Protein AF-0000000084404288 (afdb_homodimer)

Secondary structure (DSSP, 8-state):
------------------------------SS-EEEEEEE---EEEEGGGSPTTSEETTEESTTEEEEEEEE-SS-BSSEEEEEE-TT-SS-EEE-EEEEEPBP-TTS-S--SS--S-TT-SBB-GGG-EE--BTTBS-EEE-TT-EEEPPPB---B-TT-EEEEEEEESS-EESSEEEEES---S-EEEEES--TT-SBGGGSTT-EEES-EESEEEEEEEE-TT-EEEEEEE-HHHHTTTS-TT---SHHHHHHHHHHHH--TTGGGEEEEEEE-TT--SS--SSS--TTTSHIIIIITSTTEEEEEEE--HHHHHTS-SSHHHHHHHHHHHHHHHHHHHHHHHTTT--EEEEPPPP---GGG-TTTSTT--HHHHHHHHHHHHHHHHSS-SSEEE-HHHHHB-SS-TTSB-TTTB-SSSS-B-HHHHHHHHHHS-TTHHHHTTT------/------------------------------SS-EEEEEEE---EEEEGGGSPTTSEETTEESTTEEEEEEEE-SS-BSSEEEEEE-TT-SS-EEE-EEEEEPBP-SSS-S--SS--S-TT-SBB-GGG-EE--BTTBS-EEE-TT-EEEPPPB---B-TT-EEEEEEEESS-EESSEEEEES---S-EEEEES--TT-SBGGGSTT-EEES-EESEEEEEEEE-TT-EEEEEEE-HHHHTTTS-TT---SHHHHHHHHHHHH--TTGGGEEEEEEE-TT--SS--SSS--TTTSHIIIIITSTTEEEEEEE--HHHHHTS-SSHHHHHHHHHHHHHHHHHHHHHHHTTT--EEEEPPPP---GGG-TTTSTT--HHHHHHHHHHHHHHHHSS-SSEEE-HHHHHB-SS-TTSB-TTTB-SSSS-B-HHHHHHHHHHS-TTHHHHTTT------

Organism: NCBI:txid1296121

pLDDT: mean 90.59, std 18.6, range [27.28, 98.94]

Radius of gyration: 29.41 Å; Cα contacts (8 Å, |Δi|>4): 2404; chains: 2; bounding box: 126×80×82 Å

Solvent-accessible surface area (backbone atoms only — not comparable to full-atom values): 44511 Å² total; per-residue (Å²): 136,84,80,76,80,80,79,77,79,76,75,73,78,76,75,76,75,76,75,72,74,75,74,50,56,51,55,49,50,28,94,44,63,38,42,20,29,15,25,44,39,39,80,30,58,35,51,30,83,74,42,58,90,90,35,32,49,92,53,22,34,34,47,32,19,15,40,41,37,42,50,72,30,38,48,51,21,60,25,29,30,44,30,38,38,21,60,45,15,71,32,45,42,43,41,54,41,36,24,38,24,40,37,29,54,78,76,49,78,76,75,64,64,87,46,71,55,18,48,32,37,56,28,37,38,64,91,52,55,36,82,46,32,38,83,84,27,54,47,50,74,36,33,47,38,13,64,46,55,36,37,73,35,91,50,66,43,53,58,68,32,42,39,27,41,18,41,20,15,68,71,18,26,39,50,64,27,33,25,20,27,78,64,51,49,27,40,17,38,38,28,67,40,85,48,56,75,49,42,48,43,73,75,42,90,65,41,48,73,47,41,36,44,67,31,60,32,34,35,27,21,52,32,54,44,74,48,28,12,34,28,34,41,23,13,31,63,65,40,22,52,53,32,52,71,30,46,73,33,24,27,65,46,42,30,51,53,43,25,64,74,71,34,55,81,53,29,53,31,47,14,51,23,52,40,20,40,73,72,34,17,43,70,46,63,70,84,42,77,12,51,53,38,35,44,40,61,64,42,55,44,40,45,37,58,50,34,34,32,46,44,66,39,61,48,51,51,43,75,41,63,68,40,66,69,56,44,49,54,47,49,55,51,48,54,51,47,50,48,47,49,48,41,62,43,16,41,72,25,30,38,37,30,32,43,35,63,58,34,34,19,26,77,92,39,30,40,89,66,2,74,45,20,26,70,51,40,48,54,48,52,50,53,50,32,48,44,58,73,65,62,69,78,47,76,41,70,34,60,44,25,78,63,45,31,17,88,90,47,56,58,17,43,25,78,87,25,33,70,75,52,28,66,42,29,24,46,68,31,22,45,40,51,27,67,57,50,68,59,64,52,46,58,73,41,53,30,35,43,75,27,87,89,135,85,79,75,78,80,77,76,77,75,77,74,78,76,73,77,74,74,76,74,74,72,73,50,57,50,55,48,51,28,94,44,62,37,41,20,31,15,24,44,39,39,80,29,58,35,54,30,85,75,43,60,88,88,34,34,48,92,52,20,35,34,47,32,19,15,40,41,37,40,48,72,28,37,47,51,20,61,27,28,31,45,30,38,38,21,60,45,14,70,31,47,43,44,40,55,41,37,24,38,25,39,36,29,54,76,75,51,79,77,75,65,68,85,45,70,54,18,47,35,37,55,29,40,37,63,91,53,55,37,82,44,31,38,84,84,29,55,47,50,73,35,33,46,39,13,62,47,55,33,37,73,37,91,50,66,43,54,58,68,33,42,39,27,41,17,43,19,14,67,70,17,28,40,50,63,27,33,26,18,27,78,64,52,49,26,38,18,38,36,27,68,40,85,47,58,75,48,44,48,44,73,74,43,91,66,39,48,72,47,41,36,42,66,32,61,32,34,34,28,23,54,32,53,45,74,48,28,11,33,28,33,42,23,13,31,62,64,40,24,52,54,31,52,72,31,44,72,32,25,27,64,46,44,30,50,52,44,24,63,74,70,33,55,81,53,28,53,30,47,15,52,22,51,40,19,38,72,73,33,17,44,69,46,63,70,82,42,76,12,51,52,38,33,44,39,61,64,42,56,44,39,45,36,57,50,33,35,31,47,46,66,37,60,48,49,52,43,76,42,62,70,39,66,69,56,44,49,57,49,49,56,52,46,53,53,46,52,49,47,48,49,42,61,43,16,40,74,25,29,38,37,30,34,42,35,65,57,35,36,19,26,77,91,39,30,41,88,67,3,73,47,20,27,71,50,40,50,54,47,52,51,52,52,30,48,44,58,73,64,63,70,79,45,77,39,68,33,59,45,27,77,63,46,31,17,89,89,48,56,59,17,43,25,77,88,25,34,70,73,53,26,66,43,29,24,46,68,32,21,46,42,49,28,68,57,50,70,60,63,53,47,59,73,40,54,28,36,44,74,28,87,89

Sequence (906 aa):
MLFFPQISLALSSLSLISFSLALSPRWLLSSQQHWTDIWTATPFSAPVVNLPSGFNQTGAAFSNTTLRQTVHVTLGAPQIRITLSNNFGNQALNVTHMTVAYPDIINGDGNATGINSGTGSPSIITSSVQTVTFSGNETISIPNGALAKTDPINMPVDSQSQIAISIYTSTGQGGTNITGHLSSFTTTWFAQGDQTTTSDISTVDTVKSGQQWYFISAVEGWVGPQQSSLAIIGDSITDGVGSTPNGNNRWTDQLFARMQSEGDSVAKNVAIANQAWNGNKVLFDGSGASAISRVERDVLAQSGIAYAMVFDGVNDIGHTDDNVEDQQAKYDSLIQGYEQIITRIHAFGIPVFGATITPSNGPDYNATLGKYSGRVREQYRQKINDWIRNSGKYDYVVDFDAAVRNTTAPYQINSTLGIGDYLHFNPMGYRLFAEAFDLSVFSRFQGGVSGYQMLFFPQISLALSSLSLISFSLALSPRWLLSSQQHWTDIWTATPFSAPVVNLPSGFNQTGAAFSNTTLRQTVHVTLGAPQIRITLSNNFGNQALNVTHMTVAYPDIINGDGNATGINSGTGSPSIITSSVQTVTFSGNETISIPNGALAKTDPINMPVDSQSQIAISIYTSTGQGGTNITGHLSSFTTTWFAQGDQTTTSDISTVDTVKSGQQWYFISAVEGWVGPQQSSLAIIGDSITDGVGSTPNGNNRWTDQLFARMQSEGDSVAKNVAIANQAWNGNKVLFDGSGASAISRVERDVLAQSGIAYAMVFDGVNDIGHTDDNVEDQQAKYDSLIQGYEQIITRIHAFGIPVFGATITPSNGPDYNATLGKYSGRVREQYRQKINDWIRNSGKYDYVVDFDAAVRNTTAPYQINSTLGIGDYLHFNPMGYRLFAEAFDLSVFSRFQGGVSGYQ

Foldseek 3Di:
DPPPPPPPPPPPPPPPPPPPPPLQQQLPLPQFWWKAFQEFFAKFKDFLVPDDPPQSPAFFGQAQKKKKAKDFGAAWFQKKKWKFDFQRAPFKFKFDWKKKFAAQLPDDPPPPDPLSQSFQALFGDLVGIDTWAFPPHRIDIAGHNGMTMIDIDRDTDHGRHMMMMMTGDNGGGGDGIGIKAQAQLTKMKMAGHPCNNPRGCVPGPRIDIDRMGGRITTMIHGGGSLAAEEEEEEAPLLSAVQEHRSRQLRLLSLLSVCLCVPNDPSSVRYRYYRNYGYLEAQPDADSHDHVLRCLCPRAVPGIRHQEYEYEHHLSLLQVFDQDQVRLVVSLVVVVVSVLSSLLVCCLVLHAYEYEQAAAQADPPQDCVQAVSGHDSSLVSSVVSRVCNVPVPSHVYYQYLLVQFADPVHSSFGDPVFPPRNRHYGHSVSSNSSSVSDDSCVSVVQVSGHHSPD/DCPPPPPPPPPPPPPPPPPPPPLQQQLPLPQFWWKAFQEFFAKFKDFLVPDDPPQSPAFFGQAQKKKKAKDFGAAWFQKKKWKFDFQRAPFKFKFDWKKKFAAQLPDDDPPPDPLSQSFQALFGDLVGIDTWAFPPHRIDIAGHNGMTMIDIDRDTDHGRHMMMMMTGDNGGGGDGIGIKAQAQLTKMKMAGHPCNNPRGCVPGPRIDIDRMGGRITTMIHRGGSLAAEEEEEEAPLLSAVQEHRSRQLRLLSLLSVCLCVPNDPSSVRYRYYRNYGYLEAQPDDDSHDHVLRCLCPRAVPGIRHQEYEYEHHLSLLQVFDQDQVRLVVSLVVVVVSVLSSLLVCCLVLHAYEYEQAAAQADPVQDCVQAVSGHDSSLVSSVVSRCCNVPVPSHVYYQYLLVQFADPVHSSFGDPQFPPRNRHYGHSVSSNSSSVSDDSCVSVVQVSGHHSPD

Nearest PDB structures (foldseek):
  7tog-assembly1_A  TM=9.577E-01  e=9.803E-46  Prolixibacter bellariivorans
  7toj-assembly1_A  TM=9.394E-01  e=1.505E-39  Chryseobacterium sp. YR480
  7tok-assembly2_B  TM=8.234E-01  e=1.547E-09  Flavobacterium johnsoniae
  7tok-assembly1_A  TM=8.227E-01  e=2.247E-09  Flavobacterium johnsoniae
  7bxd-assembly1_A  TM=6.723E-01  e=1.452E-08  Collinsella aerofaciens ATCC 25986

Structure (mmCIF, N/CA/C/O backbone):
data_AF-0000000084404288-model_v1
#
loop_
_entity.id
_entity.type
_entity.pdbx_description
1 polymer 'SGNH hydrolase-type esterase domain-containing protein'
#
loop_
_atom_site.group_PDB
_atom_site.id
_atom_site.type_symbol
_atom_site.label_atom_id
_atom_site.label_alt_id
_atom_site.label_comp_id
_atom_site.label_asym_id
_atom_site.label_entity_id
_atom_site.label_seq_id
_atom_site.pdbx_PDB_ins_code
_atom_site.Cartn_x
_atom_site.Cartn_y
_atom_site.Cartn_z
_atom_site.occupancy
_atom_site.B_iso_or_equiv
_atom_site.auth_seq_id
_atom_site.auth_comp_id
_atom_site.auth_asym_id
_atom_site.auth_atom_id
_atom_site.pdbx_PDB_model_num
ATOM 1 N N . MET A 1 1 ? -73 -1.384 -47.062 1 28.92 1 MET A N 1
ATOM 2 C CA . MET A 1 1 ? -71.938 -0.49 -47.469 1 28.92 1 MET A CA 1
ATOM 3 C C . MET A 1 1 ? -70.875 -0.35 -46.375 1 28.92 1 MET A C 1
ATOM 5 O O . MET A 1 1 ? -71.188 0.185 -45.312 1 28.92 1 MET A O 1
ATOM 9 N N . LEU A 1 2 ? -70 -1.387 -46.25 1 32.78 2 LEU A N 1
ATOM 10 C CA . LEU A 1 2 ? -69 -1.834 -45.25 1 32.78 2 LEU A CA 1
ATOM 11 C C . LEU A 1 2 ? -67.812 -0.865 -45.188 1 32.78 2 LEU A C 1
ATOM 13 O O . LEU A 1 2 ? -67.125 -0.637 -46.188 1 32.78 2 LEU A O 1
ATOM 17 N N . PHE A 1 3 ? -68 0.251 -44.438 1 32.91 3 PHE A N 1
ATOM 18 C CA . PHE A 1 3 ? -67.125 1.363 -44.281 1 32.91 3 PHE A CA 1
ATOM 19 C C . PHE A 1 3 ? -65.75 0.883 -43.688 1 32.91 3 PHE A C 1
ATOM 21 O O . PHE A 1 3 ? -65.75 0.188 -42.688 1 32.91 3 PHE A O 1
ATOM 28 N N . PHE A 1 4 ? -64.75 0.658 -44.531 1 33.34 4 PHE A N 1
ATOM 29 C CA . PHE A 1 4 ? -63.344 0.219 -44.375 1 33.34 4 PHE A CA 1
ATOM 30 C C . PHE A 1 4 ? -62.562 1.246 -43.562 1 33.34 4 PHE A C 1
ATOM 32 O O . PHE A 1 4 ? -62.438 2.402 -44 1 33.34 4 PHE A O 1
ATOM 39 N N . PRO A 1 5 ? -62.594 1.168 -42.219 1 34.41 5 PRO A N 1
ATOM 40 C CA . PRO A 1 5 ? -61.875 2.18 -41.438 1 34.41 5 PRO A CA 1
ATOM 41 C C . PRO A 1 5 ? -60.375 2.199 -41.75 1 34.41 5 PRO A C 1
ATOM 43 O O . PRO A 1 5 ? -59.781 1.154 -42.062 1 34.41 5 PRO A O 1
ATOM 46 N N . GLN A 1 6 ? -59.844 3.24 -42.406 1 30.7 6 GLN A N 1
ATOM 47 C CA . GLN A 1 6 ? -58.469 3.545 -42.812 1 30.7 6 GLN A CA 1
ATOM 48 C C . GLN A 1 6 ? -57.531 3.615 -41.625 1 30.7 6 GLN A C 1
ATOM 50 O O . GLN A 1 6 ? -57.75 4.41 -40.688 1 30.7 6 GLN A O 1
ATOM 55 N N . ILE A 1 7 ? -56.969 2.494 -41.156 1 30.25 7 ILE A N 1
ATOM 56 C CA . ILE A 1 7 ? -56.031 2.389 -40.031 1 30.25 7 ILE A CA 1
ATOM 57 C C . ILE A 1 7 ? -54.75 3.164 -40.375 1 30.25 7 ILE A C 1
ATOM 59 O O . ILE A 1 7 ? -54.094 2.9 -41.375 1 30.25 7 ILE A O 1
ATOM 63 N N . SER A 1 8 ? -54.688 4.477 -40.062 1 28.41 8 SER A N 1
ATOM 64 C CA . SER A 1 8 ? -53.5 5.305 -40.25 1 28.41 8 SER A CA 1
ATOM 65 C C . SER A 1 8 ? -52.281 4.734 -39.5 1 28.41 8 SER A C 1
ATOM 67 O O . SER A 1 8 ? -52.375 4.441 -38.312 1 28.41 8 SER A O 1
ATOM 69 N N . LEU A 1 9 ? -51.344 4.066 -40.156 1 27.28 9 LEU A N 1
ATOM 70 C CA . LEU A 1 9 ? -50.062 3.514 -39.75 1 27.28 9 LEU A CA 1
ATOM 71 C C . LEU A 1 9 ? -49.156 4.602 -39.188 1 27.28 9 LEU A C 1
ATOM 73 O O . LEU A 1 9 ? -48.781 5.543 -39.875 1 27.28 9 LEU A O 1
ATOM 77 N N . ALA A 1 10 ? -49.438 5.062 -37.906 1 28.53 10 ALA A N 1
ATOM 78 C CA . ALA A 1 10 ? -48.5 5.969 -37.25 1 28.53 10 ALA A CA 1
ATOM 79 C C . ALA A 1 10 ? -47.094 5.379 -37.25 1 28.53 10 ALA A C 1
ATOM 81 O O . ALA A 1 10 ? -46.875 4.309 -36.688 1 28.53 10 ALA A O 1
ATOM 82 N N . LEU A 1 11 ? -46.281 5.602 -38.281 1 27.94 11 LEU A N 1
ATOM 83 C CA . LEU A 1 11 ? -44.844 5.293 -38.344 1 27.94 11 LEU A CA 1
ATOM 84 C C . LEU A 1 11 ? -44.125 5.848 -37.125 1 27.94 11 LEU A C 1
ATOM 86 O O . LEU A 1 11 ? -44.125 7.059 -36.906 1 27.94 11 LEU A O 1
ATOM 90 N N . SER A 1 12 ? -44.156 5.105 -36 1 28.89 12 SER A N 1
ATOM 91 C CA . SER A 1 12 ? -43.344 5.426 -34.812 1 28.89 12 SER A CA 1
ATOM 92 C C . SER A 1 12 ? -41.875 5.594 -35.219 1 28.89 12 SER A C 1
ATOM 94 O O . SER A 1 12 ? -41.344 4.766 -35.938 1 28.89 12 SER A O 1
ATOM 96 N N . SER A 1 13 ? -41.438 6.828 -35.344 1 30.5 13 SER A N 1
ATOM 97 C CA . SER A 1 13 ? -40.031 7.215 -35.531 1 30.5 13 SER A CA 1
ATOM 98 C C . SER A 1 13 ? -39.156 6.555 -34.469 1 30.5 13 SER A C 1
ATOM 100 O O . SER A 1 13 ? -39.406 6.676 -33.281 1 30.5 13 SER A O 1
ATOM 102 N N . LEU A 1 14 ? -38.625 5.359 -34.75 1 30.36 14 LEU A N 1
ATOM 103 C CA . LEU A 1 14 ? -37.562 4.711 -34.031 1 30.36 14 LEU A CA 1
ATOM 104 C C . LEU A 1 14 ? -36.406 5.684 -33.781 1 30.36 14 LEU A C 1
ATOM 106 O O . LEU A 1 14 ? -35.781 6.164 -34.719 1 30.36 14 LEU A O 1
ATOM 110 N N . SER A 1 15 ? -36.625 6.5 -32.719 1 31 15 SER A N 1
ATOM 111 C CA . SER A 1 15 ? -35.438 7.277 -32.281 1 31 15 SER A CA 1
ATOM 112 C C . SER A 1 15 ? -34.25 6.387 -32.062 1 31 15 SER A C 1
ATOM 114 O O . SER A 1 15 ? -34.312 5.426 -31.297 1 31 15 SER A O 1
ATOM 116 N N . LEU A 1 16 ? -33.406 6.211 -33.062 1 30.86 16 LEU A N 1
ATOM 117 C CA . LEU A 1 16 ? -32.062 5.637 -32.938 1 30.86 16 LEU A CA 1
ATOM 118 C C . LEU A 1 16 ? -31.297 6.312 -31.797 1 30.86 16 LEU A C 1
ATOM 120 O O . LEU A 1 16 ? -30.984 7.5 -31.875 1 30.86 16 LEU A O 1
ATOM 124 N N . ILE A 1 17 ? -31.578 5.832 -30.578 1 33.38 17 ILE A N 1
ATOM 125 C CA . ILE A 1 17 ? -30.688 6.227 -29.5 1 33.38 17 ILE A CA 1
ATOM 126 C C . ILE A 1 17 ? -29.25 5.84 -29.828 1 33.38 17 ILE A C 1
ATOM 128 O O . ILE A 1 17 ? -28.938 4.66 -29.984 1 33.38 17 ILE A O 1
ATOM 132 N N . SER A 1 18 ? -28.578 6.684 -30.547 1 30.42 18 SER A N 1
ATOM 133 C CA . SER A 1 18 ? -27.141 6.52 -30.688 1 30.42 18 SER A CA 1
ATOM 134 C C . SER A 1 18 ? -26.453 6.406 -29.328 1 30.42 18 SER A C 1
ATOM 136 O O . SER A 1 18 ? -26.5 7.344 -28.531 1 30.42 18 SER A O 1
ATOM 138 N N . PHE A 1 19 ? -26.406 5.203 -28.812 1 34.41 19 PHE A N 1
ATOM 139 C CA . PHE A 1 19 ? -25.5 4.926 -27.719 1 34.41 19 PHE A CA 1
ATOM 140 C C . PHE A 1 19 ? -24.078 5.352 -28.078 1 34.41 19 PHE A C 1
ATOM 142 O O . PHE A 1 19 ? -23.453 4.758 -28.953 1 34.41 19 PHE A O 1
ATOM 149 N N . SER A 1 20 ? -23.828 6.59 -27.953 1 29.12 20 SER A N 1
ATOM 150 C CA . SER A 1 20 ? -22.406 6.938 -27.953 1 29.12 20 SER A CA 1
ATOM 151 C C . SER A 1 20 ? -21.656 6.164 -26.875 1 29.12 20 SER A C 1
ATOM 153 O O . SER A 1 20 ? -21.922 6.328 -25.688 1 29.12 20 SER A O 1
ATOM 155 N N . LEU A 1 21 ? -21.25 5.02 -27.203 1 31.69 21 LEU A N 1
ATOM 156 C CA . LEU A 1 21 ? -20.203 4.379 -26.406 1 31.69 21 LEU A CA 1
ATOM 157 C C . LEU A 1 21 ? -19.078 5.355 -26.109 1 31.69 21 LEU A C 1
ATOM 159 O O . LEU A 1 21 ? -18.328 5.754 -27.016 1 31.69 21 LEU A O 1
ATOM 163 N N . ALA A 1 22 ? -19.344 6.152 -25.047 1 31.61 22 ALA A N 1
ATOM 164 C CA . ALA A 1 22 ? -18.203 6.883 -24.516 1 31.61 22 ALA A CA 1
ATOM 165 C C . ALA A 1 22 ? -17.016 5.945 -24.266 1 31.61 22 ALA A C 1
ATOM 167 O O . ALA A 1 22 ? -17.062 5.113 -23.359 1 31.61 22 ALA A O 1
ATOM 168 N N . LEU A 1 23 ? -16.266 5.66 -25.328 1 30.5 23 LEU A N 1
ATOM 169 C CA . LEU A 1 23 ? -14.938 5.074 -25.156 1 30.5 23 LEU A CA 1
ATOM 170 C C . LEU A 1 23 ? -14.148 5.816 -24.094 1 30.5 23 LEU A C 1
ATOM 172 O O . LEU A 1 23 ? -13.875 7.012 -24.234 1 30.5 23 LEU A O 1
ATOM 176 N N . SER A 1 24 ? -14.461 5.445 -22.906 1 30.19 24 SER A N 1
ATOM 177 C CA . SER A 1 24 ? -13.664 5.961 -21.797 1 30.19 24 SER A CA 1
ATOM 178 C C . SER A 1 24 ? -12.172 5.832 -22.094 1 30.19 24 SER A C 1
ATOM 180 O O . SER A 1 24 ? -11.664 4.727 -22.312 1 30.19 24 SER A O 1
ATOM 182 N N . PRO A 1 25 ? -11.531 6.895 -22.531 1 30.36 25 PRO A N 1
ATOM 183 C CA . PRO A 1 25 ? -10.109 6.855 -22.891 1 30.36 25 PRO A CA 1
ATOM 184 C C . PRO A 1 25 ? -9.203 6.621 -21.688 1 30.36 25 PRO A C 1
ATOM 186 O O . PRO A 1 25 ? -7.988 6.832 -21.781 1 30.36 25 PRO A O 1
ATOM 189 N N . ARG A 1 26 ? -9.523 5.977 -20.688 1 32.28 26 ARG A N 1
ATOM 190 C CA . ARG A 1 26 ? -8.57 6.109 -19.578 1 32.28 26 ARG A CA 1
ATOM 191 C C . ARG A 1 26 ? -7.16 5.727 -20.031 1 32.28 26 ARG A C 1
ATOM 193 O O . ARG A 1 26 ? -6.23 5.715 -19.219 1 32.28 26 ARG A O 1
ATOM 200 N N . TRP A 1 27 ? -7.035 4.578 -20.781 1 34.16 27 TRP A N 1
ATOM 201 C CA . TRP A 1 27 ? -5.633 4.207 -20.922 1 34.16 27 TRP A CA 1
ATOM 202 C C . TRP A 1 27 ? -4.863 5.289 -21.688 1 34.16 27 TRP A C 1
ATOM 204 O O . TRP A 1 27 ? -4.91 5.348 -22.906 1 34.16 27 TRP A O 1
ATOM 214 N N . LEU A 1 28 ? -4.965 6.375 -21.219 1 34 28 LEU A N 1
ATOM 215 C CA . LEU A 1 28 ? -4.043 7.215 -21.984 1 34 28 LEU A CA 1
ATOM 216 C C . LEU A 1 28 ? -2.652 6.594 -22.016 1 34 28 LEU A C 1
ATOM 218 O O . LEU A 1 28 ? -1.983 6.484 -20.984 1 34 28 LEU A O 1
ATOM 222 N N . LEU A 1 29 ? -2.406 5.691 -22.766 1 39 29 LEU A N 1
ATOM 223 C CA . LEU A 1 29 ? -1.14 5.199 -23.297 1 39 29 LEU A CA 1
ATOM 224 C C . LEU A 1 29 ? -0.105 6.316 -23.359 1 39 29 LEU A C 1
ATOM 226 O O . LEU A 1 29 ? -0.232 7.238 -24.172 1 39 29 LEU A O 1
ATOM 230 N N . SER A 1 30 ? 0.36 6.746 -22.203 1 46.81 30 SER A N 1
ATOM 231 C CA . SER A 1 30 ? 1.539 7.578 -22.422 1 46.81 30 SER A CA 1
ATOM 232 C C . SER A 1 30 ? 2.447 6.988 -23.484 1 46.81 30 SER A C 1
ATOM 234 O O . SER A 1 30 ? 2.639 5.773 -23.547 1 46.81 30 SER A O 1
ATOM 236 N N . SER A 1 31 ? 2.463 7.68 -24.484 1 59.09 31 SER A N 1
ATOM 237 C CA . SER A 1 31 ? 3.307 7.355 -25.641 1 59.09 31 SER A CA 1
ATOM 238 C C . SER A 1 31 ? 4.715 6.98 -25.203 1 59.09 31 SER A C 1
ATOM 240 O O . SER A 1 31 ? 5.59 6.742 -26.031 1 59.09 31 SER A O 1
ATOM 242 N N . GLN A 1 32 ? 4.719 6.77 -23.656 1 82.88 32 GLN A N 1
ATOM 243 C CA . GLN A 1 32 ? 6.094 6.555 -23.219 1 82.88 32 GLN A CA 1
ATOM 244 C C . GLN A 1 32 ? 6.258 5.18 -22.594 1 82.88 32 GLN A C 1
ATOM 246 O O . GLN A 1 32 ? 5.293 4.598 -22.094 1 82.88 32 GLN A O 1
ATOM 251 N N . GLN A 1 33 ? 7.281 4.676 -22.734 1 95.06 33 GLN A N 1
ATOM 252 C CA . GLN A 1 33 ? 7.699 3.436 -22.078 1 95.06 33 GLN A CA 1
ATOM 253 C C . GLN A 1 33 ? 7.508 3.516 -20.562 1 95.06 33 GLN A C 1
ATOM 255 O O . GLN A 1 33 ? 7.52 4.605 -19.984 1 95.06 33 GLN A O 1
ATOM 260 N N . HIS A 1 34 ? 7.109 2.463 -19.984 1 97.19 34 HIS A N 1
ATOM 261 C CA . HIS A 1 34 ? 6.887 2.412 -18.547 1 97.19 34 HIS A CA 1
ATOM 262 C C . HIS A 1 34 ? 7.223 1.035 -17.984 1 97.19 34 HIS A C 1
ATOM 264 O O . HIS A 1 34 ? 7.352 0.068 -18.734 1 97.19 34 HIS A O 1
ATOM 270 N N . TRP A 1 35 ? 7.41 0.954 -16.703 1 98.31 35 TRP A N 1
ATOM 271 C CA . TRP A 1 35 ? 7.645 -0.308 -16 1 98.31 35 TRP A CA 1
ATOM 272 C C . TRP A 1 35 ? 6.336 -1.07 -15.805 1 98.31 35 TRP A C 1
ATOM 274 O O . TRP A 1 35 ? 5.324 -0.489 -15.414 1 98.31 35 TRP A O 1
ATOM 284 N N . THR A 1 36 ? 6.32 -2.348 -16.109 1 98.62 36 THR A N 1
ATOM 285 C CA . THR A 1 36 ? 5.176 -3.234 -15.922 1 98.62 36 THR A CA 1
ATOM 286 C C . THR A 1 36 ? 5.605 -4.543 -15.266 1 98.62 36 THR A C 1
ATOM 288 O O . THR A 1 36 ? 6.609 -5.141 -15.656 1 98.62 36 THR A O 1
ATOM 291 N N . ASP A 1 37 ? 4.844 -4.949 -14.258 1 98.81 37 ASP A N 1
ATOM 292 C CA . ASP A 1 37 ? 5.121 -6.25 -13.656 1 98.81 37 ASP A CA 1
ATOM 293 C C . ASP A 1 37 ? 4.922 -7.375 -14.672 1 98.81 37 ASP A C 1
ATOM 295 O O . ASP A 1 37 ? 3.842 -7.523 -15.242 1 98.81 37 ASP A O 1
ATOM 299 N N . ILE A 1 38 ? 5.953 -8.141 -14.852 1 98.94 38 ILE A N 1
ATOM 300 C CA . ILE A 1 38 ? 5.852 -9.273 -15.766 1 98.94 38 ILE A CA 1
ATOM 301 C C . ILE A 1 38 ? 6.008 -10.578 -14.992 1 98.94 38 ILE A C 1
ATOM 303 O O . ILE A 1 38 ? 5.953 -11.664 -15.57 1 98.94 38 ILE A O 1
ATOM 307 N N . TRP A 1 39 ? 6.23 -10.5 -13.742 1 98.81 39 TRP A N 1
ATOM 308 C CA . TRP A 1 39 ? 6.168 -11.586 -12.773 1 98.81 39 TRP A CA 1
ATOM 309 C C . TRP A 1 39 ? 5.992 -11.039 -11.359 1 98.81 39 TRP A C 1
ATOM 311 O O . TRP A 1 39 ? 6.602 -10.023 -11 1 98.81 39 TRP A O 1
ATOM 321 N N . THR A 1 40 ? 5.191 -11.695 -10.516 1 98.75 40 THR A N 1
ATOM 322 C CA . THR A 1 40 ? 5.086 -11.336 -9.102 1 98.75 40 THR A CA 1
ATOM 323 C C . THR A 1 40 ? 5.012 -12.578 -8.227 1 98.75 40 THR A C 1
ATOM 325 O O . THR A 1 40 ? 4.641 -13.656 -8.703 1 98.75 40 THR A O 1
ATOM 328 N N . ALA A 1 41 ? 5.438 -12.43 -7.016 1 97.56 41 ALA A N 1
ATOM 329 C CA . ALA A 1 41 ? 5.195 -13.344 -5.906 1 97.56 41 ALA A CA 1
ATOM 330 C C . ALA A 1 41 ? 4.691 -12.602 -4.676 1 97.56 41 ALA A C 1
ATOM 332 O O . ALA A 1 41 ? 5.352 -11.68 -4.188 1 97.56 41 ALA A O 1
ATOM 333 N N . THR A 1 42 ? 3.562 -12.984 -4.207 1 96.38 42 THR A N 1
ATOM 334 C CA . THR A 1 42 ? 2.986 -12.297 -3.057 1 96.38 42 THR A CA 1
ATOM 335 C C . THR A 1 42 ? 3.865 -12.484 -1.823 1 96.38 42 THR A C 1
ATOM 337 O O . THR A 1 42 ? 4.148 -13.609 -1.416 1 96.38 42 THR A O 1
ATOM 340 N N . PRO A 1 43 ? 4.289 -11.383 -1.182 1 94.62 43 PRO A N 1
ATOM 341 C CA . PRO A 1 43 ? 5.047 -11.5 0.064 1 94.62 43 PRO A CA 1
ATOM 342 C C . PRO A 1 43 ? 4.242 -12.148 1.187 1 94.62 43 PRO A C 1
ATOM 344 O O . PRO A 1 43 ? 3.047 -11.883 1.33 1 94.62 43 PRO A O 1
ATOM 347 N N . PHE A 1 44 ? 4.926 -12.953 1.879 1 92.94 44 PHE A N 1
ATOM 348 C CA . PHE A 1 44 ? 4.363 -13.672 3.018 1 92.94 44 PHE A CA 1
ATOM 349 C C . PHE A 1 44 ? 5.375 -13.766 4.152 1 92.94 44 PHE A C 1
ATOM 351 O O . PHE A 1 44 ? 6.582 -13.75 3.918 1 92.94 44 PHE A O 1
ATOM 358 N N . SER A 1 45 ? 4.828 -13.797 5.348 1 92.62 45 SER A N 1
ATOM 359 C CA . SER A 1 45 ? 5.684 -13.977 6.516 1 92.62 45 SER A CA 1
ATOM 360 C C . SER A 1 45 ? 6.211 -15.406 6.602 1 92.62 45 SER A C 1
ATOM 362 O O . SER A 1 45 ? 5.434 -16.359 6.641 1 92.62 45 SER A O 1
ATOM 364 N N . ALA A 1 46 ? 7.492 -15.539 6.586 1 91.94 46 ALA A N 1
ATOM 365 C CA . ALA A 1 46 ? 8.156 -16.828 6.703 1 91.94 46 ALA A CA 1
ATOM 366 C C . ALA A 1 46 ? 8.914 -16.938 8.023 1 91.94 46 ALA A C 1
ATOM 368 O O . ALA A 1 46 ? 9.969 -16.312 8.188 1 91.94 46 ALA A O 1
ATOM 369 N N . PRO A 1 47 ? 8.445 -17.781 8.945 1 90.75 47 PRO A N 1
ATOM 370 C CA . PRO A 1 47 ? 9.188 -17.953 10.195 1 90.75 47 PRO A CA 1
ATOM 371 C C . PRO A 1 47 ? 10.562 -18.594 9.984 1 90.75 47 PRO A C 1
ATOM 373 O O . PRO A 1 47 ? 10.664 -19.625 9.297 1 90.75 47 PRO A O 1
ATOM 376 N N . VAL A 1 48 ? 11.523 -18.031 10.594 1 91.12 48 VAL A N 1
ATOM 377 C CA . VAL A 1 48 ? 12.906 -18.469 10.438 1 91.12 48 VAL A CA 1
ATOM 378 C C . VAL A 1 48 ? 13.047 -19.922 10.898 1 91.12 48 VAL A C 1
ATOM 380 O O . VAL A 1 48 ? 13.797 -20.688 10.312 1 91.12 48 VAL A O 1
ATOM 383 N N . VAL A 1 49 ? 12.281 -20.297 11.844 1 87.19 49 VAL A N 1
ATOM 384 C CA . VAL A 1 49 ? 12.367 -21.625 12.445 1 87.19 49 VAL A CA 1
ATOM 385 C C . VAL A 1 49 ? 11.977 -22.688 11.422 1 87.19 49 VAL A C 1
ATOM 387 O O . VAL A 1 49 ? 12.344 -23.859 11.562 1 87.19 49 VAL A O 1
ATOM 390 N N . ASN A 1 50 ? 11.258 -22.297 10.352 1 86 50 ASN A N 1
ATOM 391 C CA . ASN A 1 50 ? 10.766 -23.25 9.359 1 86 50 ASN A CA 1
ATOM 392 C C . ASN A 1 50 ? 11.727 -23.375 8.172 1 86 50 ASN A C 1
ATOM 394 O O . ASN A 1 50 ? 11.5 -24.172 7.266 1 86 50 ASN A O 1
ATOM 398 N N . LEU A 1 51 ? 12.781 -22.594 8.18 1 88.62 51 LEU A N 1
ATOM 399 C CA . LEU A 1 51 ? 13.789 -22.703 7.129 1 88.62 51 LEU A CA 1
ATOM 400 C C . LEU A 1 51 ? 14.594 -23.984 7.281 1 88.62 51 LEU A C 1
ATOM 402 O O . LEU A 1 51 ? 14.617 -24.578 8.359 1 88.62 51 LEU A O 1
ATOM 406 N N . PRO A 1 52 ? 15.203 -24.438 6.125 1 84.31 52 PRO A N 1
ATOM 407 C CA . PRO A 1 52 ? 16.016 -25.656 6.23 1 84.31 52 PRO A CA 1
ATOM 408 C C . PRO A 1 52 ? 17.141 -25.516 7.254 1 84.31 52 PRO A C 1
ATOM 410 O O . PRO A 1 52 ? 17.672 -24.422 7.449 1 84.31 52 PRO A O 1
ATOM 413 N N . SER A 1 53 ? 17.422 -26.75 7.758 1 84.88 53 SER A N 1
ATOM 414 C CA . SER A 1 53 ? 18.531 -26.797 8.711 1 84.88 53 SER A CA 1
ATOM 415 C C . SER A 1 53 ? 19.812 -26.266 8.086 1 84.88 53 SER A C 1
ATOM 417 O O . SER A 1 53 ? 20.125 -26.562 6.934 1 84.88 53 SER A O 1
ATOM 419 N N . GLY A 1 54 ? 20.516 -25.453 8.875 1 87.5 54 GLY A N 1
ATOM 420 C CA . GLY A 1 54 ? 21.75 -24.859 8.375 1 87.5 54 GLY A CA 1
ATOM 421 C C . GLY A 1 54 ? 21.562 -23.453 7.848 1 87.5 54 GLY A C 1
ATOM 422 O O . GLY A 1 54 ? 22.547 -22.734 7.645 1 87.5 54 GLY A O 1
ATOM 423 N N . PHE A 1 55 ? 20.328 -23.125 7.66 1 91.44 55 PHE A N 1
ATOM 424 C CA . PHE A 1 55 ? 20.062 -21.797 7.105 1 91.44 55 PHE A CA 1
ATOM 425 C C . PHE A 1 55 ? 19.141 -21 8.016 1 91.44 55 PHE A C 1
ATOM 427 O O . PHE A 1 55 ? 18.594 -19.969 7.609 1 91.44 55 PHE A O 1
ATOM 434 N N . ASN A 1 56 ? 18.891 -21.516 9.219 1 86.5 56 ASN A N 1
ATOM 435 C CA . ASN A 1 56 ? 17.984 -20.938 10.211 1 86.5 56 ASN A CA 1
ATOM 436 C C . ASN A 1 56 ? 18.688 -20.766 11.562 1 86.5 56 ASN A C 1
ATOM 438 O O . ASN A 1 56 ? 18.109 -21.078 12.602 1 86.5 56 ASN A O 1
ATOM 442 N N . GLN A 1 57 ? 19.938 -20.406 11.484 1 76.31 57 GLN A N 1
ATOM 443 C CA . GLN A 1 57 ? 20.625 -20.219 12.758 1 76.31 57 GLN A CA 1
ATOM 444 C C . GLN A 1 57 ? 19.859 -19.266 13.672 1 76.31 57 GLN A C 1
ATOM 446 O O . GLN A 1 57 ? 19.047 -18.469 13.203 1 76.31 57 GLN A O 1
ATOM 451 N N . THR A 1 58 ? 20.078 -19.516 14.914 1 68.5 58 THR A N 1
ATOM 452 C CA . THR A 1 58 ? 19.328 -18.75 15.898 1 68.5 58 THR A CA 1
ATOM 453 C C . THR A 1 58 ? 19.5 -17.25 15.68 1 68.5 58 THR A C 1
ATOM 455 O O . THR A 1 58 ? 20.609 -16.734 15.805 1 68.5 58 THR A O 1
ATOM 458 N N . GLY A 1 59 ? 18.484 -16.672 15.234 1 72 59 GLY A N 1
ATOM 459 C CA . GLY A 1 59 ? 18.359 -15.227 15.086 1 72 59 GLY A CA 1
ATOM 460 C C . GLY A 1 59 ? 18.859 -14.727 13.75 1 72 59 GLY A C 1
ATOM 461 O O . GLY A 1 59 ? 19.062 -13.523 13.57 1 72 59 GLY A O 1
ATOM 462 N N . ALA A 1 60 ? 19.219 -15.672 12.891 1 86.81 60 ALA A N 1
ATOM 463 C CA . ALA A 1 60 ? 19.672 -15.172 11.594 1 86.81 60 ALA A CA 1
ATOM 464 C C . ALA A 1 60 ? 19.25 -16.109 10.461 1 86.81 60 ALA A C 1
ATOM 466 O O . ALA A 1 60 ? 19.594 -17.281 10.469 1 86.81 60 ALA A O 1
ATOM 467 N N . ALA A 1 61 ? 18.516 -15.656 9.594 1 95.06 61 ALA A N 1
ATOM 468 C CA . ALA A 1 61 ? 18.141 -16.375 8.383 1 95.06 61 ALA A CA 1
ATOM 469 C C . ALA A 1 61 ? 19.172 -16.172 7.281 1 95.06 61 ALA A C 1
ATOM 471 O O . ALA A 1 61 ? 19.609 -15.047 7.027 1 95.06 61 ALA A O 1
ATOM 472 N N . PHE A 1 62 ? 19.719 -17.312 6.723 1 97.12 62 PHE A N 1
ATOM 473 C CA . PHE A 1 62 ? 20.531 -17.328 5.516 1 97.12 62 PHE A CA 1
ATOM 474 C C . PHE A 1 62 ? 21.828 -16.562 5.734 1 97.12 62 PHE A C 1
ATOM 476 O O . PHE A 1 62 ? 22.219 -15.734 4.906 1 97.12 62 PHE A O 1
ATOM 483 N N . SER A 1 63 ? 22.406 -16.734 6.91 1 96 63 SER A N 1
ATOM 484 C CA . SER A 1 63 ? 23.75 -16.219 7.141 1 96 63 SER A CA 1
ATOM 485 C C . SER A 1 63 ? 24.766 -16.875 6.211 1 96 63 SER A C 1
ATOM 487 O O . SER A 1 63 ? 24.766 -18.094 6.055 1 96 63 SER A O 1
ATOM 489 N N . ASN A 1 64 ? 25.609 -16 5.555 1 96.56 64 ASN A N 1
ATOM 490 C CA . ASN A 1 64 ? 26.625 -16.484 4.625 1 96.56 64 ASN A CA 1
ATOM 491 C C . ASN A 1 64 ? 26.031 -17.438 3.596 1 96.56 64 ASN A C 1
ATOM 493 O O . ASN A 1 64 ? 26.531 -18.562 3.42 1 96.56 64 ASN A O 1
ATOM 497 N N . THR A 1 65 ? 24.984 -17.047 2.955 1 97.62 65 THR A N 1
ATOM 498 C CA . THR A 1 65 ? 24.219 -17.953 2.117 1 97.62 65 THR A CA 1
ATOM 499 C C . THR A 1 65 ? 23.859 -17.297 0.792 1 97.62 65 THR A C 1
ATOM 501 O O . THR A 1 65 ? 23.5 -16.109 0.76 1 97.62 65 THR A O 1
ATOM 504 N N . THR A 1 66 ? 23.969 -18.016 -0.28 1 98.5 66 THR A N 1
ATOM 505 C CA . THR A 1 66 ? 23.406 -17.609 -1.564 1 98.5 66 THR A CA 1
ATOM 506 C C . THR A 1 66 ? 22.094 -18.344 -1.834 1 98.5 66 THR A C 1
ATOM 508 O O . THR A 1 66 ? 22.016 -19.562 -1.646 1 98.5 66 THR A O 1
ATOM 511 N N . LEU A 1 67 ? 21.125 -17.625 -2.162 1 98.5 67 LEU A N 1
ATOM 512 C CA . LEU A 1 67 ? 19.875 -18.156 -2.713 1 98.5 67 LEU A CA 1
ATOM 513 C C . LEU A 1 67 ? 19.859 -18.031 -4.234 1 98.5 67 LEU A C 1
ATOM 515 O O . LEU A 1 67 ? 20.094 -16.938 -4.77 1 98.5 67 LEU A O 1
ATOM 519 N N . ARG A 1 68 ? 19.672 -19.109 -4.938 1 98.5 68 ARG A N 1
ATOM 520 C CA . ARG A 1 68 ? 19.422 -19.078 -6.375 1 98.5 68 ARG A CA 1
ATOM 521 C C . ARG A 1 68 ? 17.984 -19.438 -6.691 1 98.5 68 ARG A C 1
ATOM 523 O O . ARG A 1 68 ? 17.547 -20.562 -6.402 1 98.5 68 ARG A O 1
ATOM 530 N N . GLN A 1 69 ? 17.312 -18.5 -7.273 1 98.5 69 GLN A N 1
ATOM 531 C CA . GLN A 1 69 ? 15.875 -18.609 -7.535 1 98.5 69 GLN A CA 1
ATOM 532 C C . GLN A 1 69 ? 15.562 -18.344 -9 1 98.5 69 GLN A C 1
ATOM 534 O O . GLN A 1 69 ? 16.109 -17.422 -9.602 1 98.5 69 GLN A O 1
ATOM 539 N N . THR A 1 70 ? 14.781 -19.234 -9.625 1 97.88 70 THR A N 1
ATOM 540 C CA . THR A 1 70 ? 14.328 -18.984 -10.984 1 97.88 70 THR A CA 1
ATOM 541 C C . THR A 1 70 ? 12.875 -18.516 -11 1 97.88 70 THR A C 1
ATOM 543 O O . THR A 1 70 ? 12.094 -18.891 -10.125 1 97.88 70 THR A O 1
ATOM 546 N N . VAL A 1 71 ? 12.586 -17.672 -11.938 1 98.06 71 VAL A N 1
ATOM 547 C CA . VAL A 1 71 ? 11.203 -17.234 -12.125 1 98.06 71 VAL A CA 1
ATOM 548 C C . VAL A 1 71 ? 10.828 -17.344 -13.602 1 98.06 71 VAL A C 1
ATOM 550 O O . VAL A 1 71 ? 11.695 -17.25 -14.477 1 98.06 71 VAL A O 1
ATOM 553 N N . HIS A 1 72 ? 9.578 -17.656 -13.875 1 97.44 72 HIS A N 1
ATOM 554 C CA . HIS A 1 72 ? 8.977 -17.719 -15.203 1 97.44 72 HIS A CA 1
ATOM 555 C C . HIS A 1 72 ? 8.234 -16.438 -15.539 1 97.44 72 HIS A C 1
ATOM 557 O O . HIS A 1 72 ? 7.09 -16.25 -15.109 1 97.44 72 HIS A O 1
ATOM 563 N N . VAL A 1 73 ? 8.867 -15.539 -16.312 1 97.94 73 VAL A N 1
ATOM 564 C CA . VAL A 1 73 ? 8.219 -14.273 -16.625 1 97.94 73 VAL A CA 1
ATOM 565 C C . VAL A 1 73 ? 7.156 -14.477 -17.688 1 97.94 73 VAL A C 1
ATOM 567 O O . VAL A 1 73 ? 7.23 -15.43 -18.484 1 97.94 73 VAL A O 1
ATOM 570 N N . THR A 1 74 ? 6.156 -13.641 -17.703 1 98 74 THR A N 1
ATOM 571 C CA . THR A 1 74 ? 5.078 -13.766 -18.688 1 98 74 THR A CA 1
ATOM 572 C C . THR A 1 74 ? 5.379 -12.938 -19.938 1 98 74 THR A C 1
ATOM 574 O O . THR A 1 74 ? 5.812 -13.484 -20.953 1 98 74 THR A O 1
ATOM 577 N N . LEU A 1 75 ? 5.375 -11.641 -19.828 1 97.81 75 LEU A N 1
ATOM 578 C CA . LEU A 1 75 ? 5.594 -10.75 -20.969 1 97.81 75 LEU A CA 1
ATOM 579 C C . LEU A 1 75 ? 7.082 -10.484 -21.172 1 97.81 75 LEU A C 1
ATOM 581 O O . LEU A 1 75 ? 7.832 -10.359 -20.203 1 97.81 75 LEU A O 1
ATOM 585 N N . GLY A 1 76 ? 7.48 -10.398 -22.484 1 97.94 76 GLY A N 1
ATOM 586 C CA . GLY A 1 76 ? 8.859 -10.07 -22.812 1 97.94 76 GLY A CA 1
ATOM 587 C C . GLY A 1 76 ? 9.18 -8.602 -22.609 1 97.94 76 GLY A C 1
ATOM 588 O O . GLY A 1 76 ? 8.281 -7.754 -22.625 1 97.94 76 GLY A O 1
ATOM 589 N N . ALA A 1 77 ? 10.422 -8.328 -22.391 1 98.5 77 ALA A N 1
ATOM 590 C CA . ALA A 1 77 ? 10.922 -6.969 -22.234 1 98.5 77 ALA A CA 1
ATOM 591 C C . ALA A 1 77 ? 12.414 -6.898 -22.547 1 98.5 77 ALA A C 1
ATOM 593 O O . ALA A 1 77 ? 13.164 -7.836 -22.266 1 98.5 77 ALA A O 1
ATOM 594 N N . PRO A 1 78 ? 12.891 -5.777 -23.094 1 97.94 78 PRO A N 1
ATOM 595 C CA . PRO A 1 78 ? 14.32 -5.637 -23.391 1 97.94 78 PRO A CA 1
ATOM 596 C C . PRO A 1 78 ? 15.164 -5.434 -22.141 1 97.94 78 PRO A C 1
ATOM 598 O O . PRO A 1 78 ? 16.344 -5.777 -22.109 1 97.94 78 PRO A O 1
ATOM 601 N N . GLN A 1 79 ? 14.625 -4.805 -21.125 1 98.31 79 GLN A N 1
ATOM 602 C CA . GLN A 1 79 ? 15.266 -4.57 -19.828 1 98.31 79 GLN A CA 1
ATOM 603 C C . GLN A 1 79 ? 14.328 -4.918 -18.672 1 98.31 79 GLN A C 1
ATOM 605 O O . GLN A 1 79 ? 13.109 -4.82 -18.812 1 98.31 79 GLN A O 1
ATOM 610 N N . ILE A 1 80 ? 14.953 -5.305 -17.609 1 98.69 80 ILE A N 1
ATOM 611 C CA . ILE A 1 80 ? 14.133 -5.684 -16.469 1 98.69 80 ILE A CA 1
ATOM 612 C C . ILE A 1 80 ? 14.664 -5 -15.203 1 98.69 80 ILE A C 1
ATOM 614 O O . ILE A 1 80 ? 15.758 -4.422 -15.219 1 98.69 80 ILE A O 1
ATOM 618 N N . ARG A 1 81 ? 13.859 -4.996 -14.18 1 98.5 81 ARG A N 1
ATOM 619 C CA . ARG A 1 81 ? 14.164 -4.664 -12.797 1 98.5 81 ARG A CA 1
ATOM 620 C C . ARG A 1 81 ? 13.562 -5.684 -11.836 1 98.5 81 ARG A C 1
ATOM 622 O O . ARG A 1 81 ? 12.562 -6.336 -12.164 1 98.5 81 ARG A O 1
ATOM 629 N N . ILE A 1 82 ? 14.219 -5.82 -10.758 1 98.81 82 ILE A N 1
ATOM 630 C CA . ILE A 1 82 ? 13.75 -6.773 -9.758 1 98.81 82 ILE A CA 1
ATOM 631 C C . ILE A 1 82 ? 13.414 -6.039 -8.461 1 98.81 82 ILE A C 1
ATOM 633 O O . ILE A 1 82 ? 14.148 -5.148 -8.031 1 98.81 82 ILE A O 1
ATOM 637 N N . THR A 1 83 ? 12.305 -6.367 -7.871 1 98.75 83 THR A N 1
ATOM 638 C CA . THR A 1 83 ? 11.914 -5.84 -6.57 1 98.75 83 THR A CA 1
ATOM 639 C C . THR A 1 83 ? 12.203 -6.852 -5.469 1 98.75 83 THR A C 1
ATOM 641 O O . THR A 1 83 ? 11.781 -8.008 -5.555 1 98.75 83 THR A O 1
ATOM 644 N N . LEU A 1 84 ? 12.93 -6.438 -4.484 1 98.81 84 LEU A N 1
ATOM 645 C CA . LEU A 1 84 ? 13.086 -7.188 -3.246 1 98.81 84 LEU A CA 1
ATOM 646 C C . LEU A 1 84 ? 12.164 -6.648 -2.16 1 98.81 84 LEU A C 1
ATOM 648 O O . LEU A 1 84 ? 11.969 -5.438 -2.049 1 98.81 84 LEU A O 1
ATOM 652 N N . SER A 1 85 ? 11.641 -7.586 -1.353 1 98.31 85 SER A N 1
ATOM 653 C CA . SER A 1 85 ? 10.688 -7.18 -0.323 1 98.31 85 SER A CA 1
ATOM 654 C C . SER A 1 85 ? 11.141 -7.625 1.061 1 98.31 85 SER A C 1
ATOM 656 O O . SER A 1 85 ? 11.594 -8.758 1.235 1 98.31 85 SER A O 1
ATOM 658 N N . ASN A 1 86 ? 11.07 -6.75 2.031 1 97.06 86 ASN A N 1
ATOM 659 C CA . ASN A 1 86 ? 11.211 -7.012 3.461 1 97.06 86 ASN A CA 1
ATOM 660 C C . ASN A 1 86 ? 9.938 -6.652 4.223 1 97.06 86 ASN A C 1
ATOM 662 O O . ASN A 1 86 ? 10.008 -6.18 5.359 1 97.06 86 ASN A O 1
ATOM 666 N N . ASN A 1 87 ? 8.812 -6.863 3.621 1 94.56 87 ASN A N 1
ATOM 667 C CA . ASN A 1 87 ? 7.504 -6.477 4.148 1 94.56 87 ASN A CA 1
ATOM 668 C C . ASN A 1 87 ? 7.242 -7.113 5.512 1 94.56 87 ASN A C 1
ATOM 670 O O . ASN A 1 87 ? 6.562 -6.523 6.355 1 94.56 87 ASN A O 1
ATOM 674 N N . PHE A 1 88 ? 7.738 -8.281 5.691 1 93.06 88 PHE A N 1
ATOM 675 C CA . PHE A 1 88 ? 7.355 -9.016 6.891 1 93.06 88 PHE A CA 1
ATOM 676 C C . PHE A 1 88 ? 8.578 -9.305 7.762 1 93.06 88 PHE A C 1
ATOM 678 O O . PHE A 1 88 ? 8.477 -10 8.773 1 93.06 88 PHE A O 1
ATOM 685 N N . GLY A 1 89 ? 9.727 -8.797 7.289 1 93.38 89 GLY A N 1
ATOM 686 C CA . GLY A 1 89 ? 10.914 -8.961 8.117 1 93.38 89 GLY A CA 1
ATOM 687 C C . GLY A 1 89 ? 10.914 -8.07 9.344 1 93.38 89 GLY A C 1
ATOM 688 O O . GLY A 1 89 ? 10.492 -6.918 9.281 1 93.38 89 GLY A O 1
ATOM 689 N N . ASN A 1 90 ? 11.414 -8.594 10.469 1 89.69 90 ASN A N 1
ATOM 690 C CA . ASN A 1 90 ? 11.484 -7.828 11.703 1 89.69 90 ASN A CA 1
ATOM 691 C C . ASN A 1 90 ? 12.711 -6.922 11.734 1 89.69 90 ASN A C 1
ATOM 693 O O . ASN A 1 90 ? 12.773 -5.977 12.523 1 89.69 90 ASN A O 1
ATOM 697 N N . GLN A 1 91 ? 13.648 -7.293 10.953 1 93.5 91 GLN A N 1
ATOM 698 C CA . GLN A 1 91 ? 14.898 -6.547 10.875 1 93.5 91 GLN A CA 1
ATOM 699 C C . GLN A 1 91 ? 15.289 -6.266 9.43 1 93.5 91 GLN A C 1
ATOM 701 O O . GLN A 1 91 ? 14.672 -6.797 8.5 1 93.5 91 GLN A O 1
ATOM 706 N N . ALA A 1 92 ? 16.297 -5.441 9.273 1 95.12 92 ALA A N 1
ATOM 707 C CA . ALA A 1 92 ? 16.734 -5.047 7.938 1 95.12 92 ALA A CA 1
ATOM 708 C C . ALA A 1 92 ? 17.25 -6.25 7.145 1 95.12 92 ALA A C 1
ATOM 710 O O . ALA A 1 92 ? 17.922 -7.125 7.699 1 95.12 92 ALA A O 1
ATOM 711 N N . LEU A 1 93 ? 16.922 -6.363 5.906 1 97.31 93 LEU A N 1
ATOM 712 C CA . LEU A 1 93 ? 17.484 -7.301 4.945 1 97.31 93 LEU A CA 1
ATOM 713 C C . LEU A 1 93 ? 18.734 -6.715 4.285 1 97.31 93 LEU A C 1
ATOM 715 O O . LEU A 1 93 ? 18.641 -5.773 3.494 1 97.31 93 LEU A O 1
ATOM 719 N N . ASN A 1 94 ? 19.891 -7.258 4.613 1 97.19 94 ASN A N 1
ATOM 720 C CA . ASN A 1 94 ? 21.141 -6.809 4.039 1 97.19 94 ASN A CA 1
ATOM 721 C C . ASN A 1 94 ? 21.578 -7.688 2.865 1 97.19 94 ASN A C 1
ATOM 723 O O . ASN A 1 94 ? 21.938 -8.852 3.057 1 97.19 94 ASN A O 1
ATOM 727 N N . VAL A 1 95 ? 21.531 -7.176 1.683 1 98.56 95 VAL A N 1
ATOM 728 C CA . VAL A 1 95 ? 21.984 -7.863 0.477 1 98.56 95 VAL A CA 1
ATOM 729 C C . VAL A 1 95 ? 23.438 -7.473 0.169 1 98.56 95 VAL A C 1
ATOM 731 O O . VAL A 1 95 ? 23.734 -6.293 -0.029 1 98.56 95 VAL A O 1
ATOM 734 N N . THR A 1 96 ? 24.266 -8.414 0.103 1 98.5 96 THR A N 1
ATOM 735 C CA . THR A 1 96 ? 25.688 -8.18 -0.082 1 98.5 96 THR A CA 1
ATOM 736 C C . THR A 1 96 ? 26.062 -8.211 -1.563 1 98.5 96 THR A C 1
ATOM 738 O O . THR A 1 96 ? 26.906 -7.441 -2.014 1 98.5 96 THR A O 1
ATOM 741 N N . HIS A 1 97 ? 25.562 -9.164 -2.238 1 98.69 97 HIS A N 1
ATOM 742 C CA . HIS A 1 97 ? 25.797 -9.352 -3.666 1 98.69 97 HIS A CA 1
ATOM 743 C C . HIS A 1 97 ? 24.594 -10 -4.348 1 98.69 97 HIS A C 1
ATOM 745 O O . HIS A 1 97 ? 23.984 -10.914 -3.787 1 98.69 97 HIS A O 1
ATOM 751 N N . MET A 1 98 ? 24.266 -9.516 -5.535 1 98.88 98 MET A N 1
ATOM 752 C CA . MET A 1 98 ? 23.125 -10.055 -6.285 1 98.88 98 MET A CA 1
ATOM 753 C C . MET A 1 98 ? 23.438 -10.102 -7.777 1 98.88 98 MET A C 1
ATOM 755 O O . MET A 1 98 ? 24.031 -9.164 -8.32 1 98.88 98 MET A O 1
ATOM 759 N N . THR A 1 99 ? 23.109 -11.195 -8.43 1 98.94 99 THR A N 1
ATOM 760 C CA . THR A 1 99 ? 23.281 -11.328 -9.875 1 98.94 99 THR A CA 1
ATOM 761 C C . THR A 1 99 ? 22.016 -11.891 -10.516 1 98.94 99 THR A C 1
ATOM 763 O O . THR A 1 99 ? 21.156 -12.453 -9.828 1 98.94 99 THR A O 1
ATOM 766 N N . VAL A 1 100 ? 21.906 -11.664 -11.797 1 98.88 100 VAL A N 1
ATOM 767 C CA . VAL A 1 100 ? 20.891 -12.281 -12.641 1 98.88 100 VAL A CA 1
ATOM 768 C C . VAL A 1 100 ? 21.562 -12.969 -13.828 1 98.88 100 VAL A C 1
ATOM 770 O O . VAL A 1 100 ? 22.609 -12.523 -14.297 1 98.88 100 VAL A O 1
ATOM 773 N N . ALA A 1 101 ? 21.016 -14.062 -14.281 1 98.56 101 ALA A N 1
ATOM 774 C CA . ALA A 1 101 ? 21.5 -14.812 -15.43 1 98.56 101 ALA A CA 1
ATOM 775 C C . ALA A 1 101 ? 20.375 -15.594 -16.109 1 98.56 101 ALA A C 1
ATOM 777 O O . ALA A 1 101 ? 19.281 -15.711 -15.555 1 98.56 101 ALA A O 1
ATOM 778 N N . TYR A 1 102 ? 20.641 -15.984 -17.328 1 97.19 102 TYR A N 1
ATOM 779 C CA . TYR A 1 102 ? 19.766 -17.016 -17.906 1 97.19 102 TYR A CA 1
ATOM 780 C C . TYR A 1 102 ? 20.078 -18.375 -17.312 1 97.19 102 TYR A C 1
ATOM 782 O O . TYR A 1 102 ? 21.25 -18.734 -17.125 1 97.19 102 TYR A O 1
ATOM 790 N N . PRO A 1 103 ? 19.031 -19.047 -16.953 1 96.69 103 PRO A N 1
ATOM 791 C CA . PRO A 1 103 ? 19.297 -20.406 -16.469 1 96.69 103 PRO A CA 1
ATOM 792 C C . PRO A 1 103 ? 19.766 -21.344 -17.578 1 96.69 103 PRO A C 1
ATOM 794 O O . PRO A 1 103 ? 19.453 -21.125 -18.75 1 96.69 103 PRO A O 1
ATOM 797 N N . ASP A 1 104 ? 20.609 -22.266 -17.281 1 91.38 104 ASP A N 1
ATOM 798 C CA . ASP A 1 104 ? 21.016 -23.328 -18.219 1 91.38 104 ASP A CA 1
ATOM 799 C C . ASP A 1 104 ? 20.016 -24.484 -18.188 1 91.38 104 ASP A C 1
ATOM 801 O O . ASP A 1 104 ? 19.5 -24.844 -17.125 1 91.38 104 ASP A O 1
ATOM 805 N N . ILE A 1 105 ? 19.578 -24.828 -19.359 1 75.75 105 ILE A N 1
ATOM 806 C CA . ILE A 1 105 ? 18.547 -25.859 -19.516 1 75.75 105 ILE A CA 1
ATOM 807 C C . ILE A 1 105 ? 19.156 -27.234 -19.297 1 75.75 105 ILE A C 1
ATOM 809 O O . ILE A 1 105 ? 18.453 -28.172 -18.906 1 75.75 105 ILE A O 1
ATOM 813 N N . ILE A 1 106 ? 20.625 -27.297 -19.312 1 56.28 106 ILE A N 1
ATOM 814 C CA . ILE A 1 106 ? 21.234 -28.609 -19.453 1 56.28 106 ILE A CA 1
ATOM 815 C C . ILE A 1 106 ? 20.641 -29.562 -18.422 1 56.28 106 ILE A C 1
ATOM 817 O O . ILE A 1 106 ? 20.141 -30.641 -18.766 1 56.28 106 ILE A O 1
ATOM 821 N N . ASN A 1 107 ? 21.578 -29.625 -17.266 1 47.78 107 ASN A N 1
ATOM 822 C CA . ASN A 1 107 ? 21.734 -30.812 -16.422 1 47.78 107 ASN A CA 1
ATOM 823 C C . ASN A 1 107 ? 20.516 -31.016 -15.523 1 47.78 107 ASN A C 1
ATOM 825 O O . ASN A 1 107 ? 20.609 -31.703 -14.508 1 47.78 107 ASN A O 1
ATOM 829 N N . GLY A 1 108 ? 19.625 -30.141 -15.531 1 41.28 108 GLY A N 1
ATOM 830 C CA . GLY A 1 108 ? 18.859 -30.531 -14.359 1 41.28 108 GLY A CA 1
ATOM 831 C C . GLY A 1 108 ? 18.5 -32 -14.344 1 41.28 108 GLY A C 1
ATOM 832 O O . GLY A 1 108 ? 18.719 -32.719 -15.328 1 41.28 108 GLY A O 1
ATOM 833 N N . ASP A 1 109 ? 18.203 -32.562 -13.141 1 38.19 109 ASP A N 1
ATOM 834 C CA . ASP A 1 109 ? 17.906 -33.969 -12.922 1 38.19 109 ASP A CA 1
ATOM 835 C C . ASP A 1 109 ? 17.156 -34.562 -14.117 1 38.19 109 ASP A C 1
ATOM 837 O O . ASP A 1 109 ? 16.406 -33.844 -14.797 1 38.19 109 ASP A O 1
ATOM 841 N N . GLY A 1 110 ? 17.734 -35.281 -15.164 1 33.78 110 GLY A N 1
ATOM 842 C CA . GLY A 1 110 ? 17.219 -36.219 -16.172 1 33.78 110 GLY A CA 1
ATOM 843 C C . GLY A 1 110 ? 15.719 -36.125 -16.344 1 33.78 110 GLY A C 1
ATOM 844 O O . GLY A 1 110 ? 15.141 -36.875 -17.125 1 33.78 110 GLY A O 1
ATOM 845 N N . ASN A 1 111 ? 15.031 -36.219 -15.289 1 33.88 111 ASN A N 1
ATOM 846 C CA . ASN A 1 111 ? 13.625 -36.375 -15.617 1 33.88 111 ASN A CA 1
ATOM 847 C C . ASN A 1 111 ? 13.125 -35.25 -16.531 1 33.88 111 ASN A C 1
ATOM 849 O O . ASN A 1 111 ? 13.141 -34.062 -16.156 1 33.88 111 ASN A O 1
ATOM 853 N N . ALA A 1 112 ? 13.414 -35.469 -17.859 1 34.66 112 ALA A N 1
ATOM 854 C CA . ALA A 1 112 ? 12.977 -34.781 -19.078 1 34.66 112 ALA A CA 1
ATOM 855 C C . ALA A 1 112 ? 11.578 -34.219 -18.906 1 34.66 112 ALA A C 1
ATOM 857 O O . ALA A 1 112 ? 10.93 -33.812 -19.891 1 34.66 112 ALA A O 1
ATOM 858 N N . THR A 1 113 ? 10.859 -34.531 -18.094 1 33.38 113 THR A N 1
ATOM 859 C CA . THR A 1 113 ? 9.578 -34.031 -18.578 1 33.38 113 THR A CA 1
ATOM 860 C C . THR A 1 113 ? 9.703 -32.594 -19.031 1 33.38 113 THR A C 1
ATOM 862 O O . THR A 1 113 ? 10.648 -31.891 -18.656 1 33.38 113 THR A O 1
ATOM 865 N N . GLY A 1 114 ? 8.93 -32.031 -19.922 1 36.91 114 GLY A N 1
ATOM 866 C CA . GLY A 1 114 ? 8.664 -30.797 -20.641 1 36.91 114 GLY A CA 1
A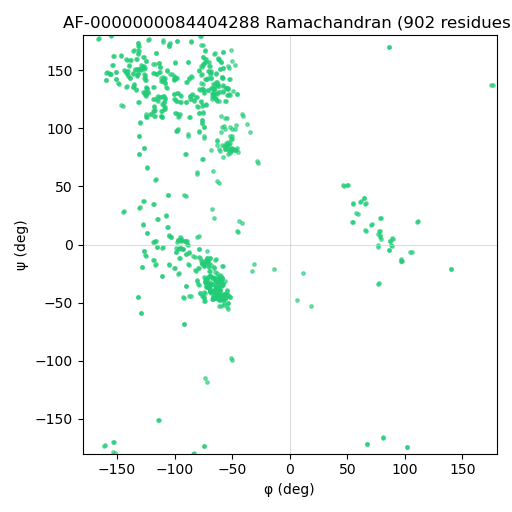TOM 867 C C . GLY A 1 114 ? 9.375 -29.594 -20.062 1 36.91 114 GLY A C 1
ATOM 868 O O . GLY A 1 114 ? 9.281 -28.484 -20.609 1 36.91 114 GLY A O 1
ATOM 869 N N . ILE A 1 115 ? 9.844 -29.5 -18.797 1 44.94 115 ILE A N 1
ATOM 870 C CA . ILE A 1 115 ? 10.102 -28.156 -18.312 1 44.94 115 ILE A CA 1
ATOM 871 C C . ILE A 1 115 ? 11.539 -27.766 -18.625 1 44.94 115 ILE A C 1
ATOM 873 O O . ILE A 1 115 ? 12.453 -28.047 -17.828 1 44.94 115 ILE A O 1
ATOM 877 N N . ASN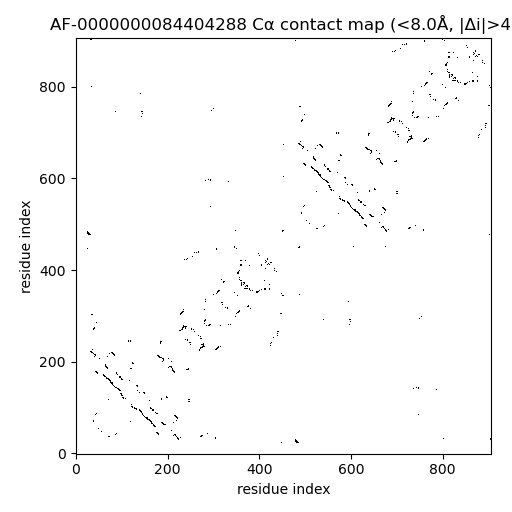 A 1 116 ? 12.008 -28.094 -19.797 1 53.09 116 ASN A N 1
ATOM 878 C CA . ASN A 1 116 ? 13.164 -27.531 -20.5 1 53.09 116 ASN A CA 1
ATOM 879 C C . ASN A 1 116 ? 13.227 -26.016 -20.359 1 53.09 116 ASN A C 1
ATOM 881 O O . ASN A 1 116 ? 13.656 -25.328 -21.281 1 53.09 116 ASN A O 1
ATOM 885 N N . SER A 1 117 ? 12.633 -25.438 -19.516 1 67.81 117 SER A N 1
ATOM 886 C CA . SER A 1 117 ? 12.484 -23.984 -19.516 1 67.81 117 SER A CA 1
ATOM 887 C C . SER A 1 117 ? 13.508 -23.328 -18.609 1 67.81 117 SER A C 1
ATOM 889 O O . SER A 1 117 ? 13.68 -22.109 -18.641 1 67.81 117 SER A O 1
ATOM 891 N N . GLY A 1 118 ? 14.406 -24.219 -18 1 90.44 118 GLY A N 1
ATOM 892 C CA . GLY A 1 118 ? 15.305 -23.609 -17.031 1 90.44 118 GLY A CA 1
ATOM 893 C C . GLY A 1 118 ? 14.641 -23.312 -15.695 1 90.44 118 GLY A C 1
ATOM 894 O O . GLY A 1 118 ? 15.305 -22.891 -14.75 1 90.44 118 GLY A O 1
ATOM 895 N N . THR A 1 119 ? 13.32 -23.625 -15.57 1 94.75 119 THR A N 1
ATOM 896 C CA . THR A 1 119 ? 12.625 -23.406 -14.305 1 94.75 119 THR A CA 1
ATOM 897 C C . THR A 1 119 ? 13.164 -24.359 -13.227 1 94.75 119 THR A C 1
ATOM 899 O O . THR A 1 119 ? 13.25 -25.562 -13.445 1 94.75 119 THR A O 1
ATOM 902 N N . GLY A 1 120 ? 13.578 -23.781 -12.133 1 96 120 GLY A N 1
ATOM 903 C CA . GLY A 1 120 ? 14.094 -24.578 -11.023 1 96 120 GLY A CA 1
ATOM 904 C C . GLY A 1 120 ? 15.516 -25.047 -11.234 1 96 120 GLY A C 1
ATOM 905 O O . GLY A 1 120 ? 16.062 -25.797 -10.422 1 96 120 GLY A O 1
ATOM 906 N N . SER A 1 121 ? 16.188 -24.609 -12.273 1 95.31 121 SER A N 1
ATOM 907 C CA . SER A 1 121 ? 17.547 -25.047 -12.586 1 95.31 121 SER A CA 1
ATOM 908 C C . SER A 1 121 ? 18.547 -24.531 -11.555 1 95.31 121 SER A C 1
ATOM 910 O O . SER A 1 121 ? 18.469 -23.375 -11.133 1 95.31 121 SER A O 1
ATOM 912 N N . PRO A 1 122 ? 19.438 -25.391 -11.109 1 96.06 122 PRO A N 1
ATOM 913 C CA . PRO A 1 122 ? 20.547 -24.906 -10.273 1 96.06 122 PRO A CA 1
ATOM 914 C C . PRO A 1 122 ? 21.656 -24.266 -11.086 1 96.06 122 PRO A C 1
ATOM 916 O O . PRO A 1 122 ? 22.562 -23.656 -10.516 1 96.06 122 PRO A O 1
ATOM 919 N N . SER A 1 123 ? 21.609 -24.422 -12.453 1 96 123 SER A N 1
ATOM 920 C CA . SER A 1 123 ? 22.703 -24.016 -13.336 1 96 123 SER A CA 1
ATOM 921 C C . SER A 1 123 ? 22.344 -22.75 -14.109 1 96 123 SER A C 1
ATOM 923 O O . SER A 1 123 ? 21.172 -22.516 -14.406 1 96 123 SER A O 1
ATOM 925 N N . ILE A 1 124 ? 23.375 -21.969 -14.414 1 97.19 124 ILE A N 1
ATOM 926 C CA . ILE A 1 124 ? 23.203 -20.734 -15.18 1 97.19 124 ILE A CA 1
ATOM 927 C C . ILE A 1 124 ? 24.188 -20.719 -16.359 1 97.19 124 ILE A C 1
ATOM 929 O O . ILE A 1 124 ? 25.188 -21.422 -16.344 1 97.19 124 ILE A O 1
ATOM 933 N N . ILE A 1 125 ? 23.797 -20 -17.344 1 96.88 125 ILE A N 1
ATOM 934 C CA . ILE A 1 125 ? 24.719 -19.641 -18.406 1 96.88 125 ILE A CA 1
ATOM 935 C C . ILE A 1 125 ? 25.656 -18.547 -17.938 1 96.88 125 ILE A C 1
ATOM 937 O O . ILE A 1 125 ? 25.281 -17.359 -17.906 1 96.88 125 ILE A O 1
ATOM 941 N N . THR A 1 126 ? 26.875 -18.844 -17.641 1 97.06 126 THR A N 1
ATOM 942 C CA . THR A 1 126 ? 27.812 -17.984 -16.922 1 97.06 126 THR A CA 1
ATOM 943 C C . THR A 1 126 ? 28.094 -16.719 -17.734 1 97.06 126 THR A C 1
ATOM 945 O O . THR A 1 126 ? 28.328 -15.648 -17.156 1 97.06 126 THR A O 1
ATOM 948 N N . SER A 1 127 ? 28.047 -16.766 -19.062 1 97.5 127 SER A N 1
ATOM 949 C CA . SER A 1 127 ? 28.344 -15.609 -19.891 1 97.5 127 SER A CA 1
ATOM 950 C C . SER A 1 127 ? 27.234 -14.57 -19.812 1 97.5 127 SER A C 1
ATOM 952 O O . SER A 1 127 ? 27.406 -13.43 -20.25 1 97.5 127 SER A O 1
ATOM 954 N N . SER A 1 128 ? 26.109 -14.984 -19.281 1 97.81 128 SER A N 1
ATOM 955 C CA . SER A 1 128 ? 24.969 -14.078 -19.188 1 97.81 128 SER A CA 1
ATOM 956 C C . SER A 1 128 ? 24.891 -13.398 -17.828 1 97.81 128 SER A C 1
ATOM 958 O O . SER A 1 128 ? 24.047 -12.531 -17.609 1 97.81 128 SER A O 1
ATOM 960 N N . VAL A 1 129 ? 25.766 -13.711 -16.906 1 98.62 129 VAL A N 1
ATOM 961 C CA . VAL A 1 129 ? 25.703 -13.227 -15.531 1 98.62 129 VAL A CA 1
ATOM 962 C C . VAL A 1 129 ? 25.906 -11.711 -15.5 1 98.62 129 VAL A C 1
ATOM 964 O O . VAL A 1 129 ? 26.828 -11.195 -16.125 1 98.62 129 VAL A O 1
ATOM 967 N N . GLN A 1 130 ? 25.031 -11.047 -14.859 1 98.56 130 GLN A N 1
ATOM 968 C CA . GLN A 1 130 ? 25.156 -9.609 -14.625 1 98.56 130 GLN A CA 1
ATOM 969 C C . GLN A 1 130 ? 25.047 -9.281 -13.141 1 98.56 130 GLN A C 1
ATOM 971 O O . GLN A 1 130 ? 24.125 -9.766 -12.461 1 98.56 130 GLN A O 1
ATOM 976 N N . THR A 1 131 ? 25.984 -8.5 -12.695 1 98.38 131 THR A N 1
ATOM 977 C CA . THR A 1 131 ? 25.875 -7.957 -11.352 1 98.38 131 THR A CA 1
ATOM 978 C C . THR A 1 131 ? 24.781 -6.906 -11.273 1 98.38 131 THR A C 1
ATOM 980 O O . THR A 1 131 ? 24.672 -6.051 -12.156 1 98.38 131 THR A O 1
ATOM 983 N N . VAL A 1 132 ? 23.969 -7.012 -10.266 1 97.81 132 VAL A N 1
ATOM 984 C CA . VAL A 1 132 ? 22.812 -6.145 -10.07 1 97.81 132 VAL A CA 1
ATOM 985 C C . VAL A 1 132 ? 23.156 -5.059 -9.055 1 97.81 132 VAL A C 1
ATOM 987 O O . VAL A 1 132 ? 23.891 -5.305 -8.094 1 97.81 132 VAL A O 1
ATOM 990 N N . THR A 1 133 ? 22.656 -3.852 -9.289 1 98.62 133 THR A N 1
ATOM 991 C CA . THR A 1 133 ? 22.891 -2.756 -8.352 1 98.62 133 THR A CA 1
ATOM 992 C C . THR A 1 133 ? 21.578 -2.137 -7.906 1 98.62 133 THR A C 1
ATOM 994 O O . THR A 1 133 ? 20.531 -2.342 -8.539 1 98.62 133 THR A O 1
ATOM 997 N N . PHE A 1 134 ? 21.625 -1.488 -6.789 1 98.44 134 PHE A N 1
ATOM 998 C CA . PHE A 1 134 ? 20.562 -0.681 -6.195 1 98.44 134 PHE A CA 1
ATOM 999 C C . PHE A 1 134 ? 21.031 0.758 -5.996 1 98.44 134 PHE A C 1
ATOM 1001 O O . PHE A 1 134 ? 21.891 1.027 -5.168 1 98.44 134 PHE A O 1
ATOM 1008 N N . SER A 1 135 ? 20.406 1.657 -6.785 1 97.62 135 SER A N 1
ATOM 1009 C CA . SER A 1 135 ? 20.828 3.049 -6.691 1 97.62 135 SER A CA 1
ATOM 1010 C C . SER A 1 135 ? 22.328 3.178 -6.934 1 97.62 135 SER A C 1
ATOM 1012 O O . SER A 1 135 ? 23.031 3.881 -6.195 1 97.62 135 SER A O 1
ATOM 1014 N N . GLY A 1 136 ? 22.812 2.361 -7.793 1 97.62 136 GLY A N 1
ATOM 1015 C CA . GLY A 1 136 ? 24.203 2.438 -8.211 1 97.62 136 GLY A CA 1
ATOM 1016 C C . GLY A 1 136 ? 25.125 1.63 -7.332 1 97.62 136 GLY A C 1
ATOM 1017 O O . GLY A 1 136 ? 26.328 1.562 -7.594 1 97.62 136 GLY A O 1
ATOM 1018 N N . ASN A 1 137 ? 24.625 0.988 -6.309 1 98.19 137 ASN A N 1
ATOM 1019 C CA . ASN A 1 137 ? 25.453 0.254 -5.363 1 98.19 137 ASN A CA 1
ATOM 1020 C C . ASN A 1 137 ? 25.203 -1.249 -5.445 1 98.19 137 ASN A C 1
ATOM 1022 O O . ASN A 1 137 ? 24.062 -1.687 -5.625 1 98.19 137 ASN A O 1
ATOM 1026 N N . GLU A 1 138 ? 26.234 -2.027 -5.184 1 98 138 GLU A N 1
ATOM 1027 C CA . GLU A 1 138 ? 26.109 -3.48 -5.227 1 98 138 GLU A CA 1
ATOM 1028 C C . GLU A 1 138 ? 25.453 -4.012 -3.957 1 98 138 GLU A C 1
ATOM 1030 O O . GLU A 1 138 ? 24.969 -5.148 -3.932 1 98 138 GLU A O 1
ATOM 1035 N N . THR A 1 139 ? 25.5 -3.191 -2.914 1 98.19 139 THR A N 1
ATOM 1036 C CA . THR A 1 139 ? 24.938 -3.594 -1.637 1 98.19 139 THR A CA 1
ATOM 1037 C C . THR A 1 139 ? 23.719 -2.723 -1.29 1 98.19 139 THR A C 1
ATOM 1039 O O . THR A 1 139 ? 23.609 -1.596 -1.774 1 98.19 139 THR A O 1
ATOM 1042 N N . ILE A 1 140 ? 22.859 -3.293 -0.444 1 97.94 140 ILE A N 1
ATOM 1043 C CA . ILE A 1 140 ? 21.734 -2.512 0.074 1 97.94 140 ILE A CA 1
ATOM 1044 C C . ILE A 1 140 ? 21.266 -3.107 1.397 1 97.94 140 ILE A C 1
ATOM 1046 O O . ILE A 1 140 ? 21.375 -4.316 1.616 1 97.94 140 ILE A O 1
ATOM 1050 N N . SER A 1 141 ? 20.828 -2.227 2.24 1 97.31 141 SER A N 1
ATOM 1051 C CA . SER A 1 141 ? 20.094 -2.59 3.449 1 97.31 141 SER A CA 1
ATOM 1052 C C . SER A 1 141 ? 18.625 -2.152 3.359 1 97.31 141 SER A C 1
ATOM 1054 O O . SER A 1 141 ? 18.344 -0.959 3.268 1 97.31 141 SER A O 1
ATOM 1056 N N . ILE A 1 142 ? 17.703 -3.088 3.342 1 97.38 142 ILE A N 1
ATOM 1057 C CA . ILE A 1 142 ? 16.281 -2.805 3.207 1 97.38 142 ILE A CA 1
ATOM 1058 C C . ILE A 1 142 ? 15.609 -2.848 4.578 1 97.38 142 ILE A C 1
ATOM 1060 O O . ILE A 1 142 ? 15.484 -3.918 5.18 1 97.38 142 ILE A O 1
ATOM 1064 N N . PRO A 1 143 ? 15.133 -1.746 5.062 1 95.5 143 PRO A N 1
ATOM 1065 C CA . PRO A 1 143 ? 14.508 -1.723 6.387 1 95.5 143 PRO A CA 1
ATOM 1066 C C . PRO A 1 143 ? 13.266 -2.604 6.469 1 95.5 143 PRO A C 1
ATOM 1068 O O . PRO A 1 143 ? 12.703 -2.988 5.438 1 95.5 143 PRO A O 1
ATOM 1071 N N . ASN A 1 144 ? 12.883 -2.967 7.766 1 93.94 144 ASN A N 1
ATOM 1072 C CA . ASN A 1 144 ? 11.641 -3.707 7.977 1 93.94 144 ASN A CA 1
ATOM 1073 C C . ASN A 1 144 ? 10.453 -2.994 7.348 1 93.94 144 ASN A C 1
ATOM 1075 O O . ASN A 1 144 ? 10.344 -1.769 7.426 1 93.94 144 ASN A O 1
ATOM 1079 N N . GLY A 1 145 ? 9.602 -3.76 6.617 1 93 145 GLY A N 1
ATOM 1080 C CA . GLY A 1 145 ? 8.383 -3.232 6.02 1 93 145 GLY A CA 1
ATOM 1081 C C . GLY A 1 145 ? 8.617 -2.605 4.66 1 93 145 GLY A C 1
ATOM 1082 O O . GLY A 1 145 ? 7.66 -2.281 3.949 1 93 145 GLY A O 1
ATOM 1083 N N . ALA A 1 146 ? 9.883 -2.525 4.242 1 96.19 146 ALA A N 1
ATOM 1084 C CA . ALA A 1 146 ? 10.188 -1.762 3.035 1 96.19 146 ALA A CA 1
ATOM 1085 C C . ALA A 1 146 ? 10.461 -2.689 1.854 1 96.19 146 ALA A C 1
ATOM 1087 O O . ALA A 1 146 ? 10.398 -3.914 1.99 1 96.19 146 ALA A O 1
ATOM 1088 N N . LEU A 1 147 ? 10.609 -2.047 0.659 1 96.88 147 LEU A N 1
ATOM 1089 C CA . LEU A 1 147 ? 11.016 -2.693 -0.586 1 96.88 147 LEU A CA 1
ATOM 1090 C C . LEU A 1 147 ? 12.195 -1.966 -1.216 1 96.88 147 LEU A C 1
ATOM 1092 O O . LEU A 1 147 ? 12.492 -0.827 -0.851 1 96.88 147 LEU A O 1
ATOM 1096 N N . ALA A 1 148 ? 12.82 -2.682 -2.082 1 98 148 ALA A N 1
ATOM 1097 C CA . ALA A 1 148 ? 13.859 -2.062 -2.902 1 98 148 ALA A CA 1
ATOM 1098 C C . ALA A 1 148 ? 13.773 -2.541 -4.348 1 98 148 ALA A C 1
ATOM 1100 O O . ALA A 1 148 ? 13.484 -3.713 -4.605 1 98 148 ALA A O 1
ATOM 1101 N N . LYS A 1 149 ? 14.031 -1.659 -5.246 1 98.5 149 LYS A N 1
ATOM 1102 C CA . LYS A 1 149 ? 14.125 -1.977 -6.668 1 98.5 149 LYS A CA 1
ATOM 1103 C C . LYS A 1 149 ? 15.562 -1.879 -7.16 1 98.5 149 LYS A C 1
ATOM 1105 O O . LYS A 1 149 ? 16.297 -0.971 -6.77 1 98.5 149 LYS A O 1
ATOM 1110 N N . THR A 1 150 ? 15.922 -2.773 -8.016 1 98.75 150 THR A N 1
ATOM 1111 C CA . THR A 1 150 ? 17.234 -2.705 -8.648 1 98.75 150 THR A CA 1
ATOM 1112 C C . THR A 1 150 ? 17.281 -1.583 -9.68 1 98.75 150 THR A C 1
ATOM 1114 O O . THR A 1 150 ? 16.234 -1.075 -10.102 1 98.75 150 THR A O 1
ATOM 1117 N N . ASP A 1 151 ? 18.5 -1.185 -9.977 1 98.5 151 ASP A N 1
ATOM 1118 C CA . ASP A 1 151 ? 18.672 -0.412 -11.203 1 98.5 151 ASP A CA 1
ATOM 1119 C C . ASP A 1 151 ? 18.25 -1.223 -12.422 1 98.5 151 ASP A C 1
ATOM 1121 O O . ASP A 1 151 ? 18.141 -2.449 -12.359 1 98.5 151 ASP A O 1
ATOM 1125 N N . PRO A 1 152 ? 17.922 -0.533 -13.57 1 98.38 152 PRO A N 1
ATOM 1126 C CA . PRO A 1 152 ? 17.609 -1.282 -14.781 1 98.38 152 PRO A CA 1
ATOM 1127 C C . PRO A 1 152 ? 18.719 -2.256 -15.188 1 98.38 152 PRO A C 1
ATOM 1129 O O . PRO A 1 152 ? 19.906 -1.922 -15.086 1 98.38 152 PRO A O 1
ATOM 1132 N N . ILE A 1 153 ? 18.312 -3.42 -15.516 1 98.69 153 ILE A N 1
ATOM 1133 C CA . ILE A 1 153 ? 19.234 -4.473 -15.953 1 98.69 153 ILE A CA 1
ATOM 1134 C C . ILE A 1 153 ? 19.047 -4.727 -17.453 1 98.69 153 ILE A C 1
ATOM 1136 O O . ILE A 1 153 ? 17.953 -5.023 -17.906 1 98.69 153 ILE A O 1
ATOM 1140 N N . ASN A 1 154 ? 20.094 -4.586 -18.188 1 97.75 154 ASN A N 1
ATOM 1141 C CA . ASN A 1 154 ? 20.047 -4.895 -19.609 1 97.75 154 ASN A CA 1
ATOM 1142 C C . ASN A 1 154 ? 20.047 -6.398 -19.859 1 97.75 154 ASN A C 1
ATOM 1144 O O . ASN A 1 154 ? 21.062 -6.965 -20.297 1 97.75 154 ASN A O 1
ATOM 1148 N N . MET A 1 155 ? 18.984 -6.984 -19.594 1 97.75 155 MET A N 1
ATOM 1149 C CA . MET A 1 155 ? 18.734 -8.414 -19.766 1 97.75 155 MET A CA 1
ATOM 1150 C C . MET A 1 155 ? 17.422 -8.648 -20.5 1 97.75 155 MET A C 1
ATOM 1152 O O . MET A 1 155 ? 16.375 -8.75 -19.875 1 97.75 155 MET A O 1
ATOM 1156 N N . PRO A 1 156 ? 17.547 -8.789 -21.844 1 98.25 156 PRO A N 1
ATOM 1157 C CA . PRO A 1 156 ? 16.312 -9.062 -22.578 1 98.25 156 PRO A CA 1
ATOM 1158 C C . PRO A 1 156 ? 15.688 -10.406 -22.203 1 98.25 156 PRO A C 1
ATOM 1160 O O . PRO A 1 156 ? 16.406 -11.391 -22.016 1 98.25 156 PRO A O 1
ATOM 1163 N N . VAL A 1 157 ? 14.422 -10.406 -22.047 1 97.88 157 VAL A N 1
ATOM 1164 C CA . VAL A 1 157 ? 13.672 -11.633 -21.797 1 97.88 157 VAL A CA 1
ATOM 1165 C C . VAL A 1 157 ? 12.555 -11.781 -22.828 1 97.88 157 VAL A C 1
ATOM 1167 O O . VAL A 1 157 ? 11.938 -10.797 -23.219 1 97.88 157 VAL A O 1
ATOM 1170 N N . ASP A 1 158 ? 12.328 -13.031 -23.266 1 96.69 158 ASP A N 1
ATOM 1171 C CA . ASP A 1 158 ? 11.188 -13.375 -24.109 1 96.69 158 ASP A CA 1
ATOM 1172 C C . ASP A 1 158 ? 9.969 -13.727 -23.281 1 96.69 158 ASP A C 1
ATOM 1174 O O . ASP A 1 158 ? 10.094 -14.07 -22.094 1 96.69 158 ASP A O 1
ATOM 1178 N N . SER A 1 159 ? 8.789 -13.57 -23.938 1 97.19 159 SER A N 1
ATOM 1179 C CA . SER A 1 159 ? 7.59 -14.062 -23.266 1 97.19 159 SER A CA 1
ATOM 1180 C C . SER A 1 159 ? 7.742 -15.523 -22.859 1 97.19 159 SER A C 1
ATOM 1182 O O . SER A 1 159 ? 8.266 -16.328 -23.625 1 97.19 159 SER A O 1
ATOM 1184 N N . GLN A 1 160 ? 7.328 -15.773 -21.609 1 96.62 160 GLN A N 1
ATOM 1185 C CA . GLN A 1 160 ? 7.293 -17.125 -21.078 1 96.62 160 GLN A CA 1
ATOM 1186 C C . GLN A 1 160 ? 8.703 -17.719 -20.953 1 96.62 160 GLN A C 1
ATOM 1188 O O . GLN A 1 160 ? 8.906 -18.906 -21.203 1 96.62 160 GLN A O 1
ATOM 1193 N N . SER A 1 161 ? 9.641 -16.891 -20.625 1 95.62 161 SER A N 1
ATOM 1194 C CA . SER A 1 161 ? 11.016 -17.344 -20.422 1 95.62 161 SER A CA 1
ATOM 1195 C C . SER A 1 161 ? 11.406 -17.281 -18.938 1 95.62 161 SER A C 1
ATOM 1197 O O . SER A 1 161 ? 10.602 -16.875 -18.094 1 95.62 161 SER A O 1
ATOM 1199 N N . GLN A 1 162 ? 12.633 -17.812 -18.688 1 96.44 162 GLN A N 1
ATOM 1200 C CA . GLN A 1 162 ? 13.094 -17.906 -17.312 1 96.44 162 GLN A CA 1
ATOM 1201 C C . GLN A 1 162 ? 14.32 -17.016 -17.078 1 96.44 162 GLN A C 1
ATOM 1203 O O . GLN A 1 162 ? 15.133 -16.828 -17.984 1 96.44 162 GLN A O 1
ATOM 1208 N N . ILE A 1 163 ? 14.422 -16.484 -15.906 1 97.69 163 ILE A N 1
ATOM 1209 C CA . ILE A 1 163 ? 15.656 -15.891 -15.414 1 97.69 163 ILE A CA 1
ATOM 1210 C C . ILE A 1 163 ? 16.016 -16.5 -14.062 1 97.69 163 ILE A C 1
ATOM 1212 O O . ILE A 1 163 ? 15.156 -17.031 -13.367 1 97.69 163 ILE A O 1
ATOM 1216 N N . ALA A 1 164 ? 17.281 -16.484 -13.773 1 98.5 164 ALA A N 1
ATOM 1217 C CA . ALA A 1 164 ? 17.812 -16.922 -12.484 1 98.5 164 ALA A CA 1
ATOM 1218 C C . ALA A 1 164 ? 18.312 -15.727 -11.664 1 98.5 164 ALA A C 1
ATOM 1220 O O . ALA A 1 164 ? 19.125 -14.938 -12.148 1 98.5 164 ALA A O 1
ATOM 1221 N N . ILE A 1 165 ? 17.844 -15.578 -10.508 1 98.94 165 ILE A N 1
ATOM 1222 C CA . ILE A 1 165 ? 18.203 -14.516 -9.578 1 98.94 165 ILE A CA 1
ATOM 1223 C C . ILE A 1 165 ? 19 -15.102 -8.414 1 98.94 165 ILE A C 1
ATOM 1225 O O . ILE A 1 165 ? 18.484 -15.969 -7.688 1 98.94 165 ILE A O 1
ATOM 1229 N N . SER A 1 166 ? 20.203 -14.648 -8.195 1 98.94 166 SER A N 1
ATOM 1230 C CA . SER A 1 166 ? 21.031 -15.102 -7.09 1 98.94 166 SER A CA 1
ATOM 1231 C C . SER A 1 166 ? 21.297 -13.977 -6.098 1 98.94 166 SER A C 1
ATOM 1233 O O . SER A 1 166 ? 21.781 -12.906 -6.48 1 98.94 166 SER A O 1
ATOM 1235 N N . ILE A 1 167 ? 20.969 -14.219 -4.867 1 98.88 167 ILE A N 1
ATOM 1236 C CA . ILE A 1 167 ? 21.141 -13.242 -3.793 1 98.88 167 ILE A CA 1
ATOM 1237 C C . ILE A 1 167 ? 22.094 -13.805 -2.74 1 98.88 167 ILE A C 1
ATOM 1239 O O . ILE A 1 167 ? 21.875 -14.898 -2.209 1 98.88 167 ILE A O 1
ATOM 1243 N N . TYR A 1 168 ? 23.125 -13.109 -2.424 1 98.75 168 TYR A N 1
ATOM 1244 C CA . TYR A 1 168 ? 24.031 -13.477 -1.354 1 98.75 168 TYR A CA 1
ATOM 1245 C C . TYR A 1 168 ? 23.906 -12.531 -0.167 1 98.75 168 TYR A C 1
ATOM 1247 O O . TYR A 1 168 ? 23.922 -11.312 -0.334 1 98.75 168 TYR A O 1
ATOM 1255 N N . THR A 1 169 ? 23.719 -13.086 0.988 1 97.81 169 THR A N 1
ATOM 1256 C CA . THR A 1 169 ? 23.719 -12.352 2.25 1 97.81 169 THR A CA 1
ATOM 1257 C C . THR A 1 169 ? 24.859 -12.828 3.152 1 97.81 169 THR A C 1
ATOM 1259 O O . THR A 1 169 ? 24.844 -13.961 3.637 1 97.81 169 THR A O 1
ATOM 1262 N N . SER A 1 170 ? 25.797 -11.938 3.438 1 96.88 170 SER A N 1
ATOM 1263 C CA . SER A 1 170 ? 26.969 -12.312 4.234 1 96.88 170 SER A CA 1
ATOM 1264 C C . SER A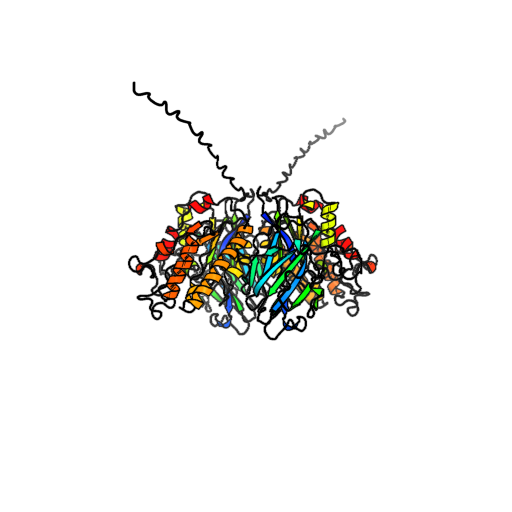 1 170 ? 26.594 -12.508 5.699 1 96.88 170 SER A C 1
ATOM 1266 O O . SER A 1 170 ? 27.094 -13.422 6.359 1 96.88 170 SER A O 1
ATOM 1268 N N . THR A 1 171 ? 25.625 -11.664 6.191 1 94.38 171 THR A N 1
ATOM 1269 C CA . THR A 1 171 ? 25.297 -11.711 7.609 1 94.38 171 THR A CA 1
ATOM 1270 C C . THR A 1 171 ? 23.906 -12.281 7.82 1 94.38 171 THR A C 1
ATOM 1272 O O . THR A 1 171 ? 23.469 -12.477 8.961 1 94.38 171 THR A O 1
ATOM 1275 N N . GLY A 1 172 ? 23.203 -12.57 6.754 1 95.75 172 GLY A N 1
ATOM 1276 C CA . GLY A 1 172 ? 21.828 -13 6.875 1 95.75 172 GLY A CA 1
ATOM 1277 C C . GLY A 1 172 ? 20.906 -11.914 7.391 1 95.75 172 GLY A C 1
ATOM 1278 O O . GLY A 1 172 ? 21.234 -10.727 7.316 1 95.75 172 GLY A O 1
ATOM 1279 N N . GLN A 1 173 ? 19.703 -12.273 7.676 1 96.25 173 GLN A N 1
ATOM 1280 C CA . GLN A 1 173 ? 18.734 -11.367 8.266 1 96.25 173 GLN A CA 1
ATOM 1281 C C . GLN A 1 173 ? 18.344 -11.812 9.68 1 96.25 173 GLN A C 1
ATOM 1283 O O . GLN A 1 173 ? 17.953 -12.961 9.883 1 96.25 173 GLN A O 1
ATOM 1288 N N . GLY A 1 174 ? 18.453 -10.867 10.602 1 94.06 174 GLY A N 1
ATOM 1289 C CA . GLY A 1 174 ? 18.062 -11.156 11.969 1 94.06 174 GLY A CA 1
ATOM 1290 C C . GLY A 1 174 ? 16.562 -11.156 12.172 1 94.06 174 GLY A C 1
ATOM 1291 O O . GLY A 1 174 ? 15.812 -10.812 11.258 1 94.06 174 GLY A O 1
ATOM 1292 N N . GLY A 1 175 ? 16.141 -11.602 13.414 1 92.19 175 GLY A N 1
ATOM 1293 C CA . GLY A 1 175 ? 14.734 -11.602 13.766 1 92.19 175 GLY A CA 1
ATOM 1294 C C . GLY A 1 175 ? 14.102 -12.977 13.68 1 92.19 175 GLY A C 1
ATOM 1295 O O . GLY A 1 175 ? 14.797 -13.977 13.453 1 92.19 175 GLY A O 1
ATOM 1296 N N . THR A 1 176 ? 12.758 -12.992 13.875 1 92.38 176 THR A N 1
ATOM 1297 C CA . THR A 1 176 ? 12.039 -14.266 13.938 1 92.38 176 THR A CA 1
ATOM 1298 C C . THR A 1 176 ? 11.344 -14.562 12.617 1 92.38 176 THR A C 1
ATOM 1300 O O . THR A 1 176 ? 10.922 -15.695 12.367 1 92.38 176 THR A O 1
ATOM 1303 N N . ASN A 1 177 ? 11.133 -13.531 11.812 1 93.06 177 ASN A N 1
ATOM 1304 C CA . ASN A 1 177 ? 10.453 -13.688 10.523 1 93.06 177 ASN A CA 1
ATOM 1305 C C . ASN A 1 177 ? 11.203 -12.977 9.406 1 93.06 177 ASN A C 1
ATOM 1307 O O . ASN A 1 177 ? 11.812 -11.93 9.633 1 93.06 177 ASN A O 1
ATOM 1311 N N . ILE A 1 178 ? 11.156 -13.57 8.234 1 95.31 178 ILE A N 1
ATOM 1312 C CA . ILE A 1 178 ? 11.602 -12.938 7 1 95.31 178 ILE A CA 1
ATOM 1313 C C . ILE A 1 178 ? 10.461 -12.914 5.984 1 95.31 178 ILE A C 1
ATOM 1315 O O . ILE A 1 178 ? 9.352 -13.367 6.277 1 95.31 178 ILE A O 1
ATOM 1319 N N . THR A 1 179 ? 10.742 -12.297 4.875 1 96.06 179 THR A N 1
ATOM 1320 C CA . THR A 1 179 ? 9.742 -12.25 3.814 1 96.06 179 THR A CA 1
ATOM 1321 C C . THR A 1 179 ? 10 -13.344 2.779 1 96.06 179 THR A C 1
ATOM 1323 O O . THR A 1 179 ? 11.125 -13.508 2.314 1 96.06 179 THR A O 1
ATOM 1326 N N . GLY A 1 180 ? 8.953 -14.109 2.436 1 95.81 180 GLY A N 1
ATOM 1327 C CA . GLY A 1 180 ? 9.031 -15.109 1.383 1 95.81 180 GLY A CA 1
ATOM 1328 C C . GLY A 1 180 ? 7.688 -15.383 0.725 1 95.81 180 GLY A C 1
ATOM 1329 O O . GLY A 1 180 ? 6.742 -14.617 0.891 1 95.81 180 GLY A O 1
ATOM 1330 N N . HIS A 1 181 ? 7.676 -16.266 -0.195 1 96.25 181 HIS A N 1
ATOM 1331 C CA . HIS A 1 181 ? 6.516 -16.906 -0.802 1 96.25 181 HIS A CA 1
ATOM 1332 C C . HIS A 1 181 ? 6.613 -18.422 -0.703 1 96.25 181 HIS A C 1
ATOM 1334 O O . HIS A 1 181 ? 7.418 -19.047 -1.401 1 96.25 181 HIS A O 1
ATOM 1340 N N . LEU A 1 182 ? 5.828 -19.047 0.081 1 93.25 182 LEU A N 1
ATOM 1341 C CA . LEU A 1 182 ? 6.125 -20.375 0.613 1 93.25 182 LEU A CA 1
ATOM 1342 C C . LEU A 1 182 ? 5.59 -21.469 -0.311 1 93.25 182 LEU A C 1
ATOM 1344 O O . LEU A 1 182 ? 5.891 -22.641 -0.125 1 93.25 182 LEU A O 1
ATOM 1348 N N . SER A 1 183 ? 4.828 -21.094 -1.321 1 93.69 183 SER A N 1
ATOM 1349 C CA . SER A 1 183 ? 4.293 -22.047 -2.287 1 93.69 183 SER A CA 1
ATOM 1350 C C . SER A 1 183 ? 4.688 -21.672 -3.711 1 93.69 183 SER A C 1
ATOM 1352 O O . SER A 1 183 ? 3.824 -21.453 -4.566 1 93.69 183 SER A O 1
ATOM 1354 N N . SER A 1 184 ? 5.98 -21.766 -3.953 1 95.56 184 SER A N 1
ATOM 1355 C CA . SER A 1 184 ? 6.469 -21.328 -5.254 1 95.56 184 SER A CA 1
ATOM 1356 C C . SER A 1 184 ? 6.246 -22.391 -6.324 1 95.56 184 SER A C 1
ATOM 1358 O O . SER A 1 184 ? 6.148 -22.078 -7.512 1 95.56 184 SER A O 1
ATOM 1360 N N . PHE A 1 185 ? 6.289 -23.703 -5.91 1 96.31 185 PHE A N 1
ATOM 1361 C CA . PHE A 1 185 ? 6.277 -24.859 -6.797 1 96.31 185 PHE A CA 1
ATOM 1362 C C . PHE A 1 185 ? 7.395 -24.766 -7.828 1 96.31 185 PHE A C 1
ATOM 1364 O O . PHE A 1 185 ? 7.27 -25.281 -8.938 1 96.31 185 PHE A O 1
ATOM 1371 N N . THR A 1 186 ? 8.344 -23.984 -7.57 1 96.69 186 THR A N 1
ATOM 1372 C CA . THR A 1 186 ? 9.609 -23.828 -8.289 1 96.69 186 THR A CA 1
ATOM 1373 C C . THR A 1 186 ? 10.789 -24.062 -7.352 1 96.69 186 THR A C 1
ATOM 1375 O O . THR A 1 186 ? 10.828 -23.5 -6.25 1 96.69 186 THR A O 1
ATOM 1378 N N . THR A 1 187 ? 11.68 -24.875 -7.805 1 96.44 187 THR A N 1
ATOM 1379 C CA . THR A 1 187 ? 12.812 -25.219 -6.945 1 96.44 187 THR A CA 1
ATOM 1380 C C . THR A 1 187 ? 13.711 -24 -6.734 1 96.44 187 THR A C 1
ATOM 1382 O O . THR A 1 187 ? 14.086 -23.328 -7.695 1 96.44 187 THR A O 1
ATOM 1385 N N . THR A 1 188 ? 14.016 -23.656 -5.523 1 97 188 THR A N 1
ATOM 1386 C CA . THR A 1 188 ? 15.031 -22.703 -5.09 1 97 188 THR A CA 1
ATOM 1387 C C . THR A 1 188 ? 16.219 -23.422 -4.445 1 97 188 THR A C 1
ATOM 1389 O O . THR A 1 188 ? 16.031 -24.359 -3.678 1 97 188 THR A O 1
ATOM 1392 N N . TRP A 1 189 ? 17.406 -22.969 -4.746 1 96.88 189 TRP A N 1
ATOM 1393 C CA . TRP A 1 189 ? 18.625 -23.578 -4.219 1 96.88 189 TRP A CA 1
ATOM 1394 C C . TRP A 1 189 ? 19.312 -22.656 -3.229 1 96.88 189 TRP A C 1
ATOM 1396 O O . TRP A 1 189 ? 19.375 -21.438 -3.436 1 96.88 189 TRP A O 1
ATOM 1406 N N . PHE A 1 190 ? 19.875 -23.219 -2.098 1 95.56 190 PHE A N 1
ATOM 1407 C CA . PHE A 1 190 ? 20.609 -22.516 -1.06 1 95.56 190 PHE A CA 1
ATOM 1408 C C . PHE A 1 190 ? 22 -23.141 -0.864 1 95.56 190 PHE A C 1
ATOM 1410 O O . PHE A 1 190 ? 22.125 -24.375 -0.843 1 95.56 190 PHE A O 1
ATOM 1417 N N . ALA A 1 191 ? 22.984 -22.359 -0.758 1 97.25 191 ALA A N 1
ATOM 1418 C CA . ALA A 1 191 ?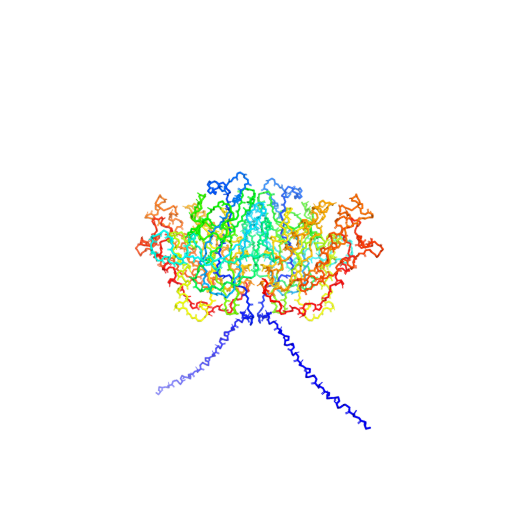 24.328 -22.859 -0.466 1 97.25 191 ALA A CA 1
ATOM 1419 C C . ALA A 1 191 ? 25.141 -21.812 0.282 1 97.25 191 ALA A C 1
ATOM 1421 O O . ALA A 1 191 ? 24.938 -20.609 0.107 1 97.25 191 ALA A O 1
ATOM 1422 N N . GLN A 1 192 ? 26.016 -22.266 1.112 1 96.44 192 GLN A N 1
ATOM 1423 C CA . GLN A 1 192 ? 26.859 -21.359 1.882 1 96.44 192 GLN A CA 1
ATOM 1424 C C . GLN A 1 192 ? 27.891 -20.656 0.985 1 96.44 192 GLN A C 1
ATOM 1426 O O . GLN A 1 192 ? 28.328 -21.219 -0.02 1 96.44 192 GLN A O 1
ATOM 1431 N N . GLY A 1 193 ? 28.219 -19.438 1.405 1 97.69 193 GLY A N 1
ATOM 1432 C CA . GLY A 1 193 ? 29.203 -18.656 0.669 1 97.69 193 GLY A CA 1
ATOM 1433 C C . GLY A 1 193 ? 28.594 -17.859 -0.471 1 97.69 193 GLY A C 1
ATOM 1434 O O . GLY A 1 193 ? 27.406 -18 -0.772 1 97.69 193 GLY A O 1
ATOM 1435 N N . ASP A 1 194 ? 29.406 -16.969 -1.05 1 98.62 194 ASP A N 1
ATOM 1436 C CA . ASP A 1 194 ? 28.953 -16.234 -2.227 1 98.62 194 ASP A CA 1
ATOM 1437 C C . ASP A 1 194 ? 29.047 -17.094 -3.484 1 98.62 194 ASP A C 1
ATOM 1439 O O . ASP A 1 194 ? 30.109 -17.188 -4.105 1 98.62 194 ASP A O 1
ATOM 1443 N N . GLN A 1 195 ? 27.922 -17.656 -3.809 1 98.56 195 GLN A N 1
ATOM 1444 C CA . GLN A 1 195 ? 27.812 -18.547 -4.957 1 98.56 195 GLN A CA 1
ATOM 1445 C C . GLN A 1 195 ? 27.047 -17.875 -6.098 1 98.56 195 GLN A C 1
ATOM 1447 O O . GLN A 1 195 ? 26.469 -18.562 -6.945 1 98.56 195 GLN A O 1
ATOM 1452 N N . THR A 1 196 ? 27.016 -16.547 -6.199 1 98.69 196 THR A N 1
ATOM 1453 C CA . THR A 1 196 ? 26.125 -15.844 -7.109 1 98.69 196 THR A CA 1
ATOM 1454 C C . THR A 1 196 ? 26.562 -16.047 -8.555 1 98.69 196 THR A C 1
ATOM 1456 O O . THR A 1 196 ? 25.766 -15.867 -9.477 1 98.69 196 THR A O 1
ATOM 1459 N N . THR A 1 197 ? 27.844 -16.469 -8.75 1 98.31 197 THR A N 1
ATOM 1460 C CA . THR A 1 197 ? 28.344 -16.625 -10.117 1 98.31 197 THR A CA 1
ATOM 1461 C C . THR A 1 197 ? 28.703 -18.094 -10.391 1 98.31 197 THR A C 1
ATOM 1463 O O . THR A 1 197 ? 29.234 -18.406 -11.453 1 98.31 197 THR A O 1
ATOM 1466 N N . THR A 1 198 ? 28.453 -18.922 -9.414 1 97.94 198 THR A N 1
ATOM 1467 C CA . THR A 1 198 ? 28.75 -20.328 -9.602 1 97.94 198 THR A CA 1
ATOM 1468 C C . THR A 1 198 ? 27.891 -20.938 -10.711 1 97.94 198 THR A C 1
ATOM 1470 O O . THR A 1 198 ? 26.672 -20.75 -10.727 1 97.94 198 THR A O 1
ATOM 1473 N N . SER A 1 199 ? 28.469 -21.609 -11.609 1 97.06 199 SER A N 1
ATOM 1474 C CA . SER A 1 199 ? 27.781 -22.125 -12.789 1 97.06 199 SER A CA 1
ATOM 1475 C C . SER A 1 199 ? 26.672 -23.094 -12.398 1 97.06 199 SER A C 1
ATOM 1477 O O . SER A 1 199 ? 25.547 -23 -12.898 1 97.06 199 SER A O 1
ATOM 1479 N N . ASP A 1 200 ? 27 -24 -11.539 1 96.94 200 ASP A N 1
ATOM 1480 C CA . ASP A 1 200 ? 26.047 -24.969 -11.023 1 96.94 200 ASP A CA 1
ATOM 1481 C C . ASP A 1 200 ? 26.094 -25.031 -9.492 1 96.94 200 ASP A C 1
ATOM 1483 O O . ASP A 1 200 ? 26.984 -25.641 -8.914 1 96.94 200 ASP A O 1
ATOM 1487 N N . ILE A 1 201 ? 25.078 -24.453 -8.867 1 97.38 201 ILE A N 1
ATOM 1488 C CA . ILE A 1 201 ? 25.094 -24.281 -7.418 1 97.38 201 ILE A CA 1
ATOM 1489 C C . ILE A 1 201 ? 24.828 -25.625 -6.742 1 97.38 201 ILE A C 1
ATOM 1491 O O . ILE A 1 201 ? 25.094 -25.797 -5.551 1 97.38 201 ILE A O 1
ATOM 1495 N N . SER A 1 202 ? 24.266 -26.594 -7.48 1 95.75 202 SER A N 1
ATOM 1496 C CA . SER A 1 202 ? 24 -27.906 -6.902 1 95.75 202 SER A CA 1
ATOM 1497 C C . SER A 1 202 ? 25.281 -28.672 -6.609 1 95.75 202 SER A C 1
ATOM 1499 O O . SER A 1 202 ? 25.266 -29.688 -5.91 1 95.75 202 SER A O 1
ATOM 1501 N N . THR A 1 203 ? 26.406 -28.203 -7.098 1 96.12 203 THR A N 1
ATOM 1502 C CA . THR A 1 203 ? 27.672 -28.875 -6.891 1 96.12 203 THR A CA 1
ATOM 1503 C C . THR A 1 203 ? 28.328 -28.406 -5.586 1 96.12 203 THR A C 1
ATOM 1505 O O . THR A 1 203 ? 29.344 -28.969 -5.16 1 96.12 203 THR A O 1
ATOM 1508 N N . VAL A 1 204 ? 27.75 -27.422 -4.965 1 97 204 VAL A N 1
ATOM 1509 C CA . VAL A 1 204 ? 28.297 -26.922 -3.709 1 97 204 VAL A CA 1
ATOM 1510 C C . VAL A 1 204 ? 27.969 -27.891 -2.576 1 97 204 VAL A C 1
ATOM 1512 O O . VAL A 1 204 ? 26.828 -28.359 -2.467 1 97 204 VAL A O 1
ATOM 1515 N N . ASP A 1 205 ? 28.859 -28.188 -1.662 1 96 205 ASP A N 1
ATOM 1516 C CA . ASP A 1 205 ? 28.734 -29.234 -0.647 1 96 205 ASP A CA 1
ATOM 1517 C C . ASP A 1 205 ? 27.562 -28.953 0.298 1 96 205 ASP A C 1
ATOM 1519 O O . ASP A 1 205 ? 26.875 -29.875 0.74 1 96 205 ASP A O 1
ATOM 1523 N N . THR A 1 206 ? 27.281 -27.719 0.534 1 94.88 206 THR A N 1
ATOM 1524 C CA . THR A 1 206 ? 26.297 -27.344 1.552 1 94.88 206 THR A CA 1
ATOM 1525 C C . THR A 1 206 ? 24.922 -27.141 0.933 1 94.88 206 THR A C 1
ATOM 1527 O O . THR A 1 206 ? 24 -26.672 1.601 1 94.88 206 THR A O 1
ATOM 1530 N N . VAL A 1 207 ? 24.75 -27.422 -0.324 1 96.25 207 VAL A N 1
ATOM 1531 C CA . VAL A 1 207 ? 23.562 -27.078 -1.084 1 96.25 207 VAL A CA 1
ATOM 1532 C C . VAL A 1 207 ? 22.328 -27.766 -0.476 1 96.25 207 VAL A C 1
ATOM 1534 O O . VAL A 1 207 ? 22.422 -28.906 -0.022 1 96.25 207 VAL A O 1
ATOM 1537 N N . LYS A 1 208 ? 21.266 -27.109 -0.351 1 95.75 208 LYS A N 1
ATOM 1538 C CA . LYS A 1 208 ? 19.922 -27.594 -0.107 1 95.75 208 LYS A CA 1
ATOM 1539 C C . LYS A 1 208 ? 18.922 -26.969 -1.076 1 95.75 208 LYS A C 1
ATOM 1541 O O . LYS A 1 208 ? 19.281 -26.062 -1.837 1 95.75 208 LYS A O 1
ATOM 1546 N N . SER A 1 209 ? 17.75 -27.516 -1.134 1 95.31 209 SER A N 1
ATOM 1547 C CA . SER A 1 209 ? 16.734 -26.938 -2.008 1 95.31 209 SER A CA 1
ATOM 1548 C C . SER A 1 209 ? 15.359 -27 -1.354 1 95.31 209 SER A C 1
ATOM 1550 O O . SER A 1 209 ? 15.172 -27.688 -0.345 1 95.31 209 SER A O 1
ATOM 1552 N N . GLY A 1 210 ? 14.492 -26.234 -1.773 1 94.94 210 GLY A N 1
ATOM 1553 C CA . GLY A 1 210 ? 13.086 -26.172 -1.414 1 94.94 210 GLY A CA 1
ATOM 1554 C C . GLY A 1 210 ? 12.219 -25.562 -2.496 1 94.94 210 GLY A C 1
ATOM 1555 O O . GLY A 1 210 ? 12.711 -25.234 -3.58 1 94.94 210 GLY A O 1
ATOM 1556 N N . GLN A 1 211 ? 10.945 -25.484 -2.258 1 95.44 211 GLN A N 1
ATOM 1557 C CA . GLN A 1 211 ? 10.016 -24.906 -3.223 1 95.44 211 GLN A CA 1
ATOM 1558 C C . GLN A 1 211 ? 9.352 -23.641 -2.67 1 95.44 211 GLN A C 1
ATOM 1560 O O . GLN A 1 211 ? 8.125 -23.578 -2.564 1 95.44 211 GLN A O 1
ATOM 1565 N N . GLN A 1 212 ? 10.141 -22.703 -2.281 1 96.31 212 GLN A N 1
ATOM 1566 C CA . GLN A 1 212 ? 9.781 -21.359 -1.832 1 96.31 212 GLN A CA 1
ATOM 1567 C C . GLN A 1 212 ? 10.594 -20.297 -2.559 1 96.31 212 GLN A C 1
ATOM 1569 O O . GLN A 1 212 ? 11.695 -20.578 -3.037 1 96.31 212 GLN A O 1
ATOM 1574 N N . TRP A 1 213 ? 10.078 -19.188 -2.734 1 97.75 213 TRP A N 1
ATOM 1575 C CA . TRP A 1 213 ? 10.867 -18.016 -3.07 1 97.75 213 TRP A CA 1
ATOM 1576 C C . TRP A 1 213 ? 11.102 -17.156 -1.836 1 97.75 213 TRP A C 1
ATOM 1578 O O . TRP A 1 213 ? 10.258 -17.078 -0.946 1 97.75 213 TRP A O 1
ATOM 1588 N N . TYR A 1 214 ? 12.273 -16.547 -1.771 1 97.56 214 TYR A N 1
ATOM 1589 C CA . TYR A 1 214 ? 12.594 -15.656 -0.664 1 97.56 214 TYR A CA 1
ATOM 1590 C C . TYR A 1 214 ? 13.023 -14.289 -1.174 1 97.56 214 TYR A C 1
ATOM 1592 O O . TYR A 1 214 ? 13.789 -14.195 -2.139 1 97.56 214 TYR A O 1
ATOM 1600 N N . PHE A 1 215 ? 12.445 -13.25 -0.64 1 98.44 215 PHE A N 1
ATOM 1601 C CA . PHE A 1 215 ? 12.828 -11.844 -0.739 1 98.44 215 PHE A CA 1
ATOM 1602 C C . PHE A 1 215 ? 12.422 -11.266 -2.09 1 98.44 215 PHE A C 1
ATOM 1604 O O . PHE A 1 215 ? 12.133 -10.07 -2.197 1 98.44 215 PHE A O 1
ATOM 1611 N N . ILE A 1 216 ? 12.43 -12.023 -3.234 1 98.81 216 ILE A N 1
ATOM 1612 C CA . ILE A 1 216 ? 12.016 -11.492 -4.531 1 98.81 216 ILE A CA 1
ATOM 1613 C C . ILE A 1 216 ? 10.492 -11.406 -4.594 1 98.81 216 ILE A C 1
ATOM 1615 O O . ILE A 1 216 ? 9.789 -12.336 -4.199 1 98.81 216 ILE A O 1
ATOM 1619 N N . SER A 1 217 ? 9.961 -10.25 -5.074 1 98.56 217 SER A N 1
ATOM 1620 C CA . SER A 1 217 ? 8.508 -10.109 -5.07 1 98.56 217 SER A CA 1
ATOM 1621 C C . SER A 1 217 ? 7.988 -9.695 -6.441 1 98.56 217 SER A C 1
ATOM 1623 O O . SER A 1 217 ? 6.797 -9.844 -6.73 1 98.56 217 SER A O 1
ATOM 1625 N N . ALA A 1 218 ? 8.852 -9.141 -7.316 1 98.88 218 ALA A N 1
ATOM 1626 C CA . ALA A 1 218 ? 8.398 -8.797 -8.656 1 98.88 218 ALA A CA 1
ATOM 1627 C C . ALA A 1 218 ? 9.578 -8.68 -9.625 1 98.88 218 ALA A C 1
ATOM 1629 O O . ALA A 1 218 ? 10.695 -8.383 -9.203 1 98.88 218 ALA A O 1
ATOM 1630 N N . VAL A 1 219 ? 9.352 -9 -10.852 1 98.88 219 VAL A N 1
ATOM 1631 C CA . VAL A 1 219 ? 10.156 -8.594 -12 1 98.88 219 VAL A CA 1
ATOM 1632 C C . VAL A 1 219 ? 9.352 -7.652 -12.891 1 98.88 219 VAL A C 1
ATOM 1634 O O . VAL A 1 219 ? 8.219 -7.957 -13.266 1 98.88 219 VAL A O 1
ATOM 1637 N N . GLU A 1 220 ? 9.93 -6.52 -13.164 1 98.75 220 GLU A N 1
ATOM 1638 C CA . GLU A 1 220 ? 9.305 -5.539 -14.055 1 98.75 220 GLU A CA 1
ATOM 1639 C C . GLU A 1 220 ? 10.031 -5.457 -15.391 1 98.75 220 GLU A C 1
ATOM 1641 O O . GLU A 1 220 ? 11.258 -5.582 -15.438 1 98.75 220 GLU A O 1
ATOM 1646 N N . GLY A 1 221 ? 9.258 -5.27 -16.438 1 98.75 221 GLY A N 1
ATOM 1647 C CA . GLY A 1 221 ? 9.805 -4.996 -17.75 1 98.75 221 GLY A CA 1
ATOM 1648 C C . GLY A 1 221 ? 9.609 -3.559 -18.188 1 98.75 221 GLY A C 1
ATOM 1649 O O . GLY A 1 221 ? 8.562 -2.961 -17.922 1 98.75 221 GLY A O 1
ATOM 1650 N N . TRP A 1 222 ? 10.664 -3.006 -18.734 1 98.19 222 TRP A N 1
ATOM 1651 C CA . TRP A 1 222 ? 10.523 -1.724 -19.422 1 98.19 222 TRP A CA 1
ATOM 1652 C C . TRP A 1 222 ? 9.883 -1.904 -20.797 1 98.19 222 TRP A C 1
ATOM 1654 O O . TRP A 1 222 ? 10.523 -2.389 -21.719 1 98.19 222 TRP A O 1
ATOM 1664 N N . VAL A 1 223 ? 8.602 -1.486 -20.906 1 98.12 223 VAL A N 1
ATOM 1665 C CA . VAL A 1 223 ? 7.824 -1.87 -22.078 1 98.12 223 VAL A CA 1
ATOM 1666 C C . VAL A 1 223 ? 7.129 -0.642 -22.656 1 98.12 223 VAL A C 1
ATOM 1668 O O . VAL A 1 223 ? 7.227 0.456 -22.094 1 98.12 223 VAL A O 1
ATOM 1671 N N . GLY A 1 224 ? 6.496 -0.838 -23.812 1 96.69 224 GLY A N 1
ATOM 1672 C CA . GLY A 1 224 ? 5.781 0.233 -24.484 1 96.69 224 GLY A CA 1
ATOM 1673 C C . GLY A 1 224 ? 4.434 0.541 -23.859 1 96.69 224 GLY A C 1
ATOM 1674 O O . GLY A 1 224 ? 4.035 -0.11 -22.891 1 96.69 224 GLY A O 1
ATOM 1675 N N . PRO A 1 225 ? 3.719 1.5 -24.391 1 94.69 225 PRO A N 1
ATOM 1676 C CA . PRO A 1 225 ? 2.473 1.982 -23.797 1 94.69 225 PRO A CA 1
ATOM 1677 C C . PRO A 1 225 ? 1.326 0.984 -23.938 1 94.69 225 PRO A C 1
ATOM 1679 O O . PRO A 1 225 ? 0.323 1.088 -23.219 1 94.69 225 PRO A O 1
ATOM 1682 N N . GLN A 1 226 ? 1.476 0.008 -24.797 1 96.06 226 GLN A N 1
ATOM 1683 C CA . GLN A 1 226 ? 0.388 -0.936 -25.031 1 96.06 226 GLN A CA 1
ATOM 1684 C C . GLN A 1 226 ? 0.455 -2.107 -24.047 1 96.06 226 GLN A C 1
ATOM 1686 O O . GLN A 1 226 ? -0.499 -2.879 -23.938 1 96.06 226 GLN A O 1
ATOM 1691 N N . GLN A 1 227 ? 1.574 -2.283 -23.422 1 98.19 227 GLN A N 1
ATOM 1692 C CA . GLN A 1 227 ? 1.742 -3.406 -22.5 1 98.19 227 GLN A CA 1
ATOM 1693 C C . GLN A 1 227 ? 1.218 -3.061 -21.109 1 98.19 227 GLN A C 1
ATOM 1695 O O . GLN A 1 227 ? 1.327 -1.916 -20.672 1 98.19 227 GLN A O 1
ATOM 1700 N N . SER A 1 228 ? 0.671 -3.961 -20.453 1 98.62 228 SER A N 1
ATOM 1701 C CA . SER A 1 228 ? 0.131 -3.822 -19.109 1 98.62 228 SER A CA 1
ATOM 1702 C C . SER A 1 228 ? 0.149 -5.156 -18.359 1 98.62 228 SER A C 1
ATOM 1704 O O . SER A 1 228 ? 0.815 -6.102 -18.797 1 98.62 228 SER A O 1
ATOM 1706 N N . SER A 1 229 ? -0.5 -5.199 -17.219 1 98.88 229 SER A N 1
ATOM 1707 C CA . SER A 1 229 ? -0.537 -6.422 -16.422 1 98.88 229 SER A CA 1
ATOM 1708 C C . SER A 1 229 ? -1.912 -6.637 -15.797 1 98.88 229 SER A C 1
ATOM 1710 O O . SER A 1 229 ? -2.619 -5.672 -15.5 1 98.88 229 SER A O 1
ATOM 1712 N N . LEU A 1 230 ? -2.344 -7.883 -15.68 1 98.94 230 LEU A N 1
ATOM 1713 C CA . LEU A 1 230 ? -3.48 -8.352 -14.891 1 98.94 230 LEU A CA 1
ATOM 1714 C C . LEU A 1 230 ? -3.029 -8.852 -13.523 1 98.94 230 LEU A C 1
ATOM 1716 O O . LEU A 1 230 ? -2.285 -9.828 -13.43 1 98.94 230 LEU A O 1
ATOM 1720 N N . ALA A 1 231 ? -3.414 -8.141 -12.492 1 98.94 231 ALA A N 1
ATOM 1721 C CA . ALA A 1 231 ? -3.146 -8.609 -11.133 1 98.94 231 ALA A CA 1
ATOM 1722 C C . ALA A 1 231 ? -4.258 -9.531 -10.641 1 98.94 231 ALA A C 1
ATOM 1724 O O . ALA A 1 231 ? -5.434 -9.164 -10.664 1 98.94 231 ALA A O 1
ATOM 1725 N N . ILE A 1 232 ? -3.922 -10.727 -10.141 1 98.94 232 ILE A N 1
ATOM 1726 C CA . ILE A 1 232 ? -4.918 -11.695 -9.703 1 98.94 232 ILE A CA 1
ATOM 1727 C C . ILE A 1 232 ? -4.754 -11.961 -8.203 1 98.94 232 ILE A C 1
ATOM 1729 O O . ILE A 1 232 ? -3.756 -12.539 -7.773 1 98.94 232 ILE A O 1
ATOM 1733 N N . ILE A 1 233 ? -5.711 -11.508 -7.418 1 98.12 233 ILE A N 1
ATOM 1734 C CA . ILE A 1 233 ? -5.785 -11.836 -5.996 1 98.12 233 ILE A CA 1
ATOM 1735 C C . ILE A 1 233 ? -6.461 -13.188 -5.812 1 98.12 233 ILE A C 1
ATOM 1737 O O . ILE A 1 233 ? -7.586 -13.398 -6.27 1 98.12 233 ILE A O 1
ATOM 1741 N N . GLY A 1 234 ? -5.781 -14.07 -5.164 1 97.06 234 GLY A N 1
ATOM 1742 C CA . GLY A 1 234 ? -6.367 -15.391 -5.016 1 97.06 234 GLY A CA 1
ATOM 1743 C C . GLY A 1 234 ? -5.762 -16.188 -3.881 1 97.06 234 GLY A C 1
ATOM 1744 O O . GLY A 1 234 ? -4.992 -15.656 -3.078 1 97.06 234 GLY A O 1
ATOM 1745 N N . ASP A 1 235 ? -6.195 -17.484 -3.834 1 96.31 235 ASP A N 1
ATOM 1746 C CA . ASP A 1 235 ? -5.773 -18.391 -2.777 1 96.31 235 ASP A CA 1
ATOM 1747 C C . ASP A 1 235 ? -4.918 -19.531 -3.338 1 96.31 235 ASP A C 1
ATOM 1749 O O . ASP A 1 235 ? -4.18 -19.328 -4.305 1 96.31 235 ASP A O 1
ATOM 1753 N N . SER A 1 236 ? -4.953 -20.672 -2.705 1 97 236 SER A N 1
ATOM 1754 C CA . SER A 1 236 ? -4.094 -21.797 -3.059 1 97 236 SER A CA 1
ATOM 1755 C C . SER A 1 236 ? -4.352 -22.266 -4.488 1 97 236 SER A C 1
ATOM 1757 O O . SER A 1 236 ? -3.449 -22.781 -5.148 1 97 236 SER A O 1
ATOM 1759 N N . ILE A 1 237 ? -5.535 -22.109 -4.988 1 98.25 237 ILE A N 1
ATOM 1760 C CA . ILE A 1 237 ? -5.867 -22.547 -6.34 1 98.25 237 ILE A CA 1
ATOM 1761 C C . ILE A 1 237 ? -5.121 -21.688 -7.355 1 98.25 237 ILE A C 1
ATOM 1763 O O . ILE A 1 237 ? -4.469 -22.219 -8.266 1 98.25 237 ILE A O 1
ATOM 1767 N N . THR A 1 238 ? -5.145 -20.375 -7.176 1 98.5 238 THR A N 1
ATOM 1768 C CA . THR A 1 238 ? -4.438 -19.453 -8.062 1 98.5 238 THR A CA 1
ATOM 1769 C C . THR A 1 238 ? -2.93 -19.562 -7.852 1 98.5 238 THR A C 1
ATOM 1771 O O . THR A 1 238 ? -2.156 -19.438 -8.805 1 98.5 238 THR A O 1
ATOM 1774 N N . ASP A 1 239 ? -2.547 -19.797 -6.613 1 97 239 ASP A N 1
ATOM 1775 C CA . ASP A 1 239 ? -1.135 -19.953 -6.281 1 97 239 ASP A CA 1
ATOM 1776 C C . ASP A 1 239 ? -0.542 -21.172 -6.984 1 97 239 ASP A C 1
ATOM 1778 O O . ASP A 1 239 ? 0.67 -21.25 -7.203 1 97 239 ASP A O 1
ATOM 1782 N N . GLY A 1 240 ? -1.355 -22.172 -7.285 1 97.88 240 GLY A N 1
ATOM 1783 C CA . GLY A 1 240 ? -0.934 -23.281 -8.133 1 97.88 240 GLY A CA 1
ATOM 1784 C C . GLY A 1 240 ? -0.79 -24.594 -7.383 1 97.88 240 GLY A C 1
ATOM 1785 O O . GLY A 1 240 ? -0.066 -25.484 -7.82 1 97.88 240 GLY A O 1
ATOM 1786 N N . VAL A 1 241 ? -1.391 -24.75 -6.195 1 98 241 VAL A N 1
ATOM 1787 C CA . VAL A 1 241 ? -1.354 -26.031 -5.504 1 98 241 VAL A CA 1
ATOM 1788 C C . VAL A 1 241 ? -1.866 -27.141 -6.43 1 98 241 VAL A C 1
ATOM 1790 O O . VAL A 1 241 ? -2.924 -27 -7.047 1 98 241 VAL A O 1
ATOM 1793 N N . GLY A 1 242 ? -1.134 -28.172 -6.57 1 98.12 242 GLY A N 1
ATOM 1794 C CA . GLY A 1 242 ? -1.483 -29.266 -7.445 1 98.12 242 GLY A CA 1
ATOM 1795 C C . GLY A 1 242 ? -0.819 -29.188 -8.805 1 98.12 242 GLY A C 1
ATOM 1796 O O . GLY A 1 242 ? -0.859 -30.141 -9.586 1 98.12 242 GLY A O 1
ATOM 1797 N N . SER A 1 243 ? -0.228 -28.031 -9.18 1 97.81 243 SER A N 1
ATOM 1798 C CA . SER A 1 243 ? 0.553 -27.938 -10.406 1 97.81 243 SER A CA 1
ATOM 1799 C C . SER A 1 243 ? 1.806 -28.812 -10.336 1 97.81 243 SER A C 1
ATOM 1801 O O . SER A 1 243 ? 2.186 -29.266 -9.258 1 97.81 243 SER A O 1
ATOM 1803 N N . THR A 1 244 ? 2.432 -29.062 -11.531 1 96.75 244 THR A N 1
ATOM 1804 C CA . THR A 1 244 ? 3.664 -29.828 -11.578 1 96.75 244 THR A CA 1
ATOM 1805 C C . THR A 1 244 ? 4.852 -29 -11.109 1 96.75 244 THR A C 1
ATOM 1807 O O . THR A 1 244 ? 5.102 -27.906 -11.625 1 96.75 244 THR A O 1
ATOM 1810 N N . PRO A 1 245 ? 5.523 -29.469 -10.023 1 95.31 245 PRO A N 1
ATOM 1811 C CA . PRO A 1 245 ? 6.73 -28.734 -9.641 1 95.31 245 PRO A CA 1
ATOM 1812 C C . PRO A 1 245 ? 7.629 -28.406 -10.836 1 95.31 245 PRO A C 1
ATOM 1814 O O . PRO A 1 245 ? 7.902 -29.281 -11.656 1 95.31 245 PRO A O 1
ATOM 1817 N N . ASN A 1 246 ? 8.023 -27.141 -10.969 1 95.44 246 ASN A N 1
ATOM 1818 C CA . ASN A 1 246 ? 8.875 -26.625 -12.039 1 95.44 246 ASN A CA 1
ATOM 1819 C C . ASN A 1 246 ? 8.172 -26.703 -13.398 1 95.44 246 ASN A C 1
ATOM 1821 O O . ASN A 1 246 ? 8.812 -26.547 -14.438 1 95.44 246 ASN A O 1
ATOM 1825 N N . GLY A 1 247 ? 6.895 -26.969 -13.422 1 94.81 247 GLY A N 1
ATOM 1826 C CA . GLY A 1 247 ? 6.195 -27.266 -14.664 1 94.81 247 GLY A CA 1
ATOM 1827 C C . GLY A 1 247 ? 5.523 -26.062 -15.281 1 94.81 247 GLY A C 1
ATOM 1828 O O . GLY A 1 247 ? 5.07 -26.094 -16.422 1 94.81 247 GLY A O 1
ATOM 1829 N N . ASN A 1 248 ? 5.457 -24.984 -14.516 1 95.94 248 ASN A N 1
ATOM 1830 C CA . ASN A 1 248 ? 4.809 -23.781 -14.984 1 95.94 248 ASN A CA 1
ATOM 1831 C C . ASN A 1 248 ? 3.457 -24.078 -15.633 1 95.94 248 ASN A C 1
ATOM 1833 O O . ASN A 1 248 ? 3.188 -23.641 -16.75 1 95.94 248 ASN A O 1
ATOM 1837 N N . ASN A 1 249 ? 2.646 -24.797 -14.953 1 97.5 249 ASN A N 1
ATOM 1838 C CA . ASN A 1 249 ? 1.347 -25.156 -15.508 1 97.5 249 ASN A CA 1
ATOM 1839 C C . ASN A 1 249 ? 0.219 -24.875 -14.516 1 97.5 249 ASN A C 1
ATOM 1841 O O . ASN A 1 249 ? -0.721 -25.672 -14.398 1 97.5 249 ASN A O 1
ATOM 1845 N N . ARG A 1 250 ? 0.404 -23.828 -13.68 1 98.12 250 ARG A N 1
ATOM 1846 C CA . ARG A 1 250 ? -0.742 -23.234 -13 1 98.12 250 ARG A CA 1
ATOM 1847 C C . ARG A 1 250 ? -1.785 -22.75 -14.008 1 98.12 250 ARG A C 1
ATOM 1849 O O . ARG A 1 250 ? -1.512 -22.688 -15.203 1 98.12 250 ARG A O 1
ATOM 1856 N N . TRP A 1 251 ? -2.986 -22.469 -13.516 1 98.81 251 TRP A N 1
ATOM 1857 C CA . TRP A 1 251 ? -3.967 -22 -14.484 1 98.81 251 TRP A CA 1
ATOM 1858 C C . TRP A 1 251 ? -3.57 -20.625 -15.047 1 98.81 251 TRP A C 1
ATOM 1860 O O . TRP A 1 251 ? -3.857 -20.312 -16.203 1 98.81 251 TRP A O 1
ATOM 1870 N N . THR A 1 252 ? -2.846 -19.797 -14.281 1 98.75 252 THR A N 1
ATOM 1871 C CA . THR A 1 252 ? -2.396 -18.5 -14.758 1 98.75 252 THR A CA 1
ATOM 1872 C C . THR A 1 252 ? -1.314 -18.656 -15.82 1 98.75 252 THR A C 1
ATOM 1874 O O . THR A 1 252 ? -1.243 -17.859 -16.766 1 98.75 252 THR A O 1
ATOM 1877 N N . ASP A 1 253 ? -0.387 -19.672 -15.703 1 98.19 253 ASP A N 1
ATOM 1878 C CA . ASP A 1 253 ? 0.577 -19.984 -16.75 1 98.19 253 ASP A CA 1
ATOM 1879 C C . ASP A 1 253 ? -0.131 -20.375 -18.047 1 98.19 253 ASP A C 1
ATOM 1881 O O . ASP A 1 253 ? 0.222 -19.891 -19.125 1 98.19 253 ASP A O 1
ATOM 1885 N N . GLN A 1 254 ? -1.078 -21.188 -17.891 1 98.75 254 GLN A N 1
ATOM 1886 C CA . GLN A 1 254 ? -1.796 -21.703 -19.062 1 98.75 254 GLN A CA 1
ATOM 1887 C C . GLN A 1 254 ? -2.666 -20.609 -19.688 1 98.75 254 GLN A C 1
ATOM 1889 O O . GLN A 1 254 ? -2.842 -20.578 -20.906 1 98.75 254 GLN A O 1
ATOM 1894 N N . LEU A 1 255 ? -3.24 -19.75 -18.828 1 98.94 255 LEU A N 1
ATOM 1895 C CA . LEU A 1 255 ? -3.979 -18.594 -19.359 1 98.94 255 LEU A CA 1
ATOM 1896 C C . LEU A 1 255 ? -3.066 -17.703 -20.188 1 98.94 255 LEU A C 1
ATOM 1898 O O . LEU A 1 255 ? -3.43 -17.281 -21.297 1 98.94 255 LEU A O 1
ATOM 1902 N N . PHE A 1 256 ? -1.918 -17.391 -19.703 1 98.75 256 PHE A N 1
ATOM 1903 C CA . PHE A 1 256 ? -1.01 -16.516 -20.438 1 98.75 256 PHE A CA 1
ATOM 1904 C C . PHE A 1 256 ? -0.618 -17.141 -21.766 1 98.75 256 PHE A C 1
ATOM 1906 O O . PHE A 1 256 ? -0.581 -16.469 -22.797 1 98.75 256 PHE A O 1
ATOM 1913 N N . ALA A 1 257 ? -0.294 -18.422 -21.734 1 98.38 257 ALA A N 1
ATOM 1914 C CA . ALA A 1 257 ? 0.027 -19.125 -22.984 1 98.38 257 ALA A CA 1
ATOM 1915 C C . ALA A 1 257 ? -1.107 -18.984 -23.984 1 98.38 257 ALA A C 1
ATOM 1917 O O . ALA A 1 257 ? -0.866 -18.734 -25.172 1 98.38 257 ALA A O 1
ATOM 1918 N N . ARG A 1 258 ? -2.291 -19.172 -23.5 1 98.81 258 ARG A N 1
ATOM 1919 C CA . ARG A 1 258 ? -3.453 -19.031 -24.375 1 98.81 258 ARG A CA 1
ATOM 1920 C C . ARG A 1 258 ? -3.586 -17.609 -24.891 1 98.81 258 ARG A C 1
ATOM 1922 O O . ARG A 1 258 ? -3.943 -17.391 -26.062 1 98.81 258 ARG A O 1
ATOM 1929 N N . MET A 1 259 ? -3.385 -16.625 -24.016 1 98.81 259 MET A N 1
ATOM 1930 C CA . MET A 1 259 ? -3.402 -15.219 -24.438 1 98.81 259 MET A CA 1
ATOM 1931 C C . MET A 1 259 ? -2.418 -14.977 -25.578 1 98.81 259 MET A C 1
ATOM 1933 O O . MET A 1 259 ? -2.725 -14.258 -26.516 1 98.81 259 MET A O 1
ATOM 1937 N N . GLN A 1 260 ? -1.252 -15.594 -25.531 1 98.19 260 GLN A N 1
ATOM 1938 C CA . GLN A 1 260 ? -0.218 -15.422 -26.547 1 98.19 260 GLN A CA 1
ATOM 1939 C C . GLN A 1 260 ? -0.611 -16.109 -27.859 1 98.19 260 GLN A C 1
ATOM 1941 O O . GLN A 1 260 ? -0.348 -15.594 -28.938 1 98.19 260 GLN A O 1
ATOM 1946 N N . SER A 1 261 ? -1.248 -17.203 -27.781 1 98.06 261 SER A N 1
ATOM 1947 C CA . SER A 1 261 ? -1.514 -18.016 -28.969 1 98.06 261 SER A CA 1
ATOM 1948 C C . SER A 1 261 ? -2.838 -17.625 -29.609 1 98.06 261 SER A C 1
ATOM 1950 O O . SER A 1 261 ? -2.963 -17.641 -30.844 1 98.06 261 SER A O 1
ATOM 1952 N N . GLU A 1 262 ? -3.797 -17.266 -28.719 1 98.25 262 GLU A N 1
ATOM 1953 C CA . GLU A 1 262 ? -5.16 -17.125 -29.234 1 98.25 262 GLU A CA 1
ATOM 1954 C C . GLU A 1 262 ? -5.66 -15.688 -29.047 1 98.25 262 GLU A C 1
ATOM 1956 O O . GLU A 1 262 ? -6.68 -15.305 -29.625 1 98.25 262 GLU A O 1
ATOM 1961 N N . GLY A 1 263 ? -4.984 -14.891 -28.266 1 97.75 263 GLY A N 1
ATOM 1962 C CA . GLY A 1 263 ? -5.473 -13.562 -27.938 1 97.75 263 GLY A CA 1
ATOM 1963 C C . GLY A 1 263 ? -5.348 -12.57 -29.094 1 97.75 263 GLY A C 1
ATOM 1964 O O . GLY A 1 263 ? -4.586 -12.805 -30.031 1 97.75 263 GLY A O 1
ATOM 1965 N N . ASP A 1 264 ? -6.188 -11.492 -29.047 1 97.62 264 ASP A N 1
ATOM 1966 C CA . ASP A 1 264 ? -6.004 -10.375 -29.969 1 97.62 264 ASP A CA 1
ATOM 1967 C C . ASP A 1 264 ? -4.805 -9.523 -29.562 1 97.62 264 ASP A C 1
ATOM 1969 O O . ASP A 1 264 ? -4.059 -9.883 -28.656 1 97.62 264 ASP A O 1
ATOM 1973 N N . SER A 1 265 ? -4.617 -8.422 -30.234 1 97.31 265 SER A N 1
ATOM 1974 C CA . SER A 1 265 ? -3.426 -7.602 -30.047 1 97.31 265 SER A CA 1
ATOM 1975 C C . SER A 1 265 ? -3.361 -7.043 -28.625 1 97.31 265 SER A C 1
ATOM 1977 O O . SER A 1 265 ? -2.275 -6.859 -28.078 1 97.31 265 SER A O 1
ATOM 1979 N N . VAL A 1 266 ? -4.527 -6.773 -28 1 98.38 266 VAL A N 1
ATOM 1980 C CA . VAL A 1 266 ? -4.551 -6.246 -26.641 1 98.38 266 VAL A CA 1
ATOM 1981 C C . VAL A 1 266 ? -4.188 -7.352 -25.641 1 98.38 266 VAL A C 1
ATOM 1983 O O . VAL A 1 266 ? -3.285 -7.184 -24.812 1 98.38 266 VAL A O 1
ATOM 1986 N N . ALA A 1 267 ? -4.828 -8.531 -25.766 1 98.75 267 ALA A N 1
ATOM 1987 C CA . ALA A 1 267 ? -4.605 -9.648 -24.844 1 98.75 267 ALA A CA 1
ATOM 1988 C C . ALA A 1 267 ? -3.15 -10.109 -24.891 1 98.75 267 ALA A C 1
ATOM 1990 O O . ALA A 1 267 ? -2.582 -10.477 -23.859 1 98.75 267 ALA A O 1
ATOM 1991 N N . LYS A 1 268 ? -2.508 -10.055 -26.031 1 98.5 268 LYS A N 1
ATOM 1992 C CA . LYS A 1 268 ? -1.133 -10.516 -26.188 1 98.5 268 LYS A CA 1
ATOM 1993 C C . LYS A 1 268 ? -0.154 -9.594 -25.469 1 98.5 268 LYS A C 1
ATOM 1995 O O . LYS A 1 268 ? 1.007 -9.961 -25.266 1 98.5 268 LYS A O 1
ATOM 2000 N N . ASN A 1 269 ? -0.603 -8.406 -25.125 1 98.62 269 ASN A N 1
ATOM 2001 C CA . ASN A 1 269 ? 0.27 -7.418 -24.516 1 98.62 269 ASN A CA 1
ATOM 2002 C C . ASN A 1 269 ? -0.023 -7.262 -23.031 1 98.62 269 ASN A C 1
ATOM 2004 O O . ASN A 1 269 ? 0.421 -6.301 -22.391 1 98.62 269 ASN A O 1
ATOM 2008 N N . VAL A 1 270 ? -0.757 -8.195 -22.422 1 98.88 270 VAL A N 1
ATOM 2009 C CA . VAL A 1 270 ? -1.077 -8.148 -21 1 98.88 270 VAL A CA 1
ATOM 2010 C C . VAL A 1 270 ? -0.301 -9.234 -20.266 1 98.88 270 VAL A C 1
ATOM 2012 O O . VAL A 1 270 ? -0.449 -10.422 -20.547 1 98.88 270 VAL A O 1
ATOM 2015 N N . ALA A 1 271 ? 0.592 -8.82 -19.344 1 98.94 271 ALA A N 1
ATOM 2016 C CA . ALA A 1 271 ? 1.254 -9.758 -18.438 1 98.94 271 ALA A CA 1
ATOM 2017 C C . ALA A 1 271 ? 0.291 -10.25 -17.359 1 98.94 271 ALA A C 1
ATOM 2019 O O . ALA A 1 271 ? -0.82 -9.734 -17.234 1 98.94 271 ALA A O 1
ATOM 2020 N N . ILE A 1 272 ? 0.681 -11.289 -16.656 1 98.88 272 ILE A N 1
ATOM 2021 C CA . ILE A 1 272 ? -0.088 -11.773 -15.523 1 98.88 272 ILE A CA 1
ATOM 2022 C C . ILE A 1 272 ? 0.747 -11.664 -14.25 1 98.88 272 ILE A C 1
ATOM 2024 O O . ILE A 1 272 ? 1.856 -12.195 -14.18 1 98.88 272 ILE A O 1
ATOM 2028 N N . ALA A 1 273 ? 0.277 -10.906 -13.336 1 98.81 273 ALA A N 1
ATOM 2029 C CA . ALA A 1 273 ? 0.82 -10.805 -11.984 1 98.81 273 ALA A CA 1
ATOM 2030 C C . ALA A 1 273 ? 0.025 -11.664 -11.008 1 98.81 273 ALA A C 1
ATOM 2032 O O . ALA A 1 273 ? -1.034 -11.258 -10.531 1 98.81 273 ALA A O 1
ATOM 2033 N N . ASN A 1 274 ? 0.54 -12.883 -10.734 1 98.69 274 ASN A N 1
ATOM 2034 C CA . ASN A 1 274 ? -0.091 -13.789 -9.781 1 98.69 274 ASN A CA 1
ATOM 2035 C C . ASN A 1 274 ? 0.133 -13.336 -8.344 1 98.69 274 ASN A C 1
ATOM 2037 O O . ASN A 1 274 ? 1.207 -13.555 -7.781 1 98.69 274 ASN A O 1
ATOM 2041 N N . GLN A 1 275 ? -0.872 -12.703 -7.758 1 97.94 275 GLN A N 1
ATOM 2042 C CA . GLN A 1 275 ? -0.82 -12.195 -6.391 1 97.94 275 GLN A CA 1
ATOM 2043 C C . GLN A 1 275 ? -1.644 -13.07 -5.449 1 97.94 275 GLN A C 1
ATOM 2045 O O . GLN A 1 275 ? -2.41 -12.555 -4.629 1 97.94 275 GLN A O 1
ATOM 2050 N N . ALA A 1 276 ? -1.509 -14.367 -5.625 1 97 276 ALA A N 1
ATOM 2051 C CA . ALA A 1 276 ? -2.188 -15.32 -4.75 1 97 276 ALA A CA 1
ATOM 2052 C C . ALA A 1 276 ? -1.234 -15.867 -3.689 1 97 276 ALA A C 1
ATOM 2054 O O . ALA A 1 276 ? -0.014 -15.742 -3.82 1 97 276 ALA A O 1
ATOM 2055 N N . TRP A 1 277 ? -1.765 -16.328 -2.613 1 91.56 277 TRP A N 1
ATOM 2056 C CA . TRP A 1 277 ? -0.981 -17.172 -1.723 1 91.56 277 TRP A CA 1
ATOM 2057 C C . TRP A 1 277 ? -1.854 -18.266 -1.098 1 91.56 277 TRP A C 1
ATOM 2059 O O . TRP A 1 277 ? -3.061 -18.062 -0.924 1 91.56 277 TRP A O 1
ATOM 2069 N N . ASN A 1 278 ? -1.237 -19.312 -0.84 1 93.38 278 ASN A N 1
ATOM 2070 C CA . ASN A 1 278 ? -1.86 -20.516 -0.311 1 93.38 278 ASN A CA 1
ATOM 2071 C C . ASN A 1 278 ? -2.609 -20.234 0.989 1 93.38 278 ASN A C 1
ATOM 2073 O O . ASN A 1 278 ? -2.033 -19.703 1.941 1 93.38 278 ASN A O 1
ATOM 2077 N N . GLY A 1 279 ? -3.92 -20.562 1.032 1 93.88 279 GLY A N 1
ATOM 2078 C CA . GLY A 1 279 ? -4.723 -20.453 2.24 1 93.88 279 GLY A CA 1
ATOM 2079 C C . GLY A 1 279 ? -5.34 -19.078 2.422 1 93.88 279 GLY A C 1
ATOM 2080 O O . GLY A 1 279 ? -6.039 -18.828 3.404 1 93.88 279 GLY A O 1
ATOM 2081 N N . ASN A 1 280 ? -5.141 -18.203 1.479 1 95.69 280 ASN A N 1
ATOM 2082 C CA . ASN A 1 280 ? -5.617 -16.844 1.624 1 95.69 280 ASN A CA 1
ATOM 2083 C C . ASN A 1 280 ? -7.133 -16.797 1.817 1 95.69 280 ASN A C 1
ATOM 2085 O O . ASN A 1 280 ? -7.855 -17.656 1.306 1 95.69 280 ASN A O 1
ATOM 2089 N N . LYS A 1 281 ? -7.582 -15.859 2.639 1 96.38 281 LYS A N 1
ATOM 2090 C CA . LYS A 1 281 ? -8.984 -15.508 2.852 1 96.38 281 LYS A CA 1
ATOM 2091 C C . LYS A 1 281 ? -9.25 -14.055 2.453 1 96.38 281 LYS A C 1
ATOM 2093 O O . LYS A 1 281 ? -8.336 -13.234 2.436 1 96.38 281 LYS A O 1
ATOM 2098 N N . VAL A 1 282 ? -10.453 -13.781 2.135 1 97.12 282 VAL A N 1
ATOM 2099 C CA . VAL A 1 282 ? -10.844 -12.422 1.78 1 97.12 282 VAL A CA 1
ATOM 2100 C C . VAL A 1 282 ? -10.789 -11.523 3.016 1 97.12 282 VAL A C 1
ATOM 2102 O O . VAL A 1 282 ? -10.266 -10.414 2.959 1 97.12 282 VAL A O 1
ATOM 2105 N N . LEU A 1 283 ? -11.25 -12.008 4.211 1 93.94 283 LEU A N 1
ATOM 2106 C CA . LEU A 1 283 ? -11.547 -11.148 5.352 1 93.94 283 LEU A CA 1
ATOM 2107 C C . LEU A 1 283 ? -10.547 -11.375 6.477 1 93.94 283 LEU A C 1
ATOM 2109 O O . LEU A 1 283 ? -10.43 -10.547 7.383 1 93.94 283 LEU A O 1
ATOM 2113 N N . PHE A 1 284 ? -9.953 -12.445 6.629 1 81.06 284 PHE A N 1
ATOM 2114 C CA . PHE A 1 284 ? -9.195 -12.734 7.836 1 81.06 284 PHE A CA 1
ATOM 2115 C C . PHE A 1 284 ? -7.762 -13.125 7.492 1 81.06 284 PHE A C 1
ATOM 2117 O O . PHE A 1 284 ? -7.52 -13.805 6.488 1 81.06 284 PHE A O 1
ATOM 2124 N N . ASP A 1 285 ? -7.008 -12.547 8.57 1 63.62 285 ASP A N 1
ATOM 2125 C CA . ASP A 1 285 ? -5.574 -12.766 8.414 1 63.62 285 ASP A CA 1
ATOM 2126 C C . ASP A 1 285 ? -5.148 -14.086 9.047 1 63.62 285 ASP A C 1
ATOM 2128 O O . ASP A 1 285 ? -5.531 -14.391 10.18 1 63.62 285 ASP A O 1
ATOM 2132 N N . GLY A 1 286 ? -5.094 -15.039 8.438 1 60 286 GLY A N 1
ATOM 2133 C CA . GLY A 1 286 ? -4.387 -16.203 8.945 1 60 286 GLY A CA 1
ATOM 2134 C C . GLY A 1 286 ? -2.879 -16.031 8.938 1 60 286 GLY A C 1
ATOM 2135 O O . GLY A 1 286 ? -2.35 -15.07 9.492 1 60 286 GLY A O 1
ATOM 2136 N N . SER A 1 287 ? -2.17 -16.797 8.242 1 58.22 287 SER A N 1
ATOM 2137 C CA . SER A 1 287 ? -0.714 -16.797 8.133 1 58.22 287 SER A CA 1
ATOM 2138 C C . SER A 1 287 ? -0.228 -15.688 7.207 1 58.22 287 SER A C 1
ATOM 2140 O O . SER A 1 287 ? 0.978 -15.484 7.055 1 58.22 287 SER A O 1
ATOM 2142 N N . GLY A 1 288 ? -1.149 -14.773 6.738 1 72.44 288 GLY A N 1
ATOM 2143 C CA . GLY A 1 288 ? -0.808 -13.672 5.855 1 72.44 288 GLY A CA 1
ATOM 2144 C C . GLY A 1 288 ? -1.906 -12.633 5.746 1 72.44 288 GLY A C 1
ATOM 2145 O O . GLY A 1 288 ? -2.975 -12.789 6.34 1 72.44 288 GLY A O 1
ATOM 2146 N N . ALA A 1 289 ? -1.64 -11.586 5.012 1 88.75 289 ALA A N 1
ATOM 2147 C CA . ALA A 1 289 ? -2.596 -10.5 4.844 1 88.75 289 ALA A CA 1
ATOM 2148 C C . ALA A 1 289 ? -3.826 -10.961 4.07 1 88.75 289 ALA A C 1
ATOM 2150 O O . ALA A 1 289 ? -3.709 -11.68 3.074 1 88.75 289 ALA A O 1
ATOM 2151 N N . SER A 1 290 ? -5.008 -10.672 4.59 1 95.69 290 SER A N 1
ATOM 2152 C CA . SER A 1 290 ? -6.246 -10.961 3.871 1 95.69 290 SER A CA 1
ATOM 2153 C C . SER A 1 290 ? -6.289 -10.219 2.537 1 95.69 290 SER A C 1
ATOM 2155 O O . SER A 1 290 ? -5.539 -9.266 2.324 1 95.69 290 SER A O 1
ATOM 2157 N N . ALA A 1 291 ? -7.07 -10.75 1.643 1 96.69 291 ALA A N 1
ATOM 2158 C CA . ALA A 1 291 ? -7.207 -10.102 0.342 1 96.69 291 ALA A CA 1
ATOM 2159 C C . ALA A 1 291 ? -7.602 -8.633 0.5 1 96.69 291 ALA A C 1
ATOM 2161 O O . ALA A 1 291 ? -7.031 -7.758 -0.152 1 96.69 291 ALA A O 1
ATOM 2162 N N . ILE A 1 292 ? -8.531 -8.359 1.376 1 97.19 292 ILE A N 1
ATOM 2163 C CA . ILE A 1 292 ? -9.078 -7.02 1.541 1 97.19 292 ILE A CA 1
ATOM 2164 C C . ILE A 1 292 ? -8.016 -6.102 2.152 1 97.19 292 ILE A C 1
ATOM 2166 O O . ILE A 1 292 ? -8.047 -4.887 1.953 1 97.19 292 ILE A O 1
ATOM 2170 N N . SER A 1 293 ? -7.016 -6.605 2.848 1 95.69 293 SER A N 1
ATOM 2171 C CA . SER A 1 293 ? -6.023 -5.793 3.539 1 95.69 293 SER A CA 1
ATOM 2172 C C . SER A 1 293 ? -4.801 -5.547 2.66 1 95.69 293 SER A C 1
ATOM 2174 O O . SER A 1 293 ? -3.914 -4.773 3.023 1 95.69 293 SER A O 1
ATOM 2176 N N . ARG A 1 294 ? -4.762 -6.145 1.481 1 96 294 ARG A N 1
ATOM 2177 C CA . ARG A 1 294 ? -3.525 -6.047 0.714 1 96 294 ARG A CA 1
ATOM 2178 C C . ARG A 1 294 ? -3.797 -5.535 -0.697 1 96 294 ARG A C 1
ATOM 2180 O O . ARG A 1 294 ? -2.928 -5.613 -1.567 1 96 294 ARG A O 1
ATOM 2187 N N . VAL A 1 295 ? -4.941 -4.938 -0.956 1 97.38 295 VAL A N 1
ATOM 2188 C CA . VAL A 1 295 ? -5.309 -4.371 -2.25 1 97.38 295 VAL A CA 1
ATOM 2189 C C . VAL A 1 295 ? -4.316 -3.275 -2.637 1 97.38 295 VAL A C 1
ATOM 2191 O O . VAL A 1 295 ? -3.828 -3.24 -3.768 1 97.38 295 VAL A O 1
ATOM 2194 N N . GLU A 1 296 ? -3.996 -2.436 -1.706 1 96.62 296 GLU A N 1
ATOM 2195 C CA . GLU A 1 296 ? -3.084 -1.324 -1.958 1 96.62 296 GLU A CA 1
ATOM 2196 C C . GLU A 1 296 ? -1.702 -1.826 -2.369 1 96.62 296 GLU A C 1
ATOM 2198 O O . GLU A 1 296 ? -1.166 -1.409 -3.396 1 96.62 296 GLU A O 1
ATOM 2203 N N . ARG A 1 297 ? -1.188 -2.742 -1.698 1 95.5 297 ARG A N 1
ATOM 2204 C CA . ARG A 1 297 ? 0.164 -3.244 -1.921 1 95.5 297 ARG A CA 1
ATOM 2205 C C . ARG A 1 297 ? 0.221 -4.133 -3.158 1 95.5 297 ARG A C 1
ATOM 2207 O O . ARG A 1 297 ? 1.123 -3.996 -3.988 1 95.5 297 ARG A O 1
ATOM 2214 N N . ASP A 1 298 ? -0.753 -5.012 -3.283 1 97.25 298 ASP A N 1
ATOM 2215 C CA . ASP A 1 298 ? -0.602 -6.125 -4.219 1 97.25 298 ASP A CA 1
ATOM 2216 C C . ASP A 1 298 ? -1.312 -5.832 -5.539 1 97.25 298 ASP A C 1
ATOM 2218 O O . ASP A 1 298 ? -1.167 -6.578 -6.508 1 97.25 298 ASP A O 1
ATOM 2222 N N . VAL A 1 299 ? -2.059 -4.703 -5.59 1 98.56 299 VAL A N 1
ATOM 2223 C CA . VAL A 1 299 ? -2.723 -4.352 -6.84 1 98.56 299 VAL A CA 1
ATOM 2224 C C . VAL A 1 299 ? -2.398 -2.904 -7.207 1 98.56 299 VAL A C 1
ATOM 2226 O O . VAL A 1 299 ? -1.658 -2.648 -8.164 1 98.56 299 VAL A O 1
ATOM 2229 N N . LEU A 1 300 ? -2.736 -2.006 -6.348 1 98.44 300 LEU A N 1
ATOM 2230 C CA . LEU A 1 300 ? -2.736 -0.595 -6.723 1 98.44 300 LEU A CA 1
ATOM 2231 C C . LEU A 1 300 ? -1.312 -0.062 -6.832 1 98.44 300 LEU A C 1
ATOM 2233 O O . LEU A 1 300 ? -1.032 0.813 -7.652 1 98.44 300 LEU A O 1
ATOM 2237 N N . ALA A 1 301 ? -0.404 -0.599 -6.016 1 97.94 301 ALA A N 1
ATOM 2238 C CA . ALA A 1 301 ? 0.961 -0.079 -6.004 1 97.94 301 ALA A CA 1
ATOM 2239 C C . ALA A 1 301 ? 1.879 -0.926 -6.883 1 97.94 301 ALA A C 1
ATOM 2241 O O . ALA A 1 301 ? 3.094 -0.719 -6.898 1 97.94 301 ALA A O 1
ATOM 2242 N N . GLN A 1 302 ? 1.333 -1.895 -7.547 1 98.19 302 GLN A N 1
ATOM 2243 C CA . GLN A 1 302 ? 2.096 -2.66 -8.531 1 98.19 302 GLN A CA 1
ATOM 2244 C C . GLN A 1 302 ? 2.225 -1.896 -9.844 1 98.19 302 GLN A C 1
ATOM 2246 O O . GLN A 1 302 ? 1.322 -1.148 -10.227 1 98.19 302 GLN A O 1
ATOM 2251 N N . SER A 1 303 ? 3.289 -2.113 -10.539 1 97.56 303 SER A N 1
ATOM 2252 C CA . SER A 1 303 ? 3.594 -1.341 -11.742 1 97.56 303 SER A CA 1
ATOM 2253 C C . SER A 1 303 ? 2.82 -1.862 -12.945 1 97.56 303 SER A C 1
ATOM 2255 O O . SER A 1 303 ? 2.832 -3.064 -13.227 1 97.56 303 SER A O 1
ATOM 2257 N N . GLY A 1 304 ? 2.135 -0.979 -13.602 1 97.94 304 GLY A N 1
ATOM 2258 C CA . GLY A 1 304 ? 1.579 -1.262 -14.914 1 97.94 304 GLY A CA 1
ATOM 2259 C C . GLY A 1 304 ? 0.306 -2.086 -14.859 1 97.94 304 GLY A C 1
ATOM 2260 O O . GLY A 1 304 ? -0.03 -2.783 -15.82 1 97.94 304 GLY A O 1
ATOM 2261 N N . ILE A 1 305 ? -0.434 -2.092 -13.75 1 98.75 305 ILE A N 1
ATOM 2262 C CA . ILE A 1 305 ? -1.664 -2.865 -13.617 1 98.75 305 ILE A CA 1
ATOM 2263 C C . ILE A 1 305 ? -2.797 -2.16 -14.359 1 98.75 305 ILE A C 1
ATOM 2265 O O . ILE A 1 305 ? -3.105 -0.999 -14.078 1 98.75 305 ILE A O 1
ATOM 2269 N N . ALA A 1 306 ? -3.402 -2.865 -15.297 1 98.69 306 ALA A N 1
ATOM 2270 C CA . ALA A 1 306 ? -4.539 -2.316 -16.031 1 98.69 306 ALA A CA 1
ATOM 2271 C C . ALA A 1 306 ? -5.805 -3.127 -15.766 1 98.69 306 ALA A C 1
ATOM 2273 O O . ALA A 1 306 ? -6.914 -2.67 -16.047 1 98.69 306 ALA A O 1
ATOM 2274 N N . TYR A 1 307 ? -5.621 -4.352 -15.242 1 98.88 307 TYR A N 1
ATOM 2275 C CA . TYR A 1 307 ? -6.715 -5.262 -14.914 1 98.88 307 TYR A CA 1
ATOM 2276 C C . TYR A 1 307 ? -6.492 -5.918 -13.555 1 98.88 307 TYR A C 1
ATOM 2278 O O . TYR A 1 307 ? -5.352 -6.18 -13.164 1 98.88 307 TYR A O 1
ATOM 2286 N N . ALA A 1 308 ? -7.586 -6.164 -12.898 1 98.94 308 ALA A N 1
ATOM 2287 C CA . ALA A 1 308 ? -7.527 -6.93 -11.656 1 98.94 308 ALA A CA 1
ATOM 2288 C C . ALA A 1 308 ? -8.562 -8.055 -11.656 1 98.94 308 ALA A C 1
ATOM 2290 O O . ALA A 1 308 ? -9.594 -7.953 -12.328 1 98.94 308 ALA A O 1
ATOM 2291 N N . MET A 1 309 ? -8.258 -9.086 -10.961 1 98.94 309 MET A N 1
ATOM 2292 C CA . MET A 1 309 ? -9.188 -10.195 -10.773 1 98.94 309 MET A CA 1
ATOM 2293 C C . MET A 1 309 ? -9.195 -10.664 -9.32 1 98.94 309 MET A C 1
ATOM 2295 O O . MET A 1 309 ? -8.141 -10.734 -8.688 1 98.94 309 MET A O 1
ATOM 2299 N N . VAL A 1 310 ? -10.398 -10.891 -8.82 1 98.88 310 VAL A N 1
ATOM 2300 C CA . VAL A 1 310 ? -10.57 -11.477 -7.496 1 98.88 310 VAL A CA 1
ATOM 2301 C C . VAL A 1 310 ? -11.141 -12.883 -7.625 1 98.88 310 VAL A C 1
ATOM 2303 O O . VAL A 1 310 ? -12.258 -13.07 -8.117 1 98.88 310 VAL A O 1
ATOM 2306 N N . PHE A 1 311 ? -10.383 -13.844 -7.34 1 98.88 311 PHE A N 1
ATOM 2307 C CA . PHE A 1 311 ? -10.781 -15.242 -7.207 1 98.88 311 PHE A CA 1
ATOM 2308 C C . PHE A 1 311 ? -10.336 -15.812 -5.863 1 98.88 311 PHE A C 1
ATOM 2310 O O . PHE A 1 311 ? -9.242 -16.359 -5.75 1 98.88 311 PHE A O 1
ATOM 2317 N N . ASP A 1 312 ? -11.141 -15.562 -4.859 1 97.56 312 ASP A N 1
ATOM 2318 C CA . ASP A 1 312 ? -10.898 -15.875 -3.453 1 97.56 312 ASP A CA 1
ATOM 2319 C C . ASP A 1 312 ? -12.211 -16.031 -2.691 1 97.56 312 ASP A C 1
ATOM 2321 O O . ASP A 1 312 ? -13.258 -15.586 -3.148 1 97.56 312 ASP A O 1
ATOM 2325 N N . GLY A 1 313 ? -12.188 -16.812 -1.582 1 97.06 313 GLY A N 1
ATOM 2326 C CA . GLY A 1 313 ? -13.383 -16.938 -0.761 1 97.06 313 GLY A CA 1
ATOM 2327 C C . GLY A 1 313 ? -13.625 -18.344 -0.253 1 97.06 313 GLY A C 1
ATOM 2328 O O . GLY A 1 313 ? -14.32 -18.547 0.746 1 97.06 313 GLY A O 1
ATOM 2329 N N . VAL A 1 314 ? -13.047 -19.359 -0.896 1 97.31 314 VAL A N 1
ATOM 2330 C CA . VAL A 1 314 ? -13.328 -20.734 -0.53 1 97.31 314 VAL A CA 1
ATOM 2331 C C . VAL A 1 314 ? -12.828 -21.016 0.886 1 97.31 314 VAL A C 1
ATOM 2333 O O . VAL A 1 314 ? -13.461 -21.75 1.645 1 97.31 314 VAL A O 1
ATOM 2336 N N . ASN A 1 315 ? -11.695 -20.406 1.235 1 96.38 315 ASN A N 1
ATOM 2337 C CA . ASN A 1 315 ? -11.156 -20.609 2.576 1 96.38 315 ASN A CA 1
ATOM 2338 C C . ASN A 1 315 ? -11.984 -19.875 3.627 1 96.38 315 ASN A C 1
ATOM 2340 O O . ASN A 1 315 ? -12.094 -20.328 4.766 1 96.38 315 ASN A O 1
ATOM 2344 N N . ASP A 1 316 ? -12.617 -18.75 3.275 1 96.44 316 ASP A N 1
ATOM 2345 C CA . ASP A 1 316 ? -13.531 -18.062 4.184 1 96.44 316 ASP A CA 1
ATOM 2346 C C . ASP A 1 316 ? -14.703 -18.969 4.559 1 96.44 316 ASP A C 1
ATOM 2348 O O . ASP A 1 316 ? -15.031 -19.125 5.738 1 96.44 316 ASP A O 1
ATOM 2352 N N . ILE A 1 317 ? -15.234 -19.594 3.604 1 96 317 ILE A N 1
ATOM 2353 C CA . ILE A 1 317 ? -16.391 -20.469 3.803 1 96 317 ILE A CA 1
ATOM 2354 C C . ILE A 1 317 ? -15.938 -21.766 4.477 1 96 317 ILE A C 1
ATOM 2356 O O . ILE A 1 317 ? -16.578 -22.25 5.414 1 96 317 ILE A O 1
ATOM 2360 N N . GLY A 1 318 ? -14.883 -22.312 3.992 1 95.75 318 GLY A N 1
ATOM 2361 C CA . GLY A 1 318 ? -14.398 -23.594 4.453 1 95.75 318 GLY A CA 1
ATOM 2362 C C . GLY A 1 318 ? -13.969 -23.594 5.91 1 95.75 318 GLY A C 1
ATOM 2363 O O . GLY A 1 318 ? -14.086 -24.609 6.602 1 95.75 318 GLY A O 1
ATOM 2364 N N . HIS A 1 319 ? -13.484 -22.484 6.449 1 94.69 319 HIS A N 1
ATOM 2365 C CA . HIS A 1 319 ? -13.008 -22.391 7.824 1 94.69 319 HIS A CA 1
ATOM 2366 C C . HIS A 1 319 ? -14.109 -21.891 8.758 1 94.69 319 HIS A C 1
ATOM 2368 O O . HIS A 1 319 ? -13.859 -21.625 9.93 1 94.69 319 HIS A O 1
ATOM 2374 N N . THR A 1 320 ? -15.281 -21.703 8.234 1 96.31 320 THR A N 1
ATOM 2375 C CA . THR A 1 320 ? -16.438 -21.312 9.031 1 96.31 320 THR A CA 1
ATOM 2376 C C . THR A 1 320 ? -17.328 -22.516 9.312 1 96.31 320 THR A C 1
ATOM 2378 O O . THR A 1 320 ? -17.547 -23.359 8.438 1 96.31 320 THR A O 1
ATOM 2381 N N . ASP A 1 321 ? -17.938 -22.625 10.516 1 97.5 321 ASP A N 1
ATOM 2382 C CA . ASP A 1 321 ? -18.734 -23.781 10.93 1 97.5 321 ASP A CA 1
ATOM 2383 C C . ASP A 1 321 ? -19.891 -24.031 9.977 1 97.5 321 ASP A C 1
ATOM 2385 O O . ASP A 1 321 ? -20.516 -23.078 9.492 1 97.5 321 ASP A O 1
ATOM 2389 N N . ASP A 1 322 ? -20.188 -25.297 9.758 1 97.94 322 ASP A N 1
ATOM 2390 C CA . ASP A 1 322 ? -21.219 -25.719 8.82 1 97.94 322 ASP A CA 1
ATOM 2391 C C . ASP A 1 322 ? -22.609 -25.609 9.445 1 97.94 322 ASP A C 1
ATOM 2393 O O . ASP A 1 322 ? -23.297 -26.625 9.578 1 97.94 322 ASP A O 1
ATOM 2397 N N . ASN A 1 323 ? -23 -24.453 9.828 1 98.44 323 ASN A N 1
ATOM 2398 C CA . ASN A 1 323 ? -24.344 -24.156 10.32 1 98.44 323 ASN A CA 1
ATOM 2399 C C . ASN A 1 323 ? -24.859 -22.828 9.758 1 98.44 323 ASN A C 1
ATOM 2401 O O . ASN A 1 323 ? -24.062 -22 9.305 1 98.44 323 ASN A O 1
ATOM 2405 N N . VAL A 1 324 ? -26.094 -22.641 9.758 1 98.56 324 VAL A N 1
ATOM 2406 C CA . VAL A 1 324 ? -26.766 -21.547 9.062 1 98.56 324 VAL A CA 1
ATOM 2407 C C . VAL A 1 324 ? -26.328 -20.203 9.664 1 98.56 324 VAL A C 1
ATOM 2409 O O . VAL A 1 324 ? -26.016 -19.266 8.93 1 98.56 324 VAL A O 1
ATOM 2412 N N . GLU A 1 325 ? -26.281 -20.094 10.906 1 98.5 325 GLU A N 1
ATOM 2413 C CA . GLU A 1 325 ? -25.984 -18.828 11.57 1 98.5 325 GLU A CA 1
ATOM 2414 C C . GLU A 1 325 ? -24.594 -18.328 11.188 1 98.5 325 GLU A C 1
ATOM 2416 O O . GLU A 1 325 ? -24.438 -17.188 10.742 1 98.5 325 GLU A O 1
ATOM 2421 N N . ASP A 1 326 ? -23.594 -19.141 11.336 1 98.19 326 ASP A N 1
ATOM 2422 C CA . ASP A 1 326 ? -22.203 -18.766 11.055 1 98.19 326 ASP A CA 1
ATOM 2423 C C . ASP A 1 326 ? -22 -18.516 9.562 1 98.19 326 ASP A C 1
ATOM 2425 O O . ASP A 1 326 ? -21.344 -17.547 9.18 1 98.19 326 ASP A O 1
ATOM 2429 N N . GLN A 1 327 ? -22.578 -19.328 8.711 1 98.44 327 GLN A N 1
ATOM 2430 C CA . GLN A 1 327 ? -22.406 -19.172 7.266 1 98.44 327 GLN A CA 1
ATOM 2431 C C . GLN A 1 327 ? -23.141 -17.938 6.754 1 98.44 327 GLN A C 1
ATOM 2433 O O . GLN A 1 327 ? -22.688 -17.281 5.812 1 98.44 327 GLN A O 1
ATOM 2438 N N . GLN A 1 328 ? -24.266 -17.625 7.359 1 98.62 328 GLN A N 1
ATOM 2439 C CA . GLN A 1 328 ? -24.969 -16.406 6.98 1 98.62 328 GLN A CA 1
ATOM 2440 C C . GLN A 1 328 ? -24.156 -15.172 7.324 1 98.62 328 GLN A C 1
ATOM 2442 O O . GLN A 1 328 ? -24.031 -14.25 6.512 1 98.62 328 GLN A O 1
ATOM 2447 N N . ALA A 1 329 ? -23.625 -15.156 8.508 1 97.5 329 ALA A N 1
ATOM 2448 C CA . ALA A 1 329 ? -22.781 -14.039 8.906 1 97.5 329 ALA A CA 1
ATOM 2449 C C . ALA A 1 329 ? -21.578 -13.898 7.977 1 97.5 329 ALA A C 1
ATOM 2451 O O . ALA A 1 329 ? -21.203 -12.789 7.59 1 97.5 329 ALA A O 1
ATOM 2452 N N . LYS A 1 330 ? -20.984 -15.023 7.672 1 97.19 330 LYS A N 1
ATOM 2453 C CA . LYS A 1 330 ? -19.844 -15.016 6.754 1 97.19 330 LYS A CA 1
ATOM 2454 C C . LYS A 1 330 ? -20.266 -14.523 5.371 1 97.19 330 LYS A C 1
ATOM 2456 O O . LYS A 1 330 ? -19.547 -13.734 4.746 1 97.19 330 LYS A O 1
ATOM 2461 N N . TYR A 1 331 ? -21.422 -15 4.895 1 98.38 331 TYR A N 1
ATOM 2462 C CA . TYR A 1 331 ? -21.969 -14.547 3.615 1 98.38 331 TYR A CA 1
ATOM 2463 C C . TYR A 1 331 ? -22.078 -13.031 3.574 1 98.38 331 TYR A C 1
ATOM 2465 O O . TYR A 1 331 ? -21.594 -12.391 2.633 1 98.38 331 TYR A O 1
ATOM 2473 N N . ASP A 1 332 ? -22.672 -12.461 4.578 1 98.06 332 ASP A N 1
ATOM 2474 C CA . ASP A 1 332 ? -22.875 -11.016 4.621 1 98.06 332 ASP A CA 1
ATOM 2475 C C . ASP A 1 332 ? -21.547 -10.266 4.605 1 98.06 332 ASP A C 1
ATOM 2477 O O . ASP A 1 332 ? -21.391 -9.297 3.861 1 98.06 332 ASP A O 1
ATOM 2481 N N . SER A 1 333 ? -20.641 -10.727 5.367 1 96.88 333 SER A N 1
ATOM 2482 C CA . SER A 1 333 ? -19.328 -10.078 5.461 1 96.88 333 SER A CA 1
ATOM 2483 C C . SER A 1 333 ? -18.562 -10.219 4.156 1 96.88 333 SER A C 1
ATOM 2485 O O . SER A 1 333 ? -17.859 -9.281 3.738 1 96.88 333 SER A O 1
ATOM 2487 N N . LEU A 1 334 ? -18.641 -11.336 3.559 1 97.94 334 LEU A N 1
ATOM 2488 C CA . LEU A 1 334 ? -17.922 -11.602 2.322 1 97.94 334 LEU A CA 1
ATOM 2489 C C . LEU A 1 334 ? -18.422 -10.711 1.192 1 97.94 334 LEU A C 1
ATOM 2491 O O . LEU A 1 334 ? -17.625 -10.133 0.446 1 97.94 334 LEU A O 1
ATOM 2495 N N . ILE A 1 335 ? -19.719 -10.625 1.074 1 98.56 335 ILE A N 1
ATOM 2496 C CA . ILE A 1 335 ? -20.297 -9.805 0.018 1 98.56 335 ILE A CA 1
ATOM 2497 C C . ILE A 1 335 ? -19.859 -8.352 0.188 1 98.56 335 ILE A C 1
ATOM 2499 O O . ILE A 1 335 ? -19.406 -7.715 -0.77 1 98.56 335 ILE A O 1
ATOM 2503 N N . GLN A 1 336 ? -19.938 -7.859 1.387 1 98.31 336 GLN A N 1
ATOM 2504 C CA . GLN A 1 336 ? -19.5 -6.488 1.627 1 98.31 336 GLN A CA 1
ATOM 2505 C C . GLN A 1 336 ? -18 -6.34 1.391 1 98.31 336 GLN A C 1
ATOM 2507 O O . GLN A 1 336 ? -17.547 -5.316 0.881 1 98.31 336 GLN A O 1
ATOM 2512 N N . GLY A 1 337 ? -17.234 -7.34 1.789 1 98.31 337 GLY A N 1
ATOM 2513 C CA . GLY A 1 337 ? -15.797 -7.344 1.525 1 98.31 337 GLY A CA 1
ATOM 2514 C C . GLY A 1 337 ? -15.469 -7.27 0.047 1 98.31 337 GLY A C 1
ATOM 2515 O O . GLY A 1 337 ? -14.602 -6.488 -0.362 1 98.31 337 GLY A O 1
ATOM 2516 N N . TYR A 1 338 ? -16.141 -8.094 -0.772 1 98.69 338 TYR A N 1
ATOM 2517 C CA . TYR A 1 338 ? -15.961 -8.047 -2.217 1 98.69 338 TYR A CA 1
ATOM 2518 C C . TYR A 1 338 ? -16.266 -6.656 -2.762 1 98.69 338 TYR A C 1
ATOM 2520 O O . TYR A 1 338 ? -15.5 -6.109 -3.557 1 98.69 338 TYR A O 1
ATOM 2528 N N . GLU A 1 339 ? -17.344 -6.098 -2.346 1 98.69 339 GLU A N 1
ATOM 2529 C CA . GLU A 1 339 ? -17.75 -4.785 -2.838 1 98.69 339 GLU A CA 1
ATOM 2530 C C . GLU A 1 339 ? -16.734 -3.719 -2.477 1 98.69 339 GLU A C 1
ATOM 2532 O O . GLU A 1 339 ? -16.438 -2.828 -3.281 1 98.69 339 GLU A O 1
ATOM 2537 N N . GLN A 1 340 ? -16.156 -3.791 -1.301 1 98.56 340 GLN A N 1
ATOM 2538 C CA . GLN A 1 340 ? -15.141 -2.836 -0.886 1 98.56 340 GLN A CA 1
ATOM 2539 C C . GLN A 1 340 ? -13.875 -2.988 -1.724 1 98.56 340 GLN A C 1
ATOM 2541 O O . GLN A 1 340 ? -13.242 -1.994 -2.094 1 98.56 340 GLN A O 1
ATOM 2546 N N . ILE A 1 341 ? -13.477 -4.227 -2.004 1 98.69 341 ILE A N 1
ATOM 2547 C CA . ILE A 1 341 ? -12.32 -4.469 -2.857 1 98.69 341 ILE A CA 1
ATOM 2548 C C . ILE A 1 341 ? -12.562 -3.867 -4.242 1 98.69 341 ILE A C 1
ATOM 2550 O O . ILE A 1 341 ? -11.719 -3.146 -4.77 1 98.69 341 ILE A O 1
ATOM 2554 N N . ILE A 1 342 ? -13.719 -4.102 -4.801 1 98.75 342 ILE A N 1
ATOM 2555 C CA . ILE A 1 342 ? -14.086 -3.605 -6.125 1 98.75 342 ILE A CA 1
ATOM 2556 C C . ILE A 1 342 ? -14.078 -2.078 -6.125 1 98.75 342 ILE A C 1
ATOM 2558 O O . ILE A 1 342 ? -13.5 -1.455 -7.02 1 98.75 342 ILE A O 1
ATOM 2562 N N . THR A 1 343 ? -14.688 -1.474 -5.09 1 98.25 343 THR A N 1
ATOM 2563 C CA . THR A 1 343 ? -14.781 -0.022 -4.973 1 98.25 343 THR A CA 1
ATOM 2564 C C . THR A 1 343 ? -13.391 0.606 -4.969 1 98.25 343 THR A C 1
ATOM 2566 O O . THR A 1 343 ? -13.133 1.571 -5.695 1 98.25 343 THR A O 1
ATOM 2569 N N . ARG A 1 344 ? -12.531 0.055 -4.234 1 98.12 344 ARG A N 1
ATOM 2570 C CA . ARG A 1 344 ? -11.195 0.621 -4.07 1 98.12 344 ARG A CA 1
ATOM 2571 C C . ARG A 1 344 ? -10.375 0.471 -5.352 1 98.12 344 ARG A C 1
ATOM 2573 O O . ARG A 1 344 ? -9.633 1.377 -5.727 1 98.12 344 ARG A O 1
ATOM 2580 N N . ILE A 1 345 ? -10.523 -0.6 -6.039 1 98.62 345 ILE A N 1
ATOM 2581 C CA . ILE A 1 345 ? -9.789 -0.803 -7.285 1 98.62 345 ILE A CA 1
ATOM 2582 C C . ILE A 1 345 ? -10.406 0.06 -8.391 1 98.62 345 ILE A C 1
ATOM 2584 O O . ILE A 1 345 ? -9.68 0.695 -9.156 1 98.62 345 ILE A O 1
ATOM 2588 N N . HIS A 1 346 ? -11.742 0.158 -8.469 1 98.25 346 HIS A N 1
ATOM 2589 C CA . HIS A 1 346 ? -12.438 0.984 -9.445 1 98.25 346 HIS A CA 1
ATOM 2590 C C . HIS A 1 346 ? -12.047 2.451 -9.312 1 98.25 346 HIS A C 1
ATOM 2592 O O . HIS A 1 346 ? -12 3.182 -10.305 1 98.25 346 HIS A O 1
ATOM 2598 N N . ALA A 1 347 ? -11.734 2.842 -8.109 1 97 347 ALA A N 1
ATOM 2599 C CA . ALA A 1 347 ? -11.359 4.234 -7.883 1 97 347 ALA A CA 1
ATOM 2600 C C . ALA A 1 347 ? -10.148 4.621 -8.734 1 97 347 ALA A C 1
ATOM 2602 O O . ALA A 1 347 ? -9.914 5.809 -8.977 1 97 347 ALA A O 1
ATOM 2603 N N . PHE A 1 348 ? -9.438 3.66 -9.195 1 97.19 348 PHE A N 1
ATOM 2604 C CA . PHE A 1 348 ? -8.258 3.895 -10.023 1 97.19 348 PHE A CA 1
ATOM 2605 C C . PHE A 1 348 ? -8.562 3.619 -11.492 1 97.19 348 PHE A C 1
ATOM 2607 O O . PHE A 1 348 ? -7.652 3.555 -12.32 1 97.19 348 PHE A O 1
ATOM 2614 N N . GLY A 1 349 ? -9.844 3.357 -11.781 1 97.19 349 GLY A N 1
ATOM 2615 C CA . GLY A 1 349 ? -10.266 3.113 -13.148 1 97.19 349 GLY A CA 1
ATOM 2616 C C . GLY A 1 349 ? -9.93 1.718 -13.641 1 97.19 349 GLY A C 1
ATOM 2617 O O . GLY A 1 349 ? -9.961 1.45 -14.844 1 97.19 349 GLY A O 1
ATOM 2618 N N . ILE A 1 350 ? -9.539 0.825 -12.773 1 98.62 350 ILE A N 1
ATOM 2619 C CA . ILE A 1 350 ? -9.125 -0.53 -13.125 1 98.62 350 ILE A CA 1
ATOM 2620 C C . ILE A 1 350 ? -10.336 -1.462 -13.094 1 98.62 350 ILE A C 1
ATOM 2622 O O . ILE A 1 350 ? -11.031 -1.549 -12.078 1 98.62 350 ILE A O 1
ATOM 2626 N N . PRO A 1 351 ? -10.633 -2.139 -14.227 1 98.81 351 PRO A N 1
ATOM 2627 C CA . PRO A 1 351 ? -11.711 -3.135 -14.18 1 98.81 351 PRO A CA 1
ATOM 2628 C C . PRO A 1 351 ? -11.391 -4.301 -13.242 1 98.81 351 PRO A C 1
ATOM 2630 O O . PRO A 1 351 ? -10.234 -4.703 -13.125 1 98.81 351 PRO A O 1
ATOM 2633 N N . VAL A 1 352 ? -12.438 -4.816 -12.641 1 98.94 352 VAL A N 1
ATOM 2634 C CA . VAL A 1 352 ? -12.289 -5.926 -11.703 1 98.94 352 VAL A CA 1
ATOM 2635 C C . VAL A 1 352 ? -13.062 -7.137 -12.219 1 98.94 352 VAL A C 1
ATOM 2637 O O . VAL A 1 352 ? -14.289 -7.102 -12.328 1 98.94 352 VAL A O 1
ATOM 2640 N N . PHE A 1 353 ? -12.312 -8.172 -12.531 1 98.94 353 PHE A N 1
ATOM 2641 C CA . PHE A 1 353 ? -12.891 -9.461 -12.906 1 98.94 353 PHE A CA 1
ATOM 2642 C C . PHE A 1 353 ? -13.102 -10.336 -11.68 1 98.94 353 PHE A C 1
ATOM 2644 O O . PHE A 1 353 ? -12.32 -10.273 -10.727 1 98.94 353 PHE A O 1
ATOM 2651 N N . GLY A 1 354 ? -14.234 -11.055 -11.641 1 98.88 354 GLY A N 1
ATOM 2652 C CA . GLY A 1 354 ? -14.516 -12.023 -10.594 1 98.88 354 GLY A CA 1
ATOM 2653 C C . GLY A 1 354 ? -14.633 -13.445 -11.117 1 98.88 354 GLY A C 1
ATOM 2654 O O . GLY A 1 354 ? -14.703 -13.664 -12.328 1 98.88 354 GLY A O 1
ATOM 2655 N N . ALA A 1 355 ? -14.586 -14.375 -10.234 1 98.94 355 ALA A N 1
ATOM 2656 C CA . ALA A 1 355 ? -14.828 -15.773 -10.602 1 98.94 355 ALA A CA 1
ATOM 2657 C C . ALA A 1 355 ? -15.617 -16.5 -9.516 1 98.94 355 ALA A C 1
ATOM 2659 O O . ALA A 1 355 ? -15.492 -16.172 -8.328 1 98.94 355 ALA A O 1
ATOM 2660 N N . THR A 1 356 ? -16.391 -17.406 -9.953 1 98.94 356 THR A N 1
ATOM 2661 C CA . THR A 1 356 ? -17.156 -18.219 -9.008 1 98.94 356 THR A CA 1
ATOM 2662 C C . THR A 1 356 ? -16.219 -19.125 -8.211 1 98.94 356 THR A C 1
ATOM 2664 O O . THR A 1 356 ? -15.188 -19.562 -8.719 1 98.94 356 THR A O 1
ATOM 2667 N N . ILE A 1 357 ? -16.656 -19.375 -6.984 1 98.88 357 ILE A N 1
ATOM 2668 C CA . ILE A 1 357 ? -15.953 -20.297 -6.098 1 98.88 357 ILE A CA 1
ATOM 2669 C C . ILE A 1 357 ? -16.203 -21.734 -6.531 1 98.88 357 ILE A C 1
ATOM 2671 O O . ILE A 1 357 ? -17.359 -22.125 -6.742 1 98.88 357 ILE A O 1
ATOM 2675 N N . THR A 1 358 ? -15.172 -22.531 -6.668 1 98.81 358 THR A N 1
ATOM 2676 C CA . THR A 1 358 ? -15.266 -23.891 -7.164 1 98.81 358 THR A CA 1
ATOM 2677 C C . THR A 1 358 ? -15.836 -24.812 -6.09 1 98.81 358 THR A C 1
ATOM 2679 O O . THR A 1 358 ? -15.875 -24.453 -4.914 1 98.81 358 THR A O 1
ATOM 2682 N N . PRO A 1 359 ? -16.344 -26.031 -6.559 1 98.5 359 PRO A N 1
ATOM 2683 C CA . PRO A 1 359 ? -16.812 -27 -5.566 1 98.5 359 PRO A CA 1
ATOM 2684 C C . PRO A 1 359 ? -15.703 -27.438 -4.605 1 98.5 359 PRO A C 1
ATOM 2686 O O . PRO A 1 359 ? -14.523 -27.453 -4.973 1 98.5 359 PRO A O 1
ATOM 2689 N N . SER A 1 360 ? -16.125 -27.797 -3.381 1 98.12 360 SER A N 1
ATOM 2690 C CA . SER A 1 360 ? -15.141 -28.172 -2.373 1 98.12 360 SER A CA 1
ATOM 2691 C C . SER A 1 360 ? -15.664 -29.297 -1.482 1 98.12 360 SER A C 1
ATOM 2693 O O . SER A 1 360 ? -15.328 -29.359 -0.299 1 98.12 360 SER A O 1
ATOM 2695 N N . ASN A 1 361 ? -16.547 -30.141 -2.029 1 98.25 361 ASN A N 1
ATOM 2696 C CA . ASN A 1 361 ? -17.156 -31.203 -1.233 1 98.25 361 ASN A CA 1
ATOM 2697 C C . ASN A 1 361 ? -16.672 -32.594 -1.677 1 98.25 361 ASN A C 1
ATOM 2699 O O . ASN A 1 361 ? -16.5 -32.844 -2.871 1 98.25 361 ASN A O 1
ATOM 2703 N N . GLY A 1 362 ? -16.516 -33.469 -0.671 1 96.88 362 GLY A N 1
ATOM 2704 C CA . GLY A 1 362 ? -16.406 -34.906 -0.947 1 96.88 362 GLY A CA 1
ATOM 2705 C C . GLY A 1 362 ? -17.75 -35.562 -1.123 1 96.88 362 GLY A C 1
ATOM 2706 O O . GLY A 1 362 ? -18.797 -34.938 -1.024 1 96.88 362 GLY A O 1
ATOM 2707 N N . PRO A 1 363 ? -17.625 -36.906 -1.368 1 95.62 363 PRO A N 1
ATOM 2708 C CA . PRO A 1 363 ? -18.891 -37.656 -1.505 1 95.62 363 PRO A CA 1
ATOM 2709 C C . PRO A 1 363 ? -19.781 -37.531 -0.275 1 95.62 363 PRO A C 1
ATOM 2711 O O . PRO A 1 363 ? -19.297 -37.625 0.857 1 95.62 363 PRO A O 1
ATOM 2714 N N . ASP A 1 364 ? -21.078 -37.219 -0.542 1 96 364 ASP A N 1
ATOM 2715 C CA . ASP A 1 364 ? -22.094 -37.125 0.493 1 96 364 ASP A CA 1
ATOM 2716 C C . ASP A 1 364 ? -21.719 -36.062 1.532 1 96 364 ASP A C 1
ATOM 2718 O O . ASP A 1 364 ? -22.016 -36.219 2.721 1 96 364 ASP A O 1
ATOM 2722 N N . TYR A 1 365 ? -20.953 -35.094 1.146 1 97 365 TYR A N 1
ATOM 2723 C CA . TYR A 1 365 ? -20.531 -34 2.002 1 97 365 TYR A CA 1
ATOM 2724 C C . TYR A 1 365 ? -19.719 -34.5 3.191 1 97 365 TYR A C 1
ATOM 2726 O O . TYR A 1 365 ? -19.859 -34 4.305 1 97 365 TYR A O 1
ATOM 2734 N N . ASN A 1 366 ? -18.906 -35.531 2.959 1 94.94 366 ASN A N 1
ATOM 2735 C CA . ASN A 1 366 ? -18.109 -36.125 4.004 1 94.94 366 ASN A CA 1
ATOM 2736 C C . ASN A 1 366 ? -16.859 -35.312 4.328 1 94.94 366 ASN A C 1
ATOM 2738 O O . ASN A 1 366 ? -15.906 -35.281 3.561 1 94.94 366 ASN A O 1
ATOM 2742 N N . ALA A 1 367 ? -16.797 -34.75 5.52 1 93.31 367 ALA A N 1
ATOM 2743 C CA . ALA A 1 367 ? -15.734 -33.844 5.914 1 93.31 367 ALA A CA 1
ATOM 2744 C C . ALA A 1 367 ? -14.445 -34.594 6.223 1 93.31 367 ALA A C 1
ATOM 2746 O O . ALA A 1 367 ? -13.367 -34 6.297 1 93.31 367 ALA A O 1
ATOM 2747 N N . THR A 1 368 ? -14.531 -35.875 6.422 1 93.81 368 THR A N 1
ATOM 2748 C CA . THR A 1 368 ? -13.336 -36.688 6.629 1 93.81 368 THR A CA 1
ATOM 2749 C C . THR A 1 368 ? -12.555 -36.844 5.328 1 93.81 368 THR A C 1
ATOM 2751 O O . THR A 1 368 ? -11.328 -36.938 5.34 1 93.81 368 THR A O 1
ATOM 2754 N N . LEU A 1 369 ? -13.273 -36.875 4.234 1 91.31 369 LEU A N 1
ATOM 2755 C CA . LEU A 1 369 ? -12.656 -37.031 2.92 1 91.31 369 LEU A CA 1
ATOM 2756 C C . LEU A 1 369 ? -12.258 -35.688 2.346 1 91.31 369 LEU A C 1
ATOM 2758 O O . LEU A 1 369 ? -11.172 -35.531 1.771 1 91.31 369 LEU A O 1
ATOM 2762 N N . GLY A 1 370 ? -13.086 -34.75 2.453 1 93.81 370 GLY A N 1
ATOM 2763 C CA . GLY A 1 370 ? -12.859 -33.375 2.053 1 93.81 370 GLY A CA 1
ATOM 2764 C C . GLY A 1 370 ? -13.102 -32.375 3.17 1 93.81 370 GLY A C 1
ATOM 2765 O O . GLY A 1 370 ? -14.25 -32.094 3.512 1 93.81 370 GLY A O 1
ATOM 2766 N N . LYS A 1 371 ? -12.078 -31.781 3.629 1 94.44 371 LYS A N 1
ATOM 2767 C CA . LYS A 1 371 ? -12.086 -31 4.867 1 94.44 371 LYS A CA 1
ATOM 2768 C C . LYS A 1 371 ? -13.141 -29.906 4.82 1 94.44 371 LYS A C 1
ATOM 2770 O O . LYS A 1 371 ? -13.734 -29.562 5.844 1 94.44 371 LYS A O 1
ATOM 2775 N N . TYR A 1 372 ? -13.445 -29.359 3.641 1 96.88 372 TYR A N 1
ATOM 2776 C CA . TYR A 1 372 ? -14.359 -28.234 3.506 1 96.88 372 TYR A CA 1
ATOM 2777 C C . TYR A 1 372 ? -15.789 -28.703 3.289 1 96.88 372 TYR A C 1
ATOM 2779 O O . TYR A 1 372 ? -16.719 -27.906 3.199 1 96.88 372 TYR A O 1
ATOM 2787 N N . SER A 1 373 ? -16.016 -29.969 3.312 1 97.88 373 SER A N 1
ATOM 2788 C CA . SER A 1 373 ? -17.328 -30.531 2.996 1 97.88 373 SER A CA 1
ATOM 2789 C C . SER A 1 373 ? -18.375 -30.141 4.039 1 97.88 373 SER A C 1
ATOM 2791 O O . SER A 1 373 ? -18.062 -30.094 5.234 1 97.88 373 SER A O 1
ATOM 2793 N N . GLY A 1 374 ? -19.547 -29.797 3.549 1 98.31 374 GLY A N 1
ATOM 2794 C CA . GLY A 1 374 ? -20.688 -29.453 4.395 1 98.31 374 GLY A CA 1
ATOM 2795 C C . GLY A 1 374 ? -21.906 -29 3.605 1 98.31 374 GLY A C 1
ATOM 2796 O O . GLY A 1 374 ? -21.781 -28.203 2.67 1 98.31 374 GLY A O 1
ATOM 2797 N N . ARG A 1 375 ? -23.062 -29.453 3.984 1 98.06 375 ARG A N 1
ATOM 2798 C CA . ARG A 1 375 ? -24.281 -29.141 3.258 1 98.06 375 ARG A CA 1
ATOM 2799 C C . ARG A 1 375 ? -24.625 -27.656 3.357 1 98.06 375 ARG A C 1
ATOM 2801 O O . ARG A 1 375 ? -25.016 -27.031 2.367 1 98.06 375 ARG A O 1
ATOM 2808 N N . VAL A 1 376 ? -24.516 -27.141 4.551 1 98.5 376 VAL A N 1
ATOM 2809 C CA . VAL A 1 376 ? -24.828 -25.719 4.73 1 98.5 376 VAL A CA 1
ATOM 2810 C C . VAL A 1 376 ? -23.766 -24.875 4.043 1 98.5 376 VAL A C 1
ATOM 2812 O O . VAL A 1 376 ? -24.094 -23.891 3.365 1 98.5 376 VAL A O 1
ATOM 2815 N N . ARG A 1 377 ? -22.484 -25.25 4.129 1 98.25 377 ARG A N 1
ATOM 2816 C CA . ARG A 1 377 ? -21.406 -24.562 3.418 1 98.25 377 ARG A CA 1
ATOM 2817 C C . ARG A 1 377 ? -21.688 -24.531 1.918 1 98.25 377 ARG A C 1
ATOM 2819 O O . ARG A 1 377 ? -21.516 -23.484 1.277 1 98.25 377 ARG A O 1
ATOM 2826 N N . GLU A 1 378 ? -22.062 -25.641 1.419 1 98.62 378 GLU A N 1
ATOM 2827 C CA . GLU A 1 378 ? -22.359 -25.719 -0.008 1 98.62 378 GLU A CA 1
ATOM 2828 C C . GLU A 1 378 ? -23.516 -24.781 -0.39 1 98.62 378 GLU A C 1
ATOM 2830 O O . GLU A 1 378 ? -23.453 -24.125 -1.43 1 98.62 378 GLU A O 1
ATOM 2835 N N . GLN A 1 379 ? -24.531 -24.766 0.386 1 98.56 379 GLN A N 1
ATOM 2836 C CA . GLN A 1 379 ? -25.656 -23.859 0.131 1 98.56 379 GLN A CA 1
ATOM 2837 C C . GLN A 1 379 ? -25.188 -22.406 0.064 1 98.56 379 GLN A C 1
ATOM 2839 O O . GLN A 1 379 ? -25.594 -21.656 -0.825 1 98.56 379 GLN A O 1
ATOM 2844 N N . TYR A 1 380 ? -24.344 -22.047 0.936 1 98.56 380 TYR A N 1
ATOM 2845 C CA . TYR A 1 380 ? -23.891 -20.656 0.978 1 98.56 380 TYR A CA 1
ATOM 2846 C C . TYR A 1 380 ? -22.844 -20.406 -0.091 1 98.56 380 TYR A C 1
ATOM 2848 O O . TYR A 1 380 ? -22.75 -19.297 -0.63 1 98.56 380 TYR A O 1
ATOM 2856 N N . ARG A 1 381 ? -21.953 -21.422 -0.413 1 98.75 381 ARG A N 1
ATOM 2857 C CA . ARG A 1 381 ? -21.109 -21.266 -1.591 1 98.75 381 ARG A CA 1
ATOM 2858 C C . ARG A 1 381 ? -21.938 -20.922 -2.822 1 98.75 381 ARG A C 1
ATOM 2860 O O . ARG A 1 381 ? -21.578 -20.016 -3.582 1 98.75 381 ARG A O 1
ATOM 2867 N N . GLN A 1 382 ? -23.031 -21.625 -2.99 1 98.75 382 GLN A N 1
ATOM 2868 C CA . GLN A 1 382 ? -23.922 -21.375 -4.117 1 98.75 382 GLN A CA 1
ATOM 2869 C C . GLN A 1 382 ? -24.531 -19.984 -4.035 1 98.75 382 GLN A C 1
ATOM 2871 O O . GLN A 1 382 ? -24.703 -19.312 -5.059 1 98.75 382 GLN A O 1
ATOM 2876 N N . LYS A 1 383 ? -24.922 -19.547 -2.865 1 98.81 383 LYS A N 1
ATOM 2877 C CA . LYS A 1 383 ? -25.453 -18.203 -2.664 1 98.81 383 LYS A CA 1
ATOM 2878 C C . LYS A 1 383 ? -24.438 -17.141 -3.053 1 98.81 383 LYS A C 1
ATOM 2880 O O . LYS A 1 383 ? -24.781 -16.156 -3.723 1 98.81 383 LYS A O 1
ATOM 2885 N N . ILE A 1 384 ? -23.203 -17.297 -2.656 1 98.88 384 ILE A N 1
ATOM 2886 C CA . ILE A 1 384 ? -22.141 -16.375 -3.008 1 98.88 384 ILE A CA 1
ATOM 2887 C C . ILE A 1 384 ? -21.922 -16.391 -4.52 1 98.88 384 ILE A C 1
ATOM 2889 O O . ILE A 1 384 ? -21.781 -15.336 -5.141 1 98.88 384 ILE A O 1
ATOM 2893 N N . ASN A 1 385 ? -21.875 -17.609 -5.102 1 98.94 385 ASN A N 1
ATOM 2894 C CA . ASN A 1 385 ? -21.703 -17.719 -6.543 1 98.94 385 ASN A CA 1
ATOM 2895 C C . ASN A 1 385 ? -22.844 -17.031 -7.305 1 98.94 385 ASN A C 1
ATOM 2897 O O . ASN A 1 385 ? -22.625 -16.469 -8.375 1 98.94 385 ASN A O 1
ATOM 2901 N N . ASP A 1 386 ? -24.047 -17.203 -6.797 1 98.88 386 ASP A N 1
ATOM 2902 C CA . ASP A 1 386 ? -25.156 -16.5 -7.414 1 98.88 386 ASP A CA 1
ATOM 2903 C C . ASP A 1 386 ? -24.938 -14.984 -7.402 1 98.88 386 ASP A C 1
ATOM 2905 O O . ASP A 1 386 ? -25.172 -14.305 -8.406 1 98.88 386 ASP A O 1
ATOM 2909 N N . TRP A 1 387 ? -24.484 -14.453 -6.297 1 98.88 387 TRP A N 1
ATOM 2910 C CA . TRP A 1 387 ? -24.141 -13.039 -6.223 1 98.88 387 TRP A CA 1
ATOM 2911 C C . TRP A 1 387 ? -23.062 -12.68 -7.23 1 98.88 387 TRP A C 1
ATOM 2913 O O . TRP A 1 387 ? -23.172 -11.68 -7.945 1 98.88 387 TRP A O 1
ATOM 2923 N N . ILE A 1 388 ? -22.016 -13.484 -7.312 1 98.88 388 ILE A N 1
ATOM 2924 C CA . ILE A 1 388 ? -20.891 -13.234 -8.219 1 98.88 388 ILE A CA 1
ATOM 2925 C C . ILE A 1 388 ? -21.406 -13.18 -9.656 1 98.88 388 ILE A C 1
ATOM 2927 O O . ILE A 1 388 ? -21.062 -12.266 -10.414 1 98.88 388 ILE A O 1
ATOM 2931 N N . ARG A 1 389 ? -22.266 -14.102 -10.016 1 98.81 389 ARG A N 1
ATOM 2932 C CA . ARG A 1 389 ? -22.766 -14.234 -11.383 1 98.81 389 ARG A CA 1
ATOM 2933 C C . ARG A 1 389 ? -23.703 -13.078 -11.742 1 98.81 389 ARG A C 1
ATOM 2935 O O . ARG A 1 389 ? -23.688 -12.594 -12.875 1 98.81 389 ARG A O 1
ATOM 2942 N N . ASN A 1 390 ? -24.453 -12.609 -10.781 1 98.5 390 ASN A N 1
ATOM 2943 C CA . ASN A 1 390 ? -25.656 -11.891 -11.195 1 98.5 390 ASN A CA 1
ATOM 2944 C C . ASN A 1 390 ? -25.719 -10.492 -10.586 1 98.5 390 ASN A C 1
ATOM 2946 O O . ASN A 1 390 ? -26.578 -9.688 -10.953 1 98.5 390 ASN A O 1
ATOM 2950 N N . SER A 1 391 ? -24.828 -10.195 -9.656 1 98 391 SER A N 1
ATOM 2951 C CA . SER A 1 391 ? -24.938 -8.93 -8.945 1 98 391 SER A CA 1
ATOM 2952 C C . SER A 1 391 ? -24.625 -7.75 -9.852 1 98 391 SER A C 1
ATOM 2954 O O . SER A 1 391 ? -25.031 -6.621 -9.586 1 98 391 SER A O 1
ATOM 2956 N N . GLY A 1 392 ? -23.797 -7.977 -10.883 1 98 392 GLY A N 1
ATOM 2957 C CA . GLY A 1 392 ? -23.344 -6.906 -11.758 1 98 392 GLY A CA 1
ATOM 2958 C C . GLY A 1 392 ? -22.234 -6.066 -11.148 1 98 392 GLY A C 1
ATOM 2959 O O . GLY A 1 392 ? -21.859 -5.02 -11.688 1 98 392 GLY A O 1
ATOM 2960 N N . LYS A 1 393 ? -21.703 -6.508 -10 1 98.31 393 LYS A N 1
ATOM 2961 C CA . LYS A 1 393 ? -20.656 -5.734 -9.328 1 98.31 393 LYS A CA 1
ATOM 2962 C C . LYS A 1 393 ? -19.312 -5.93 -10.008 1 98.31 393 LYS A C 1
ATOM 2964 O O . LYS A 1 393 ? -18.547 -4.973 -10.18 1 98.31 393 LYS A O 1
ATOM 2969 N N . TYR A 1 394 ? -18.953 -7.105 -10.406 1 98.75 394 TYR A N 1
ATOM 2970 C CA . TYR A 1 394 ? -17.75 -7.363 -11.188 1 98.75 394 TYR A CA 1
ATOM 2971 C C . TYR A 1 394 ? -17.953 -6.949 -12.648 1 98.75 394 TYR A C 1
ATOM 2973 O O . TYR A 1 394 ? -19.047 -7.086 -13.195 1 98.75 394 TYR A O 1
ATOM 2981 N N . ASP A 1 395 ? -16.922 -6.488 -13.266 1 98.75 395 ASP A N 1
ATOM 2982 C CA . ASP A 1 395 ? -17 -6.066 -14.664 1 98.75 395 ASP A CA 1
ATOM 2983 C C . ASP A 1 395 ? -17.062 -7.27 -15.602 1 98.75 395 ASP A C 1
ATOM 2985 O O . ASP A 1 395 ? -17.625 -7.176 -16.703 1 98.75 395 ASP A O 1
ATOM 2989 N N . TYR A 1 396 ? -16.531 -8.305 -15.219 1 98.75 396 TYR A N 1
ATOM 2990 C CA . TYR A 1 396 ? -16.531 -9.586 -15.914 1 98.75 396 TYR A CA 1
ATOM 2991 C C . TYR A 1 396 ? -16.438 -10.742 -14.922 1 98.75 396 TYR A C 1
ATOM 2993 O O . TYR A 1 396 ? -15.758 -10.625 -13.891 1 98.75 396 TYR A O 1
ATOM 3001 N N . VAL A 1 397 ? -17.156 -11.836 -15.219 1 98.94 397 VAL A N 1
ATOM 3002 C CA . VAL A 1 397 ? -17.156 -12.992 -14.336 1 98.94 397 VAL A CA 1
ATOM 3003 C C . VAL A 1 397 ? -16.75 -14.242 -15.117 1 98.94 397 VAL A C 1
ATOM 3005 O O . VAL A 1 397 ? -17.266 -14.5 -16.203 1 98.94 397 VAL A O 1
ATOM 3008 N N . VAL A 1 398 ? -15.766 -14.969 -14.617 1 98.94 398 VAL A N 1
ATOM 3009 C CA . VAL A 1 398 ? -15.445 -16.297 -15.117 1 98.94 398 VAL A CA 1
ATOM 3010 C C . VAL A 1 398 ? -16.156 -17.359 -14.258 1 98.94 398 VAL A C 1
ATOM 3012 O O . VAL A 1 398 ? -16.047 -17.344 -13.031 1 98.94 398 VAL A O 1
ATOM 3015 N N . ASP A 1 399 ? -16.859 -18.234 -14.867 1 98.81 399 ASP A N 1
ATOM 3016 C CA . ASP A 1 399 ? -17.562 -19.281 -14.125 1 98.81 399 ASP A CA 1
ATOM 3017 C C . ASP A 1 399 ? -16.703 -20.516 -13.945 1 98.81 399 ASP A C 1
ATOM 3019 O O . ASP A 1 399 ? -16.938 -21.547 -14.578 1 98.81 399 ASP A O 1
ATOM 3023 N N . PHE A 1 400 ? -15.781 -20.5 -13.039 1 98.94 400 PHE A N 1
ATOM 3024 C CA . PHE A 1 400 ? -14.867 -21.609 -12.758 1 98.94 400 PHE A CA 1
ATOM 3025 C C . PHE A 1 400 ? -15.625 -22.781 -12.164 1 98.94 400 PHE A C 1
ATOM 3027 O O . PHE A 1 400 ? -15.266 -23.938 -12.398 1 98.94 400 PHE A O 1
ATOM 3034 N N . ASP A 1 401 ? -16.656 -22.531 -11.375 1 98.81 401 ASP A N 1
ATOM 3035 C CA . ASP A 1 401 ? -17.516 -23.578 -10.836 1 98.81 401 ASP A CA 1
ATOM 3036 C C . ASP A 1 401 ? -18.062 -24.469 -11.945 1 98.81 401 ASP A C 1
ATOM 3038 O O . ASP A 1 401 ? -17.875 -25.688 -11.938 1 98.81 401 ASP A O 1
ATOM 3042 N N . ALA A 1 402 ? -18.688 -23.891 -12.898 1 98.56 402 ALA A N 1
ATOM 3043 C CA . ALA A 1 402 ? -19.281 -24.609 -14.016 1 98.56 402 ALA A CA 1
ATOM 3044 C C . ALA A 1 402 ? -18.203 -25.344 -14.828 1 98.56 402 ALA A C 1
ATOM 3046 O O . ALA A 1 402 ? -18.453 -26.438 -15.344 1 98.56 402 ALA A O 1
ATOM 3047 N N . ALA A 1 403 ? -17.047 -24.781 -14.953 1 98.62 403 ALA A N 1
ATOM 3048 C CA . ALA A 1 403 ? -15.977 -25.297 -15.797 1 98.62 403 ALA A CA 1
ATOM 3049 C C . ALA A 1 403 ? -15.43 -26.609 -15.234 1 98.62 403 ALA A C 1
ATOM 3051 O O . ALA A 1 403 ? -14.953 -27.469 -15.992 1 98.62 403 ALA A O 1
ATOM 3052 N N . VAL A 1 404 ? -15.531 -26.781 -13.867 1 98.69 404 VAL A N 1
ATOM 3053 C CA . VAL A 1 404 ? -14.703 -27.859 -13.32 1 98.69 404 VAL A CA 1
ATOM 3054 C C . VAL A 1 404 ? -15.578 -28.812 -12.5 1 98.69 404 VAL A C 1
ATOM 3056 O O . VAL A 1 404 ? -15.094 -29.812 -11.992 1 98.69 404 VAL A O 1
ATOM 3059 N N . ARG A 1 405 ? -16.859 -28.531 -12.289 1 98.38 405 ARG A N 1
ATOM 3060 C CA . ARG A 1 405 ? -17.719 -29.328 -11.406 1 98.38 405 ARG A CA 1
ATOM 3061 C C . ARG A 1 405 ? -18 -30.703 -12.016 1 98.38 405 ARG A C 1
ATOM 3063 O O . ARG A 1 405 ? -17.953 -30.859 -13.234 1 98.38 405 ARG A O 1
ATOM 3070 N N . ASN A 1 406 ? -18.25 -31.594 -11.109 1 97.69 406 ASN A N 1
ATOM 3071 C CA . ASN A 1 406 ? -18.734 -32.938 -11.484 1 97.69 406 ASN A CA 1
ATOM 3072 C C . ASN A 1 406 ? -20.125 -32.875 -12.102 1 97.69 406 ASN A C 1
ATOM 3074 O O . ASN A 1 406 ? -21.016 -32.219 -11.555 1 97.69 406 ASN A O 1
ATOM 3078 N N . THR A 1 407 ? -20.359 -33.531 -13.172 1 95.56 407 THR A N 1
ATOM 3079 C CA . THR A 1 407 ? -21.609 -33.438 -13.914 1 95.56 407 THR A CA 1
ATOM 3080 C C . THR A 1 407 ? -22.75 -34.094 -13.125 1 95.56 407 THR A C 1
ATOM 3082 O O . THR A 1 407 ? -23.875 -33.594 -13.141 1 95.56 407 THR A O 1
ATOM 3085 N N . THR A 1 408 ? -22.453 -35.125 -12.43 1 95.94 408 THR A N 1
ATOM 3086 C CA . THR A 1 408 ? -23.5 -35.875 -11.742 1 95.94 408 THR A CA 1
ATOM 3087 C C . THR A 1 408 ? -23.594 -35.438 -10.281 1 95.94 408 THR A C 1
ATOM 3089 O O . THR A 1 408 ? -24.625 -35.656 -9.633 1 95.94 408 THR A O 1
ATOM 3092 N N . ALA A 1 409 ? -22.547 -34.938 -9.758 1 97 409 ALA A N 1
ATOM 3093 C CA . ALA A 1 409 ? -22.5 -34.406 -8.398 1 97 409 ALA A CA 1
ATOM 3094 C C . ALA A 1 409 ? -21.859 -33.031 -8.383 1 97 409 ALA A C 1
ATOM 3096 O O . ALA A 1 409 ? -20.75 -32.844 -7.898 1 97 409 ALA A O 1
ATOM 3097 N N . PRO A 1 410 ? -22.578 -32.031 -8.766 1 97.19 410 PRO A N 1
ATOM 3098 C CA . PRO A 1 410 ? -22 -30.719 -9.055 1 97.19 410 PRO A CA 1
ATOM 3099 C C . PRO A 1 410 ? -21.391 -30.062 -7.812 1 97.19 410 PRO A C 1
ATOM 3101 O O . PRO A 1 410 ? -20.672 -29.062 -7.926 1 97.19 410 PRO A O 1
ATOM 3104 N N . TYR A 1 411 ? -21.641 -30.547 -6.59 1 97.69 411 TYR A N 1
ATOM 3105 C CA . TYR A 1 411 ? -21.047 -30.016 -5.371 1 97.69 411 TYR A CA 1
ATOM 3106 C C . TYR A 1 411 ? -19.625 -30.516 -5.199 1 97.69 411 TYR A C 1
ATOM 3108 O O . TYR A 1 411 ? -18.922 -30.125 -4.266 1 97.69 411 TYR A O 1
ATOM 3116 N N . GLN A 1 412 ? -19.141 -31.453 -6.148 1 98 412 GLN A N 1
ATOM 3117 C CA . GLN A 1 412 ? -17.797 -31.984 -6.184 1 98 412 GLN A CA 1
ATOM 3118 C C . GLN A 1 412 ? -17.047 -31.516 -7.422 1 98 412 GLN A C 1
ATOM 3120 O O . GLN A 1 412 ? -17.656 -31.234 -8.461 1 98 412 GLN A O 1
ATOM 3125 N N . ILE A 1 413 ? -15.75 -31.484 -7.223 1 97.75 413 ILE A N 1
ATOM 3126 C CA . ILE A 1 413 ? -14.891 -31.328 -8.391 1 97.75 413 ILE A CA 1
ATOM 3127 C C . ILE A 1 413 ? -14.969 -32.594 -9.25 1 97.75 413 ILE A C 1
ATOM 3129 O O . ILE A 1 413 ? -15.078 -33.719 -8.719 1 97.75 413 ILE A O 1
ATOM 3133 N N . ASN A 1 414 ? -14.938 -32.406 -10.625 1 97.38 414 ASN A N 1
ATOM 3134 C CA . ASN A 1 414 ? -14.742 -33.562 -11.469 1 97.38 414 ASN A CA 1
ATOM 3135 C C . ASN A 1 414 ? -13.516 -34.375 -11.039 1 97.38 414 ASN A C 1
ATOM 3137 O O . ASN A 1 414 ? -12.422 -33.812 -10.922 1 97.38 414 ASN A O 1
ATOM 3141 N N . SER A 1 415 ? -13.648 -35.656 -10.852 1 94.19 415 SER A N 1
ATOM 3142 C CA . SER A 1 415 ? -12.633 -36.5 -10.219 1 94.19 415 SER A CA 1
ATOM 3143 C C . SER A 1 415 ? -11.352 -36.531 -11.047 1 94.19 415 SER A C 1
ATOM 3145 O O . SER A 1 415 ? -10.258 -36.719 -10.508 1 94.19 415 SER A O 1
ATOM 3147 N N . THR A 1 416 ? -11.391 -36.281 -12.344 1 97.06 416 THR A N 1
ATOM 3148 C CA . THR A 1 416 ? -10.211 -36.375 -13.203 1 97.06 416 THR A CA 1
ATOM 3149 C C . THR A 1 416 ? -9.422 -35.062 -13.133 1 97.06 416 THR A C 1
ATOM 3151 O O . THR A 1 416 ? -8.273 -35 -13.594 1 97.06 416 THR A O 1
ATOM 3154 N N . LEU A 1 417 ? -9.992 -34.062 -12.523 1 98.25 417 LEU A N 1
ATOM 3155 C CA . LEU A 1 417 ? -9.406 -32.75 -12.57 1 98.25 417 LEU A CA 1
ATOM 3156 C C . LEU A 1 417 ? -8.734 -32.375 -11.25 1 98.25 417 LEU A C 1
ATOM 3158 O O . LEU A 1 417 ? -7.969 -31.422 -11.18 1 98.25 417 LEU A O 1
ATOM 3162 N N . GLY A 1 418 ? -9.055 -33.094 -10.195 1 97.38 418 GLY A N 1
ATOM 3163 C CA . GLY A 1 418 ? -8.547 -32.781 -8.875 1 97.38 418 GLY A CA 1
ATOM 3164 C C . GLY A 1 418 ? -7.348 -33.625 -8.484 1 97.38 418 GLY A C 1
ATOM 3165 O O . GLY A 1 418 ? -6.98 -34.531 -9.203 1 97.38 418 GLY A O 1
ATOM 3166 N N . ILE A 1 419 ? -6.809 -33.281 -7.312 1 97.25 419 ILE A N 1
ATOM 3167 C CA . ILE A 1 419 ? -5.652 -34.031 -6.828 1 97.25 419 ILE A CA 1
ATOM 3168 C C . ILE A 1 419 ? -6.086 -34.969 -5.719 1 97.25 419 ILE A C 1
ATOM 3170 O O . ILE A 1 419 ? -5.246 -35.562 -5.023 1 97.25 419 ILE A O 1
ATOM 3174 N N . GLY A 1 420 ? -7.355 -35.062 -5.516 1 95.56 420 GLY A N 1
ATOM 3175 C CA . GLY A 1 420 ? -7.883 -36.031 -4.59 1 95.56 420 GLY A CA 1
ATOM 3176 C C . GLY A 1 420 ? -8.336 -35.438 -3.27 1 95.56 420 GLY A C 1
ATOM 3177 O O . GLY A 1 420 ? -8.969 -36.125 -2.459 1 95.56 420 GLY A O 1
ATOM 3178 N N . ASP A 1 421 ? -8.117 -34.156 -2.994 1 96.31 421 ASP A N 1
ATOM 3179 C CA . ASP A 1 421 ? -8.5 -33.531 -1.719 1 96.31 421 ASP A CA 1
ATOM 3180 C C . ASP A 1 421 ? -9.836 -32.812 -1.832 1 96.31 421 ASP A C 1
ATOM 3182 O O . ASP A 1 421 ? -10.281 -32.188 -0.879 1 96.31 421 ASP A O 1
ATOM 3186 N N . TYR A 1 422 ? -10.445 -32.781 -3.092 1 97.12 422 TYR A N 1
ATOM 3187 C CA . TYR A 1 422 ? -11.75 -32.188 -3.404 1 97.12 422 TYR A CA 1
ATOM 3188 C C . TYR A 1 422 ? -11.703 -30.672 -3.336 1 97.12 422 TYR A C 1
ATOM 3190 O O . TYR A 1 422 ? -12.734 -30.031 -3.141 1 97.12 422 TYR A O 1
ATOM 3198 N N . LEU A 1 423 ? -10.539 -30.094 -3.363 1 97.75 423 LEU A N 1
ATOM 3199 C CA . LEU A 1 423 ? -10.391 -28.641 -3.25 1 97.75 423 LEU A CA 1
ATOM 3200 C C . LEU A 1 423 ? -9.469 -28.109 -4.34 1 97.75 423 LEU A C 1
ATOM 3202 O O . LEU A 1 423 ? -9.773 -27.094 -4.965 1 97.75 423 LEU A O 1
ATOM 3206 N N . HIS A 1 424 ? -8.328 -28.828 -4.539 1 98.44 424 HIS A N 1
ATOM 3207 C CA . HIS A 1 424 ? -7.297 -28.344 -5.453 1 98.44 424 HIS A CA 1
ATOM 3208 C C . HIS A 1 424 ? -7.297 -29.125 -6.754 1 98.44 424 HIS A C 1
ATOM 3210 O O . HIS A 1 424 ? -7.973 -30.156 -6.863 1 98.44 424 HIS A O 1
ATOM 3216 N N . PHE A 1 425 ? -6.547 -28.688 -7.727 1 98.75 425 PHE A N 1
ATOM 3217 C CA . PHE A 1 425 ? -6.648 -29.203 -9.086 1 98.75 425 PHE A CA 1
ATOM 3218 C C . PHE A 1 425 ? -5.285 -29.656 -9.594 1 98.75 425 PHE A C 1
ATOM 3220 O O . PHE A 1 425 ? -4.25 -29.172 -9.133 1 98.75 425 PHE A O 1
ATOM 3227 N N . ASN A 1 426 ? -5.309 -30.641 -10.5 1 98.5 426 ASN A N 1
ATOM 3228 C CA . ASN A 1 426 ? -4.125 -31.016 -11.273 1 98.5 426 ASN A CA 1
ATOM 3229 C C . ASN A 1 426 ? -3.98 -30.141 -12.523 1 98.5 426 ASN A C 1
ATOM 3231 O O . ASN A 1 426 ? -4.816 -29.281 -12.789 1 98.5 426 ASN A O 1
ATOM 3235 N N . PRO A 1 427 ? -2.889 -30.281 -13.297 1 98.31 427 PRO A N 1
ATOM 3236 C CA . PRO A 1 427 ? -2.672 -29.406 -14.453 1 98.31 427 PRO A CA 1
ATOM 3237 C C . PRO A 1 427 ? -3.801 -29.484 -15.477 1 98.31 427 PRO A C 1
ATOM 3239 O O . PRO A 1 427 ? -4.109 -28.484 -16.141 1 98.31 427 PRO A O 1
ATOM 3242 N N . MET A 1 428 ? -4.441 -30.578 -15.57 1 98.44 428 MET A N 1
ATOM 3243 C CA . MET A 1 428 ? -5.582 -30.703 -16.469 1 98.44 428 MET A CA 1
ATOM 3244 C C . MET A 1 428 ? -6.738 -29.812 -16 1 98.44 428 MET A C 1
ATOM 3246 O O . MET A 1 428 ? -7.395 -29.172 -16.812 1 98.44 428 MET A O 1
ATOM 3250 N N . GLY A 1 429 ? -7.035 -29.875 -14.695 1 98.75 429 GLY A N 1
ATOM 3251 C CA . GLY A 1 429 ? -8.023 -28.953 -14.148 1 98.75 429 GLY A CA 1
ATOM 3252 C C . GLY A 1 429 ? -7.676 -27.5 -14.391 1 98.75 429 GLY A C 1
ATOM 3253 O O . GLY A 1 429 ? -8.539 -26.703 -14.773 1 98.75 429 GLY A O 1
ATOM 3254 N N . TYR A 1 430 ? -6.434 -27.172 -14.203 1 98.75 430 TYR A N 1
ATOM 3255 C CA . TYR A 1 430 ? -5.973 -25.797 -14.391 1 98.75 430 TYR A CA 1
ATOM 3256 C C . TYR A 1 430 ? -6.121 -25.375 -15.844 1 98.75 430 TYR A C 1
ATOM 3258 O O . TYR A 1 430 ? -6.367 -24.203 -16.141 1 98.75 430 TYR A O 1
ATOM 3266 N N . ARG A 1 431 ? -6 -26.281 -16.766 1 98.69 431 ARG A N 1
ATOM 3267 C CA . ARG A 1 431 ? -6.238 -25.969 -18.172 1 98.69 431 ARG A CA 1
ATOM 3268 C C . ARG A 1 431 ? -7.676 -25.516 -18.406 1 98.69 431 ARG A C 1
ATOM 3270 O O . ARG A 1 431 ? -7.93 -24.594 -19.172 1 98.69 431 ARG A O 1
ATOM 3277 N N . LEU A 1 432 ? -8.617 -26.141 -17.719 1 98.81 432 LEU A N 1
ATOM 3278 C CA . LEU A 1 432 ? -10.016 -25.781 -17.891 1 98.81 432 LEU A CA 1
ATOM 3279 C C . LEU A 1 432 ? -10.289 -24.391 -17.344 1 98.81 432 LEU A C 1
ATOM 3281 O O . LEU A 1 432 ? -11.141 -23.672 -17.875 1 98.81 432 LEU A O 1
ATOM 3285 N N . PHE A 1 433 ? -9.586 -24 -16.266 1 98.81 433 PHE A N 1
ATOM 3286 C CA . PHE A 1 433 ? -9.672 -22.625 -15.805 1 98.81 433 PHE A CA 1
ATOM 3287 C C . PHE A 1 433 ? -9.281 -21.641 -16.906 1 98.81 433 PHE A C 1
ATOM 3289 O O . PHE A 1 433 ? -10.023 -20.703 -17.203 1 98.81 433 PHE A O 1
ATOM 3296 N N . ALA A 1 434 ? -8.125 -21.906 -17.516 1 98.88 434 ALA A N 1
ATOM 3297 C CA . ALA A 1 434 ? -7.621 -21.031 -18.578 1 98.88 434 ALA A CA 1
ATOM 3298 C C . ALA A 1 434 ? -8.594 -20.984 -19.75 1 98.88 434 ALA A C 1
ATOM 3300 O O . ALA A 1 434 ? -8.828 -19.906 -20.312 1 98.88 434 ALA A O 1
ATOM 3301 N N . GLU A 1 435 ? -9.172 -22.125 -20.047 1 98.75 435 GLU A N 1
ATOM 3302 C CA . GLU A 1 435 ? -10.078 -22.219 -21.188 1 98.75 435 GLU A CA 1
ATOM 3303 C C . GLU A 1 435 ? -11.391 -21.484 -20.922 1 98.75 435 GLU A C 1
ATOM 3305 O O . GLU A 1 435 ? -12.023 -20.969 -21.859 1 98.75 435 GLU A O 1
ATOM 3310 N N . ALA A 1 436 ? -11.758 -21.391 -19.688 1 98.75 436 ALA A N 1
ATOM 3311 C CA . ALA A 1 436 ? -13.016 -20.766 -19.312 1 98.75 436 ALA A CA 1
ATOM 3312 C C . ALA A 1 436 ? -12.914 -19.234 -19.406 1 98.75 436 ALA A C 1
ATOM 3314 O O . ALA A 1 436 ? -13.93 -18.547 -19.422 1 98.75 436 ALA A O 1
ATOM 3315 N N . PHE A 1 437 ? -11.727 -18.703 -19.469 1 98.81 437 PHE A N 1
ATOM 3316 C CA . PHE A 1 437 ? -11.484 -17.266 -19.453 1 98.81 437 PHE A CA 1
ATOM 3317 C C . PHE A 1 437 ? -11.711 -16.672 -20.844 1 98.81 437 PHE A C 1
ATOM 3319 O O . PHE A 1 437 ? -11.047 -17.078 -21.812 1 98.81 437 PHE A O 1
ATOM 3326 N N . ASP A 1 438 ? -12.633 -15.742 -21.031 1 98.75 438 ASP A N 1
ATOM 3327 C CA . ASP A 1 438 ? -12.867 -15.062 -22.297 1 98.75 438 ASP A CA 1
ATOM 3328 C C . ASP A 1 438 ? -11.781 -14.016 -22.562 1 98.75 438 ASP A C 1
ATOM 3330 O O . ASP A 1 438 ? -11.75 -12.969 -21.922 1 98.75 438 ASP A O 1
ATOM 3334 N N . LEU A 1 439 ? -10.992 -14.195 -23.531 1 98.81 439 LEU A N 1
ATOM 3335 C CA . LEU A 1 439 ? -9.828 -13.352 -23.781 1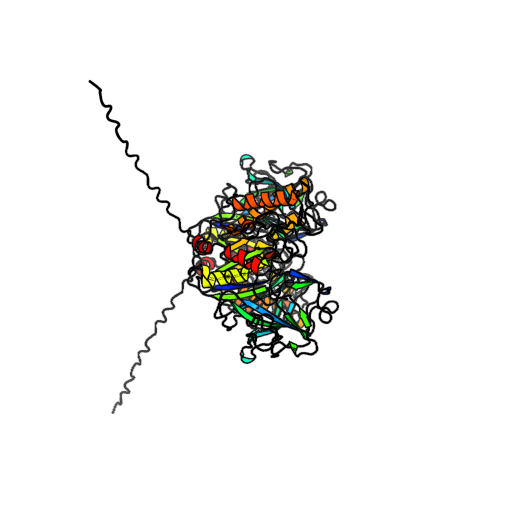 98.81 439 LEU A CA 1
ATOM 3336 C C . LEU A 1 439 ? -10.25 -12 -24.344 1 98.81 439 LEU A C 1
ATOM 3338 O O . LEU A 1 439 ? -9.469 -11.047 -24.328 1 98.81 439 LEU A O 1
ATOM 3342 N N . SER A 1 440 ? -11.477 -11.867 -24.828 1 98.69 440 SER A N 1
ATOM 3343 C CA . SER A 1 440 ? -11.922 -10.617 -25.438 1 98.69 440 SER A CA 1
ATOM 3344 C C . SER A 1 440 ? -12.125 -9.531 -24.391 1 98.69 440 SER A C 1
ATOM 3346 O O . SER A 1 440 ? -12.258 -8.352 -24.734 1 98.69 440 SER A O 1
ATOM 3348 N N . VAL A 1 441 ? -12.117 -9.922 -23.125 1 98.75 441 VAL A N 1
ATOM 3349 C CA . VAL A 1 441 ? -12.398 -8.961 -22.047 1 98.75 441 VAL A CA 1
ATOM 3350 C C . VAL A 1 441 ? -11.281 -7.926 -21.984 1 98.75 441 VAL A C 1
ATOM 3352 O O . VAL A 1 441 ? -11.508 -6.789 -21.562 1 98.75 441 VAL A O 1
ATOM 3355 N N . PHE A 1 442 ? -10.109 -8.281 -22.359 1 98.81 442 PHE A N 1
ATOM 3356 C CA . PHE A 1 442 ? -8.992 -7.336 -22.312 1 98.81 442 PHE A CA 1
ATOM 3357 C C . PHE A 1 442 ? -9.234 -6.172 -23.266 1 98.81 442 PHE A C 1
ATOM 3359 O O . PHE A 1 442 ? -9.031 -5.012 -22.891 1 98.81 442 PHE A O 1
ATOM 3366 N N . SER A 1 443 ? -9.68 -6.512 -24.469 1 98.62 443 SER A N 1
ATOM 3367 C CA . SER A 1 443 ? -10.008 -5.449 -25.406 1 98.62 443 SER A CA 1
ATOM 3368 C C . SER A 1 443 ? -11.25 -4.68 -24.969 1 98.62 443 SER A C 1
ATOM 3370 O O . SER A 1 443 ? -11.305 -3.455 -25.094 1 98.62 443 SER A O 1
ATOM 3372 N N . ARG A 1 444 ? -12.219 -5.414 -24.469 1 98.5 444 ARG A N 1
ATOM 3373 C CA . ARG A 1 444 ? -13.469 -4.801 -24.047 1 98.5 444 ARG A CA 1
ATOM 3374 C C . ARG A 1 444 ? -13.227 -3.75 -22.969 1 98.5 444 ARG A C 1
ATOM 3376 O O . ARG A 1 444 ? -13.883 -2.707 -22.953 1 98.5 444 ARG A O 1
ATOM 3383 N N . PHE A 1 445 ? -12.297 -3.98 -22.109 1 98.31 445 PHE A N 1
ATOM 3384 C CA . PHE A 1 445 ? -12.102 -3.102 -20.969 1 98.31 445 PHE A CA 1
ATOM 3385 C C . PHE A 1 445 ? -10.758 -2.387 -21.047 1 98.31 445 PHE A C 1
ATOM 3387 O O . PHE A 1 445 ? -10.227 -1.941 -20.031 1 98.31 445 PHE A O 1
ATOM 3394 N N . GLN A 1 446 ? -10.164 -2.254 -22.219 1 97.38 446 GLN A N 1
ATOM 3395 C CA . GLN A 1 446 ? -8.859 -1.63 -22.422 1 97.38 446 GLN A CA 1
ATOM 3396 C C . GLN A 1 446 ? -8.867 -0.175 -21.953 1 97.38 446 GLN A C 1
ATOM 3398 O O . GLN A 1 446 ? -7.852 0.342 -21.484 1 97.38 446 GLN A O 1
ATOM 3403 N N . GLY A 1 447 ? -10.031 0.439 -21.984 1 95.38 447 GLY A N 1
ATOM 3404 C CA . GLY A 1 447 ? -10.164 1.836 -21.594 1 95.38 447 GLY A CA 1
ATOM 3405 C C . GLY A 1 447 ? -10.438 2.025 -20.125 1 95.38 447 GLY A C 1
ATOM 3406 O O . GLY A 1 447 ? -10.625 3.152 -19.656 1 95.38 447 GLY A O 1
ATOM 3407 N N . GLY A 1 448 ? -10.461 0.96 -19.391 1 96.94 448 GLY A N 1
ATOM 3408 C CA . GLY A 1 448 ? -10.766 1.036 -17.969 1 96.94 448 GLY A CA 1
ATOM 3409 C C . GLY A 1 448 ? -12.258 1.123 -17.688 1 96.94 448 GLY A C 1
ATOM 3410 O O . GLY A 1 448 ? -13.078 0.701 -18.5 1 96.94 448 GLY A O 1
ATOM 3411 N N . VAL A 1 449 ? -12.539 1.469 -16.469 1 97.12 449 VAL A N 1
ATOM 3412 C CA . VAL A 1 449 ? -13.922 1.62 -16.031 1 97.12 449 VAL A CA 1
ATOM 3413 C C . VAL A 1 449 ? -14.062 2.904 -15.219 1 97.12 449 VAL A C 1
ATOM 3415 O O . VAL A 1 449 ? -13.07 3.5 -14.805 1 97.12 449 VAL A O 1
ATOM 3418 N N . SER A 1 450 ? -15.328 3.34 -14.961 1 92.94 450 SER A N 1
ATOM 3419 C CA . SER A 1 450 ? -15.578 4.484 -14.094 1 92.94 450 SER A CA 1
ATOM 3420 C C . SER A 1 450 ? -15.305 4.141 -12.633 1 92.94 450 SER A C 1
ATOM 3422 O O . SER A 1 450 ? -15.633 3.045 -12.172 1 92.94 450 SER A O 1
ATOM 3424 N N . GLY A 1 451 ? -14.781 5.078 -11.992 1 91.88 451 GLY A N 1
ATOM 3425 C CA . GLY A 1 451 ? -14.523 4.898 -10.57 1 91.88 451 GLY A CA 1
ATOM 3426 C C . GLY A 1 451 ? -15.695 5.305 -9.695 1 91.88 451 GLY A C 1
ATOM 3427 O O . GLY A 1 451 ? -15.641 5.164 -8.469 1 91.88 451 GLY A O 1
ATOM 3428 N N . TYR A 1 452 ? -16.734 5.754 -10.414 1 87.81 452 TYR A N 1
ATOM 3429 C CA . TYR A 1 452 ? -17.812 6.305 -9.602 1 87.81 452 TYR A CA 1
ATOM 3430 C C . TYR A 1 452 ? -18.594 5.191 -8.914 1 87.81 452 TYR A C 1
ATOM 3432 O O . TYR A 1 452 ? -19.344 4.453 -9.562 1 87.81 452 TYR A O 1
ATOM 3440 N N . GLN A 1 453 ? -18.203 4.863 -7.746 1 81.81 453 GLN A N 1
ATOM 3441 C CA . GLN A 1 453 ? -18.953 3.914 -6.922 1 81.81 453 GLN A CA 1
ATOM 3442 C C . GLN A 1 453 ? -18.75 4.203 -5.438 1 81.81 453 GLN A C 1
ATOM 3444 O O . GLN A 1 453 ? -17.734 4.781 -5.039 1 81.81 453 GLN A O 1
ATOM 3449 N N . MET B 1 1 ? 54.875 43.312 -51.25 1 27.5 1 MET B N 1
ATOM 3450 C CA . MET B 1 1 ? 53.719 42.625 -51.781 1 27.5 1 MET B CA 1
ATOM 3451 C C . MET B 1 1 ? 52.906 41.969 -50.656 1 27.5 1 MET B C 1
ATOM 3453 O O . MET B 1 1 ? 53.5 41.25 -49.844 1 27.5 1 MET B O 1
ATOM 3457 N N . LEU B 1 2 ? 51.781 42.562 -50.344 1 28.56 2 LEU B N 1
ATOM 3458 C CA . LEU B 1 2 ? 50.688 42.656 -49.375 1 28.56 2 LEU B CA 1
ATOM 3459 C C . LEU B 1 2 ? 49.875 41.375 -49.375 1 28.56 2 LEU B C 1
ATOM 3461 O O . LEU B 1 2 ? 49.188 41.062 -50.344 1 28.56 2 LEU B O 1
ATOM 3465 N N . PHE B 1 3 ? 50.531 40.281 -49 1 30.98 3 PHE B N 1
ATOM 3466 C CA . PHE B 1 3 ? 49.906 38.969 -49.031 1 30.98 3 PHE B CA 1
ATOM 3467 C C . PHE B 1 3 ? 48.688 38.906 -48.094 1 30.98 3 PHE B C 1
ATOM 3469 O O . PHE B 1 3 ? 48.812 39.156 -46.875 1 30.98 3 PHE B O 1
ATOM 3476 N N . PHE B 1 4 ? 47.531 39.406 -48.594 1 31.22 4 PHE B N 1
ATOM 3477 C CA . PHE B 1 4 ? 46.25 39.5 -47.875 1 31.22 4 PHE B CA 1
ATOM 3478 C C . PHE B 1 4 ? 45.75 38.094 -47.531 1 31.22 4 PHE B C 1
ATOM 3480 O O . PHE B 1 4 ? 45.562 37.281 -48.438 1 31.22 4 PHE B O 1
ATOM 3487 N N . PRO B 1 5 ? 46.125 37.562 -46.375 1 32.56 5 PRO B N 1
ATOM 3488 C CA . PRO B 1 5 ? 45.656 36.219 -46 1 32.56 5 PRO B CA 1
ATOM 3489 C C . PRO B 1 5 ? 44.125 36.125 -45.938 1 32.56 5 PRO B C 1
ATOM 3491 O O . PRO B 1 5 ? 43.469 37.062 -45.5 1 32.56 5 PRO B O 1
ATOM 3494 N N . GLN B 1 6 ? 43.469 35.562 -46.969 1 30.38 6 GLN B N 1
ATOM 3495 C CA . GLN B 1 6 ? 42.031 35.344 -47.094 1 30.38 6 GLN B CA 1
ATOM 3496 C C . GLN B 1 6 ? 41.469 34.562 -45.938 1 30.38 6 GLN B C 1
ATOM 3498 O O . GLN B 1 6 ? 41.906 33.438 -45.656 1 30.38 6 GLN B O 1
ATOM 3503 N N . ILE B 1 7 ? 41.125 35.188 -44.812 1 29.05 7 ILE B N 1
ATOM 3504 C CA . ILE B 1 7 ? 40.5 34.594 -43.656 1 29.05 7 ILE B CA 1
ATOM 3505 C C . ILE B 1 7 ? 39.156 34 -44.031 1 29.05 7 ILE B C 1
ATOM 3507 O O . ILE B 1 7 ? 38.25 34.688 -44.531 1 29.05 7 ILE B O 1
ATOM 3511 N N . SER B 1 8 ? 39.125 32.781 -44.625 1 28.53 8 SER B N 1
ATOM 3512 C CA . SER B 1 8 ? 37.875 32.125 -44.938 1 28.53 8 SER B CA 1
ATOM 3513 C C . SER B 1 8 ? 37 31.969 -43.688 1 28.53 8 SER B C 1
ATOM 3515 O O . SER B 1 8 ? 37.469 31.453 -42.656 1 28.53 8 SER B O 1
ATOM 3517 N N . LEU B 1 9 ? 36.031 32.812 -43.469 1 27.73 9 LEU B N 1
ATOM 3518 C CA . LEU B 1 9 ? 35 32.844 -42.438 1 27.73 9 LEU B CA 1
ATOM 3519 C C . LEU B 1 9 ? 34.219 31.531 -42.469 1 27.73 9 LEU B C 1
ATOM 3521 O O . LEU B 1 9 ? 33.594 31.188 -43.469 1 27.73 9 LEU B O 1
ATOM 3525 N N . ALA B 1 10 ? 34.781 30.453 -41.812 1 28.94 10 ALA B N 1
ATOM 3526 C CA . ALA B 1 10 ? 34 29.234 -41.594 1 28.94 10 ALA B CA 1
ATOM 3527 C 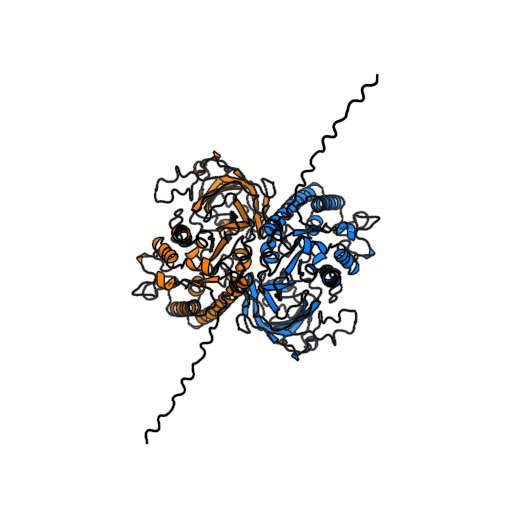C . ALA B 1 10 ? 32.688 29.547 -40.875 1 28.94 10 ALA B C 1
ATOM 3529 O O . ALA B 1 10 ? 32.656 30.062 -39.781 1 28.94 10 ALA B O 1
ATOM 3530 N N . LEU B 1 11 ? 31.609 29.922 -41.594 1 29.16 11 LEU B N 1
ATOM 3531 C CA . LEU B 1 11 ? 30.266 30.016 -41.062 1 29.16 11 LEU B CA 1
ATOM 3532 C C . LEU B 1 11 ? 29.859 28.734 -40.344 1 29.16 11 LEU B C 1
ATOM 3534 O O . LEU B 1 11 ? 29.844 27.656 -40.969 1 29.16 11 LEU B O 1
ATOM 3538 N N . SER B 1 12 ? 30.281 28.594 -39.062 1 28.06 12 SER B N 1
ATOM 3539 C CA . SER B 1 12 ? 29.797 27.516 -38.188 1 28.06 12 SER B CA 1
ATOM 3540 C C . SER B 1 12 ? 28.281 27.453 -38.219 1 28.06 12 SER B C 1
ATOM 3542 O O . SER B 1 12 ? 27.609 28.469 -38.062 1 28.06 12 SER B O 1
ATOM 3544 N N . SER B 1 13 ? 27.734 26.547 -39 1 28.98 13 SER B N 1
ATOM 3545 C CA . SER B 1 13 ? 26.312 26.188 -39 1 28.98 13 SER B CA 1
ATOM 3546 C C . SER B 1 13 ? 25.828 25.906 -37.562 1 28.98 13 SER B C 1
ATOM 3548 O O . SER B 1 13 ? 26.422 25.094 -36.844 1 28.98 13 SER B O 1
ATOM 3550 N N . LEU B 1 14 ? 25.328 26.953 -36.875 1 30.88 14 LEU B N 1
ATOM 3551 C CA . LEU B 1 14 ? 24.562 26.812 -35.656 1 30.88 14 LEU B CA 1
ATOM 3552 C C . LEU B 1 14 ? 23.484 25.75 -35.812 1 30.88 14 LEU B C 1
ATOM 3554 O O . LEU B 1 14 ? 22.578 25.891 -36.625 1 30.88 14 LEU B O 1
ATOM 3558 N N . SER B 1 15 ? 23.906 24.5 -35.656 1 30.16 15 SER B N 1
ATOM 3559 C CA . SER B 1 15 ? 22.906 23.453 -35.531 1 30.16 15 SER B CA 1
ATOM 3560 C C . SER B 1 15 ? 21.859 23.797 -34.5 1 30.16 15 SER B C 1
ATOM 3562 O O . SER B 1 15 ? 22.188 24.062 -33.344 1 30.16 15 SER B O 1
ATOM 3564 N N . LEU B 1 16 ? 20.766 24.391 -34.906 1 29.44 16 LEU B N 1
ATOM 3565 C CA . LEU B 1 16 ? 19.562 24.516 -34.062 1 29.44 16 LEU B CA 1
ATOM 3566 C C . LEU B 1 16 ? 19.156 23.172 -33.5 1 29.44 16 LEU B C 1
ATOM 3568 O O . LEU B 1 16 ? 18.797 22.25 -34.25 1 29.44 16 LEU B O 1
ATOM 3572 N N . ILE B 1 17 ? 19.828 22.812 -32.406 1 33.38 17 ILE B N 1
ATOM 3573 C CA . ILE B 1 17 ? 19.297 21.703 -31.641 1 33.38 17 ILE B CA 1
ATOM 3574 C C . ILE B 1 17 ? 17.859 22 -31.234 1 33.38 17 ILE B C 1
ATOM 3576 O O . ILE B 1 17 ? 17.594 22.938 -30.469 1 33.38 17 ILE B O 1
ATOM 3580 N N . SER B 1 18 ? 16.938 21.766 -32.125 1 30.78 18 SER B N 1
ATOM 3581 C CA . SER B 1 18 ? 15.539 21.766 -31.688 1 30.78 18 SER B CA 1
ATOM 3582 C C . SER B 1 18 ? 15.328 20.812 -30.516 1 30.78 18 SER B C 1
ATOM 3584 O O . SER B 1 18 ? 15.508 19.609 -30.641 1 30.78 18 SER B O 1
ATOM 3586 N N . PHE B 1 19 ? 15.547 21.312 -29.328 1 32.84 19 PHE B N 1
ATOM 3587 C CA . PHE B 1 19 ? 15.031 20.609 -28.156 1 32.84 19 PHE B CA 1
ATOM 3588 C C . PHE B 1 19 ? 13.531 20.344 -28.297 1 32.84 19 PHE B C 1
ATOM 3590 O O . PHE B 1 19 ? 12.727 21.281 -28.281 1 32.84 19 PHE B O 1
ATOM 3597 N N . SER B 1 20 ? 13.211 19.359 -29.078 1 31.33 20 SER B N 1
ATOM 3598 C CA . SER B 1 20 ? 11.828 18.906 -28.891 1 31.33 20 SER B CA 1
ATOM 3599 C C . SER B 1 20 ? 11.539 18.609 -27.422 1 31.33 20 SER B C 1
ATOM 3601 O O . SER B 1 20 ? 12.133 17.688 -26.844 1 31.33 20 SER B O 1
ATOM 3603 N N . LEU B 1 21 ? 11.141 19.625 -26.719 1 33.28 21 LEU B N 1
ATOM 3604 C CA . LEU B 1 21 ? 10.461 19.422 -25.453 1 33.28 21 LEU B CA 1
ATOM 3605 C C . LEU B 1 21 ? 9.398 18.344 -25.562 1 33.28 21 LEU B C 1
ATOM 3607 O O . LEU B 1 21 ? 8.391 18.516 -26.25 1 33.28 21 LEU B O 1
ATOM 3611 N N . ALA B 1 22 ? 9.922 17.156 -25.5 1 32.34 22 ALA B N 1
ATOM 3612 C CA . ALA B 1 22 ? 8.93 16.109 -25.312 1 32.34 22 ALA B CA 1
ATOM 3613 C C . ALA B 1 22 ? 7.996 16.422 -24.156 1 32.34 22 ALA B C 1
ATOM 3615 O O . ALA B 1 22 ? 8.406 16.359 -22.984 1 32.34 22 ALA B O 1
ATOM 3616 N N . LEU B 1 23 ? 7.023 17.219 -24.406 1 32.19 23 LEU B N 1
ATOM 3617 C CA . LEU B 1 23 ? 5.883 17.281 -23.5 1 32.19 23 LEU B CA 1
ATOM 3618 C C . LEU B 1 23 ? 5.348 15.891 -23.203 1 32.19 23 LEU B C 1
ATOM 3620 O O . LEU B 1 23 ? 4.922 15.172 -24.109 1 32.19 23 LEU B O 1
ATOM 3624 N N . SER B 1 24 ? 6.016 15.273 -22.281 1 30.72 24 SER B N 1
ATOM 3625 C CA . SER B 1 24 ? 5.539 13.984 -21.781 1 30.72 24 SER B CA 1
ATOM 3626 C C . SER B 1 24 ? 4.047 14.039 -21.469 1 30.72 24 SER B C 1
ATOM 3628 O O . SER B 1 24 ? 3.604 14.867 -20.672 1 30.72 24 SER B O 1
ATOM 3630 N N . PRO B 1 25 ? 3.232 13.484 -22.344 1 31.09 25 PRO B N 1
ATOM 3631 C CA . PRO B 1 25 ? 1.777 13.516 -22.172 1 31.09 25 PRO B CA 1
ATOM 3632 C C . PRO B 1 25 ? 1.297 12.719 -20.969 1 31.09 25 PRO B C 1
ATOM 3634 O O . PRO B 1 25 ? 0.098 12.461 -20.828 1 31.09 25 PRO B O 1
ATOM 3637 N N . ARG B 1 26 ? 1.994 12.43 -19.984 1 33.47 26 ARG B N 1
ATOM 3638 C CA . ARG B 1 26 ? 1.413 11.367 -19.172 1 33.47 26 ARG B CA 1
ATOM 3639 C C . ARG B 1 26 ? 0.021 11.75 -18.688 1 33.47 26 ARG B C 1
ATOM 3641 O O . ARG B 1 26 ? -0.588 11.016 -17.891 1 33.47 26 ARG B O 1
ATOM 3648 N N . TRP B 1 27 ? -0.132 13.016 -18.188 1 34.75 27 TRP B N 1
ATOM 3649 C CA . TRP B 1 27 ? -1.433 13.156 -17.531 1 34.75 27 TRP B CA 1
ATOM 3650 C C . TRP B 1 27 ? -2.564 12.93 -18.531 1 34.75 27 TRP B C 1
ATOM 3652 O O . TRP B 1 27 ? -2.924 13.836 -19.297 1 34.75 27 TRP B O 1
ATOM 3662 N N . LEU B 1 28 ? -2.482 11.898 -19.141 1 34.34 28 LEU B N 1
ATOM 3663 C CA . LEU B 1 28 ? -3.705 11.781 -19.922 1 34.34 28 LEU B CA 1
ATOM 3664 C C . LEU B 1 28 ? -4.938 11.984 -19.047 1 34.34 28 LEU B C 1
ATOM 3666 O O . LEU B 1 28 ? -5.203 11.18 -18.156 1 34.34 28 LEU B O 1
ATOM 3670 N N . LEU B 1 29 ? -5.312 13.086 -18.75 1 39.56 29 LEU B N 1
ATOM 3671 C CA . LEU B 1 29 ? -6.602 13.586 -18.281 1 39.56 29 LEU B CA 1
ATOM 3672 C C . LEU B 1 29 ? -7.742 12.727 -18.812 1 39.56 29 LEU B C 1
ATOM 3674 O O . LEU B 1 29 ? -8.031 12.734 -20 1 39.56 29 LEU B O 1
ATOM 3678 N N . SER B 1 30 ? -7.855 11.508 -18.266 1 47.12 30 SER B N 1
ATOM 3679 C CA . SER B 1 30 ? -9.141 10.922 -18.625 1 47.12 30 SER B CA 1
ATOM 3680 C C . SER B 1 30 ? -10.258 11.961 -18.562 1 47.12 30 SER B C 1
ATOM 3682 O O . SER B 1 30 ? -10.297 12.781 -17.641 1 47.12 30 SER B O 1
ATOM 3684 N N . SER B 1 31 ? -10.688 12.242 -19.672 1 59.34 31 SER B N 1
ATOM 3685 C CA . SER B 1 31 ? -11.797 13.172 -19.875 1 59.34 31 SER B CA 1
ATOM 3686 C C . SER B 1 31 ? -12.93 12.898 -18.891 1 59.34 31 SER B C 1
ATOM 3688 O O . SER B 1 31 ? -13.984 13.547 -18.953 1 59.34 31 SER B O 1
ATOM 3690 N N . GLN B 1 32 ? -12.445 11.906 -17.812 1 82.81 32 GLN B N 1
ATOM 3691 C CA . GLN B 1 32 ? -13.57 11.531 -16.953 1 82.81 32 GLN B CA 1
ATOM 3692 C C . GLN B 1 32 ? -13.32 11.93 -15.508 1 82.81 32 GLN B C 1
ATOM 3694 O O . GLN B 1 32 ? -12.172 12.086 -15.086 1 82.81 32 GLN B O 1
ATOM 3699 N N . GLN B 1 33 ? -14.25 12.219 -14.891 1 95 33 GLN B N 1
ATOM 3700 C CA . GLN B 1 33 ? -14.258 12.477 -13.453 1 95 33 GLN B CA 1
ATOM 3701 C C . GLN B 1 33 ? -13.609 11.328 -12.688 1 95 33 GLN B C 1
ATOM 3703 O O . GLN B 1 33 ? -13.602 10.188 -13.156 1 95 33 GLN B O 1
ATOM 3708 N N . HIS B 1 34 ? -12.898 11.641 -11.68 1 97.25 34 HIS B N 1
ATOM 3709 C CA . HIS B 1 34 ? -12.234 10.633 -10.867 1 97.25 34 HIS B CA 1
ATOM 3710 C C . HIS B 1 34 ? -12.164 11.062 -9.406 1 97.25 34 HIS B C 1
ATOM 3712 O O . HIS B 1 34 ? -12.391 12.234 -9.086 1 97.25 34 HIS B O 1
ATOM 3718 N N . TRP B 1 35 ? -11.914 10.125 -8.531 1 98.31 35 TRP B N 1
ATOM 3719 C CA . TRP B 1 35 ? -11.727 10.398 -7.109 1 98.31 35 TRP B CA 1
ATOM 3720 C C . TRP B 1 35 ? -10.328 10.945 -6.836 1 98.31 35 TRP B C 1
ATOM 3722 O O . TRP B 1 35 ? -9.344 10.414 -7.348 1 98.31 35 TRP B O 1
ATOM 3732 N N . THR B 1 36 ? -10.227 12 -6.062 1 98.62 36 THR B N 1
ATOM 3733 C CA . THR B 1 36 ? -8.969 12.609 -5.66 1 98.62 36 THR B CA 1
ATOM 3734 C C . THR B 1 36 ? -8.969 12.906 -4.164 1 98.62 36 THR B C 1
ATOM 3736 O O . THR B 1 36 ? -9.945 13.438 -3.629 1 98.62 36 THR B O 1
ATOM 3739 N N . ASP B 1 37 ? -7.879 12.523 -3.502 1 98.81 37 ASP B N 1
ATOM 3740 C CA . ASP B 1 37 ? -7.75 12.891 -2.092 1 98.81 37 ASP B CA 1
ATOM 3741 C C . ASP B 1 37 ? -7.719 14.406 -1.913 1 98.81 37 ASP B C 1
ATOM 3743 O O . ASP B 1 37 ? -6.859 15.086 -2.48 1 98.81 37 ASP B O 1
ATOM 3747 N N . ILE B 1 38 ? -8.617 14.891 -1.123 1 98.88 38 ILE B N 1
ATOM 3748 C CA . ILE B 1 38 ? -8.641 16.328 -0.848 1 98.88 38 ILE B CA 1
ATOM 3749 C C . ILE B 1 38 ? -8.352 16.562 0.631 1 98.88 38 ILE B C 1
ATOM 3751 O O . ILE B 1 38 ? -8.32 17.719 1.081 1 98.88 38 ILE B O 1
ATOM 3755 N N . TRP B 1 39 ? -8.18 15.562 1.372 1 98.81 39 TRP B N 1
ATOM 3756 C CA . TRP B 1 39 ? -7.656 15.555 2.732 1 98.81 39 TRP B CA 1
ATOM 3757 C C . TRP B 1 39 ? -7.125 14.172 3.1 1 98.81 39 TRP B C 1
ATOM 3759 O O . TRP B 1 39 ? -7.727 13.156 2.75 1 98.81 39 TRP B O 1
ATOM 3769 N N . THR B 1 40 ? -6 14.086 3.834 1 98.75 40 THR B N 1
ATOM 3770 C CA . THR B 1 40 ? -5.508 12.812 4.355 1 98.75 40 THR B CA 1
ATOM 3771 C C . THR B 1 40 ? -4.977 12.984 5.777 1 98.75 40 THR B C 1
ATOM 3773 O O . THR B 1 40 ? -4.621 14.094 6.184 1 98.75 40 THR B O 1
ATOM 3776 N N . ALA B 1 41 ? -5.004 11.914 6.512 1 97.56 41 ALA B N 1
ATOM 3777 C CA . ALA B 1 41 ? -4.289 11.727 7.77 1 97.56 41 ALA B CA 1
ATOM 3778 C C . ALA B 1 41 ? -3.539 10.398 7.777 1 97.56 41 ALA B C 1
ATOM 3780 O O . ALA B 1 41 ? -4.137 9.336 7.582 1 97.56 41 ALA B O 1
ATOM 3781 N N . THR B 1 42 ? -2.281 10.461 7.977 1 96.38 42 THR B N 1
ATOM 3782 C CA . THR B 1 42 ? -1.478 9.25 7.957 1 96.38 42 THR B CA 1
ATOM 3783 C C . THR B 1 42 ? -1.881 8.312 9.094 1 96.38 42 THR B C 1
ATOM 3785 O O . THR B 1 42 ? -1.847 8.703 10.266 1 96.38 42 THR B O 1
ATOM 3788 N N . PRO B 1 43 ? -2.23 7.062 8.789 1 94.69 43 PRO B N 1
ATOM 3789 C CA . PRO B 1 43 ? -2.529 6.098 9.852 1 94.69 43 PRO B CA 1
ATOM 3790 C C . PRO B 1 43 ? -1.321 5.805 10.734 1 94.69 43 PRO B C 1
ATOM 3792 O O . PRO B 1 43 ? -0.196 5.707 10.242 1 94.69 43 PRO B O 1
ATOM 3795 N N . PHE B 1 44 ? -1.635 5.719 11.953 1 92.94 44 PHE B N 1
ATOM 3796 C CA . PHE B 1 44 ? -0.641 5.426 12.984 1 92.94 44 PHE B CA 1
ATOM 3797 C C . PHE B 1 44 ? -1.212 4.484 14.031 1 92.94 44 PHE B C 1
ATOM 3799 O O . PHE B 1 44 ? -2.422 4.469 14.273 1 92.94 44 PHE B O 1
ATOM 3806 N N . SER B 1 45 ? -0.314 3.693 14.594 1 92.62 45 SER B N 1
ATOM 3807 C CA . SER B 1 45 ? -0.717 2.807 15.68 1 92.62 45 SER B CA 1
ATOM 3808 C C . SER B 1 45 ? -0.97 3.588 16.969 1 92.62 45 SER B C 1
ATOM 3810 O O . SER B 1 45 ? -0.081 4.285 17.453 1 92.62 45 SER B O 1
ATOM 3812 N N . ALA B 1 46 ? -2.15 3.496 17.453 1 91.88 46 ALA B N 1
ATOM 3813 C CA . ALA B 1 46 ? -2.541 4.152 18.703 1 91.88 46 ALA B CA 1
ATOM 3814 C C . ALA B 1 46 ? -2.822 3.125 19.797 1 91.88 46 ALA B C 1
ATOM 3816 O O . ALA B 1 46 ? -3.844 2.436 19.766 1 91.88 46 ALA B O 1
ATOM 3817 N N . PRO B 1 47 ? -1.965 3.064 20.812 1 90.62 47 PRO B N 1
ATOM 3818 C CA . PRO B 1 47 ? -2.244 2.133 21.906 1 90.62 47 PRO B CA 1
ATOM 3819 C C . PRO B 1 47 ? -3.5 2.504 22.688 1 90.62 47 PRO B C 1
ATOM 3821 O O . PRO B 1 47 ? -3.664 3.66 23.094 1 90.62 47 PRO B O 1
ATOM 3824 N N . VAL B 1 48 ? -4.297 1.535 22.938 1 91.06 48 VAL B N 1
ATOM 3825 C CA . VAL B 1 48 ? -5.578 1.731 23.609 1 91.06 48 VAL B CA 1
ATOM 3826 C C . VAL B 1 48 ? -5.348 2.301 25 1 91.06 48 VAL B C 1
ATOM 3828 O O . VAL B 1 48 ? -6.125 3.135 25.484 1 91.06 48 VAL B O 1
ATOM 3831 N N . VAL B 1 49 ? -4.277 1.955 25.594 1 87.19 49 VAL B N 1
ATOM 3832 C CA . VAL B 1 49 ? -3.975 2.354 26.969 1 87.19 49 VAL B CA 1
ATOM 3833 C C . VAL B 1 49 ? -3.775 3.865 27.031 1 87.19 49 VAL B C 1
ATOM 3835 O O . VAL B 1 49 ? -3.898 4.465 28.109 1 87.19 49 VAL B O 1
ATOM 3838 N N . ASN B 1 50 ? -3.492 4.523 25.906 1 86.06 50 ASN B N 1
ATOM 3839 C CA . ASN B 1 50 ? -3.209 5.953 25.875 1 86.06 50 ASN B CA 1
ATOM 3840 C C . ASN B 1 50 ? -4.461 6.766 25.578 1 86.06 50 ASN B C 1
ATOM 3842 O O . ASN B 1 50 ? -4.422 8 25.562 1 86.06 50 ASN B O 1
ATOM 3846 N N . LEU B 1 51 ? -5.574 6.094 25.312 1 88.5 51 LEU B N 1
ATOM 3847 C CA . LEU B 1 51 ? -6.832 6.801 25.109 1 88.5 51 LEU B CA 1
ATOM 3848 C C . LEU B 1 51 ? -7.344 7.406 26.406 1 88.5 51 LEU B C 1
ATOM 3850 O O . LEU B 1 51 ? -6.941 6.988 27.5 1 88.5 51 LEU B O 1
ATOM 3854 N N . PRO B 1 52 ? -8.211 8.461 26.25 1 84.19 52 PRO B N 1
ATOM 3855 C CA . PRO B 1 52 ? -8.758 9.055 27.484 1 84.19 52 PRO B CA 1
ATOM 3856 C C . PRO B 1 52 ? -9.508 8.039 28.344 1 84.19 52 PRO B C 1
ATOM 3858 O O . PRO B 1 52 ? -10.117 7.105 27.812 1 84.19 52 PRO B O 1
ATOM 3861 N N . SER B 1 53 ? -9.43 8.414 29.641 1 84.62 53 SER B N 1
ATOM 3862 C CA . SER B 1 53 ? -10.156 7.57 30.578 1 84.62 53 SER B CA 1
ATOM 3863 C C . SER B 1 53 ? -11.633 7.496 30.219 1 84.62 53 SER B C 1
ATOM 3865 O O . SER B 1 53 ? -12.25 8.508 29.875 1 84.62 53 SER B O 1
ATOM 3867 N N . GLY B 1 54 ? -12.164 6.273 30.312 1 87.38 54 GLY B N 1
ATOM 3868 C CA . GLY B 1 54 ? -13.562 6.074 29.969 1 87.38 54 GLY B CA 1
ATOM 3869 C C . GLY B 1 54 ? -13.773 5.582 28.547 1 87.38 54 GLY B C 1
ATOM 3870 O O . GLY B 1 54 ? -14.859 5.117 28.203 1 87.38 54 GLY B O 1
ATOM 3871 N N . PHE B 1 55 ? -12.719 5.691 27.797 1 91.38 55 PHE B N 1
ATOM 3872 C CA . PHE B 1 55 ? -12.852 5.289 26.406 1 91.38 55 PHE B CA 1
ATOM 3873 C C . PHE B 1 55 ? -11.812 4.23 26.047 1 91.38 55 PHE B C 1
ATOM 3875 O O . PHE B 1 55 ? -11.586 3.949 24.859 1 91.38 55 PHE B O 1
ATOM 3882 N N . ASN B 1 56 ? -11.125 3.709 27.062 1 86.12 56 ASN B N 1
ATOM 3883 C CA . ASN B 1 56 ? -10.055 2.725 26.922 1 86.12 56 ASN B CA 1
ATOM 3884 C C . ASN B 1 56 ? -10.305 1.501 27.797 1 86.12 56 ASN B C 1
ATOM 3886 O O . ASN B 1 56 ? -9.391 1.018 28.469 1 86.12 56 ASN B O 1
ATOM 3890 N N . GLN B 1 57 ? -11.57 1.141 27.875 1 76.12 57 GLN B N 1
ATOM 3891 C CA . GLN B 1 57 ? -11.844 -0.021 28.719 1 76.12 57 GLN B CA 1
ATOM 3892 C C . GLN B 1 57 ? -10.984 -1.214 28.297 1 76.12 57 GLN B C 1
ATOM 3894 O O . GLN B 1 57 ? -10.492 -1.272 27.172 1 76.12 57 GLN B O 1
ATOM 3899 N N . THR B 1 58 ? -10.797 -2.01 29.297 1 68.5 58 THR B N 1
ATOM 3900 C CA . THR B 1 58 ? -9.898 -3.139 29.078 1 68.5 58 THR B CA 1
ATOM 3901 C C . THR B 1 58 ? -10.367 -3.98 27.891 1 68.5 58 THR B C 1
ATOM 3903 O O . THR B 1 58 ? -11.461 -4.551 27.922 1 68.5 58 THR B O 1
ATOM 3906 N N . GLY B 1 59 ? -9.641 -3.895 26.875 1 71.38 59 GLY B N 1
ATOM 3907 C CA . GLY B 1 59 ? -9.797 -4.715 25.688 1 71.38 59 GLY B CA 1
ATOM 3908 C C . GLY B 1 59 ? -10.734 -4.105 24.656 1 71.38 59 GLY B C 1
ATOM 3909 O O . GLY B 1 59 ? -11.148 -4.777 23.719 1 71.38 59 GLY B O 1
ATOM 3910 N N . ALA B 1 60 ? -11.188 -2.885 24.953 1 86.75 60 ALA B N 1
ATOM 3911 C CA . ALA B 1 60 ? -12.07 -2.311 23.938 1 86.75 60 ALA B CA 1
ATOM 3912 C C . ALA B 1 60 ? -11.891 -0.798 23.859 1 86.75 60 ALA B C 1
ATOM 3914 O O . ALA B 1 60 ? -12.039 -0.092 24.859 1 86.75 60 ALA B O 1
ATOM 3915 N N . ALA B 1 61 ? -11.523 -0.316 22.797 1 95 61 ALA B N 1
ATOM 3916 C CA . ALA B 1 61 ? -11.445 1.115 22.516 1 95 61 ALA B CA 1
ATOM 3917 C C . ALA B 1 61 ? -12.789 1.653 22.031 1 95 61 ALA B C 1
ATOM 3919 O O . ALA B 1 61 ? -13.438 1.053 21.172 1 95 61 ALA B O 1
ATOM 3920 N N . PHE B 1 62 ? -13.305 2.73 22.734 1 97.12 62 PHE B N 1
ATOM 3921 C CA . PHE B 1 62 ? -14.453 3.514 22.297 1 97.12 62 PHE B CA 1
ATOM 3922 C C . PHE B 1 62 ? -15.711 2.66 22.266 1 97.12 62 PHE B C 1
ATOM 3924 O O . PHE B 1 62 ? -16.453 2.684 21.281 1 97.12 62 PHE B O 1
ATOM 3931 N N . SER B 1 63 ? -15.852 1.811 23.25 1 96 63 SER B N 1
ATOM 3932 C CA . SER B 1 63 ? -17.125 1.104 23.438 1 96 63 SER B CA 1
ATOM 3933 C C . SER B 1 63 ? -18.266 2.076 23.688 1 96 63 SER B C 1
ATOM 3935 O O . SER B 1 63 ? -18.141 2.988 24.516 1 96 63 SER B O 1
ATOM 3937 N N . ASN B 1 64 ? -19.391 1.872 22.938 1 96.56 64 ASN B N 1
ATOM 3938 C CA . ASN B 1 64 ? -20.562 2.727 23.062 1 96.56 64 ASN B CA 1
ATOM 3939 C C . ASN B 1 64 ? -20.188 4.207 22.984 1 96.56 64 ASN B C 1
ATOM 3941 O O . ASN B 1 64 ? -20.547 4.984 23.875 1 96.56 64 ASN B O 1
ATOM 3945 N N . THR B 1 65 ? -19.469 4.582 22 1 97.56 65 THR B N 1
ATOM 3946 C CA . THR B 1 65 ? -18.891 5.914 21.938 1 97.56 65 THR B CA 1
ATOM 3947 C C . THR B 1 65 ? -19.062 6.523 20.547 1 97.56 65 THR B C 1
ATOM 3949 O O . THR B 1 65 ? -18.906 5.832 19.531 1 97.56 65 THR B O 1
ATOM 3952 N N . THR B 1 66 ? -19.406 7.762 20.484 1 98.5 66 THR B N 1
ATOM 3953 C CA . THR B 1 66 ? -19.344 8.547 19.25 1 98.5 66 THR B CA 1
ATOM 3954 C C . THR B 1 66 ? -18.094 9.422 19.234 1 98.5 66 THR B C 1
ATOM 3956 O O . THR B 1 66 ? -17.781 10.086 20.219 1 98.5 66 THR B O 1
ATOM 3959 N N . LEU B 1 67 ? -17.391 9.344 18.203 1 98.5 67 LEU B N 1
ATOM 3960 C CA . LEU B 1 67 ? -16.328 10.281 17.875 1 98.5 67 LEU B CA 1
ATOM 3961 C C . LEU B 1 67 ? -16.812 11.336 16.891 1 98.5 67 LEU B C 1
ATOM 3963 O O . LEU B 1 67 ? -17.375 11 15.844 1 98.5 67 LEU B O 1
ATOM 3967 N N . ARG B 1 68 ? -16.703 12.594 17.219 1 98.5 68 ARG B N 1
ATOM 3968 C CA . ARG B 1 68 ? -16.922 13.68 16.266 1 98.5 68 ARG B CA 1
ATOM 3969 C C . ARG B 1 68 ? -15.617 14.367 15.906 1 98.5 68 ARG B C 1
ATOM 3971 O O . ARG B 1 68 ? -14.945 14.945 16.766 1 98.5 68 ARG B O 1
ATOM 3978 N N . GLN B 1 69 ? -15.32 14.297 14.656 1 98.5 69 GLN B N 1
ATOM 3979 C CA . GLN B 1 69 ? -14.047 14.773 14.125 1 98.5 69 GLN B CA 1
ATOM 3980 C C . GLN B 1 69 ? -14.258 15.742 12.969 1 98.5 69 GLN B C 1
ATOM 3982 O O . GLN B 1 69 ? -15.102 15.508 12.102 1 98.5 69 GLN B O 1
ATOM 3987 N N . THR B 1 70 ? -13.578 16.891 13.008 1 97.81 70 THR B N 1
ATOM 3988 C CA . THR B 1 70 ? -13.633 17.812 11.875 1 97.81 70 THR B CA 1
ATOM 3989 C C . THR B 1 70 ? -12.344 17.734 11.062 1 97.81 70 THR B C 1
ATOM 3991 O O . THR B 1 70 ? -11.273 17.453 11.602 1 97.81 70 THR B O 1
ATOM 3994 N N . VAL B 1 71 ? -12.492 17.922 9.789 1 97.94 71 VAL B N 1
ATOM 3995 C CA . VAL B 1 71 ? -11.32 17.984 8.922 1 97.94 71 VAL B CA 1
ATOM 3996 C C . VAL B 1 71 ? -11.422 19.203 8.016 1 97.94 71 VAL B C 1
ATOM 3998 O O . VAL B 1 71 ? -12.516 19.672 7.707 1 97.94 71 VAL B O 1
ATOM 4001 N N . HIS B 1 72 ? -10.297 19.797 7.68 1 97.31 72 HIS B N 1
ATOM 4002 C CA . HIS B 1 72 ? -10.141 20.922 6.766 1 97.31 72 HIS B CA 1
ATOM 4003 C C . HIS B 1 72 ? -9.734 20.453 5.375 1 97.31 72 HIS B C 1
ATOM 4005 O O . HIS B 1 72 ? -8.562 20.172 5.125 1 97.31 72 HIS B O 1
ATOM 4011 N N . VAL B 1 73 ? -10.711 20.344 4.449 1 97.88 73 VAL B N 1
ATOM 4012 C CA . VAL B 1 73 ? -10.391 19.844 3.117 1 97.88 73 VAL B CA 1
ATOM 4013 C C . VAL B 1 73 ? -9.703 20.938 2.307 1 97.88 73 VAL B C 1
ATOM 4015 O O . VAL B 1 73 ? -9.875 22.141 2.58 1 97.88 73 VAL B O 1
ATOM 4018 N N . THR B 1 74 ? -8.898 20.562 1.355 1 97.94 74 THR B N 1
ATOM 4019 C CA . THR B 1 74 ? -8.18 21.531 0.537 1 97.94 74 THR B CA 1
ATOM 4020 C C . THR B 1 74 ? -8.977 21.891 -0.716 1 97.94 74 THR B C 1
ATOM 4022 O O . THR B 1 74 ? -9.625 22.938 -0.773 1 97.94 74 THR B O 1
ATOM 4025 N N . LEU B 1 75 ? -9.133 20.953 -1.633 1 97.75 75 LEU B N 1
ATOM 4026 C CA . LEU B 1 75 ? -9.828 21.188 -2.893 1 97.75 75 LEU B CA 1
ATOM 4027 C C . LEU B 1 75 ? -11.328 20.953 -2.738 1 97.75 75 LEU B C 1
ATOM 4029 O O . LEU B 1 75 ? -11.742 20.031 -2.025 1 97.75 75 LEU B O 1
ATOM 4033 N N . GLY B 1 76 ? -12.125 21.812 -3.443 1 97.75 76 GLY B N 1
ATOM 4034 C CA . GLY B 1 76 ? -13.57 21.641 -3.441 1 97.75 76 GLY B CA 1
ATOM 4035 C C . GLY B 1 76 ? -14.031 20.484 -4.324 1 97.75 76 GLY B C 1
ATOM 4036 O O . GLY B 1 76 ? -13.32 20.078 -5.246 1 97.75 76 GLY B O 1
ATOM 4037 N N . ALA B 1 77 ? -15.164 19.953 -3.992 1 98.44 77 ALA B N 1
ATOM 4038 C CA . ALA B 1 77 ? -15.797 18.875 -4.758 1 98.44 77 ALA B CA 1
ATOM 4039 C C . ALA B 1 77 ? -17.297 18.844 -4.523 1 98.44 77 ALA B C 1
ATOM 4041 O O . ALA B 1 77 ? -17.766 19.141 -3.42 1 98.44 77 ALA B O 1
ATOM 4042 N N . PRO B 1 78 ? -18.078 18.469 -5.527 1 97.88 78 PRO B N 1
ATOM 4043 C CA . PRO B 1 78 ? -19.531 18.375 -5.348 1 97.88 78 PRO B CA 1
ATOM 4044 C C . PRO B 1 78 ? -19.953 17.188 -4.492 1 97.88 78 PRO B C 1
ATOM 4046 O O . PRO B 1 78 ? -21 17.219 -3.848 1 97.88 78 PRO B O 1
ATOM 4049 N N . GLN B 1 79 ? -19.234 16.094 -4.547 1 98.31 79 GLN B N 1
ATOM 4050 C CA . GLN B 1 79 ? -19.453 14.883 -3.76 1 98.31 79 GLN B CA 1
ATOM 4051 C C . GLN B 1 79 ? -18.156 14.391 -3.119 1 98.31 79 GLN B C 1
ATOM 4053 O O . GLN B 1 79 ? -17.078 14.617 -3.658 1 98.31 79 GLN B O 1
ATOM 4058 N N . ILE B 1 80 ? -18.359 13.75 -2.006 1 98.69 80 ILE B N 1
ATOM 4059 C CA . ILE B 1 80 ? -17.172 13.266 -1.307 1 98.69 80 ILE B CA 1
ATOM 4060 C C . ILE B 1 80 ? -17.359 11.805 -0.907 1 98.69 80 ILE B C 1
ATOM 4062 O O . ILE B 1 80 ? -18.484 11.273 -0.996 1 98.69 80 ILE B O 1
ATOM 4066 N N . ARG B 1 81 ? -16.281 11.164 -0.567 1 98.44 81 ARG B N 1
ATOM 4067 C CA . ARG B 1 81 ? -16.172 9.875 0.1 1 98.44 81 ARG B CA 1
ATOM 4068 C C . ARG B 1 81 ? -15.148 9.914 1.23 1 98.44 81 ARG B C 1
ATOM 4070 O O . ARG B 1 81 ? -14.227 10.734 1.207 1 98.44 81 ARG B O 1
ATOM 4077 N N . ILE B 1 82 ? -15.414 9.102 2.172 1 98.81 82 ILE B N 1
ATOM 4078 C CA . ILE B 1 82 ? -14.516 9.047 3.322 1 98.81 82 ILE B CA 1
ATOM 4079 C C . ILE B 1 82 ? -13.891 7.656 3.432 1 98.81 82 ILE B C 1
ATOM 4081 O O . ILE B 1 82 ? -14.578 6.648 3.254 1 98.81 82 ILE B O 1
ATOM 4085 N N . THR B 1 83 ? -12.617 7.59 3.67 1 98.75 83 THR B N 1
ATOM 4086 C CA . THR B 1 83 ? -11.914 6.34 3.916 1 98.75 83 THR B CA 1
ATOM 4087 C C . THR B 1 83 ? -11.688 6.129 5.41 1 98.75 83 THR B C 1
ATOM 4089 O O . THR B 1 83 ? -11.148 7.008 6.09 1 98.75 83 THR B O 1
ATOM 4092 N N . LEU B 1 84 ? -12.125 5.031 5.906 1 98.81 84 LEU B N 1
ATOM 4093 C CA . LEU B 1 84 ? -11.773 4.57 7.246 1 98.81 84 LEU B CA 1
ATOM 4094 C C . LEU B 1 84 ? -10.641 3.551 7.191 1 98.81 84 LEU B C 1
ATOM 4096 O O . LEU B 1 84 ? -10.602 2.711 6.289 1 98.81 84 LEU B O 1
ATOM 4100 N N . SER B 1 85 ? -9.75 3.627 8.195 1 98.31 85 SER B N 1
ATOM 4101 C CA . SER B 1 85 ? -8.594 2.738 8.188 1 98.31 85 SER B CA 1
ATOM 4102 C C . SER B 1 85 ? -8.516 1.929 9.477 1 98.31 85 SER B C 1
ATOM 4104 O O . SER B 1 85 ? -8.703 2.469 10.57 1 98.31 85 SER B O 1
ATOM 4106 N N . ASN B 1 86 ? -8.266 0.648 9.367 1 97.12 86 ASN B N 1
ATOM 4107 C CA . ASN B 1 86 ? -7.906 -0.269 10.445 1 97.12 86 ASN B CA 1
ATOM 4108 C C . ASN B 1 86 ? -6.527 -0.884 10.219 1 97.12 86 ASN B C 1
ATOM 4110 O O . ASN B 1 86 ? -6.301 -2.047 10.555 1 97.12 86 ASN B O 1
ATOM 4114 N N . ASN B 1 87 ? -5.633 -0.135 9.664 1 94.56 87 ASN B N 1
ATOM 4115 C CA . ASN B 1 87 ? -4.301 -0.587 9.273 1 94.56 87 ASN B CA 1
ATOM 4116 C C . ASN B 1 87 ? -3.529 -1.151 10.469 1 94.56 87 ASN B C 1
ATOM 4118 O O . ASN B 1 87 ? -2.715 -2.062 10.305 1 94.56 87 ASN B O 1
ATOM 4122 N N . PHE B 1 88 ? -3.762 -0.585 11.594 1 93.12 88 PHE B N 1
ATOM 4123 C CA . PHE B 1 88 ? -2.916 -0.941 12.734 1 93.12 88 PHE B CA 1
ATOM 4124 C C . PHE B 1 88 ? -3.74 -1.585 13.836 1 93.12 88 PHE B C 1
ATOM 4126 O O . PHE B 1 88 ? -3.221 -1.868 14.922 1 93.12 88 PHE B O 1
ATOM 4133 N N . GLY B 1 89 ? -5.043 -1.735 13.547 1 93.31 89 GLY B N 1
ATOM 4134 C CA . GLY B 1 89 ? -5.867 -2.416 14.539 1 93.31 89 GLY B CA 1
ATOM 4135 C C . GLY B 1 89 ? -5.613 -3.912 14.594 1 93.31 89 GLY B C 1
ATOM 4136 O O . GLY B 1 89 ? -5.422 -4.555 13.562 1 93.31 89 GLY B O 1
ATOM 4137 N N . ASN B 1 90 ? -5.645 -4.484 15.797 1 89.62 90 ASN B N 1
ATOM 4138 C CA . ASN B 1 90 ? -5.434 -5.918 15.977 1 89.62 90 ASN B CA 1
ATOM 4139 C C . ASN B 1 90 ? -6.711 -6.711 15.703 1 89.62 90 ASN B C 1
ATOM 4141 O O . ASN B 1 90 ? -6.656 -7.922 15.484 1 89.62 90 ASN B O 1
ATOM 4145 N N . GLN B 1 91 ? -7.785 -6.027 15.828 1 93.5 91 GLN B N 1
ATOM 4146 C CA . GLN B 1 91 ? -9.094 -6.641 15.625 1 93.5 91 GLN B CA 1
ATOM 4147 C C . GLN B 1 91 ? -9.953 -5.801 14.688 1 93.5 91 GLN B C 1
ATOM 4149 O O . GLN B 1 91 ? -9.594 -4.672 14.344 1 93.5 91 GLN B O 1
ATOM 4154 N N . ALA B 1 92 ? -11.07 -6.375 14.297 1 95.19 92 ALA B N 1
ATOM 4155 C CA . ALA B 1 92 ? -11.961 -5.699 13.352 1 95.19 92 ALA B CA 1
ATOM 4156 C C . ALA B 1 92 ? -12.508 -4.402 13.945 1 95.19 92 ALA B C 1
ATOM 4158 O O . ALA B 1 92 ? -12.828 -4.348 15.133 1 95.19 92 ALA B O 1
ATOM 4159 N N . LEU B 1 93 ? -12.57 -3.357 13.211 1 97.38 93 LEU B N 1
ATOM 4160 C CA . LEU B 1 93 ? -13.273 -2.117 13.531 1 97.38 93 LEU B CA 1
ATOM 4161 C C . LEU B 1 93 ? -14.734 -2.191 13.102 1 97.38 93 LEU B C 1
ATOM 4163 O O . LEU B 1 93 ? -15.031 -2.201 11.906 1 97.38 93 LEU B O 1
ATOM 4167 N N . ASN B 1 94 ? -15.625 -2.258 14.055 1 97.25 94 ASN B N 1
ATOM 4168 C CA . ASN B 1 94 ? -17.062 -2.309 13.789 1 97.25 94 ASN B CA 1
ATOM 4169 C C . ASN B 1 94 ? -17.703 -0.927 13.891 1 97.25 94 ASN B C 1
ATOM 4171 O O . ASN B 1 94 ? -17.812 -0.368 14.984 1 97.25 94 ASN B O 1
ATOM 4175 N N . VAL B 1 95 ? -18.125 -0.368 12.805 1 98.56 95 VAL B N 1
ATOM 4176 C CA . VAL B 1 95 ? -18.828 0.909 12.758 1 98.56 95 VAL B CA 1
ATOM 4177 C C . VAL B 1 95 ? -20.328 0.668 12.734 1 98.56 95 VAL B C 1
ATOM 4179 O O . VAL B 1 95 ? -20.844 0.004 11.836 1 98.56 95 VAL B O 1
ATOM 4182 N N . THR B 1 96 ? -20.984 1.201 13.664 1 98.5 96 THR B N 1
ATOM 4183 C CA . THR B 1 96 ? -22.422 0.974 13.828 1 98.5 96 THR B CA 1
ATOM 4184 C C . THR B 1 96 ? -23.219 2.043 13.094 1 98.5 96 THR B C 1
ATOM 4186 O O . THR B 1 96 ? -24.281 1.753 12.531 1 98.5 96 THR B O 1
ATOM 4189 N N . HIS B 1 97 ? -22.828 3.244 13.258 1 98.69 97 HIS B N 1
ATOM 4190 C CA . HIS B 1 97 ? -23.484 4.395 12.641 1 98.69 97 HIS B CA 1
ATOM 4191 C C . HIS B 1 97 ? -22.469 5.5 12.344 1 98.69 97 HIS B C 1
ATOM 4193 O O . HIS B 1 97 ? -21.578 5.766 13.148 1 98.69 97 HIS B O 1
ATOM 4199 N N . MET B 1 98 ? -22.609 6.109 11.172 1 98.88 98 MET B N 1
ATOM 4200 C CA . MET B 1 98 ? -21.703 7.191 10.781 1 98.88 98 MET B CA 1
ATOM 4201 C C . MET B 1 98 ? -22.469 8.289 10.039 1 98.88 98 MET B C 1
ATOM 4203 O O . MET B 1 98 ? -23.328 7.996 9.203 1 98.88 98 MET B O 1
ATOM 4207 N N . THR B 1 99 ? -22.188 9.531 10.359 1 98.94 99 THR B N 1
ATOM 4208 C CA . THR B 1 99 ? -22.797 10.672 9.672 1 98.94 99 THR B CA 1
ATOM 4209 C C . THR B 1 99 ? -21.719 11.703 9.312 1 98.94 99 THR B C 1
ATOM 4211 O O . THR B 1 99 ? -20.625 11.688 9.867 1 98.94 99 THR B O 1
ATOM 4214 N N . VAL B 1 100 ? -22.078 12.523 8.359 1 98.88 100 VAL B N 1
ATOM 4215 C CA . VAL B 1 100 ? -21.297 13.703 8 1 98.88 100 VAL B CA 1
ATOM 4216 C C . VAL B 1 100 ? -22.203 14.938 8.023 1 98.88 100 VAL B C 1
ATOM 4218 O O . VAL B 1 100 ? -23.391 14.836 7.758 1 98.88 100 VAL B O 1
ATOM 4221 N N . ALA B 1 101 ? -21.672 16.062 8.383 1 98.56 101 ALA B N 1
ATOM 4222 C CA . ALA B 1 101 ? -22.375 17.328 8.43 1 98.56 101 ALA B CA 1
ATOM 4223 C C . ALA B 1 101 ? -21.422 18.5 8.258 1 98.56 101 ALA B C 1
ATOM 4225 O O . ALA B 1 101 ? -20.203 18.328 8.312 1 98.56 101 ALA B O 1
ATOM 4226 N N . TYR B 1 102 ? -21.984 19.641 7.918 1 97.19 102 TYR B N 1
ATOM 4227 C CA . TYR B 1 102 ? -21.203 20.875 8.07 1 97.19 102 TYR B CA 1
ATOM 4228 C C . TYR B 1 102 ? -21.109 21.266 9.539 1 97.19 102 TYR B C 1
ATOM 4230 O O . TYR B 1 102 ? -22.094 21.172 10.281 1 97.19 102 TYR B O 1
ATOM 4238 N N . PRO B 1 103 ? -19.906 21.578 9.914 1 96.62 103 PRO B N 1
ATOM 4239 C CA . PRO B 1 103 ? -19.812 22.062 11.289 1 96.62 103 PRO B CA 1
ATOM 4240 C C . PRO B 1 103 ? -20.469 23.438 11.484 1 96.62 103 PRO B C 1
ATOM 4242 O O . PRO B 1 103 ? -20.578 24.203 10.531 1 96.62 103 PRO B O 1
ATOM 4245 N N . ASP B 1 104 ? -21.016 23.688 12.617 1 91.31 104 ASP B N 1
ATOM 4246 C CA . ASP B 1 104 ? -21.531 25 12.984 1 91.31 104 ASP B CA 1
ATOM 4247 C C . ASP B 1 104 ? -20.422 25.891 13.547 1 91.31 104 ASP B C 1
ATOM 4249 O O . ASP B 1 104 ? -19.547 25.406 14.258 1 91.31 104 ASP B O 1
ATOM 4253 N N . ILE B 1 105 ? -20.344 27.047 13.008 1 75.62 105 ILE B N 1
ATOM 4254 C CA . ILE B 1 105 ? -19.281 27.984 13.359 1 75.62 105 ILE B CA 1
ATOM 4255 C C . ILE B 1 105 ? -19.578 28.625 14.711 1 75.62 105 ILE B C 1
ATOM 4257 O O . ILE B 1 105 ? -18.672 29.047 15.422 1 75.62 105 ILE B O 1
ATOM 4261 N N . ILE B 1 106 ? -20.969 28.438 15.211 1 56.22 106 ILE B N 1
ATOM 4262 C CA . ILE B 1 106 ? -21.391 29.297 16.312 1 56.22 106 ILE B CA 1
ATOM 4263 C C . ILE B 1 106 ? -20.359 29.266 17.422 1 56.22 106 ILE B C 1
ATOM 4265 O O . ILE B 1 106 ? -19.844 30.312 17.844 1 56.22 106 ILE B O 1
ATOM 4269 N N . ASN B 1 107 ? -20.844 28.328 18.469 1 47.44 107 ASN B N 1
ATOM 4270 C CA . ASN B 1 107 ? -20.547 28.484 19.891 1 47.44 107 ASN B CA 1
ATOM 4271 C C . ASN B 1 107 ? -19.078 28.172 20.188 1 47.44 107 ASN B C 1
ATOM 4273 O O . ASN B 1 107 ? -18.719 27.938 21.344 1 47.44 107 ASN B O 1
ATOM 4277 N N . GLY B 1 108 ? -18.438 27.594 19.297 1 40.94 108 GLY B N 1
ATOM 4278 C CA . GLY B 1 108 ? -17.312 27.109 20.078 1 40.94 108 GLY B CA 1
ATOM 4279 C C . GLY B 1 108 ? -16.641 28.172 20.922 1 40.94 108 GLY B C 1
ATOM 4280 O O . GLY B 1 108 ? -17 29.359 20.812 1 40.94 108 GLY B O 1
ATOM 4281 N N . ASP B 1 109 ? -15.742 27.75 21.891 1 38.25 109 ASP B N 1
ATOM 4282 C CA . ASP B 1 109 ? -15.086 28.641 22.844 1 38.25 109 ASP B CA 1
ATOM 4283 C C . ASP B 1 109 ? -14.727 29.984 22.188 1 38.25 109 ASP B C 1
ATOM 4285 O O . ASP B 1 109 ? -14.484 30.031 20.984 1 38.25 109 ASP B O 1
ATOM 4289 N N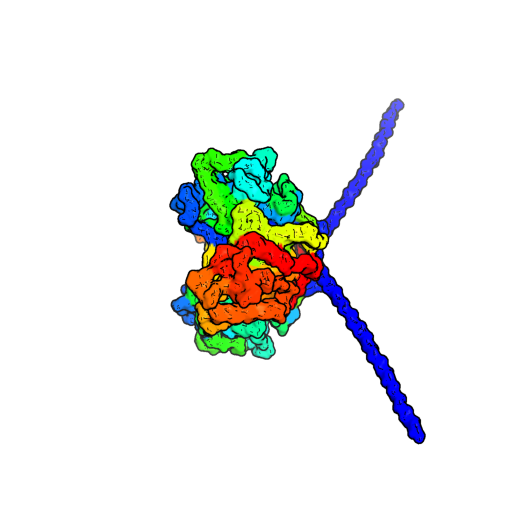 . GLY B 1 110 ? -15.445 31.172 22.406 1 33.62 110 GLY B N 1
ATOM 4290 C CA . GLY B 1 110 ? -15.148 32.594 22.234 1 33.62 110 GLY B CA 1
ATOM 4291 C C . GLY B 1 110 ? -13.812 32.844 21.562 1 33.62 110 GLY B C 1
ATOM 4292 O O . GLY B 1 110 ? -13.398 34 21.438 1 33.62 110 GLY B O 1
ATOM 4293 N N . ASN B 1 111 ? -12.859 32.188 22.031 1 33.81 111 ASN B N 1
ATOM 4294 C CA . ASN B 1 111 ? -11.609 32.75 21.516 1 33.81 111 ASN B CA 1
ATOM 4295 C C . ASN B 1 111 ? -11.602 32.781 19.984 1 33.81 111 ASN B C 1
ATOM 4297 O O . ASN B 1 111 ? -11.695 31.719 19.344 1 33.81 111 ASN B O 1
ATOM 4301 N N . ALA B 1 112 ? -12.18 33.938 19.453 1 34.28 112 ALA B N 1
ATOM 4302 C CA . ALA B 1 112 ? -12.25 34.438 18.094 1 34.28 112 ALA B CA 1
ATOM 4303 C C . ALA B 1 112 ? -11.008 34.062 17.297 1 34.28 112 ALA B C 1
ATOM 4305 O O . ALA B 1 112 ? -10.758 34.594 16.219 1 34.28 112 ALA B O 1
ATOM 4306 N N . THR B 1 113 ? -10.023 33.812 17.766 1 34.06 113 THR B N 1
ATOM 4307 C CA . THR B 1 113 ? -9 33.969 16.734 1 34.06 113 THR B CA 1
ATOM 4308 C C . THR B 1 113 ? -9.391 33.25 15.453 1 34.06 113 THR B C 1
ATOM 4310 O O . THR B 1 113 ? -10.18 32.312 15.484 1 34.06 113 THR B O 1
ATOM 4313 N N . GLY B 1 114 ? -9.336 33.75 14.266 1 37.56 114 GLY B N 1
ATOM 4314 C CA . GLY B 1 114 ? -9.516 33.5 12.844 1 37.56 114 GLY B CA 1
ATOM 4315 C C . GLY B 1 114 ? -10.203 32.188 12.539 1 37.56 114 GLY B C 1
ATOM 4316 O O . GLY B 1 114 ? -10.523 31.906 11.383 1 37.56 114 GLY B O 1
ATOM 4317 N N . ILE B 1 115 ? -10.211 31.125 13.344 1 44.72 115 ILE B N 1
ATOM 4318 C CA . ILE B 1 115 ? -10.57 29.844 12.734 1 44.72 115 ILE B CA 1
ATOM 4319 C C . ILE B 1 115 ? -12.078 29.625 12.867 1 44.72 115 ILE B C 1
ATOM 4321 O O . ILE B 1 115 ? -12.547 29.109 13.883 1 44.72 115 ILE B O 1
ATOM 4325 N N . ASN B 1 116 ? -12.836 30.625 12.633 1 53 116 ASN B N 1
ATOM 4326 C CA . ASN B 1 116 ? -14.258 30.562 12.312 1 53 116 ASN B CA 1
ATOM 4327 C C . ASN B 1 116 ? -14.547 29.453 11.289 1 53 116 ASN B C 1
ATOM 4329 O O . ASN B 1 116 ? -15.398 29.609 10.422 1 53 116 ASN B O 1
ATOM 4333 N N . SER B 1 117 ? -13.781 28.562 11.125 1 67 117 SER B N 1
ATOM 4334 C CA . SER B 1 117 ? -13.867 27.641 9.992 1 67 117 SER B CA 1
ATOM 4335 C C . SER B 1 117 ? -14.641 26.391 10.367 1 67 117 SER B C 1
ATOM 4337 O O . SER B 1 117 ? -15 25.594 9.492 1 67 117 SER B O 1
ATOM 4339 N N . GLY B 1 118 ? -15.156 26.422 11.688 1 90.19 118 GLY B N 1
ATOM 4340 C CA . GLY B 1 118 ? -15.789 25.172 12.094 1 90.19 118 GLY B CA 1
ATOM 4341 C C . GLY B 1 118 ? -14.789 24.094 12.453 1 90.19 118 GLY B C 1
ATOM 4342 O O . GLY B 1 118 ? -15.172 23.016 12.906 1 90.19 118 GLY B O 1
ATOM 4343 N N . THR B 1 119 ? -13.453 24.375 12.32 1 94.62 119 THR B N 1
ATOM 4344 C CA . THR B 1 119 ? -12.438 23.406 12.688 1 94.62 119 THR B CA 1
ATOM 4345 C C . THR B 1 119 ? -12.469 23.141 14.195 1 94.62 119 THR B C 1
ATOM 4347 O O . THR B 1 119 ? -12.43 24.078 14.992 1 94.62 119 THR B O 1
ATOM 4350 N N . GLY B 1 120 ? -12.586 21.891 14.539 1 95.88 120 GLY B N 1
ATOM 4351 C CA . GLY B 1 120 ? -12.594 21.516 15.945 1 95.88 120 GLY B CA 1
ATOM 4352 C C . GLY B 1 120 ? -13.93 21.75 16.625 1 95.88 120 GLY B C 1
ATOM 4353 O O . GLY B 1 120 ? -14.062 21.562 17.828 1 95.88 120 GLY B O 1
ATOM 4354 N N . SER B 1 121 ? -14.953 22.156 15.898 1 95.25 121 SER B N 1
ATOM 4355 C CA . SER B 1 121 ? -16.25 22.469 16.469 1 95.25 121 SER B CA 1
ATOM 4356 C C . SER B 1 121 ? -16.938 21.219 17.016 1 95.25 121 SER B C 1
ATOM 4358 O O . SER B 1 121 ? -16.906 20.156 16.375 1 95.25 121 SER B O 1
ATOM 4360 N N . PRO B 1 122 ? -17.5 21.297 18.203 1 96.12 122 PRO B N 1
ATOM 4361 C CA . PRO B 1 122 ? -18.344 20.203 18.688 1 96.12 122 PRO B CA 1
ATOM 4362 C C . PRO B 1 122 ? -19.75 20.219 18.078 1 96.12 122 PRO B C 1
ATOM 4364 O O . PRO B 1 122 ? -20.5 19.25 18.234 1 96.12 122 PRO B O 1
ATOM 4367 N N . SER B 1 123 ? -20.109 21.359 17.375 1 96 123 SER B N 1
ATOM 4368 C CA . SER B 1 123 ? -21.469 21.578 16.906 1 96 123 SER B CA 1
ATOM 4369 C C . SER B 1 123 ? -21.562 21.391 15.398 1 96 123 SER B C 1
ATOM 4371 O O . SER B 1 123 ? -20.594 21.625 14.672 1 96 123 SER B O 1
ATOM 4373 N N . ILE B 1 124 ? -22.75 20.953 14.953 1 97.19 124 ILE B N 1
ATOM 4374 C CA . ILE B 1 124 ? -23.016 20.734 13.531 1 97.19 124 ILE B CA 1
ATOM 4375 C C . ILE B 1 124 ? -24.297 21.453 13.133 1 97.19 124 ILE B C 1
ATOM 4377 O O . ILE B 1 124 ? -25.141 21.766 13.984 1 97.19 124 ILE B O 1
ATOM 4381 N N . ILE B 1 125 ? -24.344 21.781 11.891 1 96.81 125 ILE B N 1
ATOM 4382 C CA . ILE B 1 125 ? -25.594 22.219 11.297 1 96.81 125 ILE B CA 1
ATOM 4383 C C . ILE B 1 125 ? -26.5 21.016 11.047 1 96.81 125 ILE B C 1
ATOM 4385 O O . ILE B 1 125 ? -26.312 20.281 10.07 1 96.81 125 ILE B O 1
ATOM 4389 N N . THR B 1 126 ? -27.5 20.797 11.828 1 97 126 THR B N 1
ATOM 4390 C CA . THR B 1 126 ? -28.281 19.562 11.898 1 97 126 THR B CA 1
ATOM 4391 C C . THR B 1 126 ? -29 19.297 10.578 1 97 126 THR B C 1
ATOM 4393 O O . THR B 1 126 ? -29.172 18.141 10.188 1 97 126 THR B O 1
ATOM 4396 N N . SER B 1 127 ? -29.359 20.344 9.82 1 97.5 127 SER B N 1
ATOM 4397 C CA . SER B 1 127 ? -30.078 20.156 8.562 1 97.5 127 SER B CA 1
ATOM 4398 C C . SER B 1 127 ? -29.156 19.594 7.48 1 97.5 127 SER B C 1
ATOM 4400 O O . SER B 1 127 ? -29.625 19.156 6.43 1 97.5 127 SER B O 1
ATOM 4402 N N . SER B 1 128 ? -27.875 19.625 7.746 1 97.81 128 SER B N 1
ATOM 4403 C CA . SER B 1 128 ? -26.906 19.156 6.758 1 97.81 128 SER B CA 1
ATOM 4404 C C . SER B 1 128 ? -26.516 17.703 7.035 1 97.81 128 SER B C 1
ATOM 4406 O O . SER B 1 128 ? -25.781 17.094 6.254 1 97.81 128 SER B O 1
ATOM 4408 N N . VAL B 1 129 ? -27 17.078 8.086 1 98.62 129 VAL B N 1
ATOM 4409 C CA . VAL B 1 129 ? -26.562 15.758 8.508 1 98.62 129 VAL B CA 1
ATOM 4410 C C . VAL B 1 129 ? -26.969 14.719 7.465 1 98.62 129 VAL B C 1
ATOM 4412 O O . VAL B 1 129 ? -28.125 14.711 7.004 1 98.62 129 VAL B O 1
ATOM 4415 N N . GLN B 1 130 ? -26.047 13.945 7.078 1 98.56 130 GLN B N 1
ATOM 4416 C CA . GLN B 1 130 ? -26.297 12.812 6.184 1 98.56 130 GLN B CA 1
ATOM 4417 C C . GLN B 1 130 ? -25.781 11.516 6.781 1 98.56 130 GLN B C 1
ATOM 4419 O O . GLN B 1 130 ? -24.641 11.453 7.254 1 98.56 130 GLN B O 1
ATOM 4424 N N . THR B 1 131 ? -26.641 10.531 6.758 1 98.38 131 THR B N 1
ATOM 4425 C CA . THR B 1 131 ? -26.203 9.188 7.113 1 98.38 131 THR B CA 1
ATOM 4426 C C . THR B 1 131 ? -25.297 8.609 6.023 1 98.38 131 THR B C 1
ATOM 4428 O O . THR B 1 131 ? -25.594 8.727 4.832 1 98.38 131 THR B O 1
ATOM 4431 N N . VAL B 1 132 ? -24.219 8.055 6.434 1 97.81 132 VAL B N 1
ATOM 4432 C CA . VAL B 1 132 ? -23.203 7.516 5.535 1 97.81 132 VAL B CA 1
ATOM 4433 C C . VAL B 1 132 ? -23.344 6 5.434 1 97.81 132 VAL B C 1
ATOM 4435 O O . VAL B 1 132 ? -23.703 5.34 6.414 1 97.81 132 VAL B O 1
ATOM 4438 N N . THR B 1 133 ? -23.141 5.465 4.242 1 98.62 133 THR B N 1
ATOM 4439 C CA . THR B 1 133 ? -23.219 4.02 4.051 1 98.62 133 THR B CA 1
ATOM 4440 C C . THR B 1 133 ? -21.938 3.482 3.432 1 98.62 133 THR B C 1
ATOM 4442 O O . THR B 1 133 ? -21.125 4.246 2.885 1 98.62 133 THR B O 1
ATOM 4445 N N . PHE B 1 134 ? -21.719 2.219 3.625 1 98.44 134 PHE B N 1
ATOM 4446 C CA . PHE B 1 134 ? -20.656 1.411 3.035 1 98.44 134 PHE B CA 1
ATOM 4447 C C . PHE B 1 134 ? -21.25 0.26 2.225 1 98.44 134 PHE B C 1
ATOM 4449 O O . PHE B 1 134 ? -21.844 -0.662 2.787 1 98.44 134 PHE B O 1
ATOM 4456 N N . SER B 1 135 ? -21.047 0.357 0.894 1 97.62 135 SER B N 1
ATOM 4457 C CA . SER B 1 135 ? -21.625 -0.68 0.048 1 97.62 135 SER B CA 1
ATOM 4458 C C . SER B 1 135 ? -23.125 -0.807 0.285 1 97.62 135 SER B C 1
ATOM 4460 O O . SER B 1 135 ? -23.656 -1.916 0.415 1 97.62 135 SER B O 1
ATOM 4462 N N . GLY B 1 136 ? -23.719 0.288 0.53 1 97.62 136 GLY B N 1
ATOM 4463 C CA . GLY B 1 136 ? -25.156 0.343 0.668 1 97.62 136 GLY B CA 1
ATOM 4464 C C . GLY B 1 136 ? -25.641 0.072 2.084 1 97.62 136 GLY B C 1
ATOM 4465 O O . GLY B 1 136 ? -26.844 0.132 2.363 1 97.62 136 GLY B O 1
ATOM 4466 N N . ASN B 1 137 ? -24.734 -0.187 3.002 1 98.25 137 ASN B N 1
ATOM 4467 C CA . ASN B 1 137 ? -25.109 -0.54 4.371 1 98.25 137 ASN B CA 1
ATOM 4468 C C . ASN B 1 137 ? -24.688 0.538 5.363 1 98.25 137 ASN B C 1
ATOM 4470 O O . ASN B 1 137 ? -23.609 1.124 5.223 1 98.25 137 ASN B O 1
ATOM 4474 N N . GLU B 1 138 ? -25.453 0.689 6.43 1 98.06 138 GLU B N 1
ATOM 4475 C CA . GLU B 1 138 ? -25.125 1.686 7.445 1 98.06 138 GLU B CA 1
ATOM 4476 C C . GLU B 1 138 ? -24.031 1.186 8.375 1 98.06 138 GLU B C 1
ATOM 4478 O O . GLU B 1 138 ? -23.391 1.976 9.078 1 98.06 138 GLU B O 1
ATOM 4483 N N . THR B 1 139 ? -23.875 -0.139 8.391 1 98.25 139 THR B N 1
ATOM 4484 C CA . THR B 1 139 ? -22.875 -0.742 9.266 1 98.25 139 THR B CA 1
ATOM 4485 C C . THR B 1 139 ? -21.766 -1.387 8.438 1 98.25 139 THR B C 1
ATOM 4487 O O . THR B 1 139 ? -21.969 -1.745 7.277 1 98.25 139 THR B O 1
ATOM 4490 N N . ILE B 1 140 ? -20.594 -1.51 9.07 1 98 140 ILE B N 1
ATOM 4491 C CA . ILE B 1 140 ? -19.5 -2.236 8.438 1 98 140 ILE B CA 1
ATOM 4492 C C . ILE B 1 140 ? -18.547 -2.766 9.508 1 98 140 ILE B C 1
ATOM 4494 O O . ILE B 1 140 ? -18.406 -2.162 10.578 1 98 140 ILE B O 1
ATOM 4498 N N . SER B 1 141 ? -18 -3.895 9.211 1 97.44 141 SER B N 1
ATOM 4499 C CA . SER B 1 141 ? -16.875 -4.449 9.961 1 97.44 141 SER B CA 1
ATOM 4500 C C . SER B 1 141 ? -15.602 -4.457 9.117 1 97.44 141 SER B C 1
ATOM 4502 O O . SER B 1 141 ? -15.531 -5.129 8.086 1 97.44 141 SER B O 1
ATOM 4504 N N . ILE B 1 142 ? -14.609 -3.691 9.5 1 97.5 142 ILE B N 1
ATOM 4505 C CA . ILE B 1 142 ? -13.359 -3.562 8.758 1 97.5 142 ILE B CA 1
ATOM 4506 C C . ILE B 1 142 ? -12.289 -4.461 9.383 1 97.5 142 ILE B C 1
ATOM 4508 O O . ILE B 1 142 ? -11.828 -4.199 10.492 1 97.5 142 ILE B O 1
ATOM 4512 N N . PRO B 1 143 ? -11.852 -5.465 8.695 1 95.62 143 PRO B N 1
ATOM 4513 C CA . PRO B 1 143 ? -10.852 -6.379 9.25 1 95.62 143 PRO B CA 1
ATOM 4514 C C . PRO B 1 143 ? -9.531 -5.684 9.562 1 95.62 143 PRO B C 1
ATOM 4516 O O . PRO B 1 143 ? -9.273 -4.582 9.07 1 95.62 143 PRO B O 1
ATOM 4519 N N . ASN B 1 144 ? -8.719 -6.355 10.477 1 94.06 144 ASN B N 1
ATOM 4520 C CA . ASN B 1 144 ? -7.379 -5.852 10.766 1 94.06 144 ASN B CA 1
ATOM 4521 C C . ASN B 1 144 ? -6.566 -5.668 9.484 1 94.06 144 ASN B C 1
ATOM 4523 O O . ASN B 1 144 ? -6.613 -6.508 8.586 1 94.06 144 ASN B O 1
ATOM 4527 N N . GLY B 1 145 ? -5.887 -4.5 9.359 1 93.06 145 GLY B N 1
ATOM 4528 C CA . GLY B 1 145 ? -5.012 -4.215 8.234 1 93.06 145 GLY B CA 1
ATOM 4529 C C . GLY B 1 145 ? -5.75 -3.637 7.035 1 93.06 145 GLY B C 1
ATOM 4530 O O . GLY B 1 145 ? -5.125 -3.174 6.078 1 93.06 145 GLY B O 1
ATOM 4531 N N . ALA B 1 146 ? -7.078 -3.562 7.137 1 96.31 146 ALA B N 1
ATOM 4532 C CA . ALA B 1 146 ? -7.863 -3.203 5.957 1 96.31 146 ALA B CA 1
ATOM 4533 C C . ALA B 1 146 ? -8.359 -1.763 6.043 1 96.31 146 ALA B C 1
ATOM 4535 O O . ALA B 1 146 ? -8.07 -1.059 7.012 1 96.31 146 ALA B O 1
ATOM 4536 N N . LEU B 1 147 ? -8.961 -1.313 4.918 1 96.94 147 LEU B N 1
ATOM 4537 C CA . LEU B 1 147 ? -9.641 -0.029 4.793 1 96.94 147 LEU B CA 1
ATOM 4538 C C . LEU B 1 147 ? -11.062 -0.216 4.266 1 96.94 147 LEU B C 1
ATOM 4540 O O . LEU B 1 147 ? -11.398 -1.278 3.736 1 96.94 147 LEU B O 1
ATOM 4544 N N . ALA B 1 148 ? -11.812 0.804 4.488 1 98.06 148 ALA B N 1
ATOM 4545 C CA . ALA B 1 148 ? -13.141 0.86 3.873 1 98.06 148 ALA B CA 1
ATOM 4546 C C . ALA B 1 148 ? -13.445 2.262 3.352 1 98.06 148 ALA B C 1
ATOM 4548 O O . ALA B 1 148 ? -13.078 3.258 3.984 1 98.06 148 ALA B O 1
ATOM 4549 N N . LYS B 1 149 ? -14.109 2.314 2.244 1 98.5 149 LYS B N 1
ATOM 4550 C CA . LYS B 1 149 ? -14.594 3.568 1.678 1 98.5 149 LYS B CA 1
ATOM 4551 C C . LYS B 1 149 ? -16.109 3.656 1.771 1 98.5 149 LYS B C 1
ATOM 4553 O O . LYS B 1 149 ? -16.812 2.664 1.558 1 98.5 149 LYS B O 1
ATOM 4558 N N . THR B 1 150 ? -16.578 4.832 2.055 1 98.75 150 THR B N 1
ATOM 4559 C CA . THR B 1 150 ? -18.031 5.059 2.045 1 98.75 150 THR B CA 1
ATOM 4560 C C . THR B 1 150 ? -18.562 5.09 0.617 1 98.75 150 THR B C 1
ATOM 4562 O O . THR B 1 150 ? -17.797 5.223 -0.336 1 98.75 150 THR B O 1
ATOM 4565 N N . ASP B 1 151 ? -19.859 4.863 0.534 1 98.5 151 ASP B N 1
ATOM 4566 C CA . ASP B 1 151 ? -20.516 5.246 -0.71 1 98.5 151 ASP B CA 1
ATOM 4567 C C . ASP B 1 151 ? -20.391 6.746 -0.96 1 98.5 151 ASP B C 1
ATOM 4569 O O . ASP B 1 151 ? -20.094 7.512 -0.04 1 98.5 151 ASP B O 1
ATOM 4573 N N . PRO B 1 152 ? -20.562 7.199 -2.246 1 98.38 152 PRO B N 1
ATOM 4574 C CA . PRO B 1 152 ? -20.531 8.641 -2.504 1 98.38 152 PRO B CA 1
ATOM 4575 C C . PRO B 1 152 ? -21.547 9.406 -1.664 1 98.38 152 PRO B C 1
ATOM 4577 O O . PRO B 1 152 ? -22.688 8.938 -1.479 1 98.38 152 PRO B O 1
ATOM 4580 N N . ILE B 1 153 ? -21.109 10.469 -1.116 1 98.69 153 ILE B N 1
ATOM 4581 C CA . ILE B 1 153 ? -21.953 11.344 -0.298 1 98.69 153 ILE B CA 1
ATOM 4582 C C . ILE B 1 153 ? -22.219 12.648 -1.045 1 98.69 153 ILE B C 1
ATOM 4584 O O . ILE B 1 153 ? -21.281 13.352 -1.442 1 98.69 153 ILE B O 1
ATOM 4588 N N . ASN B 1 154 ? -23.453 12.953 -1.248 1 97.75 154 ASN B N 1
ATOM 4589 C CA . ASN B 1 154 ? -23.812 14.219 -1.872 1 97.75 154 ASN B CA 1
ATOM 4590 C C . ASN B 1 154 ? -23.672 15.383 -0.899 1 97.75 154 ASN B C 1
ATOM 4592 O O . ASN B 1 154 ? -24.672 15.922 -0.407 1 97.75 154 ASN B O 1
ATOM 4596 N N . MET B 1 155 ? -22.516 15.734 -0.645 1 97.69 155 MET B N 1
ATOM 4597 C CA . MET B 1 155 ? -22.125 16.828 0.238 1 97.69 155 MET B CA 1
ATOM 4598 C C . MET B 1 155 ? -21.094 17.734 -0.434 1 97.69 155 MET B C 1
ATOM 4600 O O . MET B 1 155 ? -19.891 17.484 -0.328 1 97.69 155 MET B O 1
ATOM 4604 N N . PRO B 1 156 ? -21.594 18.797 -1.076 1 98.25 156 PRO B N 1
ATOM 4605 C CA . PRO B 1 156 ? -20.641 19.719 -1.693 1 98.25 156 PRO B CA 1
ATOM 4606 C C . PRO B 1 156 ? -19.734 20.391 -0.671 1 98.25 156 PRO B C 1
ATOM 4608 O O . PRO B 1 156 ? -20.188 20.781 0.408 1 98.25 156 PRO B O 1
ATOM 4611 N N . VAL B 1 157 ? -18.5 20.453 -0.983 1 97.75 157 VAL B N 1
ATOM 4612 C CA . VAL B 1 157 ? -17.531 21.172 -0.155 1 97.75 157 VAL B CA 1
ATOM 4613 C C . VAL B 1 157 ? -16.797 22.219 -1 1 97.75 157 VAL B C 1
ATOM 4615 O O . VAL B 1 157 ? -16.484 21.969 -2.168 1 97.75 157 VAL B O 1
ATOM 4618 N N . ASP B 1 158 ? -16.531 23.391 -0.398 1 96.56 158 ASP B N 1
ATOM 4619 C CA . ASP B 1 158 ? -15.68 24.406 -1.004 1 96.56 158 ASP B CA 1
ATOM 4620 C C . ASP B 1 158 ? -14.219 24.188 -0.64 1 96.56 158 ASP B C 1
ATOM 4622 O O . ASP B 1 158 ? -13.906 23.516 0.341 1 96.56 158 ASP B O 1
ATOM 4626 N N . SER B 1 159 ? -13.352 24.75 -1.518 1 97.12 159 SER B N 1
ATOM 4627 C CA . SER B 1 159 ? -11.938 24.75 -1.135 1 97.12 159 SER B CA 1
ATOM 4628 C C . SER B 1 159 ? -11.734 25.391 0.236 1 97.12 159 SER B C 1
ATOM 4630 O O . SER B 1 159 ? -12.359 26.406 0.552 1 97.12 159 SER B O 1
ATOM 4632 N N . GLN B 1 160 ? -10.906 24.672 1.038 1 96.5 160 GLN B N 1
ATOM 4633 C CA . GLN B 1 160 ? -10.508 25.172 2.354 1 96.5 160 GLN B CA 1
ATOM 4634 C C . GLN B 1 160 ? -11.703 25.25 3.299 1 96.5 160 GLN B C 1
ATOM 4636 O O . GLN B 1 160 ? -11.805 26.172 4.102 1 96.5 160 GLN B O 1
ATOM 4641 N N . SER B 1 161 ? -12.602 24.328 3.18 1 95.5 161 SER B N 1
ATOM 4642 C CA . SER B 1 161 ? -13.75 24.266 4.082 1 95.5 161 SER B CA 1
ATOM 4643 C C . SER B 1 161 ? -13.656 23.078 5.016 1 95.5 161 SER B C 1
ATOM 4645 O O . SER B 1 161 ? -12.695 22.297 4.953 1 95.5 161 SER B O 1
ATOM 4647 N N . GLN B 1 162 ? -14.664 23.031 5.945 1 96.38 162 GLN B N 1
ATOM 4648 C CA . GLN B 1 162 ? -14.641 22 6.973 1 96.38 162 GLN B CA 1
ATOM 4649 C C . GLN B 1 162 ? -15.844 21.062 6.84 1 96.38 162 GLN B C 1
ATOM 4651 O O . GLN B 1 162 ? -16.922 21.5 6.43 1 96.38 162 GLN B O 1
ATOM 4656 N N . ILE B 1 163 ? -15.641 19.828 7.164 1 97.62 163 ILE B N 1
ATOM 4657 C CA . ILE B 1 163 ? -16.734 18.891 7.398 1 97.62 163 ILE B CA 1
ATOM 4658 C C . ILE B 1 163 ? -16.562 18.219 8.758 1 97.62 163 ILE B C 1
ATOM 4660 O O . ILE B 1 163 ? -15.445 18.188 9.297 1 97.62 163 ILE B O 1
ATOM 4664 N N . ALA B 1 164 ? -17.656 17.828 9.312 1 98.44 164 ALA B N 1
ATOM 4665 C CA . ALA B 1 164 ? -17.672 17.062 10.562 1 98.44 164 ALA B CA 1
ATOM 4666 C C . ALA B 1 164 ? -18.062 15.609 10.312 1 98.44 164 ALA B C 1
ATOM 4668 O O . ALA B 1 164 ? -19.094 15.336 9.688 1 98.44 164 ALA B O 1
ATOM 4669 N N . ILE B 1 165 ? -17.281 14.719 10.734 1 98.94 165 ILE B N 1
ATOM 4670 C CA . ILE B 1 165 ? -17.484 13.281 10.609 1 98.94 165 ILE B CA 1
ATOM 4671 C C . ILE B 1 165 ? -17.766 12.672 11.984 1 98.94 165 ILE B C 1
ATOM 4673 O O . ILE B 1 165 ? -16.938 12.773 12.891 1 98.94 165 ILE B O 1
ATOM 4677 N N . SER B 1 166 ? -18.891 12.047 12.156 1 98.94 166 SER B N 1
ATOM 4678 C CA . SER B 1 166 ? -19.25 11.391 13.406 1 98.94 166 SER B CA 1
ATOM 4679 C C . SER B 1 166 ? -19.359 9.883 13.234 1 98.94 166 SER B C 1
ATOM 4681 O O . SER B 1 166 ? -20.078 9.398 12.359 1 98.94 166 SER B O 1
ATOM 4683 N N . ILE B 1 167 ? -18.609 9.164 14.023 1 98.88 167 ILE B N 1
ATOM 4684 C CA . ILE B 1 167 ? -18.578 7.707 13.984 1 98.88 167 ILE B CA 1
ATOM 4685 C C . ILE B 1 167 ? -19.062 7.141 15.32 1 98.88 167 ILE B C 1
ATOM 4687 O O . ILE B 1 167 ? -18.516 7.488 16.375 1 98.88 167 ILE B O 1
ATOM 4691 N N . TYR B 1 168 ? -20.016 6.305 15.312 1 98.75 168 TYR B N 1
ATOM 4692 C CA . TYR B 1 168 ? -20.484 5.609 16.5 1 98.75 168 TYR B CA 1
ATOM 4693 C C . TYR B 1 168 ? -20.109 4.129 16.453 1 98.75 168 TYR B C 1
ATOM 4695 O O . TYR B 1 168 ? -20.375 3.455 15.453 1 98.75 168 TYR B O 1
ATOM 4703 N N . THR B 1 169 ? -19.5 3.662 17.484 1 97.81 169 THR B N 1
ATOM 4704 C CA . THR B 1 169 ? -19.188 2.248 17.672 1 97.81 169 THR B CA 1
ATOM 4705 C C . THR B 1 169 ? -19.906 1.709 18.906 1 97.81 169 THR B C 1
ATOM 4707 O O . THR B 1 169 ? -19.562 2.084 20.031 1 97.81 169 THR B O 1
ATOM 4710 N N . SER B 1 170 ? -20.828 0.786 18.719 1 96.81 170 SER B N 1
ATOM 4711 C CA . SER B 1 170 ? -21.609 0.262 19.828 1 96.81 170 SER B CA 1
ATOM 4712 C C . SER B 1 170 ? -20.766 -0.647 20.719 1 96.81 170 SER B C 1
ATOM 4714 O O . SER B 1 170 ? -20.906 -0.623 21.953 1 96.81 170 SER B O 1
ATOM 4716 N N . THR B 1 171 ? -19.844 -1.429 20.078 1 94.38 171 THR B N 1
ATOM 4717 C CA . THR B 1 171 ? -19.078 -2.406 20.844 1 94.38 171 THR B CA 1
ATOM 4718 C C . THR B 1 171 ? -17.609 -1.987 20.953 1 94.38 171 THR B C 1
ATOM 4720 O O . THR B 1 171 ? -16.828 -2.641 21.641 1 94.38 171 THR B O 1
ATOM 4723 N N . GLY B 1 172 ? -17.266 -0.894 20.328 1 95.81 172 GLY B N 1
ATOM 4724 C CA . GLY B 1 172 ? -15.867 -0.5 20.281 1 95.81 172 GLY B CA 1
ATOM 4725 C C . GLY B 1 172 ? -15.008 -1.457 19.469 1 95.81 172 GLY B C 1
ATOM 4726 O O . GLY B 1 172 ? -15.516 -2.221 18.656 1 95.81 172 GLY B O 1
ATOM 4727 N N . GLN B 1 173 ? -13.734 -1.254 19.531 1 96.31 173 GLN B N 1
ATOM 4728 C CA . GLN B 1 173 ? -12.773 -2.143 18.891 1 96.31 173 GLN B CA 1
ATOM 4729 C C . GLN B 1 173 ? -11.898 -2.842 19.922 1 96.31 173 GLN B C 1
ATOM 4731 O O . GLN B 1 173 ? -11.281 -2.188 20.781 1 96.31 173 GLN B O 1
ATOM 4736 N N . GLY B 1 174 ? -11.867 -4.152 19.812 1 94.06 174 GLY B N 1
ATOM 4737 C CA . GLY B 1 174 ? -11.016 -4.926 20.703 1 94.06 174 GLY B CA 1
ATOM 4738 C C . GLY B 1 174 ? -9.547 -4.855 20.344 1 94.06 174 GLY B C 1
ATOM 4739 O O . GLY B 1 174 ? -9.18 -4.293 19.312 1 94.06 174 GLY B O 1
ATOM 4740 N N . GLY B 1 175 ? -8.695 -5.426 21.266 1 92.25 175 GLY B N 1
ATOM 4741 C CA . GLY B 1 175 ? -7.258 -5.477 21.031 1 92.25 175 GLY B CA 1
ATOM 4742 C C . GLY B 1 175 ? -6.488 -4.422 21.797 1 92.25 175 GLY B C 1
ATOM 4743 O O . GLY B 1 175 ? -7.055 -3.713 22.625 1 92.25 175 GLY B O 1
ATOM 4744 N N . THR B 1 176 ? -5.164 -4.363 21.5 1 92.31 176 THR B N 1
ATOM 4745 C CA . THR B 1 176 ? -4.281 -3.479 22.25 1 92.31 176 THR B CA 1
ATOM 4746 C C . THR B 1 176 ? -4.008 -2.195 21.484 1 92.31 176 THR B C 1
ATOM 4748 O O . THR B 1 176 ? -3.527 -1.211 22.047 1 92.31 176 THR B O 1
ATOM 4751 N N . ASN B 1 177 ? -4.219 -2.232 20.172 1 93.06 177 ASN B N 1
ATOM 4752 C CA . ASN B 1 177 ? -3.969 -1.071 19.328 1 93.06 177 ASN B CA 1
ATOM 4753 C C . ASN B 1 177 ? -5.133 -0.816 18.375 1 93.06 177 ASN B C 1
ATOM 4755 O O . ASN B 1 177 ? -5.789 -1.757 17.922 1 93.06 177 ASN B O 1
ATOM 4759 N N . ILE B 1 178 ? -5.367 0.449 18.125 1 95.31 178 ILE B N 1
ATOM 4760 C CA . ILE B 1 178 ? -6.273 0.887 17.062 1 95.31 178 ILE B CA 1
ATOM 4761 C C . ILE B 1 178 ? -5.527 1.796 16.094 1 95.31 178 ILE B C 1
ATOM 4763 O O . ILE B 1 178 ? -4.328 2.037 16.25 1 95.31 178 ILE B O 1
ATOM 4767 N N . THR B 1 179 ? -6.242 2.188 15.07 1 96.12 179 THR B N 1
ATOM 4768 C CA . THR B 1 179 ? -5.641 3.098 14.094 1 96.12 179 THR B CA 1
ATOM 4769 C C . THR B 1 179 ? -6.051 4.539 14.383 1 96.12 179 THR B C 1
ATOM 4771 O O . THR B 1 179 ? -7.23 4.828 14.578 1 96.12 179 THR B O 1
ATOM 4774 N N . GLY B 1 180 ? -5.066 5.453 14.438 1 95.81 180 GLY B N 1
ATOM 4775 C CA . GLY B 1 180 ? -5.32 6.879 14.586 1 95.81 180 GLY B CA 1
ATOM 4776 C C . GLY B 1 180 ? -4.234 7.742 13.969 1 95.81 180 GLY B C 1
ATOM 4777 O O . GLY B 1 180 ? -3.408 7.254 13.195 1 95.81 180 GLY B O 1
ATOM 4778 N N . HIS B 1 181 ? -4.375 9 14.07 1 96.25 181 HIS B N 1
ATOM 4779 C CA . HIS B 1 181 ? -3.387 10.039 13.828 1 96.25 181 HIS B CA 1
ATOM 4780 C C . HIS B 1 181 ? -3.221 10.945 15.047 1 96.25 181 HIS B C 1
ATOM 4782 O O . HIS B 1 181 ? -4.105 11.75 15.352 1 96.25 181 HIS B O 1
ATOM 4788 N N . LEU B 1 182 ? -2.15 10.883 15.719 1 93.19 182 LEU B N 1
ATOM 4789 C CA . LEU B 1 182 ? -2.061 11.305 17.109 1 93.19 182 LEU B CA 1
ATOM 4790 C C . LEU B 1 182 ? -1.691 12.781 17.219 1 93.19 182 LEU B C 1
ATOM 4792 O O . LEU B 1 182 ? -1.732 13.367 18.297 1 93.19 182 LEU B O 1
ATOM 4796 N N . SER B 1 183 ? -1.351 13.406 16.125 1 93.69 183 SER B N 1
ATOM 4797 C CA . SER B 1 183 ? -1.012 14.828 16.094 1 93.69 183 SER B CA 1
ATOM 4798 C C . SER B 1 183 ? -1.886 15.586 15.102 1 93.69 183 SER B C 1
ATOM 4800 O O . SER B 1 183 ? -1.375 16.219 14.172 1 93.69 183 SER B O 1
ATOM 4802 N N . SER B 1 184 ? -3.168 15.633 15.43 1 95.56 184 SER B N 1
ATOM 4803 C CA . SER B 1 184 ? -4.102 16.234 14.484 1 95.56 184 SER B CA 1
ATOM 4804 C C . SER B 1 184 ? -4.078 17.766 14.586 1 95.56 184 SER B C 1
ATOM 4806 O O . SER B 1 184 ? -4.414 18.453 13.625 1 95.56 184 SER B O 1
ATOM 4808 N N . PHE B 1 185 ? -3.789 18.297 15.812 1 96.25 185 PHE B N 1
ATOM 4809 C CA . PHE B 1 185 ? -3.885 19.719 16.156 1 96.25 185 PHE B CA 1
ATOM 4810 C C . PHE B 1 185 ? -5.273 20.266 15.836 1 96.25 185 PHE B C 1
ATOM 4812 O O . PHE B 1 185 ? -5.434 21.438 15.547 1 96.25 185 PHE B O 1
ATOM 4819 N N . THR B 1 186 ? -6.203 19.406 15.711 1 96.62 186 THR B N 1
ATOM 4820 C CA . THR B 1 186 ? -7.633 19.656 15.578 1 96.62 186 THR B CA 1
ATOM 4821 C C . THR B 1 186 ? -8.414 18.938 16.672 1 96.62 186 THR B C 1
ATOM 4823 O O . THR B 1 186 ? -8.188 17.75 16.922 1 96.62 186 THR B O 1
ATOM 4826 N N . THR B 1 187 ? -9.266 19.672 17.312 1 96.38 187 THR B N 1
ATOM 4827 C CA . THR B 1 187 ? -10.008 19.094 18.422 1 96.38 187 THR B CA 1
ATOM 4828 C C . THR B 1 187 ? -10.961 18.016 17.922 1 96.38 187 THR B C 1
ATOM 4830 O O . THR B 1 187 ? -11.711 18.234 16.969 1 96.38 187 THR B O 1
ATOM 4833 N N . THR B 1 188 ? -10.914 16.844 18.469 1 96.94 188 THR B N 1
ATOM 4834 C CA . THR B 1 188 ? -11.859 15.734 18.328 1 96.94 188 THR B CA 1
ATOM 4835 C C . THR B 1 188 ? -12.656 15.547 19.625 1 96.94 188 THR B C 1
ATOM 4837 O O . THR B 1 188 ? -12.102 15.625 20.719 1 96.94 188 THR B O 1
ATOM 4840 N N . TRP B 1 189 ? -13.938 15.289 19.484 1 96.81 189 TRP B N 1
ATOM 4841 C CA . TRP B 1 189 ? -14.812 15.117 20.641 1 96.81 189 TRP B CA 1
ATOM 4842 C C . TRP B 1 189 ? -15.289 13.672 20.75 1 96.81 189 TRP B C 1
ATOM 4844 O O . TRP B 1 189 ? -15.578 13.031 19.734 1 96.81 189 TRP B O 1
ATOM 4854 N N . PHE B 1 190 ? -15.367 13.125 22 1 95.56 190 PHE B N 1
ATOM 4855 C CA . PHE B 1 190 ? -15.836 11.781 22.328 1 95.56 190 PHE B CA 1
ATOM 4856 C C . PHE B 1 190 ? -16.969 11.828 23.344 1 95.56 190 PHE B C 1
ATOM 4858 O O . PHE B 1 190 ? -16.906 12.586 24.312 1 95.56 190 PHE B O 1
ATOM 4865 N N . ALA B 1 191 ? -17.984 11.109 23.141 1 97.25 191 ALA B N 1
ATOM 4866 C CA . ALA B 1 191 ? -19.078 11.008 24.109 1 97.25 191 ALA B CA 1
ATOM 4867 C C . ALA B 1 191 ? -19.766 9.648 24.016 1 97.25 191 ALA B C 1
ATOM 4869 O O . ALA B 1 191 ? -19.797 9.031 22.953 1 97.25 191 ALA B O 1
ATOM 4870 N N . GLN B 1 192 ? -20.25 9.195 25.109 1 96.38 192 GLN B N 1
ATOM 4871 C CA . GLN B 1 192 ? -20.922 7.902 25.156 1 96.38 192 GLN B CA 1
ATOM 4872 C C . GLN B 1 192 ? -22.266 7.969 24.438 1 96.38 192 GLN B C 1
ATOM 4874 O O . GLN B 1 192 ? -22.922 9.016 24.422 1 96.38 192 GLN B O 1
ATOM 4879 N N . GLY B 1 193 ? -22.641 6.812 23.875 1 97.69 193 GLY B N 1
ATOM 4880 C CA . GLY B 1 193 ? -23.906 6.707 23.172 1 97.69 193 GLY B CA 1
ATOM 4881 C C . GLY B 1 193 ? -23.828 7.125 21.719 1 97.69 193 GLY B C 1
ATOM 4882 O O . GLY B 1 193 ? -22.781 7.617 21.266 1 97.69 193 GLY B O 1
ATOM 4883 N N . ASP B 1 194 ? -24.891 6.855 20.984 1 98.62 194 ASP B N 1
ATOM 4884 C CA . ASP B 1 194 ? -24.953 7.316 19.594 1 98.62 194 ASP B CA 1
ATOM 4885 C C . ASP B 1 194 ? -25.312 8.797 19.531 1 98.62 194 ASP B C 1
ATOM 4887 O O . ASP B 1 194 ? -26.484 9.164 19.562 1 98.62 194 ASP B O 1
ATOM 4891 N N . GLN B 1 195 ? -24.281 9.578 19.406 1 98.56 195 GLN B N 1
ATOM 4892 C CA . GLN B 1 195 ? -24.406 11.031 19.359 1 98.56 195 GLN B CA 1
ATOM 4893 C C . GLN B 1 195 ? -24.156 11.562 17.953 1 98.56 195 GLN B C 1
ATOM 4895 O O . GLN B 1 195 ? -23.766 12.719 17.781 1 98.56 195 GLN B O 1
ATOM 4900 N N . THR B 1 196 ? -24.359 10.766 16.906 1 98.69 196 THR B N 1
ATOM 4901 C CA . THR B 1 196 ? -23.922 11.117 15.555 1 98.69 196 THR B CA 1
ATOM 4902 C C . THR B 1 196 ? -24.75 12.258 14.992 1 98.69 196 THR B C 1
ATOM 4904 O O . THR B 1 196 ? -24.328 12.961 14.07 1 98.69 196 THR B O 1
ATOM 4907 N N . THR B 1 197 ? -25.969 12.492 15.594 1 98.31 197 THR B N 1
ATOM 4908 C CA . THR B 1 197 ? -26.828 13.539 15.07 1 98.31 197 THR B CA 1
ATOM 4909 C C . THR B 1 197 ? -27.031 14.641 16.109 1 98.31 197 THR B C 1
ATOM 4911 O O . THR B 1 197 ? -27.828 15.555 15.898 1 98.31 197 THR B O 1
ATOM 4914 N N . THR B 1 198 ? -26.375 14.492 17.219 1 98 198 THR B N 1
ATOM 4915 C CA . THR B 1 198 ? -26.5 15.508 18.266 1 98 198 THR B CA 1
ATOM 4916 C C . THR B 1 198 ? -25.953 16.859 17.781 1 98 198 THR B C 1
ATOM 4918 O O . THR B 1 198 ? -24.844 16.922 17.25 1 98 198 THR B O 1
ATOM 4921 N N . SER B 1 199 ? -26.688 17.859 17.938 1 97.06 199 SER B N 1
ATOM 4922 C CA . SER B 1 199 ? -26.328 19.188 17.422 1 97.06 199 SER B CA 1
ATOM 4923 C C . SER B 1 199 ? -25.031 19.688 18.016 1 97.06 199 SER B C 1
ATOM 4925 O O . SER B 1 199 ? -24.156 20.172 17.297 1 97.06 199 SER B O 1
ATOM 4927 N N . ASP B 1 200 ? -24.922 19.578 19.297 1 96.94 200 ASP B N 1
ATOM 4928 C CA . ASP B 1 200 ? -23.734 19.969 20.031 1 96.94 200 ASP B CA 1
ATOM 4929 C C . ASP B 1 200 ? -23.266 18.859 20.984 1 96.94 200 ASP B C 1
ATOM 4931 O O . ASP B 1 200 ? -23.828 18.703 22.062 1 96.94 200 ASP B O 1
ATOM 4935 N N . ILE B 1 201 ? -22.203 18.172 20.594 1 97.44 201 ILE B N 1
ATOM 4936 C CA . ILE B 1 201 ? -21.781 16.984 21.328 1 97.44 201 ILE B CA 1
ATOM 4937 C C . ILE B 1 201 ? -21.125 17.391 22.641 1 97.44 201 ILE B C 1
ATOM 4939 O O . ILE B 1 201 ? -20.969 16.578 23.562 1 97.44 201 ILE B O 1
ATOM 4943 N N . SER B 1 202 ? -20.688 18.656 22.75 1 95.75 202 SER B N 1
ATOM 4944 C CA . SER B 1 202 ? -20.047 19.125 23.984 1 95.75 202 SER B CA 1
ATOM 4945 C C . SER B 1 202 ? -21.047 19.203 25.125 1 95.75 202 SER B C 1
ATOM 4947 O O . SER B 1 202 ? -20.656 19.359 26.297 1 95.75 202 SER B O 1
ATOM 4949 N N . THR B 1 203 ? -22.328 19.094 24.844 1 96.12 203 THR B N 1
ATOM 4950 C CA . THR B 1 203 ? -23.359 19.188 25.875 1 96.12 203 THR B CA 1
ATOM 4951 C C . THR B 1 203 ? -23.609 17.828 26.5 1 96.12 203 THR B C 1
ATOM 4953 O O . THR B 1 203 ? -24.344 17.719 27.484 1 96.12 203 THR B O 1
ATOM 4956 N N . VAL B 1 204 ? -23.016 16.797 25.953 1 97.06 204 VAL B N 1
ATOM 4957 C CA . VAL B 1 204 ? -23.219 15.461 26.484 1 97.06 204 VAL B CA 1
ATOM 4958 C C . VAL B 1 204 ? -22.391 15.297 27.766 1 97.06 204 VAL B C 1
ATOM 4960 O O . VAL B 1 204 ? -21.234 15.688 27.828 1 97.06 204 VAL B O 1
ATOM 4963 N N . ASP B 1 205 ? -22.906 14.664 28.797 1 96 205 ASP B N 1
ATOM 4964 C CA . ASP B 1 205 ? -22.312 14.609 30.125 1 96 205 ASP B CA 1
ATOM 4965 C C . ASP B 1 205 ? -20.969 13.891 30.109 1 96 205 ASP B C 1
ATOM 4967 O O . ASP B 1 205 ? -20.047 14.266 30.844 1 96 205 ASP B O 1
ATOM 4971 N N . THR B 1 206 ? -20.797 12.953 29.25 1 94.88 206 THR B N 1
ATOM 4972 C CA . THR B 1 206 ? -19.625 12.094 29.266 1 94.88 206 THR B CA 1
ATOM 4973 C C . THR B 1 206 ? -18.562 12.633 28.312 1 94.88 206 THR B C 1
ATOM 4975 O O . THR B 1 206 ? -17.547 11.977 28.078 1 94.88 206 THR B O 1
ATOM 4978 N N . VAL B 1 207 ? -18.75 13.797 27.734 1 96.31 207 VAL B N 1
ATOM 4979 C CA . VAL B 1 207 ? -17.938 14.312 26.656 1 96.31 207 VAL B CA 1
ATOM 4980 C C . VAL B 1 207 ? -16.5 14.492 27.141 1 96.31 207 VAL B C 1
ATOM 4982 O O . VAL B 1 207 ? -16.266 14.883 28.281 1 96.31 207 VAL B O 1
ATOM 4985 N N . LYS B 1 208 ? -15.547 14.141 26.375 1 95.81 208 LYS B N 1
ATOM 4986 C CA . LYS B 1 208 ? -14.133 14.484 26.453 1 95.81 208 LYS B CA 1
ATOM 4987 C C . LYS B 1 208 ? -13.602 14.945 25.094 1 95.81 208 LYS B C 1
ATOM 4989 O O . LYS B 1 208 ? -14.305 14.883 24.094 1 95.81 208 LYS B O 1
ATOM 4994 N N . SER B 1 209 ? -12.445 15.508 25.094 1 95.38 209 SER B N 1
ATOM 4995 C CA . SER B 1 209 ? -11.852 15.945 23.844 1 95.38 209 SER B CA 1
ATOM 4996 C C . SER B 1 209 ? -10.344 15.695 23.828 1 95.38 209 SER B C 1
ATOM 4998 O O . SER B 1 209 ? -9.742 15.414 24.859 1 95.38 209 SER B O 1
ATOM 5000 N N . GLY B 1 210 ? -9.781 15.641 22.75 1 95 210 GLY B N 1
ATOM 5001 C CA . GLY B 1 210 ? -8.359 15.547 22.469 1 95 210 GLY B CA 1
ATOM 5002 C C . GLY B 1 210 ? -7.988 16.078 21.094 1 95 210 GLY B C 1
ATOM 5003 O O . GLY B 1 210 ? -8.836 16.609 20.375 1 95 210 GLY B O 1
ATOM 5004 N N . GLN B 1 211 ? -6.73 16.031 20.766 1 95.44 211 GLN B N 1
ATOM 5005 C CA . GLN B 1 211 ? -6.254 16.531 19.484 1 95.44 211 GLN B CA 1
ATOM 5006 C C . GLN B 1 211 ? -5.648 15.398 18.656 1 95.44 211 GLN B C 1
ATOM 5008 O O . GLN B 1 211 ? -4.484 15.469 18.25 1 95.44 211 GLN B O 1
ATOM 5013 N N . GLN B 1 212 ? -6.398 14.367 18.438 1 96.31 212 GLN B N 1
ATOM 5014 C CA . GLN B 1 212 ? -6.109 13.219 17.578 1 96.31 212 GLN B CA 1
ATOM 5015 C C . GLN B 1 212 ? -7.262 12.945 16.625 1 96.31 212 GLN B C 1
ATOM 5017 O O . GLN B 1 212 ? -8.406 13.32 16.891 1 96.31 212 GLN B O 1
ATOM 5022 N N . TRP B 1 213 ? -6.996 12.43 15.531 1 97.75 213 TRP B N 1
ATOM 5023 C CA . TRP B 1 213 ? -8.016 11.797 14.703 1 97.75 213 TRP B CA 1
ATOM 5024 C C . TRP B 1 213 ? -7.98 10.281 14.859 1 97.75 213 TRP B C 1
ATOM 5026 O O . TRP B 1 213 ? -6.91 9.695 15.055 1 97.75 213 TRP B O 1
ATOM 5036 N N . TYR B 1 214 ? -9.141 9.672 14.82 1 97.56 214 TYR B N 1
ATOM 5037 C CA . TYR B 1 214 ? -9.227 8.219 14.906 1 97.56 214 TYR B CA 1
ATOM 5038 C C . TYR B 1 214 ? -10 7.645 13.719 1 97.56 214 TYR B C 1
ATOM 5040 O O . TYR B 1 214 ? -11.031 8.188 13.32 1 97.56 214 TYR B O 1
ATOM 5048 N N . PHE B 1 215 ? -9.438 6.66 13.07 1 98.44 215 PHE B N 1
ATOM 5049 C CA . PHE B 1 215 ? -10.039 5.762 12.094 1 98.44 215 PHE B CA 1
ATOM 5050 C C . PHE B 1 215 ? -10.172 6.453 10.742 1 98.44 215 PHE B C 1
ATOM 5052 O O . PHE B 1 215 ? -10.125 5.797 9.695 1 98.44 215 PHE B O 1
ATOM 5059 N N . ILE B 1 216 ? -10.422 7.797 10.633 1 98.81 216 ILE B N 1
ATOM 5060 C CA . ILE B 1 216 ? -10.523 8.484 9.352 1 98.81 216 ILE B CA 1
ATOM 5061 C C . ILE B 1 216 ? -9.133 8.695 8.766 1 98.81 216 ILE B C 1
ATOM 5063 O O . ILE B 1 216 ? -8.211 9.102 9.469 1 98.81 216 ILE B O 1
ATOM 5067 N N . SER B 1 217 ? -8.961 8.383 7.457 1 98.56 217 SER B N 1
ATOM 5068 C CA . SER B 1 217 ? -7.617 8.5 6.891 1 98.56 217 SER B CA 1
ATOM 5069 C C . SER B 1 217 ? -7.625 9.328 5.613 1 98.56 217 SER B C 1
ATOM 5071 O O . SER B 1 217 ? -6.582 9.812 5.172 1 98.56 217 SER B O 1
ATOM 5073 N N . ALA B 1 218 ? -8.805 9.5 4.957 1 98.88 218 ALA B N 1
ATOM 5074 C CA . ALA B 1 218 ? -8.852 10.344 3.766 1 98.88 218 ALA B CA 1
ATOM 5075 C C . ALA B 1 218 ? -10.281 10.805 3.482 1 98.88 218 ALA B C 1
ATOM 5077 O O . ALA B 1 218 ? -11.242 10.133 3.863 1 98.88 218 ALA B O 1
ATOM 5078 N N . VAL B 1 219 ? -10.414 11.961 2.941 1 98.88 219 VAL B N 1
ATOM 5079 C CA . VAL B 1 219 ? -11.586 12.438 2.221 1 98.88 219 VAL B CA 1
ATOM 5080 C C . VAL B 1 219 ? -11.25 12.602 0.739 1 98.88 219 VAL B C 1
ATOM 5082 O O . VAL B 1 219 ? -10.266 13.25 0.387 1 98.88 219 VAL B O 1
ATOM 5085 N N . GLU B 1 220 ? -12.055 11.984 -0.091 1 98.75 220 GLU B N 1
ATOM 5086 C CA . GLU B 1 220 ? -11.891 12.102 -1.537 1 98.75 220 GLU B CA 1
ATOM 5087 C C . GLU B 1 220 ? -13.016 12.93 -2.154 1 98.75 220 GLU B C 1
ATOM 5089 O O . GLU B 1 220 ? -14.164 12.867 -1.704 1 98.75 220 GLU B O 1
ATOM 5094 N N . GLY B 1 221 ? -12.641 13.719 -3.146 1 98.75 221 GLY B N 1
ATOM 5095 C CA . GLY B 1 221 ? -13.609 14.438 -3.953 1 98.75 221 GLY B CA 1
ATOM 5096 C C . GLY B 1 221 ? -13.781 13.852 -5.348 1 98.75 221 GLY B C 1
ATOM 5097 O O . GLY B 1 221 ? -12.805 13.422 -5.961 1 98.75 221 GLY B O 1
ATOM 5098 N N . TRP B 1 222 ? -15.031 13.734 -5.742 1 98.19 222 TRP B N 1
ATOM 5099 C CA . TRP B 1 222 ? -15.305 13.43 -7.141 1 98.19 222 TRP B CA 1
ATOM 5100 C C . TRP B 1 222 ? -15.109 14.664 -8.016 1 98.19 222 TRP B C 1
ATOM 5102 O O . TRP B 1 222 ? -15.945 15.578 -8.008 1 98.19 222 TRP B O 1
ATOM 5112 N N . VAL B 1 223 ? -14.016 14.672 -8.797 1 98.06 223 VAL B N 1
ATOM 5113 C CA . VAL B 1 223 ? -13.594 15.906 -9.453 1 98.06 223 VAL B CA 1
ATOM 5114 C C . VAL B 1 223 ? -13.312 15.648 -10.93 1 98.06 223 VAL B C 1
ATOM 5116 O O . VAL B 1 223 ? -13.391 14.508 -11.391 1 98.06 223 VAL B O 1
ATOM 5119 N N . GLY B 1 224 ? -13.047 16.734 -11.656 1 96.69 224 GLY B N 1
ATOM 5120 C CA . GLY B 1 224 ? -12.75 16.641 -13.078 1 96.69 224 GLY B CA 1
ATOM 5121 C C . GLY B 1 224 ? -11.336 16.172 -13.359 1 96.69 224 GLY B C 1
ATOM 5122 O O . GLY B 1 224 ? -10.555 15.945 -12.438 1 96.69 224 GLY B O 1
ATOM 5123 N N . PRO B 1 225 ? -10.977 16.047 -14.625 1 94.62 225 PRO B N 1
ATOM 5124 C CA . PRO B 1 225 ? -9.695 15.477 -15.023 1 94.62 225 PRO B CA 1
ATOM 5125 C C . PRO B 1 225 ? -8.516 16.406 -14.727 1 94.62 225 PRO B C 1
ATOM 5127 O O . PRO B 1 225 ? -7.363 15.953 -14.703 1 94.62 225 PRO B O 1
ATOM 5130 N N . GLN B 1 226 ? -8.781 17.656 -14.461 1 95.94 226 GLN B N 1
ATOM 5131 C CA . GLN B 1 226 ? -7.695 18.609 -14.234 1 95.94 226 GLN B CA 1
ATOM 5132 C C . GLN B 1 226 ? -7.273 18.625 -12.773 1 95.94 226 GLN B C 1
ATOM 5134 O O . GLN B 1 226 ? -6.227 19.188 -12.43 1 95.94 226 GLN B O 1
ATOM 5139 N N . GLN B 1 227 ? -8.102 18.109 -11.914 1 98.19 227 GLN B N 1
ATOM 5140 C CA . GLN B 1 227 ? -7.801 18.141 -10.492 1 98.19 227 GLN B CA 1
ATOM 5141 C C . GLN B 1 227 ? -6.926 16.953 -10.094 1 98.19 227 GLN B C 1
ATOM 5143 O O . GLN B 1 227 ? -7.059 15.859 -10.641 1 98.19 227 GLN B O 1
ATOM 5148 N N . SER B 1 228 ? -6.062 17.141 -9.195 1 98.62 228 SER B N 1
ATOM 5149 C CA . SER B 1 228 ? -5.152 16.125 -8.68 1 98.62 228 SER B CA 1
ATOM 5150 C C . SER B 1 228 ? -4.734 16.438 -7.246 1 98.62 228 SER B C 1
ATOM 5152 O O . SER B 1 228 ? -5.359 17.266 -6.578 1 98.62 228 SER B O 1
ATOM 5154 N N . SER B 1 229 ? -3.76 15.703 -6.754 1 98.88 229 SER B N 1
ATOM 5155 C CA . SER B 1 229 ? -3.291 15.914 -5.387 1 98.88 229 SER B CA 1
ATOM 5156 C C . SER B 1 229 ? -1.773 15.789 -5.297 1 98.88 229 SER B C 1
ATOM 5158 O O . SER B 1 229 ? -1.16 15.039 -6.062 1 98.88 229 SER B O 1
ATOM 5160 N N . LEU B 1 230 ? -1.146 16.562 -4.426 1 98.94 230 LEU B N 1
ATOM 5161 C CA . LEU B 1 230 ? 0.237 16.453 -3.975 1 98.94 230 LEU B CA 1
ATOM 5162 C C . LEU B 1 230 ? 0.323 15.695 -2.656 1 98.94 230 LEU B C 1
ATOM 5164 O O . LEU B 1 230 ? -0.197 16.156 -1.636 1 98.94 230 LEU B O 1
ATOM 5168 N N . ALA B 1 231 ? 0.906 14.516 -2.707 1 98.94 231 ALA B N 1
ATOM 5169 C CA . ALA B 1 231 ? 1.155 13.773 -1.476 1 98.94 231 ALA B CA 1
ATOM 5170 C C . ALA B 1 231 ? 2.488 14.172 -0.853 1 98.94 231 ALA B C 1
ATOM 5172 O O . ALA B 1 231 ? 3.529 14.133 -1.515 1 98.94 231 ALA B O 1
ATOM 5173 N N . ILE B 1 232 ? 2.514 14.531 0.433 1 98.94 232 ILE B N 1
ATOM 5174 C CA . ILE B 1 232 ? 3.73 14.977 1.102 1 98.94 232 ILE B CA 1
ATOM 5175 C C . ILE B 1 232 ? 4.09 14.008 2.225 1 98.94 232 ILE B C 1
ATOM 5177 O O . ILE B 1 232 ? 3.381 13.922 3.229 1 98.94 232 ILE B O 1
ATOM 5181 N N . ILE B 1 233 ? 5.168 13.266 2.043 1 98.12 233 ILE B N 1
ATOM 5182 C CA . ILE B 1 233 ? 5.734 12.438 3.1 1 98.12 233 ILE B CA 1
ATOM 5183 C C . ILE B 1 233 ? 6.625 13.281 4.004 1 98.12 233 ILE B C 1
ATOM 5185 O O . ILE B 1 233 ? 7.555 13.938 3.529 1 98.12 233 ILE B O 1
ATOM 5189 N N . GLY B 1 234 ? 6.332 13.258 5.262 1 97 234 GLY B N 1
ATOM 5190 C CA . GLY B 1 234 ? 7.125 14.102 6.148 1 97 234 GLY B CA 1
ATOM 5191 C C . GLY B 1 234 ? 7.031 13.688 7.605 1 97 234 GLY B C 1
ATOM 5192 O O . GLY B 1 234 ? 6.488 12.625 7.922 1 97 234 GLY B O 1
ATOM 5193 N N . ASP B 1 235 ? 7.641 14.547 8.453 1 96.25 235 ASP B N 1
ATOM 5194 C CA . ASP B 1 235 ? 7.719 14.297 9.891 1 96.25 235 ASP B CA 1
ATOM 5195 C C . ASP B 1 235 ? 6.91 15.328 10.672 1 96.25 235 ASP B C 1
ATOM 5197 O O . ASP B 1 235 ? 5.887 15.812 10.195 1 96.25 235 ASP B O 1
ATOM 5201 N N . SER B 1 236 ? 7.312 15.609 11.891 1 96.94 236 SER B N 1
ATOM 5202 C CA . SER B 1 236 ? 6.562 16.469 12.789 1 96.94 236 SER B CA 1
ATOM 5203 C C . SER B 1 236 ? 6.418 17.875 12.211 1 96.94 236 SER B C 1
ATOM 5205 O O . SER B 1 236 ? 5.445 18.578 12.5 1 96.94 236 SER B O 1
ATOM 5207 N N . ILE B 1 237 ? 7.348 18.328 11.438 1 98.25 237 ILE B N 1
ATOM 5208 C CA . ILE B 1 237 ? 7.297 19.672 10.859 1 98.25 237 ILE B CA 1
ATOM 5209 C C . ILE B 1 237 ? 6.145 19.75 9.859 1 98.25 237 ILE B C 1
ATOM 5211 O O . ILE B 1 237 ? 5.32 20.672 9.93 1 98.25 237 ILE B O 1
ATOM 5215 N N . THR B 1 238 ? 6.035 18.766 8.977 1 98.5 238 THR B N 1
ATOM 5216 C CA . THR B 1 238 ? 4.953 18.734 7.996 1 98.5 238 THR B CA 1
ATOM 5217 C C . THR B 1 238 ? 3.621 18.422 8.672 1 98.5 238 THR B C 1
ATOM 5219 O O . THR B 1 238 ? 2.578 18.938 8.266 1 98.5 238 THR B O 1
ATOM 5222 N N . ASP B 1 239 ? 3.689 17.594 9.695 1 97 239 ASP B N 1
ATOM 5223 C CA . ASP B 1 239 ? 2.496 17.234 10.461 1 97 239 ASP B CA 1
ATOM 5224 C C . ASP B 1 239 ? 1.894 18.469 11.133 1 97 239 ASP B C 1
ATOM 5226 O O . ASP B 1 239 ? 0.698 18.5 11.438 1 97 239 ASP B O 1
ATOM 5230 N N . GLY B 1 240 ? 2.713 19.453 11.453 1 97.81 240 GLY B N 1
ATOM 5231 C CA . GLY B 1 240 ? 2.211 20.75 11.906 1 97.81 240 GLY B CA 1
ATOM 5232 C C . GLY B 1 240 ? 2.508 21.016 13.375 1 97.81 240 GLY B C 1
ATOM 5233 O O . GLY B 1 240 ? 1.822 21.812 14.016 1 97.81 240 GLY B O 1
ATOM 5234 N N . VAL B 1 241 ? 3.475 20.344 14 1 97.94 241 VAL B N 1
ATOM 5235 C CA . VAL B 1 241 ? 3.848 20.656 15.375 1 97.94 241 VAL B CA 1
ATOM 5236 C C . VAL B 1 241 ? 4.195 22.141 15.492 1 97.94 241 VAL B C 1
ATOM 5238 O O . VAL B 1 241 ? 4.973 22.656 14.688 1 97.94 241 VAL B O 1
ATOM 5241 N N . GLY B 1 242 ? 3.619 22.797 16.406 1 98.12 242 GLY B N 1
ATOM 5242 C CA . GLY B 1 242 ? 3.834 24.219 16.609 1 98.12 242 GLY B CA 1
ATOM 5243 C C . GLY B 1 242 ? 2.77 25.094 15.953 1 98.12 242 GLY B C 1
ATOM 5244 O O . GLY B 1 242 ? 2.701 26.297 16.188 1 98.12 242 GLY B O 1
ATOM 5245 N N . SER B 1 243 ? 1.924 24.516 15.07 1 97.75 243 SER B N 1
ATOM 5246 C CA . SER B 1 243 ? 0.789 25.25 14.523 1 97.75 243 SER B CA 1
ATOM 5247 C C . SER B 1 243 ? -0.235 25.578 15.602 1 97.75 243 SER B C 1
ATOM 5249 O O . SER B 1 243 ? -0.181 25.016 16.703 1 97.75 243 SER B O 1
ATOM 5251 N N . THR B 1 244 ? -1.158 26.531 15.289 1 96.69 244 THR B N 1
ATOM 5252 C CA . THR B 1 244 ? -2.215 26.906 16.234 1 96.69 244 THR B CA 1
ATOM 5253 C C . THR B 1 244 ? -3.299 25.828 16.266 1 96.69 244 THR B C 1
ATOM 5255 O O . THR B 1 244 ? -3.863 25.469 15.227 1 96.69 244 THR B O 1
ATOM 5258 N N . PRO B 1 245 ? -3.523 25.219 17.453 1 95.31 245 PRO B N 1
ATOM 5259 C CA . PRO B 1 245 ? -4.645 24.266 17.516 1 95.31 245 PRO B CA 1
ATOM 5260 C C . PRO B 1 245 ? -5.91 24.828 16.859 1 95.31 245 PRO B C 1
ATOM 5262 O O . PRO B 1 245 ? -6.293 25.969 17.109 1 95.31 245 PRO B O 1
ATOM 5265 N N . ASN B 1 246 ? -6.512 24.031 15.961 1 95.38 246 ASN B N 1
ATOM 5266 C CA . ASN B 1 246 ? -7.723 24.375 15.219 1 95.38 246 ASN B CA 1
ATOM 5267 C C . ASN B 1 246 ? -7.488 25.547 14.266 1 95.38 246 ASN B C 1
ATOM 5269 O O . ASN B 1 246 ? -8.438 26.109 13.734 1 95.38 246 ASN B O 1
ATOM 5273 N N . GLY B 1 247 ? -6.254 25.938 14.031 1 94.75 247 GLY B N 1
ATOM 5274 C CA . GLY B 1 247 ? -5.949 27.156 13.305 1 94.75 247 GLY B CA 1
ATOM 5275 C C . GLY B 1 247 ? -5.688 26.922 11.828 1 94.75 247 GLY B C 1
ATOM 5276 O O . GLY B 1 247 ? -5.617 27.875 11.047 1 94.75 247 GLY B O 1
ATOM 5277 N N . ASN B 1 248 ? -5.539 25.656 11.469 1 95.88 248 ASN B N 1
ATOM 5278 C CA . ASN B 1 248 ? -5.262 25.312 10.078 1 95.88 248 ASN B CA 1
ATOM 5279 C C . ASN B 1 248 ? -4.156 26.188 9.492 1 95.88 248 ASN B C 1
ATOM 5281 O O . ASN B 1 248 ? -4.328 26.781 8.422 1 95.88 248 ASN B O 1
ATOM 5285 N N . ASN B 1 249 ? -3.082 26.281 10.172 1 97.38 249 ASN B N 1
ATOM 5286 C CA . ASN B 1 249 ? -1.985 27.125 9.703 1 97.38 249 ASN B CA 1
ATOM 5287 C C . ASN B 1 249 ? -0.657 26.375 9.719 1 97.38 249 ASN B C 1
ATOM 5289 O O . ASN B 1 249 ? 0.377 26.938 10.078 1 97.38 249 ASN B O 1
ATOM 5293 N N . ARG B 1 250 ? -0.722 25.047 9.484 1 98.06 250 ARG B N 1
ATOM 5294 C CA . ARG B 1 250 ? 0.478 24.328 9.078 1 98.06 250 ARG B CA 1
ATOM 5295 C C . ARG B 1 250 ? 1.064 24.906 7.801 1 98.06 250 ARG B C 1
ATOM 5297 O O . ARG B 1 250 ? 0.417 25.719 7.125 1 98.06 250 ARG B O 1
ATOM 5304 N N . TRP B 1 251 ? 2.301 24.531 7.496 1 98.81 251 TRP B N 1
ATOM 5305 C CA . TRP B 1 251 ? 2.842 25.094 6.266 1 98.81 251 TRP B CA 1
ATOM 5306 C C . TRP B 1 251 ? 2.092 24.562 5.047 1 98.81 251 TRP B C 1
ATOM 5308 O O . TRP B 1 251 ? 1.948 25.266 4.047 1 98.81 251 TRP B O 1
ATOM 5318 N N . THR B 1 252 ? 1.529 23.359 5.105 1 98.75 252 THR B N 1
ATOM 5319 C CA . THR B 1 252 ? 0.763 22.797 3.998 1 98.75 252 THR B CA 1
ATOM 5320 C C . THR B 1 252 ? -0.564 23.531 3.832 1 98.75 252 THR B C 1
ATOM 5322 O O . THR B 1 252 ? -1.048 23.703 2.711 1 98.75 252 THR B O 1
ATOM 5325 N N . ASP B 1 253 ? -1.237 23.953 4.961 1 98.12 253 ASP B N 1
ATOM 5326 C CA . ASP B 1 253 ? -2.428 24.797 4.883 1 98.12 253 ASP B CA 1
ATOM 5327 C C . ASP B 1 253 ? -2.117 26.125 4.188 1 98.12 253 ASP B C 1
ATOM 5329 O O . ASP B 1 253 ? -2.863 26.562 3.305 1 98.12 253 ASP B O 1
ATOM 5333 N N . GLN B 1 254 ? -1.062 26.688 4.57 1 98.69 254 GLN B N 1
ATOM 5334 C CA . GLN B 1 254 ? -0.681 28 4.043 1 98.69 254 GLN B CA 1
ATOM 5335 C C . GLN B 1 254 ? -0.227 27.891 2.588 1 98.69 254 GLN B C 1
ATOM 5337 O O . GLN B 1 254 ? -0.455 28.797 1.792 1 98.69 254 GLN B O 1
ATOM 5342 N N . LEU B 1 255 ? 0.441 26.766 2.264 1 98.94 255 LEU B N 1
ATOM 5343 C CA . LEU B 1 255 ? 0.796 26.516 0.869 1 98.94 255 LEU B CA 1
ATOM 5344 C C . LEU B 1 255 ? -0.452 26.406 0 1 98.94 255 LEU B C 1
ATOM 5346 O O . LEU B 1 255 ? -0.521 27.016 -1.072 1 98.94 255 LEU B O 1
ATOM 5350 N N . PHE B 1 256 ? -1.411 25.688 0.437 1 98.75 256 PHE B N 1
ATOM 5351 C CA . PHE B 1 256 ? -2.623 25.547 -0.358 1 98.75 256 PHE B CA 1
ATOM 5352 C C . PHE B 1 256 ? -3.32 26.875 -0.551 1 98.75 256 PHE B C 1
ATOM 5354 O O . PHE B 1 256 ? -3.783 27.188 -1.65 1 98.75 256 PHE B O 1
ATOM 5361 N N . ALA B 1 257 ? -3.428 27.625 0.511 1 98.31 257 ALA B N 1
ATOM 5362 C CA . ALA B 1 257 ? -4.02 28.953 0.397 1 98.31 257 ALA B CA 1
ATOM 5363 C C . ALA B 1 257 ? -3.297 29.797 -0.657 1 98.31 257 ALA B C 1
ATOM 5365 O O . ALA B 1 257 ? -3.936 30.484 -1.458 1 98.31 257 ALA B O 1
ATOM 5366 N N . ARG B 1 258 ? -2.002 29.734 -0.605 1 98.81 258 ARG B N 1
ATOM 5367 C CA . ARG B 1 258 ? -1.21 30.469 -1.586 1 98.81 258 ARG B CA 1
ATOM 5368 C C . ARG B 1 258 ? -1.461 29.938 -2.996 1 98.81 258 ARG B C 1
ATOM 5370 O O . ARG B 1 258 ? -1.525 30.719 -3.951 1 98.81 258 ARG B O 1
ATOM 5377 N N . MET B 1 259 ? -1.52 28.609 -3.146 1 98.81 259 MET B N 1
ATOM 5378 C CA . MET B 1 259 ? -1.842 28.016 -4.438 1 98.81 259 MET B CA 1
ATOM 5379 C C . MET B 1 259 ? -3.16 28.562 -4.977 1 98.81 259 MET B C 1
ATOM 5381 O O . MET B 1 259 ? -3.279 28.844 -6.172 1 98.81 259 MET B O 1
ATOM 5385 N N . GLN B 1 260 ? -4.148 28.75 -4.129 1 98.12 260 GLN B N 1
ATOM 5386 C CA . GLN B 1 260 ? -5.465 29.25 -4.527 1 98.12 260 GLN B CA 1
ATOM 5387 C C . GLN B 1 260 ? -5.406 30.719 -4.902 1 98.12 260 GLN B C 1
ATOM 5389 O O . GLN B 1 260 ? -6.078 31.156 -5.844 1 98.12 260 GLN B O 1
ATOM 5394 N N . SER B 1 261 ? -4.633 31.469 -4.242 1 98 261 SER B N 1
ATOM 5395 C CA . SER B 1 261 ? -4.637 32.938 -4.422 1 98 261 SER B CA 1
ATOM 5396 C C . SER B 1 261 ? -3.658 33.344 -5.508 1 98 261 SER B C 1
ATOM 5398 O O . SER B 1 261 ? -3.926 34.281 -6.258 1 98 261 SER B O 1
ATOM 5400 N N . GLU B 1 262 ? -2.523 32.594 -5.562 1 98.12 262 GLU B N 1
ATOM 5401 C CA . GLU B 1 262 ? -1.429 33.062 -6.402 1 98.12 262 GLU B CA 1
ATOM 5402 C C . GLU B 1 262 ? -1.113 32.094 -7.52 1 98.12 262 GLU B C 1
ATOM 5404 O O . GLU B 1 262 ? -0.396 32.406 -8.469 1 98.12 262 GLU B O 1
ATOM 5409 N N . GLY B 1 263 ? -1.63 30.891 -7.445 1 97.62 263 GLY B N 1
ATOM 5410 C CA . GLY B 1 263 ? -1.269 29.844 -8.398 1 97.62 263 GLY B CA 1
ATOM 5411 C C . GLY B 1 263 ? -1.897 30.031 -9.766 1 97.62 263 GLY B C 1
ATOM 5412 O O . GLY B 1 263 ? -2.881 30.766 -9.898 1 97.62 263 GLY B O 1
ATOM 5413 N N . ASP B 1 264 ? -1.258 29.438 -10.805 1 97.56 264 ASP B N 1
ATOM 5414 C CA . ASP B 1 264 ? -1.888 29.375 -12.117 1 97.56 264 ASP B CA 1
ATOM 5415 C C . ASP B 1 264 ? -3.008 28.328 -12.141 1 97.56 264 ASP B C 1
ATOM 5417 O O . ASP B 1 264 ? -3.365 27.781 -11.094 1 97.56 264 ASP B O 1
ATOM 5421 N N . SER B 1 265 ? -3.562 28.094 -13.305 1 97.19 265 SER B N 1
ATOM 5422 C CA . SER B 1 265 ? -4.734 27.234 -13.43 1 97.19 265 SER B CA 1
ATOM 5423 C C . SER B 1 265 ? -4.426 25.797 -12.992 1 97.19 265 SER B C 1
ATOM 5425 O O . SER B 1 265 ? -5.297 25.109 -12.461 1 97.19 265 SER B O 1
ATOM 5427 N N . VAL B 1 266 ? -3.18 25.328 -13.18 1 98.31 266 VAL B N 1
ATOM 5428 C CA . VAL B 1 266 ? -2.805 23.984 -12.781 1 98.31 266 VAL B CA 1
ATOM 5429 C C . VAL B 1 266 ? -2.666 23.906 -11.266 1 98.31 266 VAL B C 1
ATOM 5431 O O . VAL B 1 266 ? -3.271 23.047 -10.617 1 98.31 266 VAL B O 1
ATOM 5434 N N . ALA B 1 267 ? -1.927 24.859 -10.656 1 98.75 267 ALA B N 1
ATOM 5435 C CA . ALA B 1 267 ? -1.68 24.875 -9.219 1 98.75 267 ALA B CA 1
ATOM 5436 C C . ALA B 1 267 ? -2.986 24.984 -8.438 1 98.75 267 ALA B C 1
ATOM 5438 O O . ALA B 1 267 ? -3.137 24.391 -7.375 1 98.75 267 ALA B O 1
ATOM 5439 N N . LYS B 1 268 ? -3.953 25.719 -8.938 1 98.44 268 LYS B N 1
ATOM 5440 C CA . LYS B 1 268 ? -5.227 25.938 -8.266 1 98.44 268 LYS B CA 1
ATOM 5441 C C . LYS B 1 268 ? -6.047 24.656 -8.211 1 98.44 268 LYS B C 1
ATOM 5443 O O . LYS B 1 268 ? -7.016 24.562 -7.449 1 98.44 268 LYS B O 1
ATOM 5448 N N . ASN B 1 269 ? -5.691 23.688 -9.039 1 98.56 269 ASN B N 1
ATOM 5449 C CA . ASN B 1 269 ? -6.461 22.453 -9.148 1 98.56 269 ASN B CA 1
ATOM 5450 C C . ASN B 1 269 ? -5.738 21.297 -8.477 1 98.56 269 ASN B C 1
ATOM 5452 O O . ASN B 1 269 ? -6.094 20.125 -8.688 1 98.56 269 ASN B O 1
ATOM 5456 N N . VAL B 1 270 ? -4.723 21.562 -7.656 1 98.88 270 VAL B N 1
ATOM 5457 C CA . VAL B 1 270 ? -3.979 20.516 -6.957 1 98.88 270 VAL B CA 1
ATOM 5458 C C . VAL B 1 270 ? -4.312 20.547 -5.469 1 98.88 270 VAL B C 1
ATOM 5460 O O . VAL B 1 270 ? -4.09 21.562 -4.801 1 98.88 270 VAL B O 1
ATOM 5463 N N . ALA B 1 271 ? -4.914 19.469 -4.961 1 98.94 271 ALA B N 1
ATOM 5464 C CA . ALA B 1 271 ? -5.109 19.312 -3.521 1 98.94 271 ALA B CA 1
ATOM 5465 C C . ALA B 1 271 ? -3.791 18.969 -2.824 1 98.94 271 ALA B C 1
ATOM 5467 O O . ALA B 1 271 ? -2.783 18.719 -3.484 1 98.94 271 ALA B O 1
ATOM 5468 N N . ILE B 1 272 ? -3.789 19.062 -1.517 1 98.88 272 ILE B N 1
ATOM 5469 C CA . ILE B 1 272 ? -2.635 18.656 -0.729 1 98.88 272 ILE B CA 1
ATOM 5470 C C . ILE B 1 272 ? -3.027 17.5 0.202 1 98.88 272 ILE B C 1
ATOM 5472 O O . ILE B 1 272 ? -3.969 17.641 0.989 1 98.88 272 ILE B O 1
ATOM 5476 N N . ALA B 1 273 ? -2.408 16.406 0.026 1 98.81 273 ALA B N 1
ATOM 5477 C CA . ALA B 1 273 ? -2.502 15.25 0.916 1 98.81 273 ALA B CA 1
ATOM 5478 C C . ALA B 1 273 ? -1.317 15.195 1.877 1 98.81 273 ALA B C 1
ATOM 5480 O O . ALA B 1 273 ? -0.235 14.734 1.514 1 98.81 273 ALA B O 1
ATOM 5481 N N . ASN B 1 274 ? -1.533 15.711 3.113 1 98.69 274 ASN B N 1
ATOM 5482 C CA . ASN B 1 274 ? -0.505 15.688 4.148 1 98.69 274 ASN B CA 1
ATOM 5483 C C . ASN B 1 274 ? -0.33 14.281 4.723 1 98.69 274 ASN B C 1
ATOM 5485 O O . ASN B 1 274 ? -1.128 13.844 5.555 1 98.69 274 ASN B O 1
ATOM 5489 N N . GLN B 1 275 ? 0.707 13.578 4.273 1 98 275 GLN B N 1
ATOM 5490 C CA . GLN B 1 275 ? 1.014 12.227 4.711 1 98 275 GLN B CA 1
ATOM 5491 C C . GLN B 1 275 ? 2.211 12.211 5.656 1 98 275 GLN B C 1
ATOM 5493 O O . GLN B 1 275 ? 3.109 11.375 5.516 1 98 275 GLN B O 1
ATOM 5498 N N . ALA B 1 276 ? 2.225 13.172 6.559 1 97.06 276 ALA B N 1
ATOM 5499 C CA . ALA B 1 276 ? 3.277 13.242 7.57 1 97.06 276 ALA B CA 1
ATOM 5500 C C . ALA B 1 276 ? 2.799 12.664 8.898 1 97.06 276 ALA B C 1
ATOM 5502 O O . ALA B 1 276 ? 1.596 12.508 9.117 1 97.06 276 ALA B O 1
ATOM 5503 N N . TRP B 1 277 ? 3.707 12.227 9.703 1 91.5 277 TRP B N 1
ATOM 5504 C CA . TRP B 1 277 ? 3.383 12 11.109 1 91.5 277 TRP B CA 1
ATOM 5505 C C . TRP B 1 277 ? 4.559 12.367 12.008 1 91.5 277 TRP B C 1
ATOM 5507 O O . TRP B 1 277 ? 5.719 12.289 11.586 1 91.5 277 TRP B O 1
ATOM 5517 N N . ASN B 1 278 ? 4.215 12.773 13.133 1 93.38 278 ASN B N 1
ATOM 5518 C CA . ASN B 1 278 ? 5.145 13.266 14.148 1 93.38 278 ASN B CA 1
ATOM 5519 C C . ASN B 1 278 ? 6.219 12.234 14.461 1 93.38 278 ASN B C 1
ATOM 5521 O O . ASN B 1 278 ? 5.91 11.094 14.82 1 93.38 278 ASN B O 1
ATOM 5525 N N . GLY B 1 279 ? 7.504 12.617 14.312 1 93.81 279 GLY B N 1
ATOM 5526 C CA . GLY B 1 279 ? 8.625 11.766 14.68 1 93.81 279 GLY B CA 1
ATOM 5527 C C . GLY B 1 279 ? 9.055 10.828 13.57 1 93.81 279 GLY B C 1
ATOM 5528 O O . GLY B 1 279 ? 9.984 10.039 13.742 1 93.81 279 GLY B O 1
ATOM 5529 N N . ASN B 1 280 ? 8.438 10.922 12.43 1 95.69 280 ASN B N 1
ATOM 5530 C CA . ASN B 1 280 ? 8.734 9.992 11.344 1 95.69 280 ASN B CA 1
ATOM 5531 C C . ASN B 1 280 ? 10.203 10.047 10.945 1 95.69 280 ASN B C 1
ATOM 5533 O O . ASN B 1 280 ? 10.844 11.094 11.047 1 95.69 280 ASN B O 1
ATOM 5537 N N . LYS B 1 281 ? 10.758 8.898 10.602 1 96.38 281 LYS B N 1
ATOM 5538 C CA . LYS B 1 281 ? 12.078 8.719 10.016 1 96.38 281 LYS B CA 1
ATOM 5539 C C . LYS B 1 281 ? 11.992 8.109 8.617 1 96.38 281 LYS B C 1
ATOM 5541 O O . LYS B 1 281 ? 11 7.449 8.289 1 96.38 281 LYS B O 1
ATOM 5546 N N . VAL B 1 282 ? 12.969 8.352 7.848 1 97.19 282 VAL B N 1
ATOM 5547 C CA . VAL B 1 282 ? 13.023 7.789 6.5 1 97.19 282 VAL B CA 1
ATOM 5548 C C . VAL B 1 282 ? 13.227 6.277 6.578 1 97.19 282 VAL B C 1
ATOM 5550 O O . VAL B 1 282 ? 12.555 5.516 5.879 1 97.19 282 VAL B O 1
ATOM 5553 N N . LEU B 1 283 ? 14.109 5.77 7.492 1 94 283 LEU B N 1
ATOM 5554 C CA . LEU B 1 283 ? 14.625 4.406 7.434 1 94 283 LEU B CA 1
ATOM 5555 C C . LEU B 1 283 ? 14.07 3.564 8.578 1 94 283 LEU B C 1
ATOM 5557 O O . LEU B 1 283 ? 14.117 2.334 8.531 1 94 283 LEU B O 1
ATOM 5561 N N . PHE B 1 284 ? 13.719 4.055 9.656 1 80.62 284 PHE B N 1
ATOM 5562 C CA . PHE B 1 284 ? 13.438 3.227 10.82 1 80.62 284 PHE B CA 1
ATOM 5563 C C . PHE B 1 284 ? 12.055 3.533 11.383 1 80.62 284 PHE B C 1
ATOM 5565 O O . PHE B 1 284 ? 11.625 4.688 11.391 1 80.62 284 PHE B O 1
ATOM 5572 N N . ASP B 1 285 ? 11.609 2.232 11.805 1 63.53 285 ASP B N 1
ATOM 5573 C CA . ASP B 1 285 ? 10.242 2.279 12.328 1 63.53 285 ASP B CA 1
ATOM 5574 C C . ASP B 1 285 ? 10.242 2.578 13.828 1 63.53 285 ASP B C 1
ATOM 5576 O O . ASP B 1 285 ? 11.016 1.986 14.586 1 63.53 285 ASP B O 1
ATOM 5580 N N . GLY B 1 286 ? 10.125 3.609 14.219 1 59.69 286 GLY B N 1
ATOM 5581 C CA . GLY B 1 286 ? 9.797 3.846 15.617 1 59.69 286 GLY B CA 1
ATOM 5582 C C . GLY B 1 286 ? 8.359 3.523 15.953 1 59.69 286 GLY B C 1
ATOM 5583 O O . GLY B 1 286 ? 7.895 2.402 15.727 1 59.69 286 GLY B O 1
ATOM 5584 N N . SER B 1 287 ? 7.59 4.434 16.312 1 57.84 287 SER B N 1
ATOM 5585 C CA . SER B 1 287 ? 6.191 4.305 16.703 1 57.84 287 SER B CA 1
ATOM 5586 C C . SER B 1 287 ? 5.277 4.211 15.492 1 57.84 287 SER B C 1
ATOM 5588 O O . SER B 1 287 ? 4.074 3.988 15.633 1 57.84 287 SER B O 1
ATOM 5590 N N . GLY B 1 288 ? 5.859 4.121 14.234 1 72.69 288 GLY B N 1
ATOM 5591 C CA . GLY B 1 288 ? 5.094 4.02 13 1 72.69 288 GLY B CA 1
ATOM 5592 C C . GLY B 1 288 ? 5.934 3.596 11.805 1 72.69 288 GLY B C 1
ATOM 5593 O O . GLY B 1 288 ? 7.145 3.389 11.938 1 72.69 288 GLY B O 1
ATOM 5594 N N . ALA B 1 289 ? 5.289 3.449 10.688 1 89 289 ALA B N 1
ATOM 5595 C CA . ALA B 1 289 ? 5.973 3.012 9.469 1 89 289 ALA B CA 1
ATOM 5596 C C . ALA B 1 289 ? 6.949 4.074 8.977 1 89 289 ALA B C 1
ATOM 5598 O O . ALA B 1 289 ? 6.629 5.266 8.969 1 89 289 ALA B O 1
ATOM 5599 N N . SER B 1 290 ? 8.188 3.686 8.695 1 95.69 290 SER B N 1
ATOM 5600 C CA . SER B 1 290 ? 9.156 4.594 8.094 1 95.69 290 SER B CA 1
ATOM 5601 C C . SER B 1 290 ? 8.672 5.113 6.746 1 95.69 290 SER B C 1
ATOM 5603 O O . SER B 1 290 ? 7.762 4.539 6.145 1 95.69 290 SER B O 1
ATOM 5605 N N . ALA B 1 291 ? 9.203 6.238 6.379 1 96.69 291 ALA B N 1
ATOM 5606 C CA . ALA B 1 291 ? 8.82 6.805 5.086 1 96.69 291 ALA B CA 1
ATOM 5607 C C . ALA B 1 291 ? 9.023 5.793 3.963 1 96.69 291 ALA B C 1
ATOM 5609 O O . ALA B 1 291 ? 8.156 5.625 3.104 1 96.69 291 ALA B O 1
ATOM 5610 N N . ILE B 1 292 ? 10.125 5.098 3.984 1 97.12 292 ILE B N 1
ATOM 5611 C CA . ILE B 1 292 ? 10.484 4.184 2.908 1 97.12 292 ILE B CA 1
ATOM 5612 C C . ILE B 1 292 ? 9.555 2.975 2.92 1 97.12 292 ILE B C 1
ATOM 5614 O O . ILE B 1 292 ? 9.352 2.332 1.887 1 97.12 292 ILE B O 1
ATOM 5618 N N . SER B 1 293 ? 8.922 2.639 4.016 1 95.69 293 SER B N 1
ATOM 5619 C CA . SER B 1 293 ? 8.086 1.444 4.129 1 95.69 293 SER B CA 1
ATOM 5620 C C . SER B 1 293 ? 6.629 1.756 3.818 1 95.69 293 SER B C 1
ATOM 5622 O O . SER B 1 293 ? 5.797 0.849 3.746 1 95.69 293 SER B O 1
ATOM 5624 N N . ARG B 1 294 ? 6.301 3.014 3.58 1 96.06 294 ARG B N 1
ATOM 5625 C CA . ARG B 1 294 ? 4.883 3.336 3.449 1 96.06 294 ARG B CA 1
ATOM 5626 C C . ARG B 1 294 ? 4.609 4.094 2.154 1 96.06 294 ARG B C 1
ATOM 5628 O O . ARG B 1 294 ? 3.535 4.672 1.981 1 96.06 294 ARG B O 1
ATOM 5635 N N . VAL B 1 295 ? 5.512 4.062 1.187 1 97.44 295 VAL B N 1
ATOM 5636 C CA . VAL B 1 295 ? 5.359 4.715 -0.111 1 97.44 295 VAL B CA 1
ATOM 5637 C C . VAL B 1 295 ? 4.145 4.141 -0.839 1 97.44 295 VAL B C 1
ATOM 5639 O O . VAL B 1 295 ? 3.324 4.887 -1.373 1 97.44 295 VAL B O 1
ATOM 5642 N N . GLU B 1 296 ? 4.012 2.857 -0.814 1 96.69 296 GLU B N 1
ATOM 5643 C CA . GLU B 1 296 ? 2.914 2.184 -1.502 1 96.69 296 GLU B CA 1
ATOM 5644 C C . GLU B 1 296 ? 1.562 2.607 -0.932 1 96.69 296 GLU B C 1
ATOM 5646 O O . GLU B 1 296 ? 0.669 3.016 -1.677 1 96.69 296 GLU B O 1
ATOM 5651 N N . ARG B 1 297 ? 1.432 2.631 0.315 1 95.5 297 ARG B N 1
ATOM 5652 C CA . ARG B 1 297 ? 0.17 2.922 0.987 1 95.5 297 ARG B CA 1
ATOM 5653 C C . ARG B 1 297 ? -0.142 4.414 0.942 1 95.5 297 ARG B C 1
ATOM 5655 O O . ARG B 1 297 ? -1.271 4.809 0.644 1 95.5 297 ARG B O 1
ATOM 5662 N N . ASP B 1 298 ? 0.859 5.227 1.211 1 97.25 298 ASP B N 1
ATOM 5663 C CA . ASP B 1 298 ? 0.588 6.621 1.537 1 97.25 298 ASP B CA 1
ATOM 5664 C C . ASP B 1 298 ? 0.792 7.52 0.319 1 97.25 298 ASP B C 1
ATOM 5666 O O . ASP B 1 298 ? 0.457 8.703 0.353 1 97.25 298 ASP B O 1
ATOM 5670 N N . VAL B 1 299 ? 1.31 6.941 -0.789 1 98.56 299 VAL B N 1
ATOM 5671 C CA . VAL B 1 299 ? 1.485 7.742 -1.996 1 98.56 299 VAL B CA 1
ATOM 5672 C C . VAL B 1 299 ? 0.851 7.027 -3.188 1 98.56 299 VAL B C 1
ATOM 5674 O O . VAL B 1 299 ? -0.18 7.465 -3.705 1 98.56 299 VAL B O 1
ATOM 5677 N N . LEU B 1 300 ? 1.303 5.852 -3.455 1 98.44 300 LEU B N 1
ATOM 5678 C CA . LEU B 1 300 ? 0.973 5.211 -4.727 1 98.44 300 LEU B CA 1
ATOM 5679 C C . LEU B 1 300 ? -0.475 4.734 -4.734 1 98.44 300 LEU B C 1
ATOM 5681 O O . LEU B 1 300 ? -1.128 4.742 -5.781 1 98.44 300 LEU B O 1
ATOM 5685 N N . ALA B 1 301 ? -0.988 4.344 -3.566 1 98 301 ALA B N 1
ATOM 5686 C CA . ALA B 1 301 ? -2.34 3.795 -3.516 1 98 301 ALA B CA 1
ATOM 5687 C C . ALA B 1 301 ? -3.352 4.863 -3.111 1 98 301 ALA B C 1
ATOM 5689 O O . ALA B 1 301 ? -4.527 4.562 -2.887 1 98 301 ALA B O 1
ATOM 5690 N N . GLN B 1 302 ? -2.908 6.074 -2.947 1 98.25 302 GLN B N 1
ATOM 5691 C CA . GLN B 1 302 ? -3.82 7.188 -2.715 1 98.25 302 GLN B CA 1
ATOM 5692 C C . GLN B 1 302 ? -4.469 7.648 -4.016 1 98.25 302 GLN B C 1
ATOM 5694 O O . GLN B 1 302 ? -3.852 7.586 -5.082 1 98.25 302 GLN B O 1
ATOM 5699 N N . SER B 1 303 ? -5.652 8.141 -3.936 1 97.62 303 SER B N 1
ATOM 5700 C CA . SER B 1 303 ? -6.434 8.484 -5.121 1 97.62 303 SER B CA 1
ATOM 5701 C C . SER B 1 303 ? -6.02 9.844 -5.68 1 97.62 303 SER B C 1
ATOM 5703 O O . SER B 1 303 ? -5.941 10.828 -4.945 1 97.62 303 SER B O 1
ATOM 5705 N N . GLY B 1 304 ? -5.715 9.859 -6.941 1 97.94 304 GLY B N 1
ATOM 5706 C CA . GLY B 1 304 ? -5.566 11.109 -7.676 1 97.94 304 GLY B CA 1
ATOM 5707 C C . GLY B 1 304 ? -4.23 11.789 -7.434 1 97.94 304 GLY B C 1
ATOM 5708 O O . GLY B 1 304 ? -4.113 13.008 -7.586 1 97.94 304 GLY B O 1
ATOM 5709 N N . ILE B 1 305 ? -3.188 11.07 -7.012 1 98.75 305 ILE B N 1
ATOM 5710 C CA . ILE B 1 305 ? -1.878 11.664 -6.75 1 98.75 305 ILE B CA 1
ATOM 5711 C C . ILE B 1 305 ? -1.155 11.914 -8.07 1 98.75 305 ILE B C 1
ATOM 5713 O O . ILE B 1 305 ? -0.949 10.992 -8.859 1 98.75 305 ILE B O 1
ATOM 5717 N N . ALA B 1 306 ? -0.779 13.164 -8.273 1 98.69 306 ALA B N 1
ATOM 5718 C CA . ALA B 1 306 ? -0.027 13.523 -9.469 1 98.69 306 ALA B CA 1
ATOM 5719 C C . ALA B 1 306 ? 1.363 14.039 -9.117 1 98.69 306 ALA B C 1
ATOM 5721 O O . ALA B 1 306 ? 2.242 14.117 -9.977 1 98.69 306 ALA B O 1
ATOM 5722 N N . TYR B 1 307 ? 1.537 14.43 -7.84 1 98.88 307 TYR B N 1
ATOM 5723 C CA . TYR B 1 307 ? 2.801 14.938 -7.32 1 98.88 307 TYR B CA 1
ATOM 5724 C C . TYR B 1 307 ? 3.119 14.328 -5.961 1 98.88 307 TYR B C 1
ATOM 5726 O O . TYR B 1 307 ? 2.215 14.031 -5.176 1 98.88 307 TYR B O 1
ATOM 5734 N N . ALA B 1 308 ? 4.387 14.164 -5.742 1 98.94 308 ALA B N 1
ATOM 5735 C CA . ALA B 1 308 ? 4.844 13.727 -4.426 1 98.94 308 ALA B CA 1
ATOM 5736 C C . ALA B 1 308 ? 5.977 14.609 -3.918 1 98.94 308 ALA B C 1
ATOM 5738 O O . ALA B 1 308 ? 6.723 15.195 -4.711 1 98.94 308 ALA B O 1
ATOM 5739 N N . MET B 1 309 ? 6.066 14.727 -2.645 1 98.94 309 MET B N 1
ATOM 5740 C CA . MET B 1 309 ? 7.164 15.445 -2.002 1 98.94 309 MET B CA 1
ATOM 5741 C C . MET B 1 309 ? 7.699 14.672 -0.805 1 98.94 309 MET B C 1
ATOM 5743 O O . MET B 1 309 ? 6.926 14.086 -0.043 1 98.94 309 MET B O 1
ATOM 5747 N N . VAL B 1 310 ? 9.016 14.617 -0.723 1 98.88 310 VAL B N 1
ATOM 5748 C CA . VAL B 1 310 ? 9.688 14.031 0.437 1 98.88 310 VAL B CA 1
ATOM 5749 C C . VAL B 1 310 ? 10.391 15.133 1.229 1 98.88 310 VAL B C 1
ATOM 5751 O O . VAL B 1 310 ? 11.305 15.789 0.72 1 98.88 310 VAL B O 1
ATOM 5754 N N . PHE B 1 311 ? 9.914 15.438 2.363 1 98.88 311 PHE B N 1
ATOM 5755 C CA . PHE B 1 311 ? 10.539 16.312 3.355 1 98.88 311 PHE B CA 1
ATOM 5756 C C . PHE B 1 311 ? 10.633 15.609 4.707 1 98.88 311 PHE B C 1
ATOM 5758 O O . PHE B 1 311 ? 9.727 15.711 5.531 1 98.88 311 PHE B O 1
ATOM 5765 N N . ASP B 1 312 ? 11.664 14.812 4.848 1 97.56 312 ASP B N 1
ATOM 5766 C CA . ASP B 1 312 ? 11.93 13.93 5.984 1 97.56 312 ASP B CA 1
ATOM 5767 C C . ASP B 1 312 ? 13.422 13.664 6.141 1 97.56 312 ASP B C 1
ATOM 5769 O O . ASP B 1 312 ? 14.195 13.867 5.199 1 97.56 312 ASP B O 1
ATOM 5773 N N . GLY B 1 313 ? 13.875 13.344 7.375 1 97 313 GLY B N 1
ATOM 5774 C CA . GLY B 1 313 ? 15.266 12.984 7.566 1 97 313 GLY B CA 1
ATOM 5775 C C . GLY B 1 313 ? 15.859 13.555 8.836 1 97 313 GLY B C 1
ATOM 5776 O O . GLY B 1 313 ? 16.859 13.047 9.352 1 97 313 GLY B O 1
ATOM 5777 N N . VAL B 1 314 ? 15.281 14.609 9.398 1 97.25 314 VAL B N 1
ATOM 5778 C CA . VAL B 1 314 ? 15.867 15.281 10.555 1 97.25 314 VAL B CA 1
ATOM 5779 C C . VAL B 1 314 ? 15.883 14.328 11.742 1 97.25 314 VAL B C 1
ATOM 5781 O O . VAL B 1 314 ? 16.828 14.336 12.539 1 97.25 314 VAL B O 1
ATOM 5784 N N . ASN B 1 315 ? 14.836 13.508 11.859 1 96.38 315 ASN B N 1
ATOM 5785 C CA . ASN B 1 315 ? 14.781 12.555 12.961 1 96.38 315 ASN B CA 1
ATOM 5786 C C . ASN B 1 315 ? 15.781 11.414 12.773 1 96.38 315 ASN B C 1
ATOM 5788 O O . ASN B 1 315 ? 16.312 10.883 13.75 1 96.38 315 ASN B O 1
ATOM 5792 N N . ASP B 1 316 ? 16.094 11.039 11.523 1 96.44 316 ASP B N 1
ATOM 5793 C CA . ASP B 1 316 ? 17.141 10.062 11.266 1 96.44 316 ASP B CA 1
ATOM 5794 C C . ASP B 1 316 ? 18.484 10.547 11.797 1 96.44 316 ASP B C 1
ATOM 5796 O O . ASP B 1 316 ? 19.188 9.812 12.5 1 96.44 316 ASP B O 1
ATOM 5800 N N . ILE B 1 317 ? 18.781 11.742 11.531 1 96 317 ILE B N 1
ATOM 5801 C CA . ILE B 1 317 ? 20.062 12.336 11.938 1 96 317 ILE B CA 1
ATOM 5802 C C . ILE B 1 317 ? 20.047 12.617 13.438 1 96 317 ILE B C 1
ATOM 5804 O O . ILE B 1 317 ? 21.016 12.336 14.133 1 96 317 ILE B O 1
ATOM 5808 N N . GLY B 1 318 ? 18.984 13.172 13.891 1 95.69 318 GLY B N 1
ATOM 5809 C CA . GLY B 1 318 ? 18.859 13.594 15.273 1 95.69 318 GLY B CA 1
ATOM 5810 C C . GLY B 1 318 ? 18.922 12.445 16.266 1 95.69 318 GLY B C 1
ATOM 5811 O O . GLY B 1 318 ? 19.406 12.602 17.391 1 95.69 318 GLY B O 1
ATOM 5812 N N . HIS B 1 319 ? 18.469 11.25 15.906 1 94.62 319 HIS B N 1
ATOM 5813 C CA . HIS B 1 319 ? 18.438 10.094 16.797 1 94.62 319 HIS B CA 1
ATOM 5814 C C . HIS B 1 319 ? 19.688 9.242 16.625 1 94.62 319 HIS B C 1
ATOM 5816 O O . HIS B 1 319 ? 19.781 8.156 17.203 1 94.62 319 HIS B O 1
ATOM 5822 N N . THR B 1 320 ? 20.594 9.68 15.805 1 96.25 320 THR B N 1
ATOM 5823 C CA . THR B 1 320 ? 21.875 9.008 15.609 1 96.25 320 THR B CA 1
ATOM 5824 C C . THR B 1 320 ? 22.984 9.711 16.391 1 96.25 320 THR B C 1
ATOM 5826 O O . THR B 1 320 ? 23.031 10.938 16.438 1 96.25 320 THR B O 1
ATOM 5829 N N . ASP B 1 321 ? 23.953 8.984 16.984 1 97.44 321 ASP B N 1
ATOM 5830 C CA . ASP B 1 321 ? 24.984 9.547 17.844 1 97.44 321 ASP B CA 1
ATOM 5831 C C . ASP B 1 321 ? 25.812 10.594 17.094 1 97.44 321 ASP B C 1
ATOM 5833 O O . ASP B 1 321 ? 26.094 10.43 15.906 1 97.44 321 ASP B O 1
ATOM 5837 N N . ASP B 1 322 ? 26.188 11.609 17.828 1 97.88 322 ASP B N 1
ATOM 5838 C CA . ASP B 1 322 ? 26.922 12.734 17.25 1 97.88 322 ASP B CA 1
ATOM 5839 C C . ASP B 1 322 ? 28.406 12.406 17.109 1 97.88 322 ASP B C 1
ATOM 5841 O O . ASP B 1 322 ? 29.266 13.062 17.719 1 97.88 322 ASP B O 1
ATOM 5845 N N . ASN B 1 323 ? 28.734 11.438 16.344 1 98.38 323 ASN B N 1
ATOM 5846 C CA . ASN B 1 323 ? 30.109 11.07 15.977 1 98.38 323 ASN B CA 1
ATOM 5847 C C . ASN B 1 323 ? 30.219 10.703 14.5 1 98.38 323 ASN B C 1
ATOM 5849 O O . ASN B 1 323 ? 29.219 10.383 13.859 1 98.38 323 ASN B O 1
ATOM 5853 N N . VAL B 1 324 ? 31.359 10.766 13.969 1 98.56 324 VAL B N 1
ATOM 5854 C CA . VAL B 1 324 ? 31.609 10.672 12.531 1 98.56 324 VAL B CA 1
ATOM 5855 C C . VAL B 1 324 ? 31.188 9.297 12.031 1 98.56 324 VAL B C 1
ATOM 5857 O O . VAL B 1 324 ? 30.516 9.188 11 1 98.56 324 VAL B O 1
ATOM 5860 N N . GLU B 1 325 ? 31.531 8.289 12.688 1 98.5 325 GLU B N 1
ATOM 5861 C CA . GLU B 1 325 ? 31.25 6.926 12.234 1 98.5 325 GLU B CA 1
ATOM 5862 C C . GLU B 1 325 ? 29.766 6.68 12.07 1 98.5 325 GLU B C 1
ATOM 5864 O O . GLU B 1 325 ? 29.312 6.242 11.016 1 98.5 325 GLU B O 1
ATOM 5869 N N . ASP B 1 326 ? 29 6.949 13.086 1 98.25 326 ASP B N 1
ATOM 5870 C CA . ASP B 1 326 ? 27.547 6.707 13.07 1 98.25 326 ASP B CA 1
ATOM 5871 C C . ASP B 1 326 ? 26.859 7.621 12.07 1 98.25 326 ASP B C 1
ATOM 5873 O O . ASP B 1 326 ? 25.969 7.18 11.328 1 98.25 326 ASP B O 1
ATOM 5877 N N . GLN B 1 327 ? 27.234 8.875 12 1 98.44 327 GLN B N 1
ATOM 5878 C CA . GLN B 1 327 ? 26.594 9.82 11.086 1 98.44 327 GLN B CA 1
ATOM 5879 C C . GLN B 1 327 ? 26.953 9.508 9.641 1 98.44 327 GLN B C 1
ATOM 5881 O O . GLN B 1 327 ? 26.125 9.719 8.742 1 98.44 327 GLN B O 1
ATOM 5886 N N . GLN B 1 328 ? 28.156 9.023 9.398 1 98.62 328 GLN B N 1
ATOM 5887 C CA . GLN B 1 328 ? 28.5 8.617 8.047 1 98.62 328 GLN B CA 1
ATOM 5888 C C . GLN B 1 328 ? 27.656 7.43 7.59 1 98.62 328 GLN B C 1
ATOM 5890 O O . GLN B 1 328 ? 27.141 7.422 6.465 1 98.62 328 GLN B O 1
ATOM 5895 N N . ALA B 1 329 ? 27.531 6.469 8.43 1 97.5 329 ALA B N 1
ATOM 5896 C CA . ALA B 1 329 ? 26.703 5.316 8.109 1 97.5 329 ALA B CA 1
ATOM 5897 C C . ALA B 1 329 ? 25.266 5.742 7.836 1 97.5 329 ALA B C 1
ATOM 5899 O O . ALA B 1 329 ? 24.625 5.25 6.898 1 97.5 329 ALA B O 1
ATOM 5900 N N . LYS B 1 330 ? 24.781 6.605 8.68 1 97.19 330 LYS B N 1
ATOM 5901 C CA . LYS B 1 330 ? 23.422 7.117 8.5 1 97.19 330 LYS B CA 1
ATOM 5902 C C . LYS B 1 330 ? 23.297 7.887 7.188 1 97.19 330 LYS B C 1
ATOM 5904 O O . LYS B 1 330 ? 22.312 7.73 6.457 1 97.19 330 LYS B O 1
ATOM 5909 N N . TYR B 1 331 ? 24.312 8.727 6.895 1 98.31 331 TYR B N 1
ATOM 5910 C CA . TYR B 1 331 ? 24.344 9.469 5.637 1 98.31 331 TYR B CA 1
ATOM 5911 C C . TYR B 1 331 ? 24.203 8.523 4.445 1 98.31 331 TYR B C 1
ATOM 5913 O O . TYR B 1 331 ? 23.359 8.742 3.572 1 98.31 331 TYR B O 1
ATOM 5921 N N . ASP B 1 332 ? 24.984 7.492 4.422 1 98.06 332 ASP B N 1
ATOM 5922 C CA . ASP B 1 332 ? 24.984 6.555 3.301 1 98.06 332 ASP B CA 1
ATOM 5923 C C . ASP B 1 332 ? 23.625 5.879 3.156 1 98.06 332 ASP B C 1
ATOM 5925 O O . ASP B 1 332 ? 23.078 5.781 2.049 1 98.06 332 ASP B O 1
ATOM 5929 N N . SER B 1 333 ? 23.094 5.473 4.242 1 96.88 333 SER B N 1
ATOM 5930 C CA . SER B 1 333 ? 21.797 4.789 4.227 1 96.88 333 SER B CA 1
ATOM 5931 C C . SER B 1 333 ? 20.672 5.734 3.811 1 96.88 333 SER B C 1
ATOM 5933 O O . SER B 1 333 ? 19.766 5.336 3.094 1 96.88 333 SER B O 1
ATOM 5935 N N . LEU B 1 334 ? 20.734 6.918 4.27 1 97.94 334 LEU B N 1
ATOM 5936 C CA . LEU B 1 334 ? 19.703 7.898 3.967 1 97.94 334 LEU B CA 1
ATOM 5937 C C . LEU B 1 334 ? 19.688 8.234 2.48 1 97.94 334 LEU B C 1
ATOM 5939 O O . LEU B 1 334 ? 18.625 8.297 1.863 1 97.94 334 LEU B O 1
ATOM 5943 N N . ILE B 1 335 ? 20.844 8.453 1.936 1 98.56 335 ILE B N 1
ATOM 5944 C CA . ILE B 1 335 ? 20.938 8.797 0.519 1 98.56 335 ILE B CA 1
ATOM 5945 C C . ILE B 1 335 ? 20.359 7.66 -0.322 1 98.56 335 ILE B C 1
ATOM 5947 O O . ILE B 1 335 ? 19.547 7.891 -1.219 1 98.56 335 ILE B O 1
ATOM 5951 N N . GLN B 1 336 ? 20.734 6.461 -0.01 1 98.25 336 GLN B N 1
ATOM 5952 C CA . GLN B 1 336 ? 20.203 5.328 -0.75 1 98.25 336 GLN B CA 1
ATOM 5953 C C . GLN B 1 336 ? 18.703 5.184 -0.522 1 98.25 336 GLN B C 1
ATOM 5955 O O . GLN B 1 336 ? 17.953 4.828 -1.441 1 98.25 336 GLN B O 1
ATOM 5960 N N . GLY B 1 337 ? 18.25 5.414 0.695 1 98.25 337 GLY B N 1
ATOM 5961 C CA . GLY B 1 337 ? 16.828 5.406 0.998 1 98.25 337 GLY B CA 1
ATOM 5962 C C . GLY B 1 337 ? 16.047 6.41 0.18 1 98.25 337 GLY B C 1
ATOM 5963 O O . GLY B 1 337 ? 14.992 6.078 -0.37 1 98.25 337 GLY B O 1
ATOM 5964 N N . TYR B 1 338 ? 16.547 7.66 0.103 1 98.69 338 TYR B N 1
ATOM 5965 C CA . TYR B 1 338 ? 15.898 8.68 -0.722 1 98.69 338 TYR B CA 1
ATOM 5966 C C . TYR B 1 338 ? 15.812 8.227 -2.174 1 98.69 338 TYR B C 1
ATOM 5968 O O . TYR B 1 338 ? 14.758 8.344 -2.805 1 98.69 338 TYR B O 1
ATOM 5976 N N . GLU B 1 339 ? 16.859 7.707 -2.688 1 98.69 339 GLU B N 1
ATOM 5977 C CA . GLU B 1 339 ? 16.891 7.281 -4.082 1 98.69 339 GLU B CA 1
ATOM 5978 C C . GLU B 1 339 ? 15.891 6.164 -4.34 1 98.69 339 GLU B C 1
ATOM 5980 O O . GLU B 1 339 ? 15.234 6.141 -5.387 1 98.69 339 GLU B O 1
ATOM 5985 N N . GLN B 1 340 ? 15.75 5.262 -3.418 1 98.56 340 GLN B N 1
ATOM 5986 C CA . GLN B 1 340 ? 14.781 4.176 -3.561 1 98.56 340 GLN B CA 1
ATOM 5987 C C . GLN B 1 340 ? 13.352 4.711 -3.537 1 98.56 340 GLN B C 1
ATOM 5989 O O . GLN B 1 340 ? 12.492 4.246 -4.297 1 98.56 340 GLN B O 1
ATOM 5994 N N . ILE B 1 341 ? 13.078 5.668 -2.662 1 98.69 341 ILE B N 1
ATOM 5995 C CA . ILE B 1 341 ? 11.758 6.289 -2.621 1 98.69 341 ILE B CA 1
ATOM 5996 C C . ILE B 1 341 ? 11.461 6.961 -3.959 1 98.69 341 ILE B C 1
ATOM 5998 O O . ILE B 1 341 ? 10.391 6.758 -4.539 1 98.69 341 ILE B O 1
ATOM 6002 N N . ILE B 1 342 ? 12.398 7.707 -4.473 1 98.75 342 ILE B N 1
ATOM 6003 C CA . ILE B 1 342 ? 12.25 8.422 -5.734 1 98.75 342 ILE B CA 1
ATOM 6004 C C . ILE B 1 342 ? 12.016 7.426 -6.871 1 98.75 342 ILE B C 1
ATOM 6006 O O . ILE B 1 342 ? 11.102 7.602 -7.68 1 98.75 342 ILE B O 1
ATOM 6010 N N . THR B 1 343 ? 12.82 6.355 -6.91 1 98.31 343 THR B N 1
ATOM 6011 C CA . THR B 1 343 ? 12.727 5.336 -7.949 1 98.31 343 THR B CA 1
ATOM 6012 C C . THR B 1 343 ? 11.336 4.719 -7.977 1 98.31 343 THR B C 1
ATOM 6014 O O . THR B 1 343 ? 10.727 4.59 -9.039 1 98.31 343 THR B O 1
ATOM 6017 N N . ARG B 1 344 ? 10.852 4.391 -6.863 1 98.12 344 ARG B N 1
ATOM 6018 C CA . ARG B 1 344 ? 9.562 3.705 -6.766 1 98.12 344 ARG B CA 1
ATOM 6019 C C . ARG B 1 344 ? 8.414 4.633 -7.148 1 98.12 344 ARG B C 1
ATOM 6021 O O . ARG B 1 344 ? 7.465 4.215 -7.809 1 98.12 344 ARG B O 1
ATOM 6028 N N . ILE B 1 345 ? 8.484 5.867 -6.789 1 98.62 345 ILE B N 1
ATOM 6029 C CA . ILE B 1 345 ? 7.438 6.82 -7.141 1 98.62 345 ILE B CA 1
ATOM 6030 C C . ILE B 1 345 ? 7.535 7.168 -8.625 1 98.62 345 ILE B C 1
ATOM 6032 O O . ILE B 1 345 ? 6.52 7.223 -9.32 1 98.62 345 ILE B O 1
ATOM 6036 N N . HIS B 1 346 ? 8.742 7.367 -9.172 1 98.25 346 HIS B N 1
ATOM 6037 C CA . HIS B 1 346 ? 8.961 7.66 -10.586 1 98.25 346 HIS B CA 1
ATOM 6038 C C . HIS B 1 346 ? 8.422 6.543 -11.469 1 98.25 346 HIS B C 1
ATOM 6040 O O . HIS B 1 346 ? 7.953 6.801 -12.578 1 98.25 346 HIS B O 1
ATOM 6046 N N . ALA B 1 347 ? 8.461 5.352 -10.953 1 97 347 ALA B N 1
ATOM 6047 C CA . ALA B 1 347 ? 7.973 4.219 -11.742 1 97 347 ALA B CA 1
ATOM 6048 C C . ALA B 1 347 ? 6.516 4.414 -12.148 1 97 347 ALA B C 1
ATOM 6050 O O . ALA B 1 347 ? 6.039 3.787 -13.094 1 97 347 ALA B O 1
ATOM 6051 N N . PHE B 1 348 ? 5.84 5.285 -11.469 1 97.19 348 PHE B N 1
ATOM 6052 C CA . PHE B 1 348 ? 4.438 5.57 -11.758 1 97.19 348 PHE B CA 1
ATOM 6053 C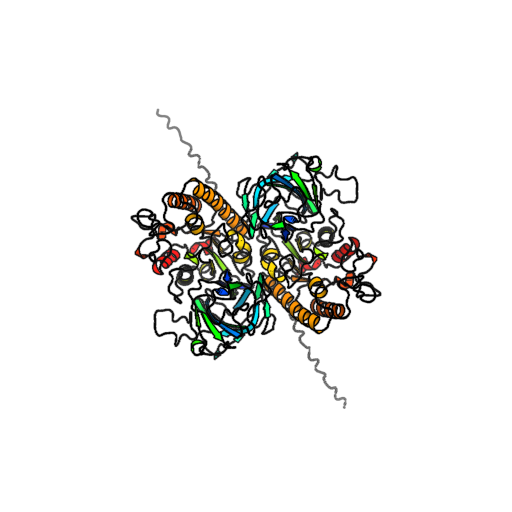 C . PHE B 1 348 ? 4.297 6.883 -12.516 1 97.19 348 PHE B C 1
ATOM 6055 O O . PHE B 1 348 ? 3.188 7.402 -12.664 1 97.19 348 PHE B O 1
ATOM 6062 N N . GLY B 1 349 ? 5.441 7.465 -12.891 1 97.19 349 GLY B N 1
ATOM 6063 C CA . GLY B 1 349 ? 5.434 8.703 -13.648 1 97.19 349 GLY B CA 1
ATOM 6064 C C . GLY B 1 349 ? 5.176 9.93 -12.789 1 97.19 349 GLY B C 1
ATOM 6065 O O . GLY B 1 349 ? 4.867 11 -13.312 1 97.19 349 GLY B O 1
ATOM 6066 N N . ILE B 1 350 ? 5.215 9.812 -11.5 1 98.62 350 ILE B N 1
ATOM 6067 C CA . ILE B 1 350 ? 4.922 10.898 -10.57 1 98.62 350 ILE B CA 1
ATOM 6068 C C . ILE B 1 350 ? 6.203 11.656 -10.242 1 98.62 350 ILE B C 1
ATOM 6070 O O . ILE B 1 350 ? 7.191 11.062 -9.805 1 98.62 350 ILE B O 1
ATOM 6074 N N . PRO B 1 351 ? 6.23 12.984 -10.492 1 98.81 351 PRO B N 1
ATOM 6075 C CA . PRO B 1 351 ? 7.398 13.758 -10.062 1 98.81 351 PRO B CA 1
ATOM 6076 C C . PRO B 1 351 ? 7.57 13.773 -8.547 1 98.81 351 PRO B C 1
ATOM 6078 O O . PRO B 1 351 ? 6.582 13.766 -7.805 1 98.81 351 PRO B O 1
ATOM 6081 N N . VAL B 1 352 ? 8.812 13.812 -8.133 1 98.94 352 VAL B N 1
ATOM 6082 C CA . VAL B 1 352 ? 9.141 13.82 -6.715 1 98.94 352 VAL B CA 1
ATOM 6083 C C . VAL B 1 352 ? 9.875 15.102 -6.359 1 98.94 352 VAL B C 1
ATOM 6085 O O . VAL B 1 352 ? 10.984 15.344 -6.844 1 98.94 352 VAL B O 1
ATOM 6088 N N . PHE B 1 353 ? 9.227 15.906 -5.527 1 98.94 353 PHE B N 1
ATOM 6089 C CA . PHE B 1 353 ? 9.852 17.109 -4.977 1 98.94 353 PHE B CA 1
ATOM 6090 C C . PHE B 1 353 ? 10.57 16.797 -3.668 1 98.94 353 PHE B C 1
ATOM 6092 O O . PHE B 1 353 ? 10.125 15.93 -2.904 1 98.94 353 PHE B O 1
ATOM 6099 N N . GLY B 1 354 ? 11.742 17.391 -3.475 1 98.88 354 GLY B N 1
ATOM 6100 C CA . GLY B 1 354 ? 12.484 17.281 -2.229 1 98.88 354 GLY B CA 1
ATOM 6101 C C . GLY B 1 354 ? 12.641 18.609 -1.514 1 98.88 354 GLY B C 1
ATOM 6102 O O . GLY B 1 354 ? 12.359 19.672 -2.086 1 98.88 354 GLY B O 1
ATOM 6103 N N . ALA B 1 355 ? 13.016 18.547 -0.278 1 98.94 355 ALA B N 1
ATOM 6104 C CA . ALA B 1 355 ? 13.328 19.766 0.468 1 98.94 355 ALA B CA 1
ATOM 6105 C C . ALA B 1 355 ? 14.523 19.547 1.392 1 98.94 355 ALA B C 1
ATOM 6107 O O . ALA B 1 355 ? 14.742 18.438 1.883 1 98.94 355 ALA B O 1
ATOM 6108 N N . THR B 1 356 ? 15.242 20.578 1.563 1 98.94 356 THR B N 1
ATOM 6109 C CA . THR B 1 356 ? 16.375 20.516 2.48 1 98.94 356 THR B CA 1
ATOM 6110 C C . THR B 1 356 ? 15.898 20.391 3.924 1 98.94 356 THR B C 1
ATOM 6112 O O . THR B 1 356 ? 14.828 20.891 4.281 1 98.94 356 THR B O 1
ATOM 6115 N N . ILE B 1 357 ? 16.734 19.688 4.691 1 98.88 357 ILE B N 1
ATOM 6116 C CA . ILE B 1 357 ? 16.484 19.531 6.121 1 98.88 357 ILE B CA 1
ATOM 6117 C C . ILE B 1 357 ? 16.797 20.828 6.855 1 98.88 357 ILE B C 1
ATOM 6119 O O . ILE B 1 357 ? 17.859 21.406 6.66 1 98.88 357 ILE B O 1
ATOM 6123 N N . THR B 1 358 ? 15.906 21.297 7.699 1 98.81 358 THR B N 1
ATOM 6124 C CA . THR B 1 358 ? 16.031 22.562 8.398 1 98.81 358 THR B CA 1
ATOM 6125 C C . THR B 1 358 ? 17.047 22.453 9.539 1 98.81 358 THR B C 1
ATOM 6127 O O . THR B 1 358 ? 17.406 21.359 9.953 1 98.81 358 THR B O 1
ATOM 6130 N N . PRO B 1 359 ? 17.547 23.656 10.008 1 98.5 359 PRO B N 1
ATOM 6131 C CA . PRO B 1 359 ? 18.453 23.625 11.164 1 98.5 359 PRO B CA 1
ATOM 6132 C C . PRO B 1 359 ? 17.781 23.031 12.406 1 98.5 359 PRO B C 1
ATOM 6134 O O . PRO B 1 359 ? 16.562 23.141 12.562 1 98.5 359 PRO B O 1
ATOM 6137 N N . SER B 1 360 ? 18.625 22.422 13.25 1 98.06 360 SER B N 1
ATOM 6138 C CA . SER B 1 360 ? 18.062 21.766 14.438 1 98.06 360 SER B CA 1
ATOM 6139 C C . SER B 1 360 ? 19 21.906 15.633 1 98.06 360 SER B C 1
ATOM 6141 O O . SER B 1 360 ? 19.062 21.031 16.5 1 98.06 360 SER B O 1
ATOM 6143 N N . ASN B 1 361 ? 19.812 23 15.656 1 98.19 361 ASN B N 1
ATOM 6144 C CA . ASN B 1 361 ? 20.781 23.188 16.719 1 98.19 361 ASN B CA 1
ATOM 6145 C C . ASN B 1 361 ? 20.391 24.344 17.641 1 98.19 361 ASN B C 1
ATOM 6147 O O . ASN B 1 361 ? 19.875 25.359 17.188 1 98.19 361 ASN B O 1
ATOM 6151 N N . GLY B 1 362 ? 20.703 24.156 18.938 1 96.81 362 GLY B N 1
ATOM 6152 C CA . GLY B 1 362 ? 20.719 25.266 19.875 1 96.81 362 GLY B CA 1
ATOM 6153 C C . GLY B 1 362 ? 22.016 26.031 19.859 1 96.81 362 GLY B C 1
ATOM 6154 O O . GLY B 1 362 ? 22.938 25.703 19.094 1 96.81 362 GLY B O 1
ATOM 6155 N N . PRO B 1 363 ? 22.031 27.062 20.734 1 95.62 363 PRO B N 1
ATOM 6156 C CA . PRO B 1 363 ? 23.266 27.844 20.812 1 95.62 363 PRO B CA 1
ATOM 6157 C C . PRO B 1 363 ? 24.484 26.984 21.172 1 95.62 363 PRO B C 1
ATOM 6159 O O . PRO B 1 363 ? 24.406 26.125 22.047 1 95.62 363 PRO B O 1
ATOM 6162 N N . ASP B 1 364 ? 25.578 27.172 20.375 1 95.94 364 ASP B N 1
ATOM 6163 C CA . ASP B 1 364 ? 26.844 26.484 20.578 1 95.94 364 ASP B CA 1
ATOM 6164 C C . ASP B 1 364 ? 26.656 24.969 20.531 1 95.94 364 ASP B C 1
ATOM 6166 O O . ASP B 1 364 ? 27.328 24.234 21.25 1 95.94 364 ASP B O 1
ATOM 6170 N N . TYR B 1 365 ? 25.672 24.531 19.828 1 97 365 TYR B N 1
ATOM 6171 C CA . TYR B 1 365 ? 25.391 23.109 19.625 1 97 365 TYR B CA 1
ATOM 6172 C C . TYR B 1 365 ? 25.094 22.422 20.969 1 97 365 TYR B C 1
ATOM 6174 O O . TYR B 1 365 ? 25.5 21.281 21.188 1 97 365 TYR B O 1
ATOM 6182 N N . ASN B 1 366 ? 24.406 23.141 21.828 1 94.81 366 ASN B N 1
ATOM 6183 C CA . ASN B 1 366 ? 24.078 22.641 23.172 1 94.81 366 ASN B CA 1
ATOM 6184 C C . ASN B 1 366 ? 22.891 21.672 23.125 1 94.81 366 ASN B C 1
ATOM 6186 O O . ASN B 1 366 ? 21.75 22.094 22.969 1 94.81 366 ASN B O 1
ATOM 6190 N N . ALA B 1 367 ? 23.125 20.406 23.422 1 93.12 367 ALA B N 1
ATOM 6191 C CA . ALA B 1 367 ? 22.125 19.359 23.312 1 93.12 367 ALA B CA 1
ATOM 6192 C C . ALA B 1 367 ? 21.125 19.422 24.469 1 93.12 367 ALA B C 1
ATOM 6194 O O . ALA B 1 367 ? 20.062 18.812 24.422 1 93.12 367 ALA B O 1
ATOM 6195 N N . THR B 1 368 ? 21.453 20.125 25.516 1 93.56 368 THR B N 1
ATOM 6196 C CA . THR B 1 368 ? 20.516 20.328 26.625 1 93.56 368 THR B CA 1
ATOM 6197 C C . THR B 1 368 ? 19.406 21.281 26.234 1 93.56 368 THR B C 1
ATOM 6199 O O . THR B 1 368 ? 18.266 21.156 26.703 1 93.56 368 THR B O 1
ATOM 6202 N N . LEU B 1 369 ? 19.719 22.234 25.406 1 91.12 369 LEU B N 1
ATOM 6203 C CA . LEU B 1 369 ? 18.75 23.219 24.938 1 91.12 369 LEU B CA 1
ATOM 6204 C C . LEU B 1 369 ? 17.984 22.703 23.719 1 91.12 369 LEU B C 1
ATOM 6206 O O . LEU B 1 369 ? 16.766 22.875 23.625 1 91.12 369 LEU B O 1
ATOM 6210 N N . GLY B 1 370 ? 18.672 22.141 22.828 1 93.75 370 GLY B N 1
ATOM 6211 C CA . GLY B 1 370 ? 18.125 21.516 21.641 1 93.75 370 GLY B CA 1
ATOM 6212 C C . GLY B 1 370 ? 18.562 20.062 21.484 1 93.75 370 GLY B C 1
ATOM 6213 O O . GLY B 1 370 ? 19.703 19.797 21.109 1 93.75 370 GLY B O 1
ATOM 6214 N N . LYS B 1 371 ? 17.641 19.172 21.609 1 94.31 371 LYS B N 1
ATOM 6215 C CA . LYS B 1 371 ? 17.938 17.75 21.766 1 94.31 371 LYS B CA 1
ATOM 6216 C C . LYS B 1 371 ? 18.734 17.234 20.578 1 94.31 371 LYS B C 1
ATOM 6218 O O . LYS B 1 371 ? 19.562 16.328 20.734 1 94.31 371 LYS B O 1
ATOM 6223 N N . TYR B 1 372 ? 18.578 17.812 19.391 1 96.88 372 TYR B N 1
ATOM 6224 C CA . TYR B 1 372 ? 19.219 17.312 18.172 1 96.88 372 TYR B CA 1
ATOM 6225 C C . TYR B 1 372 ? 20.562 18 17.953 1 96.88 372 TYR B C 1
ATOM 6227 O O . TYR B 1 372 ? 21.266 17.688 16.984 1 96.88 372 TYR B O 1
ATOM 6235 N N . SER B 1 373 ? 20.969 18.844 18.844 1 97.88 373 SER B N 1
ATOM 6236 C CA . SER B 1 373 ? 22.172 19.625 18.656 1 97.88 373 SER B CA 1
ATOM 6237 C C . SER B 1 373 ? 23.422 18.75 18.641 1 97.88 373 SER B C 1
ATOM 6239 O O . SER B 1 373 ? 23.516 17.781 19.391 1 97.88 373 SER B O 1
ATOM 6241 N N . GLY B 1 374 ? 24.328 19.078 17.719 1 98.31 374 GLY B N 1
ATOM 6242 C CA . GLY B 1 374 ? 25.609 18.391 17.594 1 98.31 374 GLY B CA 1
ATOM 6243 C C . GLY B 1 374 ? 26.422 18.859 16.406 1 98.31 374 GLY B C 1
ATOM 6244 O O . GLY B 1 374 ? 25.891 19.031 15.312 1 98.31 374 GLY B O 1
ATOM 6245 N N . ARG B 1 375 ? 27.703 19.047 16.609 1 98.06 375 ARG B N 1
ATOM 6246 C CA . ARG B 1 375 ? 28.562 19.562 15.555 1 98.06 375 ARG B CA 1
ATOM 6247 C C . ARG B 1 375 ? 28.688 18.578 14.406 1 98.06 375 ARG B C 1
ATOM 6249 O O . ARG B 1 375 ? 28.656 18.969 13.234 1 98.06 375 ARG B O 1
ATOM 6256 N N . VAL B 1 376 ? 28.891 17.328 14.758 1 98.5 376 VAL B N 1
ATOM 6257 C CA . VAL B 1 376 ? 29.031 16.328 13.711 1 98.5 376 VAL B CA 1
ATOM 6258 C C . VAL B 1 376 ? 27.688 16.125 13.008 1 98.5 376 VAL B C 1
ATOM 6260 O O . VAL B 1 376 ? 27.641 16.031 11.781 1 98.5 376 VAL B O 1
ATOM 6263 N N . ARG B 1 377 ? 26.578 16.125 13.758 1 98.25 377 ARG B N 1
ATOM 6264 C CA . ARG B 1 377 ? 25.25 16.047 13.164 1 98.25 377 ARG B CA 1
ATOM 6265 C C . ARG B 1 377 ? 25.031 17.172 12.164 1 98.25 377 ARG B C 1
ATOM 6267 O O . ARG B 1 377 ? 24.5 16.953 11.07 1 98.25 377 ARG B O 1
ATOM 6274 N N . GLU B 1 378 ? 25.391 18.328 12.578 1 98.62 378 GLU B N 1
ATOM 6275 C CA . GLU B 1 378 ? 25.219 19.5 11.711 1 98.62 378 GLU B CA 1
ATOM 6276 C C . GLU B 1 378 ? 26.031 19.344 10.422 1 98.62 378 GLU B C 1
ATOM 6278 O O . GLU B 1 378 ? 25.562 19.672 9.336 1 98.62 378 GLU B O 1
ATOM 6283 N N . GLN B 1 379 ? 27.234 18.891 10.539 1 98.56 379 GLN B N 1
ATOM 6284 C CA . GLN B 1 379 ? 28.062 18.656 9.359 1 98.56 379 GLN B CA 1
ATOM 6285 C C . GLN B 1 379 ? 27.391 17.703 8.391 1 98.56 379 GLN B C 1
ATOM 6287 O O . GLN B 1 379 ? 27.391 17.938 7.18 1 98.56 379 GLN B O 1
ATOM 6292 N N . TYR B 1 380 ? 26.828 16.688 8.898 1 98.56 380 TYR B N 1
ATOM 6293 C CA . TYR B 1 380 ? 26.219 15.688 8.031 1 98.56 380 TYR B CA 1
ATOM 6294 C C . TYR B 1 380 ? 24.844 16.156 7.543 1 98.56 380 TYR B C 1
ATOM 6296 O O . TYR B 1 380 ? 24.438 15.82 6.434 1 98.56 380 TYR B O 1
ATOM 6304 N N . ARG B 1 381 ? 24.062 16.922 8.398 1 98.75 381 ARG B N 1
ATOM 6305 C CA . ARG B 1 381 ? 22.875 17.578 7.863 1 98.75 381 ARG B CA 1
ATOM 6306 C C . ARG B 1 381 ? 23.219 18.391 6.617 1 98.75 381 ARG B C 1
ATOM 6308 O O . ARG B 1 381 ? 22.5 18.312 5.609 1 98.75 381 ARG B O 1
ATOM 6315 N N . GLN B 1 382 ? 24.297 19.141 6.684 1 98.75 382 GLN B N 1
ATOM 6316 C CA . GLN B 1 382 ? 24.734 19.953 5.555 1 98.75 382 GLN B CA 1
ATOM 6317 C C . GLN B 1 382 ? 25.141 19.062 4.367 1 98.75 382 GLN B C 1
ATOM 6319 O O . GLN B 1 382 ? 24.875 19.422 3.215 1 98.75 382 GLN B O 1
ATOM 6324 N N . LYS B 1 383 ? 25.797 17.969 4.613 1 98.81 383 LYS B N 1
ATOM 6325 C CA . LYS B 1 383 ? 26.156 17.031 3.562 1 98.81 383 LYS B CA 1
ATOM 6326 C C . LYS B 1 383 ? 24.922 16.469 2.865 1 98.81 383 LYS B C 1
ATOM 6328 O O . LYS B 1 383 ? 24.891 16.391 1.636 1 98.81 383 LYS B O 1
ATOM 6333 N N . ILE B 1 384 ? 23.922 16.094 3.607 1 98.88 384 ILE B N 1
ATOM 6334 C CA . ILE B 1 384 ? 22.672 15.602 3.059 1 98.88 384 ILE B CA 1
ATOM 6335 C C . ILE B 1 384 ? 21.984 16.703 2.248 1 98.88 384 ILE B C 1
ATOM 6337 O O . ILE B 1 384 ? 21.516 16.453 1.138 1 98.88 384 ILE B O 1
ATOM 6341 N N . ASN B 1 385 ? 21.953 17.922 2.818 1 98.94 385 ASN B N 1
ATOM 6342 C CA . ASN B 1 385 ? 21.344 19.047 2.107 1 98.94 385 ASN B CA 1
ATOM 6343 C C . ASN B 1 385 ? 22.062 19.344 0.796 1 98.94 385 ASN B C 1
ATOM 6345 O O . ASN B 1 385 ? 21.438 19.719 -0.19 1 98.94 385 ASN B O 1
ATOM 6349 N N . ASP B 1 386 ? 23.375 19.25 0.826 1 98.88 386 ASP B N 1
ATOM 6350 C CA . ASP B 1 386 ? 24.125 19.406 -0.416 1 98.88 386 ASP B CA 1
ATOM 6351 C C . ASP B 1 386 ? 23.688 18.391 -1.46 1 98.88 386 ASP B C 1
ATOM 6353 O O . ASP B 1 386 ? 23.5 18.719 -2.629 1 98.88 386 ASP B O 1
ATOM 6357 N N . TRP B 1 387 ? 23.531 17.141 -1.057 1 98.88 387 TRP B N 1
ATOM 6358 C CA . TRP B 1 387 ? 23.031 16.125 -1.962 1 98.88 387 TRP B CA 1
ATOM 6359 C C . TRP B 1 387 ? 21.641 16.469 -2.475 1 98.88 387 TRP B C 1
ATOM 6361 O O . TRP B 1 387 ? 21.375 16.375 -3.672 1 98.88 387 TRP B O 1
ATOM 6371 N N . ILE B 1 388 ? 20.766 16.906 -1.588 1 98.88 388 ILE B N 1
ATOM 6372 C CA . ILE B 1 388 ? 19.391 17.25 -1.954 1 98.88 388 ILE B CA 1
ATOM 6373 C C . ILE B 1 388 ? 19.406 18.359 -3.002 1 98.88 388 ILE B C 1
ATOM 6375 O O . ILE B 1 388 ? 18.703 18.281 -4.016 1 98.88 388 ILE B O 1
ATOM 6379 N N . ARG B 1 389 ? 20.234 19.359 -2.797 1 98.81 389 ARG B N 1
ATOM 6380 C CA . ARG B 1 389 ? 20.281 20.547 -3.66 1 98.81 389 ARG B CA 1
ATOM 6381 C C . ARG B 1 389 ? 20.875 20.188 -5.023 1 98.81 389 ARG B C 1
ATOM 6383 O O . ARG B 1 389 ? 20.438 20.719 -6.047 1 98.81 389 ARG B O 1
ATOM 6390 N N . ASN B 1 390 ? 21.812 19.297 -5.055 1 98.5 390 ASN B N 1
ATOM 6391 C CA . ASN B 1 390 ? 22.703 19.312 -6.211 1 98.5 390 ASN B CA 1
ATOM 6392 C C . ASN B 1 390 ? 22.734 17.953 -6.914 1 98.5 390 ASN B C 1
ATOM 6394 O O . ASN B 1 390 ? 23.297 17.844 -8 1 98.5 390 ASN B O 1
ATOM 6398 N N . SER B 1 391 ? 22.156 16.938 -6.301 1 98 391 SER B N 1
ATOM 6399 C CA . SER B 1 391 ? 22.297 15.594 -6.863 1 98 391 SER B CA 1
ATOM 6400 C C . SER B 1 391 ? 21.531 15.453 -8.172 1 98 391 SER B C 1
ATOM 6402 O O . SER B 1 391 ? 21.844 14.586 -8.992 1 98 391 SER B O 1
ATOM 6404 N N . GLY B 1 392 ? 20.469 16.25 -8.352 1 98 392 GLY B N 1
ATOM 6405 C CA . GLY B 1 392 ? 19.594 16.125 -9.516 1 98 392 GLY B CA 1
ATOM 6406 C C . GLY B 1 392 ? 18.641 14.961 -9.43 1 98 392 GLY B C 1
ATOM 6407 O O . GLY B 1 392 ? 17.969 14.633 -10.414 1 98 392 GLY B O 1
ATOM 6408 N N . LYS B 1 393 ? 18.578 14.328 -8.258 1 98.31 393 LYS B N 1
ATOM 6409 C CA . LYS B 1 393 ? 17.703 13.164 -8.109 1 98.31 393 LYS B CA 1
ATOM 6410 C C . LYS B 1 393 ? 16.25 13.602 -7.934 1 98.31 393 LYS B C 1
ATOM 6412 O O . LYS B 1 393 ? 15.336 12.984 -8.492 1 98.31 393 LYS B O 1
ATOM 6417 N N . TYR B 1 394 ? 15.961 14.609 -7.188 1 98.75 394 TYR B N 1
ATOM 6418 C CA . TYR B 1 394 ? 14.625 15.18 -7.074 1 98.75 394 TYR B CA 1
ATOM 6419 C C . TYR B 1 394 ? 14.289 16.031 -8.297 1 98.75 394 TYR B C 1
ATOM 6421 O O . TYR B 1 394 ? 15.164 16.688 -8.867 1 98.75 394 TYR B O 1
ATOM 6429 N N . ASP B 1 395 ? 13.062 16.031 -8.68 1 98.75 395 ASP B N 1
ATOM 6430 C CA . ASP B 1 395 ? 12.625 16.812 -9.836 1 98.75 395 ASP B CA 1
ATOM 6431 C C . ASP B 1 395 ? 12.578 18.297 -9.516 1 98.75 395 ASP B C 1
ATOM 6433 O O . ASP B 1 395 ? 12.742 19.141 -10.406 1 98.75 395 ASP B O 1
ATOM 6437 N N . TYR B 1 396 ? 12.352 18.625 -8.352 1 98.75 396 TYR B N 1
ATOM 6438 C CA . TYR B 1 396 ? 12.32 19.969 -7.805 1 98.75 396 TYR B CA 1
ATOM 6439 C C . TYR B 1 396 ? 12.711 19.969 -6.332 1 98.75 396 TYR B C 1
ATOM 6441 O O . TYR B 1 396 ? 12.398 19.031 -5.598 1 98.75 396 TYR B O 1
ATOM 6449 N N . VAL B 1 397 ? 13.461 21.016 -5.918 1 98.94 397 VAL B N 1
ATOM 6450 C CA . VAL B 1 397 ? 13.898 21.094 -4.531 1 98.94 397 VAL B CA 1
ATOM 6451 C C . VAL B 1 397 ? 13.461 22.438 -3.936 1 98.94 397 VAL B C 1
ATOM 6453 O O . VAL B 1 397 ? 13.648 23.484 -4.547 1 98.94 397 VAL B O 1
ATOM 6456 N N . VAL B 1 398 ? 12.812 22.375 -2.787 1 98.94 398 VAL B N 1
ATOM 6457 C CA . VAL B 1 398 ? 12.555 23.562 -1.983 1 98.94 398 VAL B CA 1
ATOM 6458 C C . VAL B 1 398 ? 13.641 23.719 -0.924 1 98.94 398 VAL B C 1
ATOM 6460 O O . VAL B 1 398 ? 13.93 22.781 -0.179 1 98.94 398 VAL B O 1
ATOM 6463 N N . ASP B 1 399 ? 14.234 24.859 -0.838 1 98.81 399 ASP B N 1
ATOM 6464 C CA . ASP B 1 399 ? 15.297 25.094 0.141 1 98.81 399 ASP B CA 1
ATOM 6465 C C . ASP B 1 399 ? 14.719 25.641 1.448 1 98.81 399 ASP B C 1
ATOM 6467 O O . ASP B 1 399 ? 14.906 26.812 1.772 1 98.81 399 ASP B O 1
ATOM 6471 N N . PHE B 1 400 ? 14.148 24.797 2.254 1 98.94 400 PHE B N 1
ATOM 6472 C CA . PHE B 1 400 ? 13.547 25.188 3.529 1 98.94 400 PHE B CA 1
ATOM 6473 C C . PHE B 1 400 ? 14.625 25.609 4.52 1 98.94 400 PHE B C 1
ATOM 6475 O O . PHE B 1 400 ? 14.383 26.484 5.355 1 98.94 400 PHE B O 1
ATOM 6482 N N . ASP B 1 401 ? 15.805 25.016 4.461 1 98.81 401 ASP B N 1
ATOM 6483 C CA . ASP B 1 401 ? 16.938 25.422 5.289 1 98.81 401 ASP B CA 1
ATOM 6484 C C . ASP B 1 401 ? 17.234 26.906 5.113 1 98.81 401 ASP B C 1
ATOM 6486 O O . ASP B 1 401 ? 17.234 27.672 6.09 1 98.81 401 ASP B O 1
ATOM 6490 N N . ALA B 1 402 ? 17.406 27.344 3.934 1 98.56 402 ALA B N 1
ATOM 6491 C CA . ALA B 1 402 ? 17.719 28.734 3.629 1 98.56 402 ALA B CA 1
ATOM 6492 C C . ALA B 1 402 ? 16.578 29.656 4.039 1 98.56 402 ALA B C 1
ATOM 6494 O O . ALA B 1 402 ? 16.797 30.781 4.473 1 98.56 402 ALA B O 1
ATOM 6495 N N . ALA B 1 403 ? 15.359 29.203 3.922 1 98.62 403 ALA B N 1
ATOM 6496 C CA . ALA B 1 403 ? 14.164 30.016 4.156 1 98.62 403 ALA B CA 1
ATOM 6497 C C . ALA B 1 403 ? 14.031 30.359 5.637 1 98.62 403 ALA B C 1
ATOM 6499 O O . ALA B 1 403 ? 13.469 31.406 5.98 1 98.62 403 ALA B O 1
ATOM 6500 N N . VAL B 1 404 ? 14.594 29.469 6.531 1 98.69 404 VAL B N 1
ATOM 6501 C CA . VAL B 1 404 ? 14.164 29.641 7.914 1 98.69 404 VAL B CA 1
ATOM 6502 C C . VAL B 1 404 ? 15.383 29.781 8.82 1 98.69 404 VAL B C 1
ATOM 6504 O O . VAL B 1 404 ? 15.242 29.984 10.031 1 98.69 404 VAL B O 1
ATOM 6507 N N . ARG B 1 405 ? 16.609 29.625 8.336 1 98.38 405 ARG B N 1
ATOM 6508 C CA . ARG B 1 405 ? 17.797 29.625 9.18 1 98.38 405 ARG B CA 1
ATOM 6509 C C . ARG B 1 405 ? 18.078 31 9.75 1 98.38 405 ARG B C 1
ATOM 6511 O O . ARG B 1 405 ? 17.672 32 9.172 1 98.38 405 ARG B O 1
ATOM 6518 N N . ASN B 1 406 ? 18.734 30.953 10.875 1 97.62 406 ASN B N 1
ATOM 6519 C CA . ASN B 1 406 ? 19.25 32.156 11.492 1 97.62 406 ASN B CA 1
ATOM 6520 C C . ASN B 1 406 ? 20.344 32.781 10.648 1 97.62 406 ASN B C 1
ATOM 6522 O O . ASN B 1 406 ? 21.266 32.094 10.195 1 97.62 406 ASN B O 1
ATOM 6526 N N . THR B 1 407 ? 20.328 34.062 10.445 1 95.5 407 THR B N 1
ATOM 6527 C CA . THR B 1 407 ? 21.266 34.75 9.555 1 95.5 407 THR B CA 1
ATOM 6528 C C . THR B 1 407 ? 22.672 34.75 10.141 1 95.5 407 THR B C 1
ATOM 6530 O O . THR B 1 407 ? 23.656 34.625 9.406 1 95.5 407 THR B O 1
ATOM 6533 N N . THR B 1 408 ? 22.766 34.875 11.414 1 95.94 408 THR B N 1
ATOM 6534 C CA . THR B 1 408 ? 24.078 35 12.047 1 95.94 408 THR B CA 1
ATOM 6535 C C . THR B 1 408 ? 24.578 33.656 12.555 1 95.94 408 THR B C 1
ATOM 6537 O O . THR B 1 408 ? 25.781 33.469 12.758 1 95.94 408 THR B O 1
ATOM 6540 N N . ALA B 1 409 ? 23.672 32.781 12.82 1 97 409 ALA B N 1
ATOM 6541 C CA . ALA B 1 409 ? 23.984 31.406 13.227 1 97 409 ALA B CA 1
ATOM 6542 C C . ALA B 1 409 ? 23.188 30.406 12.406 1 97 409 ALA B C 1
ATOM 6544 O O . ALA B 1 409 ? 22.266 29.766 12.914 1 97 409 ALA B O 1
ATOM 6545 N N . PRO B 1 410 ? 23.594 30.156 11.211 1 97.19 410 PRO B N 1
ATOM 6546 C CA . PRO B 1 410 ? 22.766 29.422 10.242 1 97.19 410 PRO B CA 1
ATOM 6547 C C . PRO B 1 410 ? 22.5 27.984 10.672 1 97.19 410 PRO B C 1
ATOM 6549 O O . PRO B 1 410 ? 21.641 27.312 10.086 1 97.19 410 PRO B O 1
ATOM 6552 N N . TYR B 1 411 ? 23.188 27.422 11.672 1 97.69 411 TYR B N 1
ATOM 6553 C CA . TYR B 1 411 ? 22.938 26.078 12.18 1 97.69 411 TYR B CA 1
ATOM 6554 C C . TYR B 1 411 ? 21.719 26.062 13.109 1 97.69 411 TYR B C 1
ATOM 6556 O O . TYR B 1 411 ? 21.312 25 13.578 1 97.69 411 TYR B O 1
ATOM 6564 N N . GLN B 1 412 ? 21.109 27.297 13.398 1 97.94 412 GLN B N 1
ATOM 6565 C CA . GLN B 1 412 ? 19.922 27.469 14.203 1 97.94 412 GLN B CA 1
ATOM 6566 C C . GLN B 1 412 ? 18.75 27.969 13.359 1 97.94 412 GLN B C 1
ATOM 6568 O O . GLN B 1 412 ? 18.953 28.656 12.352 1 97.94 412 GLN B O 1
ATOM 6573 N N . ILE B 1 413 ? 17.594 27.609 13.859 1 97.69 413 ILE B N 1
ATOM 6574 C CA . ILE B 1 413 ? 16.406 28.266 13.328 1 97.69 413 ILE B CA 1
ATOM 6575 C C . ILE B 1 413 ? 16.391 29.734 13.742 1 97.69 413 ILE B C 1
ATOM 6577 O O . ILE B 1 413 ? 16.828 30.078 14.844 1 97.69 413 ILE B O 1
ATOM 6581 N N . ASN B 1 414 ? 15.898 30.625 12.805 1 97.38 414 ASN B N 1
ATOM 6582 C CA . ASN B 1 414 ? 15.625 31.984 13.25 1 97.38 414 ASN B CA 1
ATOM 6583 C C . ASN B 1 414 ? 14.727 32 14.477 1 97.38 414 ASN B C 1
ATOM 6585 O O . ASN B 1 414 ? 13.656 31.391 14.484 1 97.38 414 ASN B O 1
ATOM 6589 N N . SER B 1 415 ? 15.102 32.719 15.508 1 94.06 415 SER B N 1
ATOM 6590 C CA . SER B 1 415 ? 14.477 32.625 16.828 1 94.06 415 SER B CA 1
ATOM 6591 C C . SER B 1 415 ? 13.016 33.094 16.766 1 94.06 415 SER B C 1
ATOM 6593 O O . SER B 1 415 ? 12.195 32.656 17.578 1 94.06 415 SER B O 1
ATOM 6595 N N . THR B 1 416 ? 12.609 33.906 15.836 1 97 416 THR B N 1
ATOM 6596 C CA . THR B 1 416 ? 11.25 34.438 15.758 1 97 416 THR B CA 1
ATOM 6597 C C . THR B 1 416 ? 10.328 33.406 15.086 1 97 416 THR B C 1
ATOM 6599 O O . THR B 1 416 ? 9.102 33.531 15.141 1 97 416 THR B O 1
ATOM 6602 N N . LEU B 1 417 ? 10.914 32.375 14.516 1 98.25 417 LEU B N 1
ATOM 6603 C CA . LEU B 1 417 ? 10.148 31.469 13.68 1 98.25 417 LEU B CA 1
ATOM 6604 C C . LEU B 1 417 ? 9.883 30.156 14.406 1 98.25 417 LEU B C 1
ATOM 6606 O O . LEU B 1 417 ? 9.047 29.359 13.977 1 98.25 417 LEU B O 1
ATOM 6610 N N . GLY B 1 418 ? 10.625 29.875 15.438 1 97.31 418 GLY B N 1
ATOM 6611 C CA . GLY B 1 418 ? 10.516 28.609 16.141 1 97.31 418 GLY B CA 1
ATOM 6612 C C . GLY B 1 418 ? 9.641 28.688 17.391 1 97.31 418 GLY B C 1
ATOM 6613 O O . GLY B 1 418 ? 9.211 29.766 17.766 1 97.31 418 GLY B O 1
ATOM 6614 N N . ILE B 1 419 ? 9.461 27.516 17.984 1 97.19 419 ILE B N 1
ATOM 6615 C CA . ILE B 1 419 ? 8.648 27.469 19.188 1 97.19 419 ILE B CA 1
ATOM 6616 C C . ILE B 1 419 ? 9.547 27.312 20.422 1 97.19 419 ILE B C 1
ATOM 6618 O O . ILE B 1 419 ? 9.062 27.047 21.516 1 97.19 419 ILE B O 1
ATOM 6622 N N . GLY B 1 420 ? 10.805 27.406 20.203 1 95.44 420 GLY B N 1
ATOM 6623 C CA . GLY B 1 420 ? 11.734 27.438 21.328 1 95.44 420 GLY B CA 1
ATOM 6624 C C . GLY B 1 420 ? 12.492 26.141 21.5 1 95.44 420 GLY B C 1
ATOM 6625 O O . GLY B 1 420 ? 13.445 26.078 22.281 1 95.44 420 GLY B O 1
ATOM 6626 N N . ASP B 1 421 ? 12.188 25.062 20.75 1 96.19 421 ASP B N 1
ATOM 6627 C CA . ASP B 1 421 ? 12.859 23.766 20.938 1 96.19 421 ASP B CA 1
ATOM 6628 C C . ASP B 1 421 ? 13.969 23.594 19.891 1 96.19 421 ASP B C 1
ATOM 6630 O O . ASP B 1 421 ? 14.594 22.531 19.828 1 96.19 421 ASP B O 1
ATOM 6634 N N . TYR B 1 422 ? 14.133 24.594 18.938 1 97.12 422 TYR B N 1
ATOM 6635 C CA . TYR B 1 422 ? 15.164 24.656 17.906 1 97.12 422 TYR B CA 1
ATOM 6636 C C . TYR B 1 422 ? 14.922 23.609 16.828 1 97.12 422 TYR B C 1
ATOM 6638 O O . TYR B 1 422 ? 15.852 23.203 16.125 1 97.12 422 TYR B O 1
ATOM 6646 N N . LEU B 1 423 ? 13.727 23.078 16.75 1 97.75 423 LEU B N 1
ATOM 6647 C CA . LEU B 1 423 ? 13.414 22.031 15.781 1 97.75 423 LEU B CA 1
ATOM 6648 C C . LEU B 1 423 ? 12.125 22.344 15.031 1 97.75 423 LEU B C 1
ATOM 6650 O O . LEU B 1 423 ? 12.055 22.203 13.812 1 97.75 423 LEU B O 1
ATOM 6654 N N . HIS B 1 424 ? 11.094 22.781 15.805 1 98.44 424 HIS B N 1
ATOM 6655 C CA . HIS B 1 424 ? 9.773 23 15.234 1 98.44 424 HIS B CA 1
ATOM 6656 C C . HIS B 1 424 ? 9.477 24.484 15.062 1 98.44 424 HIS B C 1
ATOM 6658 O O . HIS B 1 424 ? 10.219 25.328 15.562 1 98.44 424 HIS B O 1
ATOM 6664 N N . PHE B 1 425 ? 8.398 24.797 14.391 1 98.75 425 PHE B N 1
ATOM 6665 C CA . PHE B 1 425 ? 8.141 26.172 13.953 1 98.75 425 PHE B CA 1
ATOM 6666 C C . PHE B 1 425 ? 6.77 26.641 14.43 1 98.75 425 PHE B C 1
ATOM 6668 O O . PHE B 1 425 ? 5.875 25.812 14.656 1 98.75 425 PHE B O 1
ATOM 6675 N N . ASN B 1 426 ? 6.645 27.953 14.625 1 98.5 426 ASN B N 1
ATOM 6676 C CA . ASN B 1 426 ? 5.348 28.594 14.82 1 98.5 426 ASN B CA 1
ATOM 6677 C C . ASN B 1 426 ? 4.688 28.938 13.492 1 98.5 426 ASN B C 1
ATOM 6679 O O . ASN B 1 426 ? 5.262 28.703 12.422 1 98.5 426 ASN B O 1
ATOM 6683 N N . PRO B 1 427 ? 3.434 29.438 13.469 1 98.31 427 PRO B N 1
ATOM 6684 C CA . PRO B 1 427 ? 2.736 29.688 12.203 1 98.31 427 PRO B CA 1
ATOM 6685 C C . PRO B 1 427 ? 3.48 30.672 11.312 1 98.31 427 PRO B C 1
ATOM 6687 O O . PRO B 1 427 ? 3.408 30.578 10.078 1 98.31 427 PRO B O 1
ATOM 6690 N N . MET B 1 428 ? 4.223 31.562 11.875 1 98.38 428 MET B N 1
ATOM 6691 C CA . MET B 1 428 ? 5.023 32.469 11.078 1 98.38 428 MET B CA 1
ATOM 6692 C C . MET B 1 428 ? 6.125 31.734 10.328 1 98.38 428 MET B C 1
ATOM 6694 O O . MET B 1 428 ? 6.387 32.031 9.156 1 98.38 428 MET B O 1
ATOM 6698 N N . GLY B 1 429 ? 6.824 30.844 11.047 1 98.75 429 GLY B N 1
ATOM 6699 C CA . GLY B 1 429 ? 7.785 29.984 10.367 1 98.75 429 GLY B CA 1
ATOM 6700 C C . GLY B 1 429 ? 7.172 29.156 9.25 1 98.75 429 GLY B C 1
ATOM 6701 O O . GLY B 1 429 ? 7.738 29.062 8.164 1 98.75 429 GLY B O 1
ATOM 6702 N N . TYR B 1 430 ? 6.02 28.625 9.516 1 98.75 430 TYR B N 1
ATOM 6703 C CA . TYR B 1 430 ? 5.328 27.797 8.531 1 98.75 430 TYR B CA 1
ATOM 6704 C C . TYR B 1 430 ? 4.938 28.625 7.309 1 98.75 430 TYR B C 1
ATOM 6706 O O . TYR B 1 430 ? 4.906 28.109 6.188 1 98.75 430 TYR B O 1
ATOM 6714 N N . ARG B 1 431 ? 4.66 29.875 7.473 1 98.62 431 ARG B N 1
ATOM 6715 C CA . ARG B 1 431 ? 4.391 30.766 6.344 1 98.62 431 ARG B CA 1
ATOM 6716 C C . ARG B 1 431 ? 5.602 30.859 5.418 1 98.62 431 ARG B C 1
ATOM 6718 O O . ARG B 1 431 ? 5.453 30.859 4.195 1 98.62 431 ARG B O 1
ATOM 6725 N N . LEU B 1 432 ? 6.789 30.906 5.988 1 98.75 432 LEU B N 1
ATOM 6726 C CA . LEU B 1 432 ? 7.996 31 5.18 1 98.75 432 LEU B CA 1
ATOM 6727 C C . LEU B 1 432 ? 8.219 29.719 4.371 1 98.75 432 LEU B C 1
ATOM 6729 O O . LEU B 1 432 ? 8.734 29.781 3.254 1 98.75 432 LEU B O 1
ATOM 6733 N N . PHE B 1 433 ? 7.84 28.562 4.934 1 98.81 433 PHE B N 1
ATOM 6734 C CA . PHE B 1 433 ? 7.863 27.328 4.156 1 98.81 433 PHE B CA 1
ATOM 6735 C C . PHE B 1 433 ? 7.008 27.469 2.904 1 98.81 433 PHE B C 1
ATOM 6737 O O . PHE B 1 433 ? 7.469 27.172 1.797 1 98.81 433 PHE B O 1
ATOM 6744 N N . ALA B 1 434 ? 5.77 27.906 3.102 1 98.88 434 ALA B N 1
ATOM 6745 C CA . ALA B 1 434 ? 4.828 28.047 1.994 1 98.88 434 ALA B CA 1
ATOM 6746 C C . ALA B 1 434 ? 5.352 29.031 0.952 1 98.88 434 ALA B C 1
ATOM 6748 O O . ALA B 1 434 ? 5.238 28.797 -0.252 1 98.88 434 ALA B O 1
ATOM 6749 N N . GLU B 1 435 ? 5.973 30.094 1.438 1 98.75 435 GLU B N 1
ATOM 6750 C CA . GLU B 1 435 ? 6.473 31.141 0.554 1 98.75 435 GLU B CA 1
ATOM 6751 C C . GLU B 1 435 ? 7.676 30.656 -0.251 1 98.75 435 GLU B C 1
ATOM 6753 O O . GLU B 1 435 ? 7.902 31.109 -1.375 1 98.75 435 GLU B O 1
ATOM 6758 N N . ALA B 1 436 ? 8.398 29.734 0.3 1 98.75 436 ALA B N 1
ATOM 6759 C CA . ALA B 1 436 ? 9.609 29.234 -0.353 1 98.75 436 ALA B CA 1
ATOM 6760 C C . ALA B 1 436 ? 9.258 28.297 -1.508 1 98.75 436 ALA B C 1
ATOM 6762 O O . ALA B 1 436 ? 10.102 28 -2.355 1 98.75 436 ALA B O 1
ATOM 6763 N N . PHE B 1 437 ? 8.047 27.812 -1.562 1 98.75 437 PHE B N 1
ATOM 6764 C CA . PHE B 1 437 ? 7.605 26.844 -2.555 1 98.75 437 PHE B CA 1
ATOM 6765 C C . PHE B 1 437 ? 7.289 27.516 -3.879 1 98.75 437 PHE B C 1
ATOM 6767 O O . PHE B 1 437 ? 6.422 28.391 -3.943 1 98.75 437 PHE B O 1
ATOM 6774 N N . ASP B 1 438 ? 7.957 27.203 -4.98 1 98.75 438 ASP B N 1
ATOM 6775 C CA . ASP B 1 438 ? 7.672 27.734 -6.309 1 98.75 438 ASP B CA 1
ATOM 6776 C C . ASP B 1 438 ? 6.422 27.094 -6.902 1 98.75 438 ASP B C 1
ATOM 6778 O O . ASP B 1 438 ? 6.445 25.938 -7.305 1 98.75 438 ASP B O 1
ATOM 6782 N N . LEU B 1 439 ? 5.402 27.812 -7.078 1 98.81 439 LEU B N 1
ATOM 6783 C CA . LEU B 1 439 ? 4.105 27.281 -7.488 1 98.81 439 LEU B CA 1
ATOM 6784 C C . LEU B 1 439 ? 4.125 26.875 -8.961 1 98.81 439 LEU B C 1
ATOM 6786 O O . LEU B 1 439 ? 3.254 26.125 -9.414 1 98.81 439 LEU B O 1
ATOM 6790 N N . SER B 1 440 ? 5.109 27.344 -9.727 1 98.62 440 SER B N 1
ATOM 6791 C CA . SER B 1 440 ? 5.141 27.047 -11.156 1 98.62 440 SER B CA 1
ATOM 6792 C C . SER B 1 440 ? 5.508 25.594 -11.422 1 98.62 440 SER B C 1
ATOM 6794 O O . SER B 1 440 ? 5.344 25.109 -12.539 1 98.62 440 SER B O 1
ATOM 6796 N N . VAL B 1 441 ? 5.965 24.891 -10.383 1 98.75 441 VAL B N 1
ATOM 6797 C CA . VAL B 1 441 ? 6.418 23.516 -10.562 1 98.75 441 VAL B CA 1
ATOM 6798 C C . VAL B 1 441 ? 5.238 22.625 -10.938 1 98.75 441 VAL B C 1
ATOM 6800 O O . VAL B 1 441 ? 5.41 21.609 -11.602 1 98.75 441 VAL B O 1
ATOM 6803 N N . PHE B 1 442 ? 4.066 22.953 -10.523 1 98.75 442 PHE B N 1
ATOM 6804 C CA . PHE B 1 442 ? 2.9 22.141 -10.836 1 98.75 442 PHE B CA 1
ATOM 6805 C C . PHE B 1 442 ? 2.643 22.125 -12.344 1 98.75 442 PHE B C 1
ATOM 6807 O O . PHE B 1 442 ? 2.4 21.062 -12.922 1 98.75 442 PHE B O 1
ATOM 6814 N N . SER B 1 443 ? 2.73 23.312 -12.945 1 98.62 443 SER B N 1
ATOM 6815 C CA . SER B 1 443 ? 2.578 23.375 -14.391 1 98.62 443 SER B CA 1
ATOM 6816 C C . SER B 1 443 ? 3.766 22.734 -15.102 1 98.62 443 SER B C 1
ATOM 6818 O O . SER B 1 443 ? 3.596 22.031 -16.109 1 98.62 443 SER B O 1
ATOM 6820 N N . ARG B 1 444 ? 4.945 22.984 -14.57 1 98.5 444 ARG B N 1
ATOM 6821 C CA . ARG B 1 444 ? 6.16 22.453 -15.172 1 98.5 444 ARG B CA 1
ATOM 6822 C C . ARG B 1 444 ? 6.117 20.922 -15.234 1 98.5 444 ARG B C 1
ATOM 6824 O O . ARG B 1 444 ? 6.586 20.328 -16.203 1 98.5 444 ARG B O 1
ATOM 6831 N N . PHE B 1 445 ? 5.543 20.312 -14.273 1 98.31 445 PHE B N 1
ATOM 6832 C CA . PHE B 1 445 ? 5.598 18.859 -14.195 1 98.31 445 PHE B CA 1
ATOM 6833 C C . PHE B 1 445 ? 4.207 18.25 -14.352 1 98.31 445 PHE B C 1
ATOM 6835 O O . PHE B 1 445 ? 3.961 17.125 -13.914 1 98.31 445 PHE B O 1
ATOM 6842 N N . GLN B 1 446 ? 3.27 18.938 -14.945 1 97.31 446 GLN B N 1
ATOM 6843 C CA . GLN B 1 446 ? 1.892 18.484 -15.117 1 97.31 446 GLN B CA 1
ATOM 6844 C C . GLN B 1 446 ? 1.832 17.203 -15.93 1 97.31 446 GLN B C 1
ATOM 6846 O O . GLN B 1 446 ? 0.948 16.375 -15.719 1 97.31 446 GLN B O 1
ATOM 6851 N N . GLY B 1 447 ? 2.822 17 -16.766 1 95.38 447 GLY B N 1
ATOM 6852 C CA . GLY B 1 447 ? 2.859 15.82 -17.625 1 95.38 447 GLY B CA 1
ATOM 6853 C C . GLY B 1 447 ? 3.562 14.641 -16.984 1 95.38 447 GLY B C 1
ATOM 6854 O O . GLY B 1 447 ? 3.73 13.594 -17.609 1 95.38 447 GLY B O 1
ATOM 6855 N N . GLY B 1 448 ? 3.975 14.789 -15.766 1 97 448 GLY B N 1
ATOM 6856 C CA . GLY B 1 448 ? 4.703 13.734 -15.086 1 97 448 GLY B CA 1
ATOM 6857 C C . GLY B 1 448 ? 6.172 13.688 -15.453 1 97 448 GLY B C 1
ATOM 6858 O O . GLY B 1 448 ? 6.746 14.695 -15.875 1 97 448 GLY B O 1
ATOM 6859 N N . VAL B 1 449 ? 6.766 12.594 -15.102 1 97.12 449 VAL B N 1
ATOM 6860 C CA . VAL B 1 449 ? 8.18 12.375 -15.398 1 97.12 449 VAL B CA 1
ATOM 6861 C C . VAL B 1 449 ? 8.383 10.953 -15.914 1 97.12 449 VAL B C 1
ATOM 6863 O O . VAL B 1 449 ? 7.488 10.109 -15.805 1 97.12 449 VAL B O 1
ATOM 6866 N N . SER B 1 450 ? 9.57 10.664 -16.5 1 93 450 SER B N 1
ATOM 6867 C CA . SER B 1 450 ? 9.914 9.312 -16.922 1 93 450 SER B CA 1
ATOM 6868 C C . SER B 1 450 ? 10.164 8.406 -15.719 1 93 450 SER B C 1
ATOM 6870 O O . SER B 1 450 ? 10.781 8.828 -14.734 1 93 450 SER B O 1
ATOM 6872 N N . GLY B 1 451 ? 9.742 7.227 -15.891 1 92.19 451 GLY B N 1
ATOM 6873 C CA . GLY B 1 451 ? 9.977 6.25 -14.836 1 92.19 451 GLY B CA 1
ATOM 6874 C C . GLY B 1 451 ? 11.297 5.508 -14.992 1 92.19 451 GLY B C 1
ATOM 6875 O O . GLY B 1 451 ? 11.656 4.695 -14.141 1 92.19 451 GLY B O 1
ATOM 6876 N N . TYR B 1 452 ? 11.961 5.926 -16.078 1 87.94 452 TYR B N 1
ATOM 6877 C CA . TYR B 1 452 ? 13.156 5.125 -16.344 1 87.94 452 TYR B CA 1
ATOM 6878 C C . TYR B 1 452 ? 14.273 5.465 -15.367 1 87.94 452 TYR B C 1
ATOM 6880 O O . TYR B 1 452 ? 14.867 6.543 -15.445 1 87.94 452 TYR B O 1
ATOM 6888 N N . GLN B 1 453 ? 14.352 4.75 -14.32 1 82 453 GLN B N 1
ATOM 6889 C CA . GLN B 1 453 ? 15.453 4.879 -13.375 1 82 453 GLN B CA 1
ATOM 6890 C C . GLN B 1 453 ? 15.742 3.551 -12.68 1 82 453 GLN B C 1
ATOM 6892 O O . GLN B 1 453 ? 14.852 2.707 -12.555 1 82 453 GLN B O 1
#

InterPro domains:
  IPR013830 SGNH hydrolase-type esterase domain [PF13472] (233-432)
  IPR036514 SGNH hydrolase superfamily [G3DSA:3.40.50.1110] (223-439)
  IPR053140 GDSL lipase Rv0518-like [PTHR43784] (22-444)